Protein 2C1W (pdb70)

GO terms:
  GO:0005634 nucleus (C, IDA)
  GO:0004521 RNA endonuclease activity (F, IDA)
  GO:0030145 manganese ion binding (F, TAS)
  GO:0043144 sno(s)RNA processing (P, TAS)

Organism: Xenopus laevis (NCBI:txid8355)

Sequence (820 aa):
GQLNHHELSKLFNELWDADQNRMKSGKDYRISLQGKKAGYVSASFPLFQFVDEEKLKSRKTFATFISLLDNYEMDTGVAEVVTPEEIAENNNFLDAILETKVMKMAHDYLVRKNQAKPTRNDFKVQLYNIWFQLYSRRGSRPDSCGFEHVFVGESKRRGQEMMMGLHNWVQFYLQEKRKNIDYKGYVARQQNKKSRPDEDDQVLNLQFNWKEMVKPVGSSFIGVSPEFEFALYTIVFLASQEKMSREVVRLEEYELQIVVNRHGRYIGTAYPVLLSTNNPGQLNHHELSKLFNELWDADQNRMKKSGKDYRISLQGKAGYVPSASFPLFQFVDEEKLKSRKTFATFISLLDNYEMDTGVAEVVTPEEIAENNNFLDAILETKVMKMAHDYLVRKNQAKPTRNDFKVQLYNIWFQLYSRRAPGSRRPDSCGFEHVFVGESKRRGQEMMGLHNWVQFYLQEKRKNIDYKGYVARQNKSRPDDEDDQVLNLQFNWKEMVKPVGSSFIGVSPEFEFALYTIVFLASQEEKMSREVVRLEEYELQIVVNRHGRYIGTAYPVLLSTNNPGQLNHELSKKLFNELWDADQNRMKSGKDYRISLQGKAGYVSFPLFQFVDEEEKLKSRKTFATFISLLDDNYEMDTGVAEVVTPEEIAENNNNFLDAILETKVMKMAHDYLVRKNQAKKPTRNNDFKVQLYNIWFQLYSRRAPGSRPDSCGFEHVFVGESKKRGQQEMMGLHNWVQFYLQEKRKNIDYKGYVARQNKSRRPDEDDQVLNLQFNWKEMVKPVGSSFIGVSPEFEFALYTIVFLASQQEKMSREVVRLEEYELQIVVNNRHGRYIGTAYPVLLSTN

Nearest PDB structures (foldseek):
  2c1w-assembly1_A  TM=1.004E+00  e=1.553E-56  Xenopus laevis
  2c1w-assembly2_B  TM=9.916E-01  e=1.340E-48  Xenopus laevis
  2c1w-assembly3_C  TM=9.762E-01  e=2.209E-47  Xenopus laevis
  9ftw-assembly1_A  TM=8.341E-01  e=1.977E-20  Homo sapiens
  3hfq-assembly2_B  TM=5.460E-01  e=2.380E+00  Lactiplantibacillus plantarum

Radius of gyration: 32.97 Å; Cα contacts (8 Å, |Δi|>4): 1589; chains: 3; bounding box: 106×67×67 Å

Structure (mmCIF, N/CA/C/O backbone):
data_2C1W
#
_entry.id   2C1W
#
_cell.length_a   164.451
_cell.length_b   53.204
_cell.length_c   133.466
_cell.angle_alpha   90.00
_cell.angle_beta   121.86
_cell.angle_gamma   90.00
#
_symmetry.space_group_name_H-M   'C 1 2 1'
#
loop_
_entity.id
_entity.type
_entity.pdbx_description
1 polymer 'ENDOU PROTEIN'
2 non-polymer 'PHOSPHATE ION'
3 water water
#
loop_
_atom_site.group_PDB
_atom_site.id
_atom_site.type_symbol
_atom_site.label_atom_id
_atom_site.label_alt_id
_atom_site.label_comp_id
_atom_site.label_asym_id
_atom_site.label_entity_id
_atom_site.label_seq_id
_atom_site.pdbx_PDB_ins_code
_atom_site.Cartn_x
_atom_site.Cartn_y
_atom_site.Cartn_z
_atom_site.occupancy
_atom_site.B_iso_or_equiv
_atom_site.auth_seq_id
_atom_site.auth_comp_id
_atom_site.auth_asym_id
_atom_site.auth_atom_id
_atom_site.pdbx_PDB_model_num
ATOM 1 N N . GLY A 1 6 ? 48.165 -7.545 17.435 1.00 48.04 6 GLY A N 1
ATOM 2 C CA . GLY A 1 6 ? 49.492 -7.000 17.026 1.00 47.58 6 GLY A CA 1
ATOM 3 C C . GLY A 1 6 ? 49.616 -6.875 15.511 1.00 47.78 6 GLY A C 1
ATOM 4 O O . GLY A 1 6 ? 49.577 -5.762 14.963 1.00 46.85 6 GLY A O 1
ATOM 5 N N . GLN A 1 7 ? 49.775 -8.018 14.832 1.00 47.57 7 GLN A N 1
ATOM 6 C CA . GLN A 1 7 ? 49.983 -8.022 13.382 1.00 47.69 7 GLN A CA 1
ATOM 7 C C . GLN A 1 7 ? 48.677 -8.065 12.588 1.00 47.11 7 GLN A C 1
ATOM 8 O O . GLN A 1 7 ? 47.604 -8.380 13.127 1.00 47.01 7 GLN A O 1
ATOM 14 N N . LEU A 1 8 ? 48.789 -7.757 11.299 1.00 46.25 8 LEU A N 1
ATOM 15 C CA . LEU A 1 8 ? 47.652 -7.735 10.392 1.00 44.96 8 LEU A CA 1
ATOM 16 C C . LEU A 1 8 ? 47.000 -9.119 10.350 1.00 44.74 8 LEU A C 1
ATOM 17 O O . LEU A 1 8 ? 47.665 -10.146 10.149 1.00 44.64 8 LEU A O 1
ATOM 22 N N . ASN A 1 9 ? 45.696 -9.131 10.600 1.00 44.24 9 ASN A N 1
ATOM 23 C CA . ASN A 1 9 ? 44.920 -10.339 10.582 1.00 43.37 9 ASN A CA 1
ATOM 24 C C . ASN A 1 9 ? 44.489 -10.638 9.141 1.00 45.01 9 ASN A C 1
ATOM 25 O O . ASN A 1 9 ? 43.472 -10.145 8.652 1.00 44.33 9 ASN A O 1
ATOM 30 N N . HIS A 1 10 ? 45.391 -11.332 8.458 1.00 46.96 10 HIS A N 1
ATOM 31 C CA A HIS A 1 10 ? 45.162 -11.877 7.108 0.50 47.89 10 HIS A CA 1
ATOM 32 C CA B HIS A 1 10 ? 45.192 -12.023 7.185 0.50 47.89 10 HIS A CA 1
ATOM 33 C C . HIS A 1 10 ? 43.771 -12.431 6.799 1.00 48.17 10 HIS A C 1
ATOM 34 O O . HIS A 1 10 ? 43.100 -11.829 5.985 1.00 48.50 10 HIS A O 1
ATOM 47 N N . GLU A 1 11 ? 43.340 -13.532 7.404 1.00 48.18 11 GLU A N 1
ATOM 48 C CA . GLU A 1 11 ? 42.031 -14.112 7.103 1.00 48.25 11 GLU A CA 1
ATOM 49 C C . GLU A 1 11 ? 40.838 -13.151 7.300 1.00 47.39 11 GLU A C 1
ATOM 50 O O . GLU A 1 11 ? 39.893 -13.184 6.518 1.00 46.92 11 GLU A O 1
ATOM 56 N N . LEU A 1 12 ? 40.890 -12.293 8.319 1.00 46.46 12 LEU A N 1
ATOM 57 C CA . LEU A 1 12 ? 39.795 -11.338 8.570 1.00 45.45 12 LEU A CA 1
ATOM 58 C C . LEU A 1 12 ? 39.817 -10.063 7.679 1.00 45.22 12 LEU A C 1
ATOM 59 O O . LEU A 1 12 ? 38.758 -9.531 7.338 1.00 44.43 12 LEU A O 1
ATOM 64 N N . SER A 1 13 ? 40.995 -9.566 7.303 1.00 44.47 13 SER A N 1
ATOM 65 C CA . SER A 1 13 ? 41.036 -8.455 6.339 1.00 43.50 13 SER A CA 1
ATOM 66 C C . SER A 1 13 ? 40.484 -8.914 4.989 1.00 43.11 13 SER A C 1
ATOM 67 O O . SER A 1 13 ? 39.876 -8.130 4.256 1.00 43.54 13 SER A O 1
ATOM 70 N N . LYS A 1 14 ? 40.664 -10.203 4.713 1.00 41.63 14 LYS A N 1
ATOM 71 C CA . LYS A 1 14 ? 40.234 -10.842 3.487 1.00 40.27 14 LYS A CA 1
ATOM 72 C C . LYS A 1 14 ? 38.726 -11.097 3.499 1.00 38.75 14 LYS A C 1
ATOM 73 O O . LYS A 1 14 ? 38.021 -10.707 2.571 1.00 38.47 14 LYS A O 1
ATOM 79 N N . LEU A 1 15 ? 38.231 -11.731 4.559 1.00 36.83 15 LEU A N 1
ATOM 80 C CA . LEU A 1 15 ? 36.794 -12.017 4.697 1.00 34.05 15 LEU A CA 1
ATOM 81 C C . LEU A 1 15 ? 36.011 -10.719 4.706 1.00 34.06 15 LEU A C 1
ATOM 82 O O . LEU A 1 15 ? 34.966 -10.608 4.053 1.00 33.12 15 LEU A O 1
ATOM 87 N N . PHE A 1 16 ? 36.529 -9.735 5.429 1.00 33.09 16 PHE A N 1
ATOM 88 C CA . PHE A 1 16 ? 35.842 -8.456 5.558 1.00 33.14 16 PHE A CA 1
ATOM 89 C C . PHE A 1 16 ? 35.793 -7.698 4.238 1.00 33.64 16 PHE A C 1
ATOM 90 O O . PHE A 1 16 ? 34.719 -7.306 3.809 1.00 34.17 16 PHE A O 1
ATOM 98 N N . ASN A 1 17 ? 36.948 -7.521 3.589 1.00 34.16 17 ASN A N 1
ATOM 99 C CA . ASN A 1 17 ? 36.995 -7.033 2.199 1.00 34.16 17 ASN A CA 1
ATOM 100 C C . ASN A 1 17 ? 35.924 -7.627 1.290 1.00 33.85 17 ASN A C 1
ATOM 101 O O . ASN A 1 17 ? 35.311 -6.897 0.504 1.00 34.78 17 ASN A O 1
ATOM 106 N N . GLU A 1 18 ? 35.686 -8.935 1.399 1.00 33.18 18 GLU A N 1
ATOM 107 C CA . GLU A 1 18 ? 34.595 -9.595 0.685 1.00 32.87 18 GLU A CA 1
ATOM 108 C C . GLU A 1 18 ? 33.225 -9.073 1.122 1.00 32.89 18 GLU A C 1
ATOM 109 O O . GLU A 1 18 ? 32.358 -8.827 0.284 1.00 32.86 18 GLU A O 1
ATOM 115 N N . LEU A 1 19 ? 33.014 -8.925 2.437 1.00 32.85 19 LEU A N 1
ATOM 116 C CA . LEU A 1 19 ? 31.742 -8.420 2.954 1.00 33.93 19 LEU A CA 1
ATOM 117 C C . LEU A 1 19 ? 31.506 -6.991 2.479 1.00 36.59 19 LEU A C 1
ATOM 118 O O . LEU A 1 19 ? 30.366 -6.575 2.265 1.00 35.28 19 LEU A O 1
ATOM 123 N N . TRP A 1 20 ? 32.605 -6.247 2.363 1.00 41.77 20 TRP A N 1
ATOM 124 C CA . TRP A 1 20 ? 32.597 -4.874 1.887 1.00 47.13 20 TRP A CA 1
ATOM 125 C C . TRP A 1 20 ? 32.132 -4.880 0.445 1.00 48.82 20 TRP A C 1
ATOM 126 O O . TRP A 1 20 ? 31.232 -4.120 0.075 1.00 48.94 20 TRP A O 1
ATOM 137 N N . ASP A 1 21 ? 32.742 -5.759 -0.351 1.00 50.55 21 ASP A N 1
ATOM 138 C CA . ASP A 1 21 ? 32.376 -5.956 -1.759 1.00 51.87 21 ASP A CA 1
ATOM 139 C C . ASP A 1 21 ? 30.903 -6.397 -1.889 1.00 52.13 21 ASP A C 1
ATOM 140 O O . ASP A 1 21 ? 30.203 -5.997 -2.829 1.00 52.20 21 ASP A O 1
ATOM 145 N N . ALA A 1 22 ? 30.449 -7.199 -0.921 1.00 51.72 22 ALA A N 1
ATOM 146 C CA . ALA A 1 22 ? 29.096 -7.766 -0.899 1.00 50.97 22 ALA A CA 1
ATOM 147 C C . ALA A 1 22 ? 28.035 -6.905 -0.186 1.00 49.82 22 ALA A C 1
ATOM 148 O O . ALA A 1 22 ? 26.903 -7.353 0.008 1.00 49.90 22 ALA A O 1
ATOM 150 N N . ASP A 1 23 ? 28.388 -5.673 0.175 1.00 48.32 23 ASP A N 1
ATOM 151 C CA . ASP A 1 23 ? 27.467 -4.794 0.909 1.00 46.82 23 ASP A CA 1
ATOM 152 C C . ASP A 1 23 ? 26.403 -4.166 0.001 1.00 47.36 23 ASP A C 1
ATOM 153 O O . ASP A 1 23 ? 26.365 -2.942 -0.161 1.00 46.88 23 ASP A O 1
ATOM 158 N N . GLN A 1 24 ? 25.544 -5.018 -0.569 1.00 47.95 24 GLN A N 1
ATOM 159 C CA . GLN A 1 24 ? 24.454 -4.609 -1.472 1.00 48.80 24 GLN A CA 1
ATOM 160 C C . GLN A 1 24 ? 23.695 -3.397 -0.942 1.00 49.04 24 GLN A C 1
ATOM 161 O O . GLN A 1 24 ? 23.357 -2.499 -1.709 1.00 48.68 24 GLN A O 1
ATOM 167 N N . ASN A 1 25 ? 23.449 -3.371 0.372 1.00 49.86 25 ASN A N 1
ATOM 168 C CA . ASN A 1 25 ? 22.554 -2.371 0.985 1.00 50.40 25 ASN A CA 1
ATOM 169 C C . ASN A 1 25 ? 23.228 -1.046 1.360 1.00 51.33 25 ASN A C 1
ATOM 170 O O . ASN A 1 25 ? 22.617 -0.168 1.973 1.00 51.09 25 ASN A O 1
ATOM 175 N N . ARG A 1 26 ? 24.506 -0.945 1.007 1.00 52.55 26 ARG A N 1
ATOM 176 C CA . ARG A 1 26 ? 24.961 0.171 0.180 1.00 54.24 26 ARG A CA 1
ATOM 177 C C . ARG A 1 26 ? 25.528 1.378 0.887 1.00 53.54 26 ARG A C 1
ATOM 178 O O . ARG A 1 26 ? 26.744 1.534 0.973 1.00 54.54 26 ARG A O 1
ATOM 186 N N . MET A 1 27 ? 24.622 2.190 1.428 1.00 52.35 27 MET A N 1
ATOM 187 C CA . MET A 1 27 ? 24.467 3.615 0.977 1.00 49.69 27 MET A CA 1
ATOM 188 C C . MET A 1 27 ? 25.677 4.398 0.473 1.00 49.83 27 MET A C 1
ATOM 189 O O . MET A 1 27 ? 26.728 4.417 1.110 1.00 49.80 27 MET A O 1
ATOM 194 N N . LYS A 1 28 ? 25.482 5.074 -0.669 1.00 48.60 28 LYS A N 1
ATOM 195 C CA . LYS A 1 28 ? 26.582 5.581 -1.484 1.00 48.08 28 LYS A CA 1
ATOM 196 C C . LYS A 1 28 ? 26.743 7.097 -1.379 1.00 46.76 28 LYS A C 1
ATOM 197 O O . LYS A 1 28 ? 25.767 7.842 -1.389 1.00 46.65 28 LYS A O 1
ATOM 203 N N . SER A 1 29 ? 27.997 7.529 -1.296 1.00 45.86 29 SER A N 1
ATOM 204 C CA . SER A 1 29 ? 28.356 8.927 -1.132 1.00 45.03 29 SER A CA 1
ATOM 205 C C . SER A 1 29 ? 28.088 9.738 -2.389 1.00 44.85 29 SER A C 1
ATOM 206 O O . SER A 1 29 ? 28.758 9.606 -3.409 1.00 44.55 29 SER A O 1
ATOM 209 N N . GLY A 1 30 ? 27.078 10.579 -2.303 1.00 44.99 30 GLY A N 1
ATOM 210 C CA . GLY A 1 30 ? 26.754 11.470 -3.386 1.00 44.76 30 GLY A CA 1
ATOM 211 C C . GLY A 1 30 ? 25.260 11.451 -3.501 1.00 44.75 30 GLY A C 1
ATOM 212 O O . GLY A 1 30 ? 24.561 12.266 -2.885 1.00 44.80 30 GLY A O 1
ATOM 213 N N . LYS A 1 31 ? 24.768 10.486 -4.265 1.00 44.41 31 LYS A N 1
ATOM 214 C CA . LYS A 1 31 ? 23.350 10.376 -4.487 1.00 44.02 31 LYS A CA 1
ATOM 215 C C . LYS A 1 31 ? 22.575 10.026 -3.198 1.00 43.49 31 LYS A C 1
ATOM 216 O O . LYS A 1 31 ? 21.459 10.534 -2.988 1.00 43.55 31 LYS A O 1
ATOM 222 N N . ASP A 1 32 ? 23.169 9.201 -2.327 1.00 42.17 32 ASP A N 1
ATOM 223 C CA . ASP A 1 32 ? 22.468 8.718 -1.125 1.00 41.29 32 ASP A CA 1
ATOM 224 C C . ASP A 1 32 ? 22.690 9.481 0.153 1.00 40.38 32 ASP A C 1
ATOM 225 O O . ASP A 1 32 ? 21.820 9.488 1.009 1.00 40.28 32 ASP A O 1
ATOM 230 N N . TYR A 1 33 ? 23.865 10.078 0.291 1.00 39.79 33 TYR A N 1
ATOM 231 C CA . TYR A 1 33 ? 24.168 10.983 1.398 1.00 39.09 33 TYR A CA 1
ATOM 232 C C . TYR A 1 33 ? 25.288 11.902 0.961 1.00 38.97 33 TYR A C 1
ATOM 233 O O . TYR A 1 33 ? 26.107 11.520 0.133 1.00 39.00 33 TYR A O 1
ATOM 242 N N . ARG A 1 34 ? 25.311 13.110 1.517 1.00 39.02 34 ARG A N 1
ATOM 243 C CA . ARG A 1 34 ? 26.413 14.043 1.314 1.00 39.47 34 ARG A CA 1
ATOM 244 C C . ARG A 1 34 ? 26.904 14.517 2.684 1.00 39.17 34 ARG A C 1
ATOM 245 O O . ARG A 1 34 ? 26.113 14.962 3.513 1.00 38.59 34 ARG A O 1
ATOM 253 N N . ILE A 1 35 ? 28.206 14.407 2.927 1.00 39.39 35 ILE A N 1
ATOM 254 C CA . ILE A 1 35 ? 28.775 14.893 4.182 1.00 39.16 35 ILE A CA 1
ATOM 255 C C . ILE A 1 35 ? 29.621 16.161 3.988 1.00 39.02 35 ILE A C 1
ATOM 256 O O . ILE A 1 35 ? 30.215 16.394 2.918 1.00 39.08 35 ILE A O 1
ATOM 261 N N . SER A 1 36 ? 29.654 16.985 5.025 1.00 38.08 36 SER A N 1
ATOM 262 C CA . SER A 1 36 ? 30.377 18.225 4.974 1.00 38.12 36 SER A CA 1
ATOM 263 C C . SER A 1 36 ? 31.463 18.224 6.042 1.00 38.52 36 SER A C 1
ATOM 264 O O . SER A 1 36 ? 31.184 18.458 7.235 1.00 39.59 36 SER A O 1
ATOM 267 N N . LEU A 1 37 ? 32.698 17.944 5.610 1.00 37.49 37 LEU A N 1
ATOM 268 C CA . LEU A 1 37 ? 33.833 17.808 6.526 1.00 36.30 37 LEU A CA 1
ATOM 269 C C . LEU A 1 37 ? 34.187 19.145 7.159 1.00 34.76 37 LEU A C 1
ATOM 270 O O . LEU A 1 37 ? 34.489 19.223 8.343 1.00 34.86 37 LEU A O 1
ATOM 275 N N . GLN A 1 38 ? 34.086 20.195 6.359 1.00 33.33 38 GLN A N 1
ATOM 276 C CA . GLN A 1 38 ? 34.272 21.592 6.805 1.00 31.76 38 GLN A CA 1
ATOM 277 C C . GLN A 1 38 ? 35.689 21.866 7.295 1.00 32.71 38 GLN A C 1
ATOM 278 O O . GLN A 1 38 ? 36.368 22.694 6.723 1.00 33.57 38 GLN A O 1
ATOM 284 N N . GLY A 1 39 ? 36.137 21.187 8.342 1.00 32.75 39 GLY A N 1
ATOM 285 C CA . GLY A 1 39 ? 37.352 21.656 9.026 1.00 33.41 39 GLY A CA 1
ATOM 286 C C . GLY A 1 39 ? 37.858 20.703 10.075 1.00 33.28 39 GLY A C 1
ATOM 287 O O . GLY A 1 39 ? 37.216 19.708 10.340 1.00 33.43 39 GLY A O 1
ATOM 288 N N . LYS A 1 40 ? 39.015 21.011 10.663 1.00 33.07 40 LYS A N 1
ATOM 289 C CA A LYS A 1 40 ? 39.661 20.116 11.615 0.50 33.02 40 LYS A CA 1
ATOM 290 C CA B LYS A 1 40 ? 39.695 20.119 11.617 0.50 33.02 40 LYS A CA 1
ATOM 291 C C . LYS A 1 40 ? 39.120 20.300 13.028 1.00 33.41 40 LYS A C 1
ATOM 292 O O . LYS A 1 40 ? 38.805 21.434 13.449 1.00 32.48 40 LYS A O 1
ATOM 303 N N . ALA A 1 41 ? 39.021 19.188 13.760 1.00 34.58 41 ALA A N 1
ATOM 304 C CA . ALA A 1 41 ? 38.661 19.224 15.175 1.00 36.85 41 ALA A CA 1
ATOM 305 C C . ALA A 1 41 ? 39.873 19.682 15.997 1.00 38.88 41 ALA A C 1
ATOM 306 O O . ALA A 1 41 ? 40.915 19.037 15.992 1.00 38.24 41 ALA A O 1
ATOM 308 N N . GLY A 1 42 ? 39.731 20.817 16.673 1.00 41.52 42 GLY A N 1
ATOM 309 C CA . GLY A 1 42 ? 40.778 21.328 17.546 1.00 45.44 42 GLY A CA 1
ATOM 310 C C . GLY A 1 42 ? 41.921 22.123 16.946 1.00 48.12 42 GLY A C 1
ATOM 311 O O . GLY A 1 42 ? 41.990 23.342 17.103 1.00 48.98 42 GLY A O 1
ATOM 312 N N . TYR A 1 43 ? 42.836 21.437 16.279 1.00 50.75 43 TYR A N 1
ATOM 313 C CA . TYR A 1 43 ? 44.092 22.046 15.830 1.00 53.39 43 TYR A CA 1
ATOM 314 C C . TYR A 1 43 ? 43.959 22.984 14.615 1.00 53.80 43 TYR A C 1
ATOM 315 O O . TYR A 1 43 ? 42.954 22.977 13.905 1.00 53.35 43 TYR A O 1
ATOM 324 N N . VAL A 1 44 ? 44.993 23.789 14.405 1.00 54.57 44 VAL A N 1
ATOM 325 C CA . VAL A 1 44 ? 45.151 24.577 13.186 1.00 55.09 44 VAL A CA 1
ATOM 326 C C . VAL A 1 44 ? 46.228 23.923 12.339 1.00 54.91 44 VAL A C 1
ATOM 327 O O . VAL A 1 44 ? 47.238 23.470 12.879 1.00 54.86 44 VAL A O 1
ATOM 331 N N . SER A 1 54 ? 36.509 25.812 10.525 1.00 38.14 54 SER A N 1
ATOM 332 C CA . SER A 1 54 ? 35.769 25.544 11.764 1.00 38.22 54 SER A CA 1
ATOM 333 C C . SER A 1 54 ? 34.364 24.984 11.483 1.00 38.15 54 SER A C 1
ATOM 334 O O . SER A 1 54 ? 33.499 25.707 10.995 1.00 37.68 54 SER A O 1
ATOM 337 N N . ALA A 1 55 ? 34.134 23.701 11.779 1.00 37.01 55 ALA A N 1
ATOM 338 C CA . ALA A 1 55 ? 32.787 23.131 11.624 1.00 35.80 55 ALA A CA 1
ATOM 339 C C . ALA A 1 55 ? 31.687 23.977 12.307 1.00 35.13 55 ALA A C 1
ATOM 340 O O . ALA A 1 55 ? 31.876 24.518 13.424 1.00 34.97 55 ALA A O 1
ATOM 342 N N . SER A 1 56 ? 30.533 24.045 11.653 1.00 33.24 56 SER A N 1
ATOM 343 C CA . SER A 1 56 ? 29.391 24.834 12.111 1.00 32.14 56 SER A CA 1
ATOM 344 C C . SER A 1 56 ? 28.164 24.034 11.662 1.00 30.97 56 SER A C 1
ATOM 345 O O . SER A 1 56 ? 27.392 23.556 12.470 1.00 31.06 56 SER A O 1
ATOM 348 N N . PHE A 1 57 ? 27.959 23.876 10.385 1.00 29.97 57 PHE A N 1
ATOM 349 C CA . PHE A 1 57 ? 26.995 22.918 9.832 1.00 30.14 57 PHE A CA 1
ATOM 350 C C . PHE A 1 57 ? 27.089 21.505 10.374 1.00 30.71 57 PHE A C 1
ATOM 351 O O . PHE A 1 57 ? 28.162 21.105 10.809 1.00 30.45 57 PHE A O 1
ATOM 359 N N . PRO A 1 58 ? 25.975 20.750 10.347 1.00 31.93 58 PRO A N 1
ATOM 360 C CA . PRO A 1 58 ? 26.016 19.308 10.576 1.00 32.68 58 PRO A CA 1
ATOM 361 C C . PRO A 1 58 ? 26.925 18.606 9.590 1.00 33.88 58 PRO A C 1
ATOM 362 O O . PRO A 1 58 ? 27.094 19.058 8.426 1.00 34.13 58 PRO A O 1
ATOM 366 N N . LEU A 1 59 ? 27.500 17.503 10.059 1.00 34.04 59 LEU A N 1
ATOM 367 C CA . LEU A 1 59 ? 28.295 16.615 9.229 1.00 33.18 59 LEU A CA 1
ATOM 368 C C . LEU A 1 59 ? 27.495 16.102 8.058 1.00 33.57 59 LEU A C 1
ATOM 369 O O . LEU A 1 59 ? 28.021 16.036 6.948 1.00 33.98 59 LEU A O 1
ATOM 374 N N . PHE A 1 60 ? 2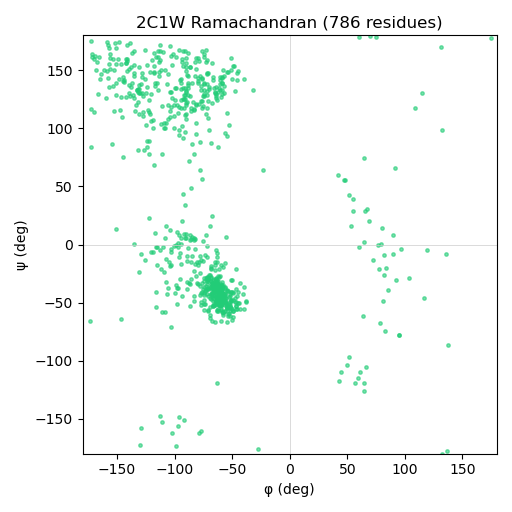6.251 15.702 8.296 1.00 34.03 60 PHE A N 1
ATOM 375 C CA . PHE A 1 60 ? 25.468 15.029 7.254 1.00 34.00 60 PHE A CA 1
ATOM 376 C C . PHE A 1 60 ? 24.600 16.049 6.547 1.00 34.64 60 PHE A C 1
ATOM 377 O O . PHE A 1 60 ? 23.501 16.340 7.007 1.00 34.77 60 PHE A O 1
ATOM 385 N N . GLN A 1 61 ? 25.097 16.582 5.432 1.00 35.70 61 GLN A N 1
ATOM 386 C CA . GLN A 1 61 ? 24.371 17.643 4.719 1.00 36.76 61 GLN A CA 1
ATOM 387 C C . GLN A 1 61 ? 23.107 17.097 4.074 1.00 37.05 61 GLN A C 1
ATOM 388 O O . GLN A 1 61 ? 22.122 17.806 3.953 1.00 36.58 61 GLN A O 1
ATOM 394 N N . PHE A 1 62 ? 23.110 15.799 3.765 1.00 38.00 62 PHE A N 1
ATOM 395 C CA . PHE A 1 62 ? 21.972 15.171 3.150 1.00 39.08 62 PHE A CA 1
ATOM 396 C C . PHE A 1 62 ? 22.054 13.680 3.391 1.00 39.95 62 PHE A C 1
ATOM 397 O O . PHE A 1 62 ? 23.152 13.122 3.514 1.00 39.77 62 PHE A O 1
ATOM 405 N N . VAL A 1 63 ? 20.887 13.049 3.472 1.00 41.23 63 VAL A N 1
ATOM 406 C CA . VAL A 1 63 ? 20.760 11.591 3.384 1.00 42.88 63 VAL A CA 1
ATOM 407 C C . VAL A 1 63 ? 19.379 11.196 2.803 1.00 43.89 63 VAL A C 1
ATOM 408 O O . VAL A 1 63 ? 18.331 11.685 3.250 1.00 44.12 63 VAL A O 1
ATOM 412 N N . ASP A 1 64 ? 19.395 10.339 1.779 1.00 44.98 64 ASP A N 1
ATOM 413 C CA . ASP A 1 64 ? 18.169 9.802 1.172 1.00 45.25 64 ASP A CA 1
ATOM 414 C C . ASP A 1 64 ? 17.271 9.136 2.224 1.00 45.53 64 ASP A C 1
ATOM 415 O O . ASP A 1 64 ? 17.407 7.947 2.537 1.00 46.02 64 ASP A O 1
ATOM 420 N N . GLU A 1 65 ? 16.341 9.923 2.746 1.00 45.45 65 GLU A N 1
ATOM 421 C CA . GLU A 1 65 ? 15.398 9.458 3.750 1.00 45.36 65 GLU A CA 1
ATOM 422 C C . GLU A 1 65 ? 14.515 8.279 3.329 1.00 45.43 65 GLU A C 1
ATOM 423 O O . GLU A 1 65 ? 14.239 7.428 4.175 1.00 45.04 65 GLU A O 1
ATOM 429 N N . GLU A 1 66 ? 14.093 8.214 2.054 1.00 44.95 66 GLU A N 1
ATOM 430 C CA . GLU A 1 66 ? 13.224 7.115 1.575 1.00 44.81 66 GLU A CA 1
ATOM 431 C C . GLU A 1 66 ? 13.916 5.751 1.585 1.00 45.09 66 GLU A C 1
ATOM 432 O O . GLU A 1 66 ? 13.302 4.749 1.928 1.00 45.12 66 GLU A O 1
ATOM 438 N N . LYS A 1 67 ? 15.183 5.726 1.178 1.00 46.24 67 LYS A N 1
ATOM 439 C CA . LYS A 1 67 ? 16.011 4.529 1.228 1.00 47.58 67 LYS A CA 1
ATOM 440 C C . LYS A 1 67 ? 16.206 4.053 2.670 1.00 49.46 67 LYS A C 1
ATOM 441 O O . LYS A 1 67 ? 16.200 2.856 2.932 1.00 48.42 67 LYS A O 1
ATOM 447 N N . LEU A 1 68 ? 16.356 5.005 3.596 1.00 52.10 68 LEU A N 1
ATOM 448 C CA . LEU A 1 68 ? 16.332 4.712 5.038 1.00 54.55 68 LEU A CA 1
ATOM 449 C C . LEU A 1 68 ? 14.941 4.292 5.469 1.00 56.58 68 LEU A C 1
ATOM 450 O O . LEU A 1 68 ? 14.778 3.336 6.242 1.00 57.22 68 LEU A O 1
ATOM 455 N N . LYS A 1 69 ? 13.952 5.025 4.950 1.00 58.64 69 LYS A N 1
ATOM 456 C CA . LYS A 1 69 ? 12.550 4.963 5.372 1.00 60.34 69 LYS A CA 1
ATOM 457 C C . LYS A 1 69 ? 11.904 3.709 4.793 1.00 60.84 69 LYS A C 1
ATOM 458 O O . LYS A 1 69 ? 10.874 3.777 4.120 1.00 61.22 69 LYS A O 1
ATOM 464 N N . SER A 1 70 ? 12.516 2.571 5.100 1.00 60.92 70 SER A N 1
ATOM 465 C CA . SER A 1 70 ? 12.180 1.264 4.553 1.00 60.61 70 SER A CA 1
ATOM 466 C C . SER A 1 70 ? 12.536 1.097 3.084 1.00 60.11 70 SER A C 1
ATOM 467 O O . SER A 1 70 ? 13.053 2.013 2.443 1.00 60.13 70 SER A O 1
ATOM 470 N N . ARG A 1 71 ? 12.248 -0.091 2.573 1.00 58.97 71 ARG A N 1
ATOM 471 C CA . ARG A 1 71 ? 12.868 -0.629 1.373 1.00 56.73 71 ARG A CA 1
ATOM 472 C C . ARG A 1 71 ? 14.180 -1.290 1.836 1.00 55.54 71 ARG A C 1
ATOM 473 O O . AR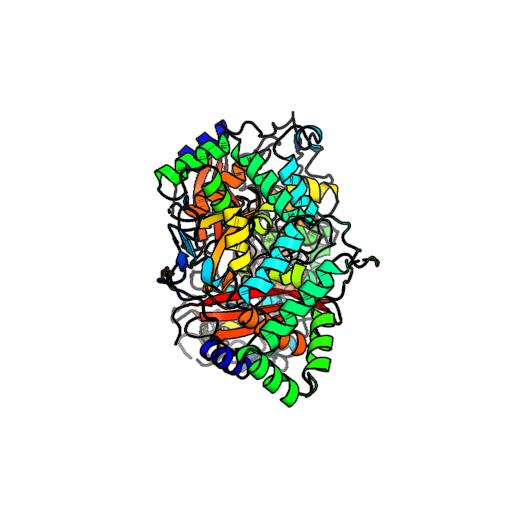G A 1 71 ? 14.521 -2.379 1.363 1.00 56.43 71 ARG A O 1
ATOM 481 N N . LYS A 1 72 ? 14.885 -0.661 2.783 1.00 52.60 72 LYS A N 1
ATOM 482 C CA . LYS A 1 72 ? 16.172 -1.167 3.273 1.00 49.00 72 LYS A CA 1
ATOM 483 C C . LYS A 1 72 ? 16.192 -1.620 4.757 1.00 48.23 72 LYS A C 1
ATOM 484 O O . LYS A 1 72 ? 15.298 -1.228 5.503 1.00 47.80 72 LYS A O 1
ATOM 490 N N . THR A 1 73 ? 17.208 -2.439 5.153 1.00 46.20 73 THR A N 1
ATOM 491 C CA . THR A 1 73 ? 17.472 -2.909 6.576 1.00 43.94 73 THR A CA 1
ATOM 492 C C . THR A 1 73 ? 17.823 -1.777 7.539 1.00 40.90 73 THR A C 1
ATOM 493 O O . THR A 1 73 ? 18.028 -2.008 8.730 1.00 41.36 73 THR A O 1
ATOM 497 N N . PHE A 1 74 ? 17.946 -0.573 7.003 1.00 37.27 74 PHE A N 1
ATOM 498 C CA . PHE A 1 74 ? 18.068 0.629 7.796 1.00 33.89 74 PHE A CA 1
ATOM 499 C C . PHE A 1 74 ? 16.804 0.941 8.539 1.00 32.23 74 PHE A C 1
ATOM 500 O O . PHE A 1 74 ? 16.856 1.501 9.648 1.00 31.83 74 PHE A O 1
ATOM 508 N N . ALA A 1 75 ? 15.672 0.584 7.936 1.00 29.37 75 ALA A N 1
ATOM 509 C CA . ALA A 1 75 ? 14.356 0.777 8.559 1.00 28.35 75 ALA A CA 1
ATOM 510 C C . ALA A 1 75 ? 14.220 0.052 9.913 1.00 27.21 75 ALA A C 1
ATOM 511 O O . ALA A 1 75 ? 13.924 0.697 10.918 1.00 26.04 75 ALA A O 1
ATOM 513 N N . THR A 1 76 ? 14.413 -1.286 9.917 1.00 25.78 76 THR A N 1
ATOM 514 C CA . THR A 1 76 ? 14.365 -2.083 11.138 1.00 25.41 76 THR A CA 1
ATOM 515 C C . THR A 1 76 ? 15.399 -1.600 12.174 1.00 25.21 76 THR A C 1
ATOM 516 O O . THR A 1 76 ? 15.119 -1.518 13.372 1.00 24.83 76 THR A O 1
ATOM 520 N N . PHE A 1 77 ? 16.589 -1.311 11.680 1.00 25.82 77 PHE A N 1
ATOM 521 C CA . PHE A 1 77 ? 17.674 -0.636 12.412 1.00 26.75 77 PHE A CA 1
ATOM 522 C C . PHE A 1 77 ? 17.237 0.677 13.053 1.00 26.55 77 PHE A C 1
ATOM 523 O O . PHE A 1 77 ? 17.448 0.870 14.243 1.00 25.17 77 PHE A O 1
ATOM 531 N N . ILE A 1 78 ? 16.614 1.565 12.282 1.00 27.89 78 ILE A N 1
ATOM 532 C CA . ILE A 1 78 ? 16.217 2.856 12.820 1.00 29.95 78 ILE A CA 1
ATOM 533 C C . ILE A 1 78 ? 15.116 2.686 13.869 1.00 30.21 78 ILE A C 1
ATOM 534 O O . ILE A 1 78 ? 15.136 3.376 14.878 1.00 31.00 78 ILE A O 1
ATOM 539 N N . SER A 1 79 ? 14.220 1.706 13.676 1.00 29.81 79 SER A N 1
ATOM 540 C CA . SER A 1 79 ? 13.160 1.395 14.656 1.00 29.50 79 SER A CA 1
ATOM 541 C C . SER A 1 79 ? 13.676 0.942 16.014 1.00 28.92 79 SER A C 1
ATOM 542 O O . SER A 1 79 ? 13.022 1.127 17.037 1.00 28.33 79 SER A O 1
ATOM 545 N N . LEU A 1 80 ? 14.823 0.288 16.007 1.00 28.22 80 LEU A N 1
ATOM 546 C CA . LEU A 1 80 ? 15.496 -0.086 17.262 1.00 28.24 80 LEU A CA 1
ATOM 547 C C . LEU A 1 80 ? 16.201 1.135 17.877 1.00 28.63 80 LEU A C 1
ATOM 548 O O . LEU A 1 80 ? 16.132 1.345 19.087 1.00 29.06 80 LEU A O 1
ATOM 553 N N . LEU A 1 81 ? 16.852 1.953 17.056 1.00 29.97 81 LEU A N 1
ATOM 554 C CA . LEU A 1 81 ? 17.474 3.181 17.578 1.00 31.17 81 LEU A CA 1
ATOM 555 C C . LEU A 1 81 ? 16.472 4.096 18.257 1.00 33.30 81 LEU A C 1
ATOM 556 O O . LEU A 1 81 ? 16.705 4.505 19.391 1.00 33.10 81 LEU A O 1
ATOM 561 N N . ASP A 1 82 ? 15.351 4.367 17.577 1.00 36.97 82 ASP A N 1
ATOM 562 C CA . ASP A 1 82 ? 14.244 5.214 18.065 1.00 40.40 82 ASP A CA 1
ATOM 563 C C . ASP A 1 82 ? 13.626 4.684 19.349 1.00 42.57 82 ASP A C 1
ATOM 564 O O . ASP A 1 82 ? 13.167 5.466 20.169 1.00 42.64 82 ASP A O 1
ATOM 569 N N . ASN A 1 83 ? 13.581 3.359 19.501 1.00 45.04 83 ASN A N 1
ATOM 570 C CA . ASN A 1 83 ? 13.002 2.739 20.680 1.00 47.42 83 ASN A CA 1
ATOM 571 C C . ASN A 1 83 ? 13.698 3.192 21.963 1.00 49.73 83 ASN A C 1
ATOM 572 O O . ASN A 1 83 ? 13.045 3.487 22.969 1.00 49.46 83 ASN A O 1
ATOM 577 N N . TYR A 1 84 ? 15.026 3.271 21.895 1.00 52.77 84 TYR A N 1
ATOM 578 C CA . TYR A 1 84 ? 15.864 3.719 23.001 1.00 55.95 84 TYR A CA 1
ATOM 579 C C . TYR A 1 84 ? 15.865 5.231 23.145 1.00 58.92 84 TYR A C 1
ATOM 580 O O . TYR A 1 84 ? 16.307 5.745 24.163 1.00 59.18 84 TYR A O 1
ATOM 589 N N . GLU A 1 85 ? 15.388 5.937 22.121 1.00 62.54 85 GLU A N 1
ATOM 590 C CA . GLU A 1 85 ? 15.155 7.369 22.222 1.00 66.21 85 GLU A CA 1
ATOM 591 C C . GLU A 1 85 ? 13.991 7.636 23.166 1.00 68.94 85 GLU A C 1
ATOM 592 O O . GLU A 1 85 ? 14.163 8.291 24.193 1.00 69.12 85 GLU A O 1
ATOM 598 N N . MET A 1 86 ? 12.814 7.117 22.817 1.00 72.07 86 MET A N 1
ATOM 599 C CA . MET A 1 86 ? 11.628 7.237 23.664 1.00 75.22 86 MET A CA 1
ATOM 600 C C . MET A 1 86 ? 11.756 6.625 25.062 1.00 77.16 86 MET A C 1
ATOM 601 O O . MET A 1 86 ? 11.698 7.378 26.075 1.00 77.53 86 MET A O 1
ATOM 606 N N . ASP A 1 87 ? 11.889 5.260 25.089 1.00 78.65 87 ASP A N 1
ATOM 607 C CA . ASP A 1 87 ? 12.454 4.520 26.251 1.00 76.14 87 ASP A CA 1
ATOM 608 C C . ASP A 1 87 ? 11.386 3.969 27.201 1.00 67.12 87 ASP A C 1
ATOM 609 O O . ASP A 1 87 ? 11.703 3.237 28.146 1.00 70.80 87 ASP A O 1
ATOM 614 N N . THR A 1 88 ? 10.119 4.287 26.900 1.00 42.00 88 THR A N 1
ATOM 615 C CA . THR A 1 88 ? 9.137 4.631 27.946 1.00 30.72 88 THR A CA 1
ATOM 616 C C . THR A 1 88 ? 9.302 3.258 28.576 1.00 36.85 88 THR A C 1
ATOM 617 O O . THR A 1 88 ? 9.240 2.223 27.877 1.00 33.91 88 THR A O 1
ATOM 621 N N . GLY A 1 89 ? 9.467 3.250 29.897 1.00 58.93 89 GLY A N 1
ATOM 622 C CA . GLY A 1 89 ? 10.290 2.096 30.528 1.00 75.01 89 GLY A CA 1
ATOM 623 C C . GLY A 1 89 ? 11.629 2.119 31.274 1.00 80.90 89 GLY A C 1
ATOM 624 O O . GLY A 1 89 ? 12.621 2.717 30.818 1.00 82.21 89 GLY A O 1
ATOM 625 N N . VAL A 1 90 ? 11.624 1.470 32.440 1.00 81.29 90 VAL A N 1
ATOM 626 C CA . VAL A 1 90 ? 12.829 0.991 33.122 1.00 80.26 90 VAL A CA 1
ATOM 627 C C . VAL A 1 90 ? 13.749 0.165 32.198 1.00 78.73 90 VAL A C 1
ATOM 628 O O . VAL A 1 90 ? 13.309 -0.339 31.158 1.00 78.67 90 VAL A O 1
ATOM 632 N N . ALA A 1 91 ? 15.021 0.036 32.583 1.00 76.62 91 ALA A N 1
ATOM 633 C CA . ALA A 1 91 ? 16.011 -0.657 31.766 1.00 74.26 91 ALA A CA 1
ATOM 634 C C . ALA A 1 91 ? 16.057 -2.181 31.896 1.00 72.42 91 ALA A C 1
ATOM 635 O O . ALA A 1 91 ? 16.543 -2.858 30.992 1.00 72.15 91 ALA A O 1
ATOM 637 N N . GLU A 1 92 ? 15.564 -2.720 33.012 1.00 69.97 92 GLU A N 1
ATOM 638 C CA . GLU A 1 92 ? 15.507 -4.186 33.200 1.00 67.35 92 GLU A CA 1
ATOM 639 C C . GLU A 1 92 ? 14.293 -4.828 32.541 1.00 65.62 92 GLU A C 1
ATOM 640 O O . GLU A 1 92 ? 14.139 -6.058 32.565 1.00 65.26 92 GLU A O 1
ATOM 646 N N . VAL A 1 93 ? 13.431 -3.997 31.966 1.00 63.15 93 VAL A N 1
ATOM 647 C CA . VAL A 1 93 ? 12.237 -4.499 31.319 1.00 60.88 93 VAL A CA 1
ATOM 648 C C . VAL A 1 93 ? 12.447 -4.653 29.814 1.00 58.42 93 VAL A C 1
ATOM 649 O O . VAL A 1 93 ? 12.754 -3.687 29.103 1.00 58.61 93 VAL A O 1
ATOM 653 N N . VAL A 1 94 ? 12.319 -5.889 29.352 1.00 55.08 94 VAL A N 1
ATOM 654 C CA . VAL A 1 94 ? 12.168 -6.172 27.931 1.00 51.69 94 VAL A CA 1
ATOM 655 C C . VAL A 1 94 ? 10.666 -6.347 27.598 1.00 48.83 94 VAL A C 1
ATOM 656 O O . VAL A 1 94 ? 10.003 -7.285 28.067 1.00 48.22 94 VAL A O 1
ATOM 660 N N . THR A 1 95 ? 10.145 -5.402 26.815 1.00 45.51 95 THR A N 1
ATOM 661 C CA . THR A 1 95 ? 8.725 -5.321 26.472 1.00 42.25 95 THR A CA 1
ATOM 662 C C . THR A 1 95 ? 8.452 -6.131 25.200 1.00 41.25 95 THR A C 1
ATOM 663 O O . THR A 1 95 ? 9.313 -6.202 24.328 1.00 39.79 95 THR A O 1
ATOM 667 N N . PRO A 1 96 ? 7.266 -6.767 25.095 1.00 41.17 96 PRO A N 1
ATOM 668 C CA . PRO A 1 96 ? 6.876 -7.441 23.847 1.00 40.96 96 PRO A CA 1
ATOM 669 C C . PRO A 1 96 ? 7.243 -6.694 22.560 1.00 40.33 96 PRO A C 1
ATOM 670 O O . PRO A 1 96 ? 7.627 -7.328 21.581 1.00 39.59 96 PRO A O 1
ATOM 674 N N . GLU A 1 97 ? 7.150 -5.364 22.593 1.00 40.33 97 GLU A N 1
ATOM 675 C CA . GLU A 1 97 ? 7.460 -4.479 21.459 1.00 40.62 97 GLU A CA 1
ATOM 676 C C . GLU A 1 97 ? 8.921 -4.493 21.028 1.00 39.35 97 GLU A C 1
ATOM 677 O O . GLU A 1 97 ? 9.235 -4.641 19.830 1.00 38.52 97 GLU A O 1
ATOM 683 N N . GLU A 1 98 ? 9.808 -4.279 22.006 1.00 38.13 98 GLU A N 1
ATOM 684 C CA . GLU A 1 98 ? 11.251 -4.316 21.780 1.00 36.91 98 GLU A CA 1
ATOM 685 C C . GLU A 1 98 ? 11.644 -5.682 21.227 1.00 35.31 98 GLU A C 1
ATOM 686 O O . GLU A 1 98 ? 12.526 -5.779 20.362 1.00 34.86 98 GLU A O 1
ATOM 692 N N . ILE A 1 99 ? 10.974 -6.728 21.709 1.00 33.37 99 ILE A N 1
ATOM 693 C CA . ILE A 1 99 ? 11.197 -8.072 21.176 1.00 32.88 99 ILE A CA 1
ATOM 694 C C . ILE A 1 99 ? 10.894 -8.207 19.674 1.00 31.92 99 ILE A C 1
ATOM 695 O O . ILE A 1 99 ? 11.729 -8.658 18.929 1.00 32.26 99 ILE A O 1
ATOM 700 N N . ALA A 1 100 ? 9.685 -7.859 19.244 1.00 32.29 100 ALA A N 1
ATOM 701 C CA . ALA A 1 100 ? 9.291 -7.990 17.837 1.00 31.28 100 ALA A CA 1
ATOM 702 C C . ALA A 1 100 ? 10.223 -7.162 16.933 1.00 31.77 100 ALA A C 1
ATOM 703 O O . ALA A 1 100 ? 10.578 -7.596 15.837 1.00 32.12 100 ALA A O 1
ATOM 705 N N . GLU A 1 101 ? 10.618 -5.975 17.400 1.00 30.48 101 GLU A N 1
ATOM 706 C CA . GLU A 1 101 ? 11.618 -5.143 16.746 1.00 30.20 101 GLU A CA 1
ATOM 707 C C . GLU A 1 101 ? 12.983 -5.815 16.626 1.00 29.18 101 GLU A C 1
ATOM 708 O O . GLU A 1 101 ? 13.600 -5.726 15.578 1.00 29.67 101 GLU A O 1
ATOM 714 N N . ASN A 1 102 ? 13.441 -6.469 17.699 1.00 27.90 102 ASN A N 1
ATOM 715 C CA . ASN A 1 102 ? 14.697 -7.246 17.695 1.00 27.64 102 ASN A CA 1
ATOM 716 C C . ASN A 1 102 ? 14.606 -8.332 16.643 1.00 27.74 102 ASN A C 1
ATOM 717 O O . ASN A 1 102 ? 15.511 -8.519 15.833 1.00 27.83 102 ASN A O 1
ATOM 722 N N . ASN A 1 103 ? 13.474 -9.024 16.672 1.00 27.65 103 ASN A N 1
ATOM 723 C CA . ASN A 1 103 ? 13.118 -10.022 15.692 1.00 27.36 103 ASN A CA 1
ATOM 724 C C . ASN A 1 103 ? 13.086 -9.583 14.235 1.00 26.97 103 ASN A C 1
ATOM 725 O O . ASN A 1 103 ? 13.674 -10.240 13.390 1.00 26.80 103 ASN A O 1
ATOM 730 N N . ASN A 1 104 ? 12.418 -8.470 13.962 1.00 28.15 104 ASN A N 1
ATOM 731 C CA . ASN A 1 104 ? 12.343 -7.847 12.626 1.00 27.41 104 ASN A CA 1
ATOM 732 C C . ASN A 1 104 ? 13.720 -7.482 12.074 1.00 27.45 104 ASN A C 1
ATOM 733 O O . ASN A 1 104 ? 14.023 -7.716 10.895 1.00 26.82 104 ASN A O 1
ATOM 738 N N . PHE A 1 105 ? 14.570 -6.899 12.923 1.00 26.82 105 PHE A N 1
ATOM 739 C CA . PHE A 1 105 ? 15.952 -6.658 12.526 1.00 25.92 105 PHE A CA 1
ATOM 740 C C . PHE A 1 105 ? 16.719 -7.926 12.173 1.00 25.39 105 PHE A C 1
ATOM 741 O O . PHE A 1 105 ? 17.388 -7.968 11.126 1.00 23.81 105 PHE A O 1
ATOM 749 N N . LEU A 1 106 ? 16.699 -8.905 13.079 1.00 23.75 106 LEU A N 1
ATOM 750 C CA . LEU A 1 106 ? 17.416 -10.142 12.795 1.00 24.43 106 LEU A CA 1
ATOM 751 C C . LEU A 1 106 ? 16.911 -10.649 11.472 1.00 24.42 106 LEU A C 1
ATOM 752 O O . LEU A 1 106 ? 17.693 -10.822 10.600 1.00 24.86 106 LEU A O 1
ATOM 757 N N . ASP A 1 107 ? 15.598 -10.820 11.336 1.00 26.06 107 ASP A N 1
ATOM 758 C CA . ASP A 1 107 ? 14.950 -11.303 10.126 1.00 27.08 107 ASP A CA 1
ATOM 759 C C . ASP A 1 107 ? 15.487 -10.667 8.860 1.00 26.75 107 ASP A C 1
ATOM 760 O O . ASP A 1 107 ? 15.844 -11.375 7.901 1.00 28.19 107 ASP A O 1
ATOM 765 N N . ALA A 1 108 ? 15.549 -9.345 8.872 1.00 25.48 108 ALA A N 1
ATOM 766 C CA . ALA A 1 108 ? 15.960 -8.556 7.736 1.00 24.51 108 ALA A CA 1
ATOM 767 C C . ALA A 1 108 ? 17.441 -8.780 7.389 1.00 24.02 108 ALA A C 1
ATOM 768 O O . ALA A 1 108 ? 17.801 -9.139 6.243 1.00 22.20 108 ALA A O 1
ATOM 770 N N . ILE A 1 109 ? 18.329 -8.624 8.379 1.00 23.19 109 ILE A N 1
ATOM 771 C CA . ILE A 1 109 ? 19.744 -8.789 8.102 1.00 22.32 109 ILE A CA 1
ATOM 772 C C . ILE A 1 109 ? 20.083 -10.234 7.643 1.00 23.88 109 ILE A C 1
ATOM 773 O O . ILE A 1 109 ? 20.930 -10.410 6.793 1.00 23.37 109 ILE A O 1
ATOM 778 N N . LEU A 1 110 ? 19.401 -11.240 8.185 1.00 25.78 110 LEU A N 1
ATOM 779 C CA . LEU A 1 110 ? 19.642 -12.653 7.863 1.00 28.42 110 LEU A CA 1
ATOM 780 C C . LEU A 1 110 ? 19.339 -13.054 6.397 1.00 30.80 110 LEU A C 1
ATOM 781 O O . LEU A 1 110 ? 19.692 -14.138 5.977 1.00 31.56 110 LEU A O 1
ATOM 786 N N . GLU A 1 111 ? 18.629 -12.232 5.632 1.00 32.80 111 GLU A N 1
ATOM 787 C CA . GLU A 1 111 ? 18.313 -12.638 4.237 1.00 35.58 111 GLU A CA 1
ATOM 788 C C . GLU A 1 111 ? 19.325 -12.000 3.261 1.00 35.46 111 GLU A C 1
ATOM 789 O O . GLU A 1 111 ? 19.301 -12.210 2.040 1.00 35.09 111 GLU A O 1
ATOM 795 N N . THR A 1 112 ? 20.244 -11.266 3.879 1.00 35.11 112 THR A N 1
ATOM 796 C CA . THR A 1 112 ? 21.226 -10.415 3.274 1.00 35.61 112 THR A CA 1
ATOM 797 C C . THR A 1 112 ? 22.375 -11.327 2.825 1.00 35.18 112 THR A C 1
ATOM 798 O O . THR A 1 112 ? 22.551 -12.408 3.397 1.00 35.33 112 THR A O 1
ATOM 802 N N . LYS A 1 113 ? 23.108 -10.968 1.764 1.00 34.70 113 LYS A N 1
ATOM 803 C CA . LYS A 1 113 ? 24.263 -11.811 1.381 1.00 33.79 113 LYS A CA 1
ATOM 804 C C . LYS A 1 113 ? 25.475 -11.605 2.301 1.00 32.31 113 LYS A C 1
ATOM 805 O O . LYS A 1 113 ? 26.237 -12.558 2.523 1.00 31.54 113 LYS A O 1
ATOM 811 N N . VAL A 1 114 ? 25.653 -10.377 2.801 1.00 30.81 114 VAL A N 1
ATOM 812 C CA . VAL A 1 114 ? 26.660 -10.082 3.827 1.00 30.21 114 VAL A CA 1
ATOM 813 C C . VAL A 1 114 ? 26.455 -11.040 4.991 1.00 28.87 114 VAL A C 1
ATOM 814 O O . VAL A 1 114 ? 27.401 -11.726 5.392 1.00 28.88 114 VAL A O 1
ATOM 818 N N . MET A 1 115 ? 25.238 -11.087 5.542 1.00 27.88 115 MET A N 1
ATOM 819 C CA . MET A 1 115 ? 24.967 -11.977 6.682 1.00 27.61 115 MET A CA 1
ATOM 820 C C . MET A 1 115 ? 25.027 -13.475 6.359 1.00 28.05 115 MET A C 1
ATOM 821 O O . MET A 1 115 ? 25.404 -14.266 7.212 1.00 26.09 115 MET A O 1
ATOM 826 N N . LYS A 1 116 ? 24.638 -13.857 5.143 1.00 29.01 116 LYS A N 1
ATOM 827 C CA . LYS A 1 116 ? 24.779 -15.244 4.689 1.00 30.00 116 LYS A CA 1
ATOM 828 C C . LYS A 1 116 ? 26.253 -15.594 4.528 1.00 30.57 116 LYS A C 1
ATOM 829 O O . LYS A 1 116 ? 26.663 -16.718 4.806 1.00 31.80 116 LYS A O 1
ATOM 835 N N . MET A 1 117 ? 27.031 -14.626 4.046 1.00 31.61 117 MET A N 1
ATOM 836 C CA . MET A 1 117 ? 28.495 -14.714 3.940 1.00 32.10 117 MET A CA 1
ATOM 837 C C . MET A 1 117 ? 29.135 -14.859 5.321 1.00 31.62 117 MET A C 1
ATOM 838 O O . MET A 1 117 ? 29.866 -15.830 5.565 1.00 31.21 117 MET A O 1
ATOM 843 N N . ALA A 1 118 ? 28.852 -13.905 6.203 1.00 31.17 118 ALA A N 1
ATOM 844 C CA . ALA A 1 118 ? 29.279 -13.963 7.626 1.00 30.95 118 ALA A CA 1
ATOM 845 C C . ALA A 1 118 ? 28.949 -15.326 8.214 1.00 30.65 118 ALA A C 1
ATOM 846 O O . ALA A 1 118 ? 29.815 -15.966 8.797 1.00 30.36 118 ALA A O 1
ATOM 848 N N . HIS A 1 119 ? 27.701 -15.754 8.013 1.00 30.97 119 HIS A N 1
ATOM 849 C CA . HIS A 1 119 ? 27.199 -17.040 8.467 1.00 31.23 119 HIS A CA 1
ATOM 850 C C . HIS A 1 119 ? 28.138 -18.091 7.987 1.00 31.30 119 HIS A C 1
ATOM 851 O O . HIS A 1 119 ? 28.744 -18.719 8.809 1.00 31.24 119 HIS A O 1
ATOM 858 N N . ASP A 1 120 ? 28.297 -18.233 6.659 1.00 32.74 120 ASP A N 1
ATOM 859 C CA . ASP A 1 120 ? 29.156 -19.271 6.026 1.00 32.94 120 ASP A CA 1
ATOM 860 C C . ASP A 1 120 ? 30.541 -19.336 6.679 1.00 32.51 120 ASP A C 1
ATOM 861 O O . ASP A 1 120 ? 31.056 -20.423 6.954 1.00 32.90 120 ASP A O 1
ATOM 866 N N . TYR A 1 121 ? 31.166 -18.177 6.896 1.00 31.96 121 TYR A N 1
ATOM 867 C CA . TYR A 1 121 ? 32.464 -18.180 7.569 1.00 31.15 121 TYR A CA 1
ATOM 868 C C . TYR A 1 121 ? 32.408 -18.952 8.915 1.00 31.06 121 TYR A C 1
ATOM 869 O O . TYR A 1 121 ? 33.176 -19.859 9.151 1.00 31.31 121 TYR A O 1
ATOM 878 N N . LEU A 1 122 ? 31.458 -18.592 9.770 1.00 31.27 122 LEU A N 1
ATOM 879 C CA . LEU A 1 122 ? 31.452 -19.048 11.148 1.00 29.57 122 LEU A CA 1
ATOM 880 C C . LEU A 1 122 ? 31.033 -20.514 11.226 1.00 30.27 122 LEU A C 1
ATOM 881 O O . LEU A 1 122 ? 31.503 -21.224 12.086 1.00 29.78 122 LEU A O 1
ATOM 886 N N . VAL A 1 123 ? 30.179 -20.954 10.305 1.00 30.49 123 VAL A N 1
ATOM 887 C CA . VAL A 1 123 ? 29.876 -22.383 10.120 1.00 30.84 123 VAL A CA 1
ATOM 888 C C . VAL A 1 123 ? 31.123 -23.257 9.879 1.00 31.46 123 VAL A C 1
ATOM 889 O O . VAL A 1 123 ? 31.309 -24.275 10.532 1.00 32.51 123 VAL A O 1
ATOM 893 N N . ARG A 1 124 ? 31.960 -22.833 8.929 1.00 32.17 124 ARG A N 1
ATOM 894 C CA . ARG A 1 124 ? 33.240 -23.412 8.606 1.00 32.84 124 ARG A CA 1
ATOM 895 C C . ARG A 1 124 ? 34.173 -23.608 9.803 1.00 33.86 124 ARG A C 1
ATOM 896 O O . ARG A 1 124 ? 35.011 -24.522 9.801 1.00 33.59 124 ARG A O 1
ATOM 904 N N . LYS A 1 125 ? 34.031 -22.729 10.793 1.00 34.56 125 LYS A N 1
ATOM 905 C CA . LYS A 1 125 ? 34.807 -22.774 12.024 1.00 35.15 125 LYS A CA 1
ATOM 906 C C . LYS A 1 125 ? 34.025 -23.438 13.150 1.00 34.66 125 LYS A C 1
ATOM 907 O O . LYS A 1 125 ? 34.536 -23.592 14.256 1.00 35.10 125 LYS A O 1
ATOM 913 N N . ASN A 1 126 ? 32.792 -23.854 12.854 1.00 33.37 126 ASN A N 1
ATOM 914 C CA . ASN A 1 126 ? 31.885 -24.385 13.866 1.00 31.17 126 ASN A CA 1
ATOM 915 C C . ASN A 1 126 ? 31.662 -23.441 15.054 1.00 30.53 126 ASN A C 1
ATOM 916 O O . ASN A 1 126 ? 31.375 -23.876 16.181 1.00 29.26 126 ASN A O 1
ATOM 921 N N . GLN A 1 127 ? 31.784 -22.151 14.751 1.00 28.91 127 GLN A N 1
ATOM 922 C CA . GLN A 1 127 ? 31.459 -21.035 15.645 1.00 29.08 127 GLN A CA 1
ATOM 923 C C . GLN A 1 127 ? 29.973 -20.611 15.522 1.00 29.59 127 GLN A C 1
ATOM 924 O O . GLN A 1 127 ? 29.507 -19.693 16.199 1.00 29.60 127 GLN A O 1
ATOM 930 N N . ALA A 1 128 ? 29.258 -21.267 14.613 1.00 28.98 128 ALA A N 1
ATOM 931 C CA . ALA A 1 128 ? 27.833 -21.057 14.416 1.00 28.93 128 ALA A CA 1
ATOM 932 C C . ALA A 1 128 ? 27.332 -22.327 13.774 1.00 29.02 128 ALA A C 1
ATOM 933 O O . ALA A 1 128 ? 28.115 -23.046 13.137 1.00 29.00 128 ALA A O 1
ATOM 935 N N . LYS A 1 129 ? 26.046 -22.593 13.956 1.00 29.39 129 LYS A N 1
ATOM 936 C CA . LYS A 1 129 ? 25.417 -23.802 13.438 1.00 30.58 129 LYS A CA 1
ATOM 937 C C . LYS A 1 129 ? 24.776 -23.555 12.053 1.00 31.37 129 LYS A C 1
ATOM 938 O O . LYS A 1 129 ? 24.513 -22.382 11.682 1.00 30.61 129 LYS A O 1
ATOM 944 N N . PRO A 1 130 ? 24.595 -24.639 11.256 1.00 32.39 130 PRO A N 1
ATOM 945 C CA . PRO A 1 130 ? 24.136 -24.468 9.871 1.00 33.66 130 PRO A CA 1
ATOM 946 C C . PRO A 1 130 ? 22.759 -23.801 9.728 1.00 34.90 130 PRO A C 1
ATOM 947 O O . PRO A 1 130 ? 22.539 -23.021 8.798 1.00 35.30 130 PRO A O 1
ATOM 951 N N . THR A 1 131 ? 21.844 -24.087 10.643 1.00 36.29 131 THR A N 1
ATOM 952 C CA . THR A 1 131 ? 20.462 -23.646 10.485 1.00 37.75 131 THR A CA 1
ATOM 953 C C . THR A 1 131 ? 20.291 -22.111 10.680 1.00 37.64 131 THR A C 1
ATOM 954 O O . THR A 1 131 ? 20.997 -21.490 11.463 1.00 37.18 131 THR A O 1
ATOM 958 N N . ARG A 1 132 ? 19.340 -21.538 9.962 1.00 38.40 132 ARG A N 1
ATOM 959 C CA . ARG A 1 132 ? 19.026 -20.108 10.040 1.00 38.94 132 ARG A CA 1
ATOM 960 C C . ARG A 1 132 ? 18.460 -19.736 11.429 1.00 38.91 132 ARG A C 1
ATOM 961 O O . ARG A 1 132 ? 18.813 -18.687 11.986 1.00 38.50 132 ARG A O 1
ATOM 969 N N . ASN A 1 133 ? 17.608 -20.588 11.999 1.00 38.17 133 ASN A N 1
ATOM 970 C CA . ASN A 1 133 ? 16.968 -20.210 13.257 1.00 38.27 133 ASN A CA 1
ATOM 971 C C . ASN A 1 133 ? 17.857 -20.265 14.490 1.00 37.35 133 ASN A C 1
ATOM 972 O O . ASN A 1 133 ? 17.804 -19.365 15.320 1.00 38.14 133 ASN A O 1
ATOM 977 N N . ASP A 1 134 ? 18.675 -21.308 14.598 1.00 36.03 134 ASP A N 1
ATOM 978 C CA . ASP A 1 134 ? 19.667 -21.393 15.675 1.00 34.75 134 ASP A CA 1
ATOM 979 C C . ASP A 1 134 ? 20.637 -20.217 15.651 1.00 33.98 134 ASP A C 1
ATOM 980 O O . ASP A 1 134 ? 20.874 -19.595 16.682 1.00 33.08 134 ASP A O 1
ATOM 985 N N . PHE A 1 135 ? 21.205 -19.948 14.473 1.00 32.68 135 PHE A N 1
ATOM 986 C CA . PHE A 1 135 ? 21.969 -18.730 14.211 1.00 31.14 135 PHE A CA 1
ATOM 987 C C . PHE A 1 135 ? 21.243 -17.474 14.638 1.00 30.26 135 PHE A C 1
ATOM 988 O O . PHE A 1 135 ? 21.862 -16.571 15.194 1.00 31.13 135 PHE A O 1
ATOM 996 N N . LYS A 1 136 ? 19.940 -17.403 14.373 1.00 28.02 136 LYS A N 1
ATOM 997 C CA . LYS A 1 136 ? 19.149 -16.261 14.796 1.00 25.80 136 LYS A CA 1
ATOM 998 C C . LYS A 1 136 ? 19.052 -16.188 16.334 1.00 25.27 136 LYS A C 1
ATOM 999 O O . LYS A 1 136 ? 19.066 -15.089 16.923 1.00 24.29 136 LYS A O 1
ATOM 1005 N N . VAL A 1 137 ? 18.957 -17.349 16.981 1.00 23.87 137 VAL A N 1
ATOM 1006 C CA . VAL A 1 137 ? 18.881 -17.381 18.419 1.00 25.51 137 VAL A CA 1
ATOM 1007 C C . VAL A 1 137 ? 20.265 -16.993 18.939 1.00 25.43 137 VAL A C 1
ATOM 1008 O O . VAL A 1 137 ? 20.391 -16.037 19.690 1.00 26.43 137 VAL A O 1
ATOM 1012 N N . GLN A 1 138 ? 21.297 -17.735 18.522 1.00 25.11 138 GLN A N 1
ATOM 1013 C CA . GLN A 1 138 ? 22.664 -17.398 18.899 1.00 25.58 138 GLN A CA 1
ATOM 1014 C C . GLN A 1 138 ? 22.850 -15.863 18.895 1.00 25.74 138 GLN A C 1
ATOM 1015 O O . GLN A 1 138 ? 23.339 -15.273 19.867 1.00 25.93 138 GLN A O 1
ATOM 1021 N N . LEU A 1 139 ? 22.405 -15.225 17.818 1.00 25.33 139 LEU A N 1
ATOM 1022 C CA . LEU A 1 139 ? 22.626 -13.783 17.575 1.00 24.40 139 LEU A CA 1
ATOM 1023 C C . LEU A 1 139 ? 21.829 -12.902 18.551 1.00 23.31 139 LEU A C 1
ATOM 1024 O O . LEU A 1 139 ? 22.340 -11.945 19.117 1.00 23.92 139 LEU A O 1
ATOM 1029 N N . TYR A 1 140 ? 20.563 -13.254 18.731 1.00 21.90 140 TYR A N 1
ATOM 1030 C CA . TYR A 1 140 ? 19.731 -12.716 19.758 1.00 22.11 140 TYR A CA 1
ATOM 1031 C C . TYR A 1 140 ? 20.428 -12.704 21.112 1.00 21.64 140 TYR A C 1
ATOM 1032 O O . TYR A 1 140 ? 20.474 -11.664 21.766 1.00 21.34 140 TYR A O 1
ATOM 1041 N N . ASN A 1 141 ? 20.956 -13.831 21.559 1.00 21.41 141 ASN A N 1
ATOM 1042 C CA . ASN A 1 141 ? 21.549 -13.829 22.902 1.00 22.41 141 ASN A CA 1
ATOM 1043 C C . ASN A 1 141 ? 22.821 -12.968 22.997 1.00 23.38 141 ASN A C 1
ATOM 1044 O O . ASN A 1 141 ? 23.025 -12.248 24.007 1.00 23.03 141 ASN A O 1
ATOM 1049 N N . ILE A 1 142 ? 23.696 -13.069 21.993 1.00 21.26 142 ILE A N 1
ATOM 1050 C CA . ILE A 1 142 ? 24.935 -12.314 21.999 1.00 21.36 142 ILE A CA 1
ATOM 1051 C C . ILE A 1 142 ? 24.578 -10.786 22.088 1.00 19.88 142 ILE A C 1
ATOM 1052 O O . ILE A 1 142 ? 25.190 -10.057 22.819 1.00 19.25 142 ILE A O 1
ATOM 1057 N N . TRP A 1 143 ? 23.533 -10.382 21.362 1.00 19.53 143 TRP A N 1
ATOM 1058 C CA . TRP A 1 143 ? 23.224 -8.992 20.991 1.00 18.72 143 TRP A CA 1
ATOM 1059 C C . TRP A 1 143 ? 22.046 -8.392 21.743 1.00 18.41 143 TRP A C 1
ATOM 1060 O O . TRP A 1 143 ? 22.086 -7.231 22.134 1.00 19.44 143 TRP A O 1
ATOM 1071 N N . PHE A 1 144 ? 20.984 -9.152 21.916 1.00 17.51 144 PHE A N 1
ATOM 1072 C CA . PHE A 1 144 ? 19.814 -8.620 22.574 1.00 19.12 144 PHE A CA 1
ATOM 1073 C C . PHE A 1 144 ? 19.488 -9.158 23.963 1.00 18.99 144 PHE A C 1
ATOM 1074 O O . PHE A 1 144 ? 18.538 -8.717 24.545 1.00 19.52 144 PHE A O 1
ATOM 1082 N N . GLN A 1 145 ? 20.248 -10.107 24.490 1.00 20.92 145 GLN A N 1
ATOM 1083 C CA . GLN A 1 145 ? 19.975 -10.623 25.851 1.00 22.09 145 GLN A CA 1
ATOM 1084 C C . GLN A 1 145 ? 20.494 -9.578 26.811 1.00 22.71 145 GLN A C 1
ATOM 1085 O O . GLN A 1 145 ? 21.595 -9.072 26.608 1.00 23.87 145 GLN A O 1
ATOM 1091 N N . LEU A 1 146 ? 19.690 -9.210 27.818 1.00 24.89 146 LEU A N 1
ATOM 1092 C CA . LEU A 1 146 ? 20.115 -8.238 28.844 1.00 25.81 146 LEU A CA 1
ATOM 1093 C C . LEU A 1 146 ? 21.170 -8.802 29.764 1.00 27.90 146 LEU A C 1
ATOM 1094 O O . LEU A 1 146 ? 21.067 -9.961 30.193 1.00 26.86 146 LEU A O 1
ATOM 1099 N N . TYR A 1 147 ? 22.203 -7.992 30.039 1.00 29.52 147 TYR A N 1
ATOM 1100 C CA . TYR A 1 147 ? 23.262 -8.378 30.985 1.00 31.57 147 TYR A CA 1
ATOM 1101 C C . TYR A 1 147 ? 23.661 -7.233 31.920 1.00 33.71 147 TYR A C 1
ATOM 1102 O O . TYR A 1 147 ? 23.391 -6.070 31.626 1.00 33.37 147 TYR A O 1
ATOM 1111 N N . SER A 1 148 ? 24.370 -7.517 33.019 1.00 37.06 148 SER A N 1
ATOM 1112 C CA . SER A 1 148 ? 24.697 -6.465 34.014 1.00 40.74 148 SER A CA 1
ATOM 1113 C C . SER A 1 148 ? 26.148 -6.410 34.556 1.00 42.33 148 SER A C 1
ATOM 1114 O O . SER A 1 148 ? 26.916 -7.353 34.364 1.00 41.91 148 SER A O 1
ATOM 1117 N N . ARG A 1 149 ? 26.517 -5.308 35.229 1.00 44.28 149 ARG A N 1
ATOM 1118 C CA A ARG A 1 149 ? 27.964 -5.102 35.445 0.50 45.21 149 ARG A CA 1
ATOM 1119 C CA B ARG A 1 149 ? 27.914 -4.969 35.705 0.50 44.66 149 ARG A CA 1
ATOM 1120 C C . ARG A 1 149 ? 28.064 -5.397 37.159 1.00 45.12 149 ARG A C 1
ATOM 1121 O O . ARG A 1 149 ? 27.043 -5.470 37.880 1.00 46.01 149 ARG A O 1
ATOM 1136 N N . GLY A 1 152 ? 27.939 -6.634 40.413 1.00 24.37 152 GLY A N 1
ATOM 1137 C CA . GLY A 1 152 ? 26.550 -6.865 40.757 1.00 21.85 152 GLY A CA 1
ATOM 1138 C C . GLY A 1 152 ? 25.879 -7.865 39.834 1.00 22.48 152 GLY A C 1
ATOM 1139 O O . GLY A 1 152 ? 26.504 -8.364 38.897 1.00 25.00 152 GLY A O 1
ATOM 1140 N N . SER A 1 153 ? 24.610 -8.156 40.106 1.00 22.10 153 SER A N 1
ATOM 1141 C CA . SER A 1 153 ? 23.650 -8.458 39.055 1.00 21.93 153 SER A CA 1
ATOM 1142 C C . SER A 1 153 ? 22.801 -7.246 38.664 1.00 21.73 153 SER A C 1
ATOM 1143 O O . SER A 1 153 ? 23.214 -6.105 38.839 1.00 25.23 153 SER A O 1
ATOM 1146 N N . ARG A 1 154 ? 21.624 -7.516 38.107 1.00 22.37 154 ARG A N 1
ATOM 1147 C CA . ARG A 1 154 ? 20.734 -6.487 37.610 1.00 22.32 154 ARG A CA 1
ATOM 1148 C C . ARG A 1 154 ? 20.961 -6.174 36.124 1.00 24.66 154 ARG A C 1
ATOM 1149 O O . ARG A 1 154 ? 21.375 -5.093 35.774 1.00 25.52 154 ARG A O 1
ATOM 1157 N N . PRO A 1 155 ? 20.686 -7.138 35.256 1.00 29.85 155 PRO A N 1
ATOM 1158 C CA . PRO A 1 155 ? 20.754 -6.912 33.802 1.00 30.76 155 PRO A CA 1
ATOM 1159 C C . PRO A 1 155 ? 19.934 -5.703 33.339 1.00 31.54 155 PRO A C 1
ATOM 1160 O O . PRO A 1 155 ? 18.709 -5.789 33.248 1.00 30.96 155 PRO A O 1
ATOM 1164 N N . ASP A 1 156 ? 20.612 -4.594 33.055 1.00 31.02 156 ASP A N 1
ATOM 1165 C CA . ASP A 1 156 ? 19.936 -3.370 32.565 1.00 31.98 156 ASP A CA 1
ATOM 1166 C C . ASP A 1 156 ? 20.334 -2.926 31.152 1.00 30.48 156 ASP A C 1
ATOM 1167 O O . ASP A 1 156 ? 19.976 -1.831 30.723 1.00 31.04 156 ASP A O 1
ATOM 1172 N N . SER A 1 157 ? 21.069 -3.761 30.430 1.00 28.60 157 SER A N 1
ATOM 1173 C CA . SER A 1 157 ? 21.646 -3.356 29.135 1.00 27.76 157 SER A CA 1
ATOM 1174 C C . SER A 1 157 ? 21.925 -4.560 28.263 1.00 26.17 157 SER A C 1
ATOM 1175 O O . SER A 1 157 ? 22.001 -5.647 28.774 1.00 25.50 157 SER A O 1
ATOM 1178 N N . CYS A 1 158 ? 22.133 -4.322 26.959 1.00 24.63 158 CYS A N 1
ATOM 1179 C CA . CYS A 1 158 ? 22.403 -5.381 25.983 1.00 23.14 158 CYS A CA 1
ATOM 1180 C C . CYS A 1 158 ? 23.505 -4.985 24.975 1.00 21.01 158 CYS A C 1
ATOM 1181 O O . CYS A 1 158 ? 24.007 -3.854 24.963 1.00 21.48 158 CYS A O 1
ATOM 1184 N N . GLY A 1 159 ? 23.915 -5.907 24.140 1.00 20.09 159 GLY A N 1
ATOM 1185 C CA . GLY A 1 159 ? 24.944 -5.609 23.132 1.00 19.60 159 GLY A CA 1
ATOM 1186 C C . GLY A 1 159 ? 24.581 -4.562 22.095 1.00 19.60 159 GLY A C 1
ATOM 1187 O O . GLY A 1 159 ? 25.447 -3.838 21.655 1.00 20.14 159 GLY A O 1
ATOM 1188 N N . PHE A 1 160 ? 23.318 -4.478 21.678 1.00 19.35 160 PHE A N 1
ATOM 1189 C CA . PHE A 1 160 ? 22.965 -3.562 20.604 1.00 19.89 160 PHE A CA 1
ATOM 1190 C C . PHE A 1 160 ? 23.038 -2.087 21.106 1.00 20.26 160 PHE A C 1
ATOM 1191 O O . PHE A 1 160 ? 23.298 -1.141 20.366 1.00 18.91 160 PHE A O 1
ATOM 1199 N N . GLU A 1 161 ? 22.784 -1.933 22.403 1.00 21.17 161 GLU A N 1
ATOM 1200 C CA . GLU A 1 161 ? 22.804 -0.662 23.058 1.00 21.54 161 GLU A CA 1
ATOM 1201 C C . GLU A 1 161 ? 24.238 -0.177 23.249 1.00 21.65 161 GLU A C 1
ATOM 1202 O O . GLU A 1 161 ? 24.559 0.934 22.871 1.00 23.17 161 GLU A O 1
ATOM 1208 N N . HIS A 1 162 ? 25.112 -1.003 23.822 1.00 20.06 162 HIS A N 1
ATOM 1209 C CA . HIS A 1 162 ? 26.529 -0.717 23.868 1.00 18.95 162 HIS A CA 1
ATOM 1210 C C . HIS A 1 162 ? 27.047 -0.312 22.460 1.00 19.77 162 HIS A C 1
ATOM 1211 O O . HIS A 1 162 ? 27.621 0.756 22.298 1.00 19.90 162 HIS A O 1
ATOM 1218 N N . VAL A 1 163 ? 26.852 -1.186 21.449 1.00 19.43 163 VAL A N 1
ATOM 1219 C CA . VAL A 1 163 ? 27.452 -0.989 20.081 1.00 17.52 163 VAL A CA 1
ATOM 1220 C C . VAL A 1 163 ? 26.799 0.103 19.208 1.00 19.09 163 VAL A C 1
ATOM 1221 O O . VAL A 1 163 ? 27.478 0.989 18.640 1.00 18.85 163 VAL A O 1
ATOM 1225 N N . PHE A 1 164 ? 25.474 0.036 19.083 1.00 19.65 164 PHE A N 1
ATOM 1226 C CA . PHE A 1 164 ? 24.782 0.883 18.113 1.00 20.55 164 PHE A CA 1
ATOM 1227 C C . PHE A 1 164 ? 24.037 2.029 18.700 1.00 21.29 164 PHE A C 1
ATOM 1228 O O . PHE A 1 164 ? 24.011 3.120 18.087 1.00 24.38 164 PHE A O 1
ATOM 1236 N N . VAL A 1 165 ? 23.426 1.811 19.870 1.00 21.65 165 VAL A N 1
ATOM 1237 C CA . VAL A 1 165 ? 22.758 2.896 20.505 1.00 21.71 165 VAL A CA 1
ATOM 1238 C C . VAL A 1 165 ? 23.825 3.898 20.938 1.00 22.72 165 VAL A C 1
ATOM 1239 O O . VAL A 1 165 ? 23.687 5.085 20.722 1.00 22.54 165 VAL A O 1
ATOM 1243 N N . GLY A 1 166 ? 24.909 3.402 21.525 1.00 24.66 166 GLY A N 1
ATOM 1244 C CA . GLY A 1 166 ? 26.066 4.251 21.762 1.00 26.98 166 GLY A CA 1
ATOM 1245 C C . GLY A 1 166 ? 26.410 4.385 23.230 1.00 29.64 166 GLY A C 1
ATOM 1246 O O . GLY A 1 166 ? 27.413 4.977 23.562 1.00 28.76 166 GLY A O 1
ATOM 1247 N N . GLU A 1 167 ? 25.579 3.819 24.098 1.00 31.85 167 GLU A N 1
ATOM 1248 C CA . GLU A 1 167 ? 25.846 3.823 25.538 1.00 35.26 167 GLU A CA 1
ATOM 1249 C C . GLU A 1 167 ? 24.978 2.810 26.251 1.00 39.33 167 GLU A C 1
ATOM 1250 O O . GLU A 1 167 ? 23.830 2.561 25.856 1.00 38.97 167 GLU A O 1
ATOM 1256 N N . SER A 1 168 ? 25.522 2.218 27.309 1.00 44.47 168 SER A N 1
ATOM 1257 C CA . SER A 1 168 ? 24.885 1.081 27.962 1.00 49.33 168 SER A CA 1
ATOM 1258 C C . SER A 1 168 ? 23.681 1.521 28.789 1.00 52.01 168 SER A C 1
ATOM 1259 O O . SER A 1 168 ? 22.626 0.889 28.752 1.00 52.89 168 SER A O 1
ATOM 1262 N N . LYS A 1 169 ? 23.847 2.610 29.532 1.00 54.33 169 LYS A N 1
ATOM 1263 C CA . LYS A 1 169 ? 23.231 2.741 30.847 1.00 54.24 169 LYS A CA 1
ATOM 1264 C C . LYS A 1 169 ? 21.803 3.049 31.288 1.00 49.37 169 LYS A C 1
ATOM 1265 O O . LYS A 1 169 ? 21.263 2.388 32.174 1.00 52.31 169 LYS A O 1
ATOM 1271 N N . ARG A 1 170 ? 21.165 4.056 30.782 0.50 33.83 170 ARG A N 1
ATOM 1272 C CA A ARG A 1 170 ? 19.987 3.854 29.880 0.50 24.49 170 ARG A CA 1
ATOM 1273 C CA B ARG A 1 170 ? 20.244 3.939 29.613 0.50 24.49 170 ARG A CA 1
ATOM 1274 C C . ARG A 1 170 ? 20.648 5.297 28.986 0.50 23.16 170 ARG A C 1
ATOM 1275 O O . ARG A 1 170 ? 20.422 5.863 27.914 0.50 26.39 170 ARG A O 1
ATOM 1290 N N . GLY A 1 171 ? 21.404 5.820 29.948 1.00 23.18 171 GLY A N 1
ATOM 1291 C CA . GLY A 1 171 ? 20.858 6.851 30.811 1.00 22.57 171 GLY A CA 1
ATOM 1292 C C . GLY A 1 171 ? 21.987 7.707 31.352 1.00 22.09 171 GLY A C 1
ATOM 1293 O O . GLY A 1 171 ? 22.507 7.452 32.438 1.00 23.51 171 GLY A O 1
ATOM 1294 N N . GLN A 1 172 ? 22.368 8.726 30.588 1.00 23.01 172 GLN A N 1
ATOM 1295 C CA . GLN A 1 172 ? 23.525 8.632 29.707 1.00 24.22 172 GLN A CA 1
ATOM 1296 C C . GLN A 1 172 ? 24.854 9.267 30.104 1.00 28.36 172 GLN A C 1
ATOM 1297 O O . GLN A 1 172 ? 24.916 10.454 30.423 1.00 29.52 172 GLN A O 1
ATOM 1303 N N . GLU A 1 173 ? 25.917 8.468 30.082 1.00 41.32 173 GLU A N 1
ATOM 1304 C CA . GLU A 1 173 ? 27.219 8.950 30.369 1.00 48.72 173 GLU A CA 1
ATOM 1305 C C . GLU A 1 173 ? 27.981 7.934 29.550 1.00 48.66 173 GLU A C 1
ATOM 1306 O O . GLU A 1 173 ? 27.876 6.741 29.801 1.00 50.07 173 GLU A O 1
ATOM 1312 N N . MET A 1 174 ? 28.655 8.401 28.505 1.00 46.13 174 MET A N 1
ATOM 1313 C CA A MET A 1 174 ? 27.978 9.121 27.427 0.50 42.37 174 MET A CA 1
ATOM 1314 C CA B MET A 1 174 ? 28.078 9.121 27.427 0.50 42.37 174 MET A CA 1
ATOM 1315 C C . MET A 1 174 ? 28.692 8.943 26.081 1.00 40.00 174 MET A C 1
ATOM 1316 O O . MET A 1 174 ? 28.975 9.915 25.382 1.00 40.38 174 MET A O 1
ATOM 1325 N N . MET A 1 175 ? 29.019 7.686 25.762 1.00 30.50 175 MET A N 1
ATOM 1326 C CA . MET A 1 175 ? 29.203 7.214 24.396 1.00 24.18 175 MET A CA 1
ATOM 1327 C C . MET A 1 175 ? 30.643 6.910 23.989 1.00 24.63 175 MET A C 1
ATOM 1328 O O . MET A 1 175 ? 31.491 7.786 23.997 1.00 26.46 175 MET A O 1
ATOM 1333 N N . GLY A 1 176 ? 30.916 5.654 23.664 1.00 27.93 176 GLY A N 1
ATOM 1334 C CA . GLY A 1 176 ? 29.948 4.844 22.858 1.00 27.60 176 GLY A CA 1
ATOM 1335 C C . GLY A 1 176 ? 29.664 4.778 21.372 1.00 26.62 176 GLY A C 1
ATOM 1336 O O . GLY A 1 176 ? 29.569 3.680 20.786 1.00 24.90 176 GLY A O 1
ATOM 1337 N N . LEU A 1 177 ? 29.506 5.952 20.784 1.00 23.64 177 LEU A N 1
ATOM 1338 C CA . LEU A 1 177 ? 28.632 6.125 19.665 1.00 22.42 177 LEU A CA 1
ATOM 1339 C C . LEU A 1 177 ? 29.429 6.357 18.407 1.00 21.64 177 LEU A C 1
ATOM 1340 O O . LEU A 1 177 ? 29.866 7.479 18.146 1.00 22.51 177 LEU A O 1
ATOM 1345 N N . HIS A 1 178 ? 29.575 5.294 17.608 1.00 20.85 178 HIS A N 1
ATOM 1346 C CA . HIS A 1 178 ? 30.345 5.342 16.354 1.00 20.27 178 HIS A CA 1
ATOM 1347 C C . HIS A 1 178 ? 29.513 5.022 15.095 1.00 20.93 178 HIS A C 1
ATOM 1348 O O . HIS A 1 178 ? 30.033 5.161 13.983 1.00 22.49 178 HIS A O 1
ATOM 1355 N N . ASN A 1 179 ? 28.255 4.606 15.241 1.00 22.42 179 ASN A N 1
ATOM 1356 C CA . ASN A 1 179 ? 27.412 4.266 14.032 1.00 22.82 179 ASN A CA 1
ATOM 1357 C C . ASN A 1 179 ? 26.981 5.556 13.322 1.00 23.41 179 ASN A C 1
ATOM 1358 O O . ASN A 1 179 ? 26.653 6.557 13.986 1.00 22.14 179 ASN A O 1
ATOM 1363 N N . TRP A 1 180 ? 27.040 5.544 11.987 1.00 23.06 180 TRP A N 1
ATOM 1364 C CA . TRP A 1 180 ? 26.803 6.754 11.226 1.00 23.35 180 TRP A CA 1
ATOM 1365 C C . TRP A 1 180 ? 25.324 7.084 11.213 1.00 22.64 180 TRP A C 1
ATOM 1366 O O . TRP A 1 180 ? 24.928 8.257 11.090 1.00 22.24 180 TRP A O 1
ATOM 1377 N N . VAL A 1 181 ? 24.502 6.049 11.321 1.00 22.53 181 VAL A N 1
ATOM 1378 C CA . VAL A 1 181 ? 23.045 6.195 11.260 1.00 23.57 181 VAL A CA 1
ATOM 1379 C C . VAL A 1 181 ? 22.552 6.771 12.591 1.00 23.92 181 VAL A C 1
ATOM 1380 O O . VAL A 1 181 ? 21.667 7.642 12.624 1.00 24.30 181 VAL A O 1
ATOM 1384 N N . GLN A 1 182 ? 23.120 6.291 13.685 1.00 23.91 182 GLN A N 1
ATOM 1385 C CA . GLN A 1 182 ? 22.823 6.907 14.974 1.00 24.36 182 GLN A CA 1
ATOM 1386 C C . GLN A 1 182 ? 23.365 8.357 15.073 1.00 24.06 182 GLN A C 1
ATOM 1387 O O . GLN A 1 182 ? 22.715 9.203 15.667 1.00 25.73 182 GLN A O 1
ATOM 1393 N N . PHE A 1 183 ? 24.559 8.623 14.525 1.00 24.17 183 PHE A N 1
ATOM 1394 C CA . PHE A 1 183 ? 25.160 9.985 14.481 1.00 23.08 183 PHE A CA 1
ATOM 1395 C C . PHE A 1 183 ? 24.192 10.890 13.754 1.00 24.08 183 PHE A C 1
ATOM 1396 O O . PHE A 1 183 ? 23.770 11.898 14.274 1.00 24.57 183 PHE A O 1
ATOM 1404 N N . TYR A 1 184 ? 23.862 10.534 12.519 1.00 25.78 184 TYR A N 1
ATOM 1405 C CA . TYR A 1 184 ? 22.835 11.240 11.756 1.00 26.91 184 TYR A CA 1
ATOM 1406 C C . TYR A 1 184 ? 21.531 11.504 12.557 1.00 27.05 184 TYR A C 1
ATOM 1407 O O . TYR A 1 184 ? 21.106 12.662 12.702 1.00 27.94 184 TYR A O 1
ATOM 1416 N N . LEU A 1 185 ? 20.912 10.458 13.108 1.00 27.25 185 LEU A N 1
ATOM 1417 C CA . LEU A 1 185 ? 19.690 10.631 13.939 1.00 28.00 185 LEU A CA 1
ATOM 1418 C C . LEU A 1 185 ? 19.858 11.604 15.106 1.00 28.52 185 LEU A C 1
ATOM 1419 O O . LEU A 1 185 ? 19.077 12.566 15.259 1.00 27.69 185 LEU A O 1
ATOM 1424 N N . GLN A 1 186 ? 20.878 11.351 15.934 1.00 28.26 186 GLN A N 1
ATOM 1425 C CA . GLN A 1 186 ? 21.147 12.198 17.110 1.00 27.44 186 GLN A CA 1
ATOM 1426 C C . GLN A 1 186 ? 21.626 13.606 16.753 1.00 27.81 186 GLN A C 1
ATOM 1427 O O . GLN A 1 186 ? 21.410 14.555 17.511 1.00 27.55 186 GLN A O 1
ATOM 1433 N N . GLU A 1 187 ? 22.275 13.729 15.598 1.00 26.88 187 GLU A N 1
ATOM 1434 C CA . GLU A 1 187 ? 22.644 15.027 15.072 1.00 28.23 187 GLU A CA 1
ATOM 1435 C C . GLU A 1 187 ? 21.426 15.896 14.641 1.00 30.02 187 GLU A C 1
ATOM 1436 O O . GLU A 1 187 ? 21.397 17.124 14.888 1.00 29.86 187 GLU A O 1
ATOM 1442 N N . LYS A 1 188 ? 20.449 15.254 13.989 1.00 31.54 188 LYS A N 1
ATOM 1443 C CA . LYS A 1 188 ? 19.178 15.876 13.603 1.00 32.61 188 LYS A CA 1
ATOM 1444 C C . LYS A 1 188 ? 18.420 16.392 14.833 1.00 32.24 188 LYS A C 1
ATOM 1445 O O . LYS A 1 188 ? 17.873 17.522 14.809 1.00 32.53 188 LYS A O 1
ATOM 1451 N N . ARG A 1 189 ? 18.404 15.561 15.883 1.00 30.57 189 ARG A N 1
ATOM 1452 C CA . ARG A 1 189 ? 17.776 15.846 17.170 1.00 30.03 189 ARG A CA 1
ATOM 1453 C C . ARG A 1 189 ? 18.537 16.886 17.987 1.00 29.37 189 ARG A C 1
ATOM 1454 O O . ARG A 1 189 ? 18.104 17.234 19.084 1.00 29.21 189 ARG A O 1
ATOM 1462 N N . LYS A 1 190 ? 19.659 17.362 17.434 1.00 28.48 190 LYS A N 1
ATOM 1463 C CA . LYS A 1 190 ? 20.534 18.395 18.008 1.00 27.73 190 LYS A CA 1
ATOM 1464 C C . LYS A 1 190 ? 21.312 17.986 19.259 1.00 27.78 190 LYS A C 1
ATOM 1465 O O . LYS A 1 190 ? 21.718 18.867 20.012 1.00 27.03 190 LYS A O 1
ATOM 1471 N N . ASN A 1 191 ? 21.487 16.667 19.500 1.00 26.33 191 ASN A N 1
ATOM 1472 C CA . ASN A 1 191 ? 22.314 16.182 20.608 1.00 25.73 191 ASN A CA 1
ATOM 1473 C C . ASN A 1 191 ? 23.811 15.978 20.292 1.00 24.08 191 ASN A C 1
ATOM 1474 O O . ASN A 1 191 ? 24.653 15.859 21.194 1.00 22.40 191 ASN A O 1
ATOM 1479 N N . ILE A 1 192 ? 24.124 15.971 19.002 1.00 23.21 192 ILE A N 1
ATOM 1480 C CA . ILE A 1 192 ? 25.482 15.814 18.494 1.00 23.01 192 ILE A CA 1
ATOM 1481 C C . ILE A 1 192 ? 25.940 17.162 17.868 1.00 23.19 192 ILE A C 1
ATOM 1482 O O . ILE A 1 192 ? 25.282 17.675 16.974 1.00 22.91 192 ILE A O 1
ATOM 1487 N N . ASP A 1 193 ? 27.009 17.764 18.396 1.00 23.60 193 ASP A N 1
ATOM 1488 C CA . ASP A 1 193 ? 27.640 18.968 17.775 1.00 24.61 193 ASP A CA 1
ATOM 1489 C C . ASP A 1 193 ? 28.934 18.556 17.120 1.00 24.20 193 ASP A C 1
ATOM 1490 O O . ASP A 1 193 ? 29.894 18.237 17.806 1.00 24.69 193 ASP A O 1
ATOM 1495 N N . TYR A 1 194 ? 28.951 18.527 15.790 1.00 23.94 194 TYR A N 1
ATOM 1496 C CA . TYR A 1 194 ? 30.117 18.070 15.045 1.00 24.07 194 TYR A CA 1
ATOM 1497 C C . TYR A 1 194 ? 31.208 19.128 15.076 1.00 23.84 194 TYR A C 1
ATOM 1498 O O . TYR A 1 194 ? 30.964 20.277 14.733 1.00 25.18 194 TYR A O 1
ATOM 1507 N N . LYS A 1 195 ? 32.419 18.730 15.473 1.00 24.00 195 LYS A N 1
ATOM 1508 C CA . LYS A 1 195 ? 33.489 19.669 15.763 1.00 23.28 195 LYS A CA 1
ATOM 1509 C C . LYS A 1 195 ? 34.580 19.689 14.706 1.00 24.35 195 LYS A C 1
ATOM 1510 O O . LYS A 1 195 ? 35.407 20.599 14.688 1.00 24.61 195 LYS A O 1
ATOM 1516 N N . GLY A 1 196 ? 34.569 18.709 13.805 1.00 25.37 196 GLY A N 1
ATOM 1517 C CA . GLY A 1 196 ? 35.589 18.602 12.782 1.00 26.50 196 GLY A CA 1
ATOM 1518 C C . GLY A 1 196 ? 36.187 17.213 12.623 1.00 29.18 196 GLY A C 1
ATOM 1519 O O . GLY A 1 196 ? 35.810 16.273 13.335 1.00 28.63 196 GLY A O 1
ATOM 1520 N N . TYR A 1 197 ? 37.129 17.079 11.694 1.00 31.63 197 TYR A N 1
ATOM 1521 C CA . TYR A 1 197 ? 37.766 15.791 11.461 1.00 35.64 197 TYR A CA 1
ATOM 1522 C C . TYR A 1 197 ? 39.164 15.770 12.082 1.00 38.52 197 TYR A C 1
ATOM 1523 O O . TYR A 1 197 ? 39.747 16.819 12.379 1.00 38.16 197 TYR A O 1
ATOM 1532 N N . VAL A 1 198 ? 39.690 14.565 12.262 1.00 42.57 198 VAL A N 1
ATOM 1533 C CA . VAL A 1 198 ? 40.993 14.367 12.855 1.00 47.30 198 VAL A CA 1
ATOM 1534 C C . VAL A 1 198 ? 41.917 13.616 11.887 1.00 51.12 198 VAL A C 1
ATOM 1535 O O . VAL A 1 198 ? 41.696 12.440 11.585 1.00 51.07 198 VAL A O 1
ATOM 1539 N N . ALA A 1 199 ? 42.940 14.316 11.396 1.00 56.23 199 ALA A N 1
ATOM 1540 C CA . ALA A 1 199 ? 43.973 13.705 10.564 1.00 61.15 199 ALA A CA 1
ATOM 1541 C C . ALA A 1 199 ? 45.251 13.463 11.378 1.00 64.73 199 ALA A C 1
ATOM 1542 O O . ALA A 1 199 ? 45.186 13.339 12.601 1.00 65.30 199 ALA A O 1
ATOM 1544 N N . ARG A 1 200 ? 46.357 13.272 10.678 1.00 69.23 200 ARG A N 1
ATOM 1545 C CA . ARG A 1 200 ? 47.667 13.207 11.301 1.00 73.29 200 ARG A CA 1
ATOM 1546 C C . ARG A 1 200 ? 48.563 14.232 10.669 1.00 75.96 200 ARG A C 1
ATOM 1547 O O . ARG A 1 200 ? 48.355 14.620 9.524 1.00 76.22 200 ARG A O 1
ATOM 1555 N N . GLN A 1 201 ? 49.567 14.672 11.418 1.00 20.00 201 GLN A N 1
ATOM 1556 C CA A GLN A 1 201 ? 50.528 15.610 10.854 0.50 20.00 201 GLN A CA 1
ATOM 1557 C CA B GLN A 1 201 ? 50.553 15.606 10.899 0.50 20.00 201 GLN A CA 1
ATOM 1558 C C . GLN A 1 201 ? 51.628 14.937 10.032 1.00 20.00 201 GLN A C 1
ATOM 1559 O O . GLN A 1 201 ? 52.311 14.032 10.500 1.00 20.00 201 GLN A O 1
ATOM 1570 N N . ASN A 1 202 ? 51.752 15.350 8.773 1.00 82.17 202 ASN A N 1
ATOM 1571 C CA . ASN A 1 202 ? 52.103 14.426 7.700 1.00 83.20 202 ASN A CA 1
ATOM 1572 C C . ASN A 1 202 ? 50.881 13.578 7.380 1.00 83.54 202 ASN A C 1
ATOM 1573 O O . ASN A 1 202 ? 49.840 13.746 8.000 1.00 83.60 202 ASN A O 1
ATOM 1578 N N . LYS A 1 203 ? 50.971 12.682 6.405 0.50 83.79 203 LYS A N 1
ATOM 1579 C CA A LYS A 1 203 ? 49.770 11.925 5.997 0.50 83.73 203 LYS A CA 1
ATOM 1580 C CA B LYS A 1 203 ? 49.779 11.936 5.989 0.50 83.87 203 LYS A CA 1
ATOM 1581 C C . LYS A 1 203 ? 48.572 12.862 5.796 0.50 83.74 203 LYS A C 1
ATOM 1582 O O . LYS A 1 203 ? 47.977 13.342 6.765 0.50 83.69 203 LYS A O 1
ATOM 1593 N N . SER A 1 204 ? 48.208 13.097 4.538 1.00 83.41 204 SER A N 1
ATOM 1594 C CA . SER A 1 204 ? 47.251 14.164 4.185 1.00 82.77 204 SER A CA 1
ATOM 1595 C C . SER A 1 204 ? 45.732 13.956 4.426 1.00 81.89 204 SER A C 1
ATOM 1596 O O . SER A 1 204 ? 45.315 13.103 5.213 1.00 81.86 204 SER A O 1
ATOM 1599 N N . ARG A 1 205 ? 44.937 14.758 3.718 1.00 80.60 205 ARG A N 1
ATOM 1600 C CA . ARG A 1 205 ? 43.525 15.025 4.031 1.00 79.31 205 ARG A CA 1
ATOM 1601 C C . ARG A 1 205 ? 42.502 13.900 3.801 1.00 77.13 205 ARG A C 1
ATOM 1602 O O . ARG A 1 205 ? 42.648 13.089 2.877 1.00 77.05 205 ARG A O 1
ATOM 1610 N N . PRO A 1 206 ? 41.446 13.862 4.646 1.00 74.76 206 PRO A N 1
ATOM 1611 C CA . PRO A 1 206 ? 40.303 13.003 4.362 1.00 72.43 206 PRO A CA 1
ATOM 1612 C C . PRO A 1 206 ? 39.433 13.606 3.262 1.00 69.74 206 PRO A C 1
ATOM 1613 O O . PRO A 1 206 ? 39.575 14.789 2.917 1.00 69.25 206 PRO A O 1
ATOM 1617 N N . ASP A 1 207 ? 38.531 12.795 2.728 1.00 66.51 207 ASP A N 1
ATOM 1618 C CA . ASP A 1 207 ? 37.691 13.219 1.625 1.00 63.61 207 ASP A CA 1
ATOM 1619 C C . ASP A 1 207 ? 36.219 12.952 1.936 1.00 61.41 207 ASP A C 1
ATOM 1620 O O . ASP A 1 207 ? 35.898 11.948 2.570 1.00 60.84 207 ASP A O 1
ATOM 1625 N N . GLU A 1 208 ? 35.342 13.855 1.480 1.00 58.70 208 GLU A N 1
ATOM 1626 C CA . GLU A 1 208 ? 33.881 13.723 1.629 1.00 55.97 208 GLU A CA 1
ATOM 1627 C C . GLU A 1 208 ? 33.368 12.326 1.259 1.00 53.52 208 GLU A C 1
ATOM 1628 O O . GLU A 1 208 ? 32.286 11.898 1.676 1.00 53.10 208 GLU A O 1
ATOM 1634 N N . ASP A 1 209 ? 34.163 11.614 0.477 1.00 50.52 209 ASP A N 1
ATOM 1635 C CA . ASP A 1 209 ? 33.737 10.343 -0.053 1.00 48.21 209 ASP A CA 1
ATOM 1636 C C . ASP A 1 209 ? 34.341 9.118 0.650 1.00 45.97 209 ASP A C 1
ATOM 1637 O O . ASP A 1 209 ? 33.939 7.996 0.367 1.00 45.32 209 ASP A O 1
ATOM 1642 N N . ASP A 1 210 ? 35.285 9.343 1.564 1.00 43.95 210 ASP A N 1
ATOM 1643 C CA . ASP A 1 210 ? 35.836 8.265 2.412 1.00 42.40 210 ASP A CA 1
ATOM 1644 C C . ASP A 1 210 ? 34.768 7.527 3.224 1.00 40.75 210 ASP A C 1
ATOM 1645 O O . ASP A 1 210 ? 33.788 8.133 3.664 1.00 39.58 210 ASP A O 1
ATOM 1650 N N . GLN A 1 211 ? 34.979 6.214 3.411 1.00 39.13 211 GLN A N 1
ATOM 1651 C CA . GLN A 1 211 ? 33.969 5.343 3.995 1.00 37.37 211 GLN A CA 1
ATOM 1652 C C . GLN A 1 211 ? 34.373 4.954 5.413 1.00 36.09 211 GLN A C 1
ATOM 1653 O O . GLN A 1 211 ? 33.838 4.005 5.992 1.00 33.94 211 GLN A O 1
ATOM 1659 N N . VAL A 1 212 ? 35.329 5.710 5.952 1.00 34.20 212 VAL A N 1
ATOM 1660 C CA . VAL A 1 212 ? 35.781 5.574 7.326 1.00 33.19 212 VAL A CA 1
ATOM 1661 C C . VAL A 1 212 ? 36.432 6.913 7.563 1.00 31.84 212 VAL A C 1
ATOM 1662 O O . VAL A 1 212 ? 37.284 7.344 6.771 1.00 31.33 212 VAL A O 1
ATOM 1666 N N . LEU A 1 213 ? 35.993 7.583 8.618 1.00 30.30 213 LEU A N 1
ATOM 1667 C CA . LEU A 1 213 ? 36.621 8.830 9.040 1.00 29.07 213 LEU A CA 1
ATOM 1668 C C . LEU A 1 213 ? 36.909 8.815 10.512 1.00 28.54 213 LEU A C 1
ATOM 1669 O O . LEU A 1 213 ? 36.235 8.125 11.245 1.00 28.07 213 LEU A O 1
ATOM 1674 N N . ASN A 1 214 ? 37.925 9.579 10.928 1.00 28.87 214 ASN A N 1
ATOM 1675 C CA . ASN A 1 214 ? 38.059 10.024 12.316 1.00 28.33 214 ASN A CA 1
ATOM 1676 C C . ASN A 1 214 ? 37.410 11.351 12.534 1.00 27.79 214 ASN A C 1
ATOM 1677 O O . ASN A 1 214 ? 37.803 12.367 11.922 1.00 28.12 214 ASN A O 1
ATOM 1682 N N . LEU A 1 215 ? 36.405 11.313 13.408 1.00 27.08 215 LEU A N 1
ATOM 1683 C CA . LEU A 1 215 ? 35.459 12.394 13.618 1.00 26.57 215 LEU A CA 1
ATOM 1684 C C . LEU A 1 215 ? 35.415 12.689 15.109 1.00 26.47 215 LEU A C 1
ATOM 1685 O O . LEU A 1 215 ? 35.600 11.776 15.929 1.00 24.45 215 LEU A O 1
ATOM 1690 N N . GLN A 1 216 ? 35.189 13.965 15.430 1.00 25.45 216 GLN A N 1
ATOM 1691 C CA . GLN A 1 216 ? 34.996 14.379 16.807 1.00 25.94 216 GLN A CA 1
ATOM 1692 C C . GLN A 1 216 ? 33.660 15.093 16.893 1.00 25.50 216 GLN A C 1
ATOM 1693 O O . GLN A 1 216 ? 33.344 15.956 16.044 1.00 26.25 216 GLN A O 1
ATOM 1699 N N . PHE A 1 217 ? 32.886 14.756 17.927 1.00 23.96 217 PHE A N 1
ATOM 1700 C CA . PHE A 1 217 ? 31.623 15.446 18.212 1.00 22.25 217 PHE A CA 1
ATOM 1701 C C . PHE A 1 217 ? 31.371 15.590 19.709 1.00 21.64 217 PHE A C 1
ATOM 1702 O O . PHE A 1 217 ? 31.760 14.701 20.469 1.00 21.88 217 PHE A O 1
ATOM 1710 N N . ASN A 1 218 ? 30.815 16.734 20.137 1.00 21.53 218 ASN A N 1
ATOM 1711 C CA . ASN A 1 218 ? 30.309 16.900 21.542 1.00 20.14 218 ASN A CA 1
ATOM 1712 C C . ASN A 1 218 ? 28.983 16.175 21.685 1.00 19.99 218 ASN A C 1
ATOM 1713 O O . ASN A 1 218 ? 28.129 16.234 20.784 1.00 18.44 218 ASN A O 1
ATOM 1718 N N . TRP A 1 219 ? 28.768 15.570 22.845 1.00 21.13 219 TRP A N 1
ATOM 1719 C CA . TRP A 1 219 ? 27.475 14.996 23.205 1.00 21.98 219 TRP A CA 1
ATOM 1720 C C . TRP A 1 219 ? 26.757 15.887 24.198 1.00 22.69 219 TRP A C 1
ATOM 1721 O O . TRP A 1 219 ? 27.127 15.888 25.363 1.00 24.09 219 TRP A O 1
ATOM 1732 N N . LYS A 1 220 ? 25.673 16.541 23.765 1.00 22.32 220 LYS A N 1
ATOM 1733 C CA . LYS A 1 220 ? 24.944 17.520 24.595 1.00 21.99 220 LYS A CA 1
ATOM 1734 C C . LYS A 1 220 ? 25.958 18.440 25.202 1.00 23.09 220 LYS A C 1
ATOM 1735 O O . LYS A 1 220 ? 26.003 18.582 26.436 1.00 24.24 220 LYS A O 1
ATOM 1741 N N . GLU A 1 221 ? 26.766 19.053 24.334 1.00 23.30 221 GLU A N 1
ATOM 1742 C CA . GLU A 1 221 ? 27.793 20.057 24.680 1.00 23.91 221 GLU A CA 1
ATOM 1743 C C . GLU A 1 221 ? 28.936 19.490 25.555 1.00 23.63 221 GLU A C 1
ATOM 1744 O O . GLU A 1 221 ? 29.839 20.225 25.962 1.00 24.23 221 GLU A O 1
ATOM 1750 N N . MET A 1 222 ? 28.900 18.196 25.853 1.00 21.22 222 MET A N 1
ATOM 1751 C CA . MET A 1 222 ? 30.079 17.544 26.473 1.00 21.37 222 MET A CA 1
ATOM 1752 C C . MET A 1 222 ? 31.128 17.187 25.417 1.00 21.60 222 MET A C 1
ATOM 1753 O O . MET A 1 222 ? 30.839 16.442 24.473 1.00 21.79 222 MET A O 1
ATOM 1758 N N . VAL A 1 223 ? 32.323 17.749 25.582 1.00 20.46 223 VAL A N 1
ATOM 1759 C CA . VAL A 1 223 ? 33.513 17.503 24.765 1.00 21.37 223 VAL A CA 1
ATOM 1760 C C . VAL A 1 223 ? 34.041 16.135 25.168 1.00 21.63 223 VAL A C 1
ATOM 1761 O O . VAL A 1 223 ? 33.975 15.786 26.355 1.00 22.54 223 VAL A O 1
ATOM 1765 N N . LYS A 1 224 ? 34.484 15.337 24.196 1.00 23.22 224 LYS A N 1
ATOM 1766 C CA . LYS A 1 224 ? 34.804 13.893 24.455 1.00 23.65 224 LYS A CA 1
ATOM 1767 C C . LYS A 1 224 ? 35.791 13.326 23.429 1.00 25.66 224 LYS A C 1
ATOM 1768 O O . LYS A 1 224 ? 36.043 13.957 22.399 1.00 26.94 224 LYS A O 1
ATOM 1774 N N . PRO A 1 225 ? 36.341 12.114 23.667 1.00 27.51 225 PRO A N 1
ATOM 1775 C CA . PRO A 1 225 ? 37.368 11.655 22.721 1.00 27.81 225 PRO A CA 1
ATOM 1776 C C . PRO A 1 225 ? 36.935 11.487 21.237 1.00 29.21 225 PRO A C 1
ATOM 1777 O O . PRO A 1 225 ? 35.817 11.015 20.936 1.00 30.04 225 PRO A O 1
ATOM 1781 N N . VAL A 1 226 ? 37.821 11.858 20.314 1.00 28.97 226 VAL A N 1
ATOM 1782 C CA . VAL A 1 226 ? 37.646 11.514 18.910 1.00 28.66 226 VAL A CA 1
ATOM 1783 C C . VAL A 1 226 ? 37.373 9.983 18.796 1.00 28.15 226 VAL A C 1
ATOM 1784 O O . VAL A 1 226 ? 37.834 9.201 19.623 1.00 28.04 226 VAL A O 1
ATOM 1788 N N . GLY A 1 227 ? 36.621 9.553 17.788 1.00 27.00 227 GLY A N 1
ATOM 1789 C CA . GLY A 1 227 ? 36.472 8.095 17.517 1.00 26.04 227 GLY A CA 1
ATOM 1790 C C . GLY A 1 227 ? 36.281 7.931 16.033 1.00 24.85 227 GLY A C 1
ATOM 1791 O O . GLY A 1 227 ? 35.946 8.911 15.380 1.00 25.80 227 GLY A O 1
ATOM 1792 N N . SER A 1 228 ? 36.527 6.729 15.489 1.00 23.53 228 SER A N 1
ATOM 1793 C CA . SER A 1 228 ? 36.316 6.444 14.045 1.00 23.16 228 SER A CA 1
ATOM 1794 C C . SER A 1 228 ? 34.912 5.941 13.766 1.00 23.14 228 SER A C 1
ATOM 1795 O O . SER A 1 228 ? 34.221 5.449 14.651 1.00 23.26 228 SER A O 1
ATOM 1798 N N . SER A 1 229 ? 34.469 6.113 12.539 1.00 23.77 229 SER A N 1
ATOM 1799 C CA . SER A 1 229 ? 33.131 5.731 12.162 1.00 25.25 229 SER A CA 1
ATOM 1800 C C . SER A 1 229 ? 33.181 5.256 10.716 1.00 25.71 229 SER A C 1
ATOM 1801 O O . SER A 1 229 ? 33.711 5.980 9.875 1.00 26.65 229 SER A O 1
ATOM 1804 N N . PHE A 1 230 ? 32.663 4.043 10.446 1.00 26.27 230 PHE A N 1
ATOM 1805 C CA . PHE A 1 230 ? 32.244 3.631 9.094 1.00 26.02 230 PHE A CA 1
ATOM 1806 C C . PHE A 1 230 ? 31.135 4.568 8.621 1.00 26.23 230 PHE A C 1
ATOM 1807 O O . PHE A 1 230 ? 30.301 5.002 9.430 1.00 26.85 230 PHE A O 1
ATOM 1815 N N . ILE A 1 231 ? 31.121 4.884 7.334 1.00 25.72 231 ILE A N 1
ATOM 1816 C CA . ILE A 1 231 ? 30.188 5.893 6.777 1.00 26.79 231 ILE A CA 1
ATOM 1817 C C . ILE A 1 231 ? 29.520 5.386 5.507 1.00 26.25 231 ILE A C 1
ATOM 1818 O O . ILE A 1 231 ? 30.205 5.005 4.585 1.00 26.30 231 ILE A O 1
ATOM 1823 N N . GLY A 1 232 ? 28.197 5.302 5.512 1.00 26.67 232 GLY A N 1
ATOM 1824 C CA . GLY A 1 232 ? 27.398 4.798 4.367 1.00 27.56 232 GLY A CA 1
ATOM 1825 C C . GLY A 1 232 ? 27.118 3.299 4.445 1.00 27.36 232 GLY A C 1
ATOM 1826 O O . GLY A 1 232 ? 26.054 2.808 3.998 1.00 28.25 232 GLY A O 1
ATOM 1827 N N . VAL A 1 233 ? 28.055 2.572 5.052 1.00 27.28 233 VAL A N 1
ATOM 1828 C CA . VAL A 1 233 ? 27.965 1.136 5.240 1.00 26.25 233 VAL A CA 1
ATOM 1829 C C . VAL A 1 233 ? 26.608 0.754 5.799 1.00 26.87 233 VAL A C 1
ATOM 1830 O O . VAL A 1 233 ? 25.964 1.558 6.486 1.00 26.03 233 VAL A O 1
ATOM 1834 N N . SER A 1 234 ? 26.162 -0.486 5.519 1.00 27.70 234 SER A N 1
ATOM 1835 C CA . SER A 1 234 ? 24.861 -0.930 5.984 1.00 27.62 234 SER A CA 1
ATOM 1836 C C . SER A 1 234 ? 25.064 -1.349 7.406 1.00 28.44 234 SER A C 1
ATOM 1837 O O . SER A 1 234 ? 26.203 -1.565 7.804 1.00 27.62 234 SER A O 1
ATOM 1840 N N . PRO A 1 235 ? 23.971 -1.420 8.187 1.00 29.00 235 PRO A N 1
ATOM 1841 C CA . PRO A 1 235 ? 24.117 -1.941 9.538 1.00 29.17 235 PRO A CA 1
ATOM 1842 C C . PRO A 1 235 ? 24.373 -3.460 9.572 1.00 28.76 235 PRO A C 1
ATOM 1843 O O . PRO A 1 235 ? 25.066 -3.936 10.472 1.00 27.53 235 PRO A O 1
ATOM 1847 N N . GLU A 1 236 ? 23.879 -4.217 8.585 1.00 28.59 236 GLU A N 1
ATOM 1848 C CA . GLU A 1 236 ? 24.277 -5.639 8.522 1.00 28.43 236 GLU A CA 1
ATOM 1849 C C . GLU A 1 236 ? 25.769 -5.767 8.248 1.00 27.54 236 GLU A C 1
ATOM 1850 O O . GLU A 1 236 ? 26.348 -6.799 8.511 1.00 27.38 236 GLU A O 1
ATOM 1856 N N . PHE A 1 237 ? 26.420 -4.701 7.765 1.00 27.62 237 PHE A N 1
ATOM 1857 C CA . PHE A 1 237 ? 27.865 -4.820 7.551 1.00 26.88 237 PHE A CA 1
ATOM 1858 C C . PHE A 1 237 ? 28.613 -4.862 8.907 1.00 26.47 237 PHE A C 1
ATOM 1859 O O . PHE A 1 237 ? 29.366 -5.807 9.186 1.00 25.45 237 PHE A O 1
ATOM 1867 N N . GLU A 1 238 ? 28.409 -3.825 9.719 1.00 25.45 238 GLU A N 1
ATOM 1868 C CA . GLU A 1 238 ? 29.078 -3.699 11.011 1.00 25.20 238 GLU A CA 1
ATOM 1869 C C . GLU A 1 238 ? 28.720 -4.812 11.956 1.00 25.22 238 GLU A C 1
ATOM 1870 O O . GLU A 1 238 ? 29.583 -5.417 12.576 1.00 26.32 238 GLU A O 1
ATOM 1876 N N . PHE A 1 239 ? 27.431 -5.037 12.086 1.00 25.33 239 PHE A N 1
ATOM 1877 C CA . PHE A 1 239 ? 26.906 -6.167 12.784 1.00 25.55 239 PHE A CA 1
ATOM 1878 C C . PHE A 1 239 ? 27.686 -7.469 12.540 1.00 25.43 239 PHE A C 1
ATOM 1879 O O . PHE A 1 239 ? 28.133 -8.085 13.499 1.00 25.27 239 PHE A O 1
ATOM 1887 N N . ALA A 1 240 ? 27.839 -7.851 11.265 1.00 24.73 240 ALA A N 1
ATOM 1888 C CA . ALA A 1 240 ? 28.658 -8.971 10.796 1.00 24.59 240 ALA A CA 1
ATOM 1889 C C . ALA A 1 240 ? 30.097 -8.932 11.315 1.00 24.16 240 ALA A C 1
ATOM 1890 O O . ALA A 1 240 ? 30.596 -9.897 11.842 1.00 23.97 240 ALA A O 1
ATOM 1892 N N . LEU A 1 241 ? 30.761 -7.799 11.125 1.00 23.80 241 LEU A N 1
ATOM 1893 C CA . LEU A 1 241 ? 32.169 -7.645 11.464 1.00 23.28 241 LEU A CA 1
ATOM 1894 C C . LEU A 1 241 ? 32.295 -7.833 12.958 1.00 22.92 241 LEU A C 1
ATOM 1895 O O . LEU A 1 241 ? 33.106 -8.636 13.434 1.00 22.63 241 LEU A O 1
ATOM 1900 N N . TYR A 1 242 ? 31.449 -7.112 13.699 1.00 21.86 242 TYR A N 1
ATOM 1901 C CA . TYR A 1 242 ? 31.475 -7.193 15.156 1.00 21.47 242 TYR A CA 1
ATOM 1902 C C . TYR A 1 242 ? 31.167 -8.587 15.677 1.00 20.82 242 TYR A C 1
ATOM 1903 O O . TYR A 1 242 ? 31.799 -9.041 16.597 1.00 21.28 242 TYR A O 1
ATOM 1912 N N . THR A 1 243 ? 30.177 -9.249 15.113 1.00 22.27 243 THR A N 1
ATOM 1913 C CA . THR A 1 243 ? 29.845 -10.648 15.510 1.00 21.61 243 THR A CA 1
ATOM 1914 C C . THR A 1 243 ? 31.037 -11.576 15.304 1.00 21.52 243 THR A C 1
ATOM 1915 O O . THR A 1 243 ? 31.422 -12.316 16.204 1.00 20.84 243 THR A O 1
ATOM 1919 N N . ILE A 1 244 ? 31.641 -11.524 14.119 1.00 22.16 244 ILE A N 1
ATOM 1920 C CA . ILE A 1 244 ? 32.752 -12.404 13.796 1.00 23.18 244 ILE A CA 1
ATOM 1921 C C . ILE A 1 244 ? 33.960 -12.172 14.703 1.00 23.32 244 ILE A C 1
ATOM 1922 O O . ILE A 1 244 ? 34.610 -13.128 15.125 1.00 23.33 244 ILE A O 1
ATOM 1927 N N . VAL A 1 245 ? 34.298 -10.914 14.939 1.00 23.51 245 VAL A N 1
ATOM 1928 C CA . VAL A 1 245 ? 35.382 -10.608 15.838 1.00 24.17 245 VAL A CA 1
ATOM 1929 C C . VAL A 1 245 ? 35.024 -11.094 17.249 1.00 24.18 245 VAL A C 1
ATOM 1930 O O . VAL A 1 245 ? 35.880 -11.655 17.937 1.00 25.21 245 VAL A O 1
ATOM 1934 N N . PHE A 1 246 ? 33.770 -10.898 17.668 1.00 23.52 246 PHE A N 1
ATOM 1935 C CA . PHE A 1 246 ? 33.323 -11.402 18.979 1.00 23.75 246 PHE A CA 1
ATOM 1936 C C . PHE A 1 246 ? 33.471 -12.905 19.200 1.00 24.73 246 PHE A C 1
ATOM 1937 O O . PHE A 1 246 ? 33.746 -13.391 20.343 1.00 23.41 246 PHE A O 1
ATOM 1945 N N . LEU A 1 247 ? 33.266 -13.653 18.126 1.00 25.51 247 LEU A N 1
ATOM 1946 C CA . LEU A 1 247 ? 33.406 -15.097 18.215 1.00 26.44 247 LEU A CA 1
ATOM 1947 C C . LEU A 1 247 ? 34.846 -15.595 18.028 1.00 27.82 247 LEU A C 1
ATOM 1948 O O . LEU A 1 247 ? 35.077 -16.749 18.253 1.00 27.66 247 LEU A O 1
ATOM 1953 N N . ALA A 1 248 ? 35.774 -14.729 17.616 1.00 29.26 248 ALA A N 1
ATOM 1954 C CA . ALA A 1 248 ? 37.144 -15.104 17.274 1.00 32.05 248 ALA A CA 1
ATOM 1955 C C . ALA A 1 248 ? 38.114 -15.158 18.467 1.00 33.75 248 ALA A C 1
ATOM 1956 O O . ALA A 1 248 ? 39.321 -15.381 18.288 1.00 34.26 248 ALA A O 1
ATOM 1958 N N . SER A 1 249 ? 37.594 -14.967 19.679 1.00 35.99 249 SER A N 1
ATOM 1959 C CA . SER A 1 249 ? 38.451 -14.913 20.867 1.00 37.28 249 SER A CA 1
ATOM 1960 C C . SER A 1 249 ? 37.703 -14.974 22.176 1.00 38.13 249 SER A C 1
ATOM 1961 O O . SER A 1 249 ? 36.584 -14.481 22.308 1.00 37.04 249 SER A O 1
ATOM 1964 N N . GLN A 1 250 ? 38.408 -15.543 23.146 1.00 39.85 250 GLN A N 1
ATOM 1965 C CA . GLN A 1 250 ? 37.890 -15.906 24.435 1.00 41.77 250 GLN A CA 1
ATOM 1966 C C . GLN A 1 250 ? 38.324 -14.933 25.504 1.00 42.66 250 GLN A C 1
ATOM 1967 O O . GLN A 1 250 ? 38.179 -15.230 26.690 1.00 42.98 250 GLN A O 1
ATOM 1973 N N . GLU A 1 251 ? 38.866 -13.791 25.096 1.00 43.35 251 GLU A N 1
ATOM 1974 C CA . GLU A 1 251 ? 39.318 -12.781 26.058 1.00 43.90 251 GLU A CA 1
ATOM 1975 C C . GLU A 1 251 ? 38.525 -11.496 26.064 1.00 43.23 251 GLU A C 1
ATOM 1976 O O . GLU A 1 251 ? 37.702 -11.280 25.196 1.00 41.94 251 GLU A O 1
ATOM 1982 N N . LYS A 1 252 ? 38.816 -10.642 27.051 1.00 42.64 252 LYS A N 1
ATOM 1983 C CA . LYS A 1 252 ? 38.018 -9.448 27.348 1.00 42.82 252 LYS A CA 1
ATOM 1984 C C . LYS A 1 252 ? 37.922 -8.416 26.233 1.00 42.09 252 LYS A C 1
ATOM 1985 O O . LYS A 1 252 ? 36.964 -7.641 26.165 1.00 42.20 252 LYS A O 1
ATOM 1991 N N . MET A 1 253 ? 38.937 -8.371 25.399 1.00 40.59 253 MET A N 1
ATOM 1992 C CA . MET A 1 253 ? 38.975 -7.412 24.338 1.00 40.60 253 MET A CA 1
ATOM 1993 C C . MET A 1 253 ? 39.826 -7.982 23.239 1.00 39.10 253 MET A C 1
ATOM 1994 O O . MET A 1 253 ? 40.890 -8.584 23.501 1.00 38.72 253 MET A O 1
ATOM 1999 N N . SER A 1 254 ? 39.335 -7.825 22.015 1.00 37.58 254 SER A N 1
ATOM 2000 C CA . SER A 1 254 ? 40.156 -7.990 20.836 1.00 36.37 254 SER A CA 1
ATOM 2001 C C . SER A 1 254 ? 40.294 -6.681 20.076 1.00 36.26 254 SER A C 1
ATOM 2002 O O . SER A 1 254 ? 39.349 -5.916 19.955 1.00 34.62 254 SER A O 1
ATOM 2005 N N . ARG A 1 255 ? 41.503 -6.419 19.592 1.00 36.84 255 ARG A N 1
ATOM 2006 C CA . ARG A 1 255 ? 41.744 -5.320 18.673 1.00 37.54 255 ARG A CA 1
ATOM 2007 C C . ARG A 1 255 ? 42.358 -5.917 17.395 1.00 37.47 255 ARG A C 1
ATOM 2008 O O . ARG A 1 255 ? 43.580 -6.065 17.273 1.00 37.48 255 ARG A O 1
ATOM 2016 N N . GLU A 1 256 ? 41.490 -6.299 16.461 1.00 36.86 256 GLU A N 1
ATOM 2017 C CA . GLU A 1 256 ? 41.895 -7.067 15.288 1.00 36.22 256 GLU A CA 1
ATOM 2018 C C . GLU A 1 256 ? 42.368 -6.165 14.185 1.00 35.65 256 GLU A C 1
ATOM 2019 O O . GLU A 1 256 ? 41.583 -5.403 13.663 1.00 35.39 256 GLU A O 1
ATOM 2025 N N . VAL A 1 257 ? 43.646 -6.240 13.823 1.00 35.89 257 VAL A N 1
ATOM 2026 C CA . VAL A 1 257 ? 44.204 -5.352 12.791 1.00 37.08 257 VAL A CA 1
ATOM 2027 C C . VAL A 1 257 ? 43.726 -5.723 11.372 1.00 38.70 257 VAL A C 1
ATOM 2028 O O . VAL A 1 257 ? 44.100 -6.742 10.841 1.00 39.03 257 VAL A O 1
ATOM 2032 N N . VAL A 1 258 ? 42.932 -4.861 10.754 1.00 41.94 258 VAL A N 1
ATOM 2033 C CA . VAL A 1 258 ? 42.362 -5.122 9.429 1.00 44.58 258 VAL A CA 1
ATOM 2034 C C . VAL A 1 258 ? 42.859 -4.117 8.376 1.00 46.48 258 VAL A C 1
ATOM 2035 O O . VAL A 1 258 ? 43.392 -3.062 8.713 1.00 46.32 258 VAL A O 1
ATOM 2039 N N . ARG A 1 259 ? 42.723 -4.473 7.099 1.00 48.70 259 ARG A N 1
ATOM 2040 C CA . ARG A 1 259 ? 42.970 -3.531 6.009 1.00 50.41 259 ARG A CA 1
ATOM 2041 C C . ARG A 1 259 ? 41.827 -3.564 4.998 1.00 51.02 259 ARG A C 1
ATOM 2042 O O . ARG A 1 259 ? 41.926 -4.229 3.970 1.00 52.00 259 ARG A O 1
ATOM 2050 N N . LEU A 1 260 ? 40.745 -2.858 5.304 1.00 51.54 260 LEU A N 1
ATOM 2051 C CA . LEU A 1 260 ? 39.594 -2.717 4.399 1.00 51.67 260 LEU A CA 1
ATOM 2052 C C . LEU A 1 260 ? 39.849 -1.646 3.348 1.00 51.44 260 LEU A C 1
ATOM 2053 O O . LEU A 1 260 ? 40.090 -0.477 3.683 1.00 50.83 260 LEU A O 1
ATOM 2058 N N . GLU A 1 261 ? 39.791 -2.046 2.081 1.00 51.25 261 GLU A N 1
ATOM 2059 C CA . GLU A 1 261 ? 39.997 -1.126 0.971 1.00 50.95 261 GLU A CA 1
ATOM 2060 C C . GLU A 1 261 ? 41.354 -0.421 1.075 1.00 50.10 261 GLU A C 1
ATOM 2061 O O . GLU A 1 261 ? 42.392 -1.072 1.068 1.00 49.65 261 GLU A O 1
ATOM 2067 N N . GLU A 1 262 ? 41.335 0.906 1.186 1.00 48.49 262 GLU A N 1
ATOM 2068 C CA . GLU A 1 262 ? 42.545 1.690 1.395 1.00 47.56 262 GLU A CA 1
ATOM 2069 C C . GLU A 1 262 ? 42.905 1.838 2.882 1.00 45.84 262 GLU A C 1
ATOM 2070 O O . GLU A 1 262 ? 44.070 1.899 3.240 1.00 45.65 262 GLU A O 1
ATOM 2076 N N . TYR A 1 263 ? 41.882 1.892 3.726 1.00 43.88 263 TYR A N 1
ATOM 2077 C CA . TYR A 1 263 ? 41.992 2.011 5.188 1.00 41.85 263 TYR A CA 1
ATOM 2078 C C . TYR A 1 263 ? 42.638 0.808 5.874 1.00 40.55 263 TYR A C 1
ATOM 2079 O O . TYR A 1 263 ? 42.231 -0.327 5.635 1.00 41.00 263 TYR A O 1
ATOM 2088 N N . GLU A 1 264 ? 43.618 1.071 6.739 1.00 38.97 264 GLU A N 1
ATOM 2089 C CA . GLU A 1 264 ? 44.129 0.102 7.713 1.00 37.42 264 GLU A CA 1
ATOM 2090 C C . GLU A 1 264 ? 43.364 0.289 9.057 1.00 36.25 264 GLU A C 1
ATOM 2091 O O . GLU A 1 264 ? 43.315 1.402 9.605 1.00 34.69 264 GLU A O 1
ATOM 2097 N N . LEU A 1 265 ? 42.768 -0.786 9.584 1.00 34.90 265 LEU A N 1
ATOM 2098 C CA . LEU A 1 265 ? 41.836 -0.634 10.716 1.00 34.19 265 LEU A CA 1
ATOM 2099 C C . LEU A 1 265 ? 42.188 -1.478 11.891 1.00 33.28 265 LEU A C 1
ATOM 2100 O O . LEU A 1 265 ? 43.051 -2.338 11.789 1.00 33.96 265 LEU A O 1
ATOM 2105 N N . GLN A 1 266 ? 41.539 -1.177 13.017 1.00 32.41 266 GLN A N 1
ATOM 2106 C CA . GLN A 1 266 ? 41.463 -2.058 14.156 1.00 32.21 266 GLN A CA 1
ATOM 2107 C C . GLN A 1 266 ? 39.986 -2.291 14.409 1.00 31.00 266 GLN A C 1
ATOM 2108 O O . GLN A 1 266 ? 39.221 -1.334 14.563 1.00 30.10 266 GLN A O 1
ATOM 2114 N N . ILE A 1 267 ? 39.587 -3.560 14.433 1.00 29.74 267 ILE A N 1
ATOM 2115 C CA . ILE A 1 267 ? 38.219 -3.930 14.792 1.00 28.75 267 ILE A CA 1
ATOM 2116 C C . ILE A 1 267 ? 38.225 -4.296 16.274 1.00 28.89 267 ILE A C 1
ATOM 2117 O O . ILE A 1 267 ? 38.637 -5.397 16.663 1.00 29.27 267 ILE A O 1
ATOM 2122 N N . VAL A 1 268 ? 37.817 -3.339 17.101 1.00 28.32 268 VAL A N 1
ATOM 2123 C CA . VAL A 1 268 ? 37.716 -3.603 18.541 1.00 28.49 268 VAL A CA 1
ATOM 2124 C C . VAL A 1 268 ? 36.331 -4.032 19.050 1.00 28.16 268 VAL A C 1
ATOM 2125 O O . VAL A 1 268 ? 35.272 -3.468 18.698 1.00 27.06 268 VAL A O 1
ATOM 2129 N N . VAL A 1 269 ? 36.348 -5.076 19.868 1.00 27.62 269 VAL A N 1
ATOM 2130 C CA . VAL A 1 269 ? 35.161 -5.393 20.625 1.00 26.95 269 VAL A CA 1
ATOM 2131 C C . VAL A 1 269 ? 35.524 -5.748 22.050 1.00 28.43 269 VAL A C 1
ATOM 2132 O O . VAL A 1 269 ? 36.545 -6.433 22.295 1.00 30.09 269 VAL A O 1
ATOM 2136 N N . ASN A 1 270 ? 34.711 -5.257 22.978 1.00 28.53 270 ASN A N 1
ATOM 2137 C CA . ASN A 1 270 ? 34.795 -5.655 24.394 1.00 28.47 270 ASN A CA 1
ATOM 2138 C C . ASN A 1 270 ? 33.806 -6.780 24.646 1.00 27.58 270 ASN A C 1
ATOM 2139 O O . ASN A 1 270 ? 32.697 -6.758 24.111 1.00 26.92 270 ASN A O 1
ATOM 2144 N N . ARG A 1 271 ? 34.207 -7.782 25.417 1.00 26.57 271 ARG A N 1
ATOM 2145 C CA . ARG A 1 271 ? 33.322 -8.915 25.680 1.00 25.92 271 ARG A CA 1
ATOM 2146 C C . ARG A 1 271 ? 32.956 -8.935 27.126 1.00 25.81 271 ARG A C 1
ATOM 2147 O O . ARG A 1 271 ? 33.754 -8.557 27.970 1.00 25.67 271 ARG A O 1
ATOM 2155 N N . HIS A 1 272 ? 31.729 -9.347 27.403 1.00 26.47 272 HIS A N 1
ATOM 2156 C CA . HIS A 1 272 ? 31.266 -9.567 28.751 1.00 26.99 272 HIS A CA 1
ATOM 2157 C C . HIS A 1 272 ? 30.708 -11.002 28.776 1.00 26.87 272 HIS A C 1
ATOM 2158 O O . HIS A 1 272 ? 29.495 -11.217 28.655 1.00 26.44 272 HIS A O 1
ATOM 2165 N N . GLY A 1 273 ? 31.598 -11.983 28.904 1.00 27.57 273 GLY A N 1
ATOM 2166 C CA . GLY A 1 273 ? 31.192 -13.395 28.888 1.00 27.56 273 GLY A CA 1
ATOM 2167 C C . GLY A 1 273 ? 30.619 -13.750 27.529 1.00 27.62 273 GLY A C 1
ATOM 2168 O O . GLY A 1 273 ? 31.268 -13.516 26.512 1.00 26.34 273 GLY A O 1
ATOM 2169 N N . ARG A 1 274 ? 29.396 -14.296 27.525 1.00 28.17 274 ARG A N 1
ATOM 2170 C CA . ARG A 1 274 ? 28.726 -14.743 26.288 1.00 28.67 274 ARG A CA 1
ATOM 2171 C C . ARG A 1 274 ? 28.028 -13.598 25.558 1.00 27.65 274 ARG A C 1
ATOM 2172 O O . ARG A 1 274 ? 27.405 -13.798 24.515 1.00 27.18 274 ARG A O 1
ATOM 2180 N N . TYR A 1 275 ? 28.214 -12.385 26.064 1.00 26.37 275 TYR A N 1
ATOM 2181 C CA . TYR A 1 275 ? 27.574 -11.207 25.479 1.00 25.32 275 TYR A CA 1
ATOM 2182 C C . TYR A 1 275 ? 28.592 -10.193 25.039 1.00 23.68 275 TYR A C 1
ATOM 2183 O O . TYR A 1 275 ? 29.654 -10.012 25.670 1.00 24.69 275 TYR A O 1
ATOM 2192 N N . ILE A 1 276 ? 28.243 -9.474 23.990 1.00 20.74 276 ILE A N 1
ATOM 2193 C CA . ILE A 1 276 ? 29.143 -8.489 23.418 1.00 19.47 276 ILE A CA 1
ATOM 2194 C C . ILE A 1 276 ? 28.949 -7.083 24.076 1.00 18.71 276 ILE A C 1
ATOM 2195 O O . ILE A 1 276 ? 27.845 -6.751 24.462 1.00 16.54 276 ILE A O 1
ATOM 2200 N N . GLY A 1 277 ? 30.031 -6.293 24.138 1.00 20.09 277 GLY A N 1
ATOM 2201 C CA . GLY A 1 277 ? 30.044 -4.955 24.745 1.00 21.43 277 GLY A CA 1
ATOM 2202 C C . GLY A 1 277 ? 30.255 -3.917 23.682 1.00 23.91 277 GLY A C 1
ATOM 2203 O O . GLY A 1 277 ? 29.858 -4.110 22.517 1.00 24.28 277 GLY A O 1
ATOM 2204 N N . THR A 1 278 ? 30.919 -2.836 24.054 1.00 24.67 278 THR A N 1
ATOM 2205 C CA . THR A 1 278 ? 31.235 -1.802 23.116 1.00 26.86 278 THR A CA 1
ATOM 2206 C C . THR A 1 278 ? 32.120 -2.348 21.987 1.00 26.86 278 THR A C 1
ATOM 2207 O O . THR A 1 278 ? 33.032 -3.155 22.221 1.00 27.67 278 THR A O 1
ATOM 2211 N N . ALA A 1 279 ? 31.812 -1.916 20.766 1.00 25.53 279 ALA A N 1
ATOM 2212 C CA . ALA A 1 279 ? 32.490 -2.354 19.566 1.00 24.10 279 ALA A CA 1
ATOM 2213 C C . ALA A 1 279 ? 32.554 -1.184 18.639 1.00 23.73 279 ALA A C 1
ATOM 2214 O O . ALA A 1 279 ? 31.570 -0.473 18.508 1.00 22.02 279 ALA A O 1
ATOM 2216 N N . TYR A 1 280 ? 33.686 -1.040 17.951 1.00 24.85 280 TYR A N 1
ATOM 2217 C CA . TYR A 1 280 ? 33.967 0.072 17.046 1.00 25.94 280 TYR A CA 1
ATOM 2218 C C . TYR A 1 280 ? 35.177 -0.188 16.124 1.00 26.84 280 TYR A C 1
ATOM 2219 O O . TYR A 1 280 ? 35.986 -1.072 16.397 1.00 26.60 280 TYR A O 1
ATOM 2228 N N . PRO A 1 281 ? 35.284 0.575 15.011 1.00 27.70 281 PRO A N 1
ATOM 2229 C CA . PRO A 1 281 ? 36.567 0.594 14.290 1.00 28.54 281 PRO A CA 1
ATOM 2230 C C . PRO A 1 281 ? 37.561 1.636 14.844 1.00 29.49 281 PRO A C 1
ATOM 2231 O O . PRO A 1 281 ? 37.149 2.661 15.417 1.00 30.29 281 PRO A O 1
ATOM 2235 N N . VAL A 1 282 ? 38.851 1.364 14.663 1.00 29.25 282 VAL A N 1
ATOM 2236 C CA . VAL A 1 282 ? 39.886 2.348 14.900 1.00 29.99 282 VAL A CA 1
ATOM 2237 C C . VAL A 1 282 ? 40.712 2.543 13.635 1.00 30.72 282 VAL A C 1
ATOM 2238 O O . VAL A 1 282 ? 41.394 1.629 13.192 1.00 28.88 282 VAL A O 1
ATOM 2242 N N . LEU A 1 283 ? 40.655 3.761 13.082 1.00 33.56 283 LEU A N 1
ATOM 2243 C CA . LEU A 1 283 ? 41.399 4.107 11.870 1.00 36.26 283 LEU A CA 1
ATOM 2244 C C . LEU A 1 283 ? 42.911 4.327 12.096 1.00 39.39 283 LEU A C 1
ATOM 2245 O O . LEU A 1 283 ? 43.329 5.232 12.830 1.00 39.39 283 LEU A O 1
ATOM 2250 N N . LEU A 1 284 ? 43.721 3.507 11.426 1.00 43.03 284 LEU A N 1
ATOM 2251 C CA . LEU A 1 284 ? 45.184 3.611 11.522 1.00 46.45 284 LEU A CA 1
ATOM 2252 C C . LEU A 1 284 ? 45.859 4.361 10.362 1.00 49.30 284 LEU A C 1
ATOM 2253 O O . LEU A 1 284 ? 46.854 5.038 10.577 1.00 49.59 284 LEU A O 1
ATOM 2258 N N . SER A 1 285 ? 45.324 4.220 9.148 1.00 53.06 285 SER A N 1
ATOM 2259 C CA . SER A 1 285 ? 45.842 4.899 7.944 1.00 56.90 285 SER A CA 1
ATOM 2260 C C . SER A 1 285 ? 44.851 4.804 6.780 1.00 59.75 285 SER A C 1
ATOM 2261 O O . SER A 1 285 ? 44.016 3.894 6.750 1.00 60.01 285 SER A O 1
ATOM 2264 N N . THR A 1 286 ? 44.949 5.724 5.820 1.00 63.28 286 THR A N 1
ATOM 2265 C CA . THR A 1 286 ? 43.939 5.820 4.757 1.00 66.73 286 THR A CA 1
ATOM 2266 C C . THR A 1 286 ? 44.387 5.429 3.353 1.00 68.92 286 THR A C 1
ATOM 2267 O O . THR A 1 286 ? 43.779 4.557 2.754 1.00 69.40 286 THR A O 1
ATOM 2271 N N . ASN A 1 287 ? 45.410 6.085 2.810 1.00 71.33 287 ASN A N 1
ATOM 2272 C CA . ASN A 1 287 ? 45.862 5.776 1.449 1.00 73.50 287 ASN A CA 1
ATOM 2273 C C . ASN A 1 287 ? 46.976 4.741 1.480 1.00 74.88 287 ASN A C 1
ATOM 2274 O O . ASN A 1 287 ? 48.155 5.097 1.586 1.00 75.30 287 ASN A O 1
ATOM 2279 N N . ASN A 1 288 ? 46.597 3.464 1.385 1.00 76.12 288 ASN A N 1
ATOM 2280 C CA . ASN A 1 288 ? 47.522 2.344 1.622 1.00 77.16 288 ASN A CA 1
ATOM 2281 C C . ASN A 1 288 ? 47.845 1.392 0.460 1.00 78.23 288 ASN A C 1
ATOM 2282 O O . ASN A 1 288 ? 49.007 1.007 0.308 1.00 78.30 288 ASN A O 1
ATOM 2287 N N . PRO A 1 289 ? 46.834 1.015 -0.357 1.00 79.05 289 PRO A N 1
ATOM 2288 C CA . PRO A 1 289 ? 46.937 -0.145 -1.265 1.00 79.46 289 PRO A CA 1
ATOM 2289 C C . PRO A 1 289 ? 48.183 -0.183 -2.150 1.00 79.43 289 PRO A C 1
ATOM 2290 O O . PRO A 1 289 ? 49.165 -0.832 -1.799 1.00 79.31 289 PRO A O 1
ATOM 2294 N N . GLY B 1 6 ? 70.754 29.545 21.358 1.00 61.00 6 GLY B N 1
ATOM 2295 C CA . GLY B 1 6 ? 69.399 29.289 21.937 1.00 60.63 6 GLY B CA 1
ATOM 2296 C C . GLY B 1 6 ? 69.205 30.107 23.195 1.00 60.26 6 GLY B C 1
ATOM 2297 O O . GLY B 1 6 ? 69.513 29.647 24.300 1.00 60.27 6 GLY B O 1
ATOM 2298 N N . GLN B 1 7 ? 68.689 31.321 23.024 1.00 59.48 7 GLN B N 1
ATOM 2299 C CA . GLN B 1 7 ? 68.595 32.282 24.122 1.00 58.46 7 GLN B CA 1
ATOM 2300 C C . GLN B 1 7 ? 67.206 32.907 24.314 1.00 57.11 7 GLN B C 1
ATOM 2301 O O . GLN B 1 7 ? 66.187 32.334 23.895 1.00 56.95 7 GLN B O 1
ATOM 2307 N N . LEU B 1 8 ? 67.186 34.075 24.957 1.00 55.05 8 LEU B N 1
ATOM 2308 C CA . LEU B 1 8 ? 65.966 34.708 25.467 1.00 52.87 8 LEU B CA 1
ATOM 2309 C C . LEU B 1 8 ? 64.841 34.933 24.450 1.00 50.60 8 LEU B C 1
ATOM 2310 O O . LEU B 1 8 ? 64.955 35.737 23.521 1.00 50.02 8 LEU B O 1
ATOM 2315 N N . ASN B 1 9 ? 63.745 34.213 24.656 1.00 47.40 9 ASN B N 1
ATOM 2316 C CA . ASN B 1 9 ? 62.553 34.387 23.872 1.00 44.46 9 ASN B CA 1
ATOM 2317 C C . ASN B 1 9 ? 61.789 35.591 24.437 1.00 43.57 9 ASN B C 1
ATOM 2318 O O . ASN B 1 9 ? 61.045 35.473 25.405 1.00 43.46 9 ASN B O 1
ATOM 2323 N N . HIS B 1 10 ? 62.030 36.751 23.827 1.00 42.69 10 HIS B N 1
ATOM 2324 C CA A HIS B 1 10 ? 61.414 38.016 24.240 0.50 41.99 10 HIS B CA 1
ATOM 2325 C CA B HIS B 1 10 ? 61.420 38.030 24.188 0.50 42.69 10 HIS B CA 1
ATOM 2326 C C . HIS B 1 10 ? 59.891 37.992 24.127 1.00 41.57 10 HIS B C 1
ATOM 2327 O O . HIS B 1 10 ? 59.200 38.536 24.990 1.00 41.62 10 HIS B O 1
ATOM 2340 N N . GLU B 1 11 ? 59.387 37.355 23.073 1.00 40.30 11 GLU B N 1
ATOM 2341 C CA . GLU B 1 11 ? 57.961 37.182 22.795 1.00 38.68 11 GLU B CA 1
ATOM 2342 C C . GLU B 1 11 ? 57.240 36.540 23.981 1.00 36.83 11 GLU B C 1
ATOM 2343 O O . GLU B 1 11 ? 56.416 37.180 24.647 1.00 37.01 11 GLU B O 1
ATOM 2349 N N . LEU B 1 12 ? 57.567 35.286 24.262 1.00 34.03 12 LEU B N 1
ATOM 2350 C CA . LEU B 1 12 ? 56.961 34.601 25.384 1.00 31.68 12 LEU B CA 1
ATOM 2351 C C . LEU B 1 12 ? 57.260 35.361 26.711 1.00 29.60 12 LEU B C 1
ATOM 2352 O O . LEU B 1 12 ? 56.430 35.450 27.564 1.00 27.44 12 LEU B O 1
ATOM 2357 N N . SER B 1 13 ? 58.454 35.909 26.860 1.00 29.53 13 SER B N 1
ATOM 2358 C CA . SER B 1 13 ? 58.828 36.639 28.094 1.00 29.14 13 SER B CA 1
ATOM 2359 C C . SER B 1 13 ? 57.815 37.718 28.478 1.00 28.77 13 SER B C 1
ATOM 2360 O O . SER B 1 13 ? 57.268 37.684 29.580 1.00 28.01 13 SER B O 1
ATOM 2363 N N . LYS B 1 14 ? 57.558 38.655 27.560 1.00 28.94 14 LYS B N 1
ATOM 2364 C CA . LYS B 1 14 ? 56.583 39.721 27.780 1.00 29.69 14 LYS B CA 1
ATOM 2365 C C . LYS B 1 14 ? 55.208 39.151 28.111 1.00 28.81 14 LYS B C 1
ATOM 2366 O O . LYS B 1 14 ? 54.543 39.594 29.057 1.00 28.28 14 LYS B O 1
ATOM 2372 N N . LEU B 1 15 ? 54.800 38.172 27.316 1.00 27.17 15 LEU B N 1
ATOM 2373 C CA . LEU B 1 15 ? 53.491 37.578 27.451 1.00 26.25 15 LEU B CA 1
ATOM 2374 C C . LEU B 1 15 ? 53.307 36.756 28.714 1.00 25.64 15 LEU B C 1
ATOM 2375 O O . LEU B 1 15 ? 52.239 36.739 29.255 1.00 25.64 15 LEU B O 1
ATOM 2380 N N . PHE B 1 16 ? 54.332 36.038 29.167 1.00 25.60 16 PHE B N 1
ATOM 2381 C CA . PHE B 1 16 ? 54.200 35.221 30.368 1.00 25.20 16 PHE B CA 1
ATOM 2382 C C . PHE B 1 16 ? 54.123 36.091 31.619 1.00 25.06 16 PHE B C 1
ATOM 2383 O O . PHE B 1 16 ? 53.397 35.803 32.557 1.00 24.89 16 PHE B O 1
ATOM 2391 N N . ASN B 1 17 ? 54.899 37.171 31.629 1.00 25.56 17 ASN B N 1
ATOM 2392 C CA . ASN B 1 17 ? 54.746 38.227 32.640 1.00 25.48 17 ASN B CA 1
ATOM 2393 C C . ASN B 1 17 ? 53.383 38.929 32.671 1.00 25.09 17 ASN B C 1
ATOM 2394 O O . ASN B 1 17 ? 52.883 39.300 33.740 1.00 25.63 17 ASN B O 1
ATOM 2399 N N . GLU B 1 18 ? 52.774 39.111 31.517 1.00 25.46 18 GLU B N 1
ATOM 2400 C CA . GLU B 1 18 ? 51.414 39.647 31.454 1.00 25.60 18 GLU B CA 1
ATOM 2401 C C . GLU B 1 18 ? 50.415 38.638 32.028 1.00 24.63 18 GLU B C 1
ATOM 2402 O O . GLU B 1 18 ? 49.470 38.991 32.715 1.00 23.93 18 GLU B O 1
ATOM 2408 N N . LEU B 1 19 ? 50.596 37.367 31.688 1.00 24.24 19 LEU B N 1
ATOM 2409 C CA . LEU B 1 19 ? 49.827 36.280 32.319 1.00 23.23 19 LEU B CA 1
ATOM 2410 C C . LEU B 1 19 ? 50.051 36.243 33.817 1.00 23.89 19 LEU B C 1
ATOM 2411 O O . LEU B 1 19 ? 49.101 36.039 34.575 1.00 23.00 19 LEU B O 1
ATOM 2416 N N . TRP B 1 20 ? 51.296 36.479 34.250 1.00 25.79 20 TRP B N 1
ATOM 2417 C CA . TRP B 1 20 ? 51.631 36.409 35.674 1.00 27.90 20 TRP B CA 1
ATOM 2418 C C . TRP B 1 20 ? 50.789 37.413 36.464 1.00 28.03 20 TRP B C 1
ATOM 2419 O O . TRP B 1 20 ? 50.115 37.042 37.453 1.00 27.94 20 TRP B O 1
ATOM 2430 N N . ASP B 1 21 ? 50.821 38.672 36.011 1.00 28.38 21 ASP B N 1
ATOM 2431 C CA . ASP B 1 21 ? 50.028 39.782 36.564 1.00 28.54 21 ASP B CA 1
ATOM 2432 C C . ASP B 1 21 ? 48.518 39.612 36.392 1.00 28.30 21 ASP B C 1
ATOM 2433 O O . ASP B 1 21 ? 47.727 40.194 37.135 1.00 27.01 21 ASP B O 1
ATOM 2438 N N . ALA B 1 22 ? 48.087 38.795 35.425 1.00 27.46 22 ALA B N 1
ATOM 2439 C CA . ALA B 1 22 ? 46.667 38.524 35.359 1.00 26.99 22 ALA B CA 1
ATOM 2440 C C . ALA B 1 22 ? 46.242 37.300 36.197 1.00 26.35 22 ALA B C 1
ATOM 2441 O O . ALA B 1 22 ? 45.083 36.925 36.161 1.00 26.27 22 ALA B O 1
ATOM 2443 N N . ASP B 1 23 ? 47.158 36.705 36.974 1.00 25.52 23 ASP B N 1
ATOM 2444 C CA . ASP B 1 23 ? 46.825 35.424 37.642 1.00 24.57 23 ASP B CA 1
ATOM 2445 C C . ASP B 1 23 ? 46.065 35.640 38.943 1.00 24.16 23 ASP B C 1
ATOM 2446 O O . ASP B 1 23 ? 46.607 35.507 40.048 1.00 23.64 23 ASP B O 1
ATOM 2451 N N . GLN B 1 24 ? 44.778 35.930 38.782 1.00 23.54 24 GLN B N 1
ATOM 2452 C CA . GLN B 1 24 ? 43.919 36.299 39.893 1.00 23.16 24 GLN B CA 1
ATOM 2453 C C . GLN B 1 24 ? 43.820 35.208 40.955 1.00 22.42 24 GLN B C 1
ATOM 2454 O O . GLN B 1 24 ? 43.813 35.513 42.134 1.00 20.39 24 GLN B O 1
ATOM 2460 N N . ASN B 1 25 ? 43.767 33.951 40.515 1.00 22.44 25 ASN B N 1
ATOM 2461 C CA . ASN B 1 25 ? 43.656 32.802 41.419 1.00 23.14 25 ASN B CA 1
ATOM 2462 C C . ASN B 1 25 ? 44.945 32.264 42.083 1.00 23.45 25 ASN B C 1
ATOM 2463 O O . ASN B 1 25 ? 44.894 31.227 42.790 1.00 22.94 25 ASN B O 1
ATOM 2468 N N . ARG B 1 26 ? 46.077 32.937 41.862 1.00 24.74 26 ARG B N 1
ATOM 2469 C CA . ARG B 1 26 ? 47.340 32.641 42.538 1.00 26.50 26 ARG B CA 1
ATOM 2470 C C . ARG B 1 26 ? 47.218 32.760 44.049 1.00 26.54 26 ARG B C 1
ATOM 2471 O O . ARG B 1 26 ? 46.733 33.762 44.566 1.00 25.28 26 ARG B O 1
ATOM 2479 N N . MET B 1 27 ? 47.676 31.721 44.747 1.00 26.90 27 MET B N 1
ATOM 2480 C CA . MET B 1 27 ? 47.746 31.750 46.220 1.00 26.87 27 MET B CA 1
ATOM 2481 C C . MET B 1 27 ? 48.898 32.664 46.651 1.00 27.32 27 MET B C 1
ATOM 2482 O O . MET B 1 27 ? 49.964 32.664 46.042 1.00 26.60 27 MET B O 1
ATOM 2487 N N A LYS B 1 28 ? 48.665 33.442 47.702 0.50 27.86 28 LYS B N 1
ATOM 2488 N N B LYS B 1 28 ? 48.682 33.430 47.711 0.50 27.87 28 LYS B N 1
ATOM 2489 C CA A LYS B 1 28 ? 49.644 34.398 48.186 0.50 28.55 28 LYS B CA 1
ATOM 2490 C CA B LYS B 1 28 ? 49.663 34.405 48.152 0.50 28.57 28 LYS B CA 1
ATOM 2491 C C A LYS B 1 28 ? 50.439 33.830 49.342 0.50 28.78 28 LYS B C 1
ATOM 2492 C C B LYS B 1 28 ? 50.442 33.886 49.348 0.50 28.79 28 LYS B C 1
ATOM 2493 O O A LYS B 1 28 ? 49.861 33.475 50.350 0.50 28.87 28 LYS B O 1
ATOM 2494 O O B LYS B 1 28 ? 49.856 33.598 50.371 0.50 28.80 28 LYS B O 1
ATOM 2505 N N . SER B 1 29 ? 51.762 33.782 49.209 1.00 29.57 29 SER B N 1
ATOM 2506 C CA . SER B 1 29 ? 52.623 33.208 50.249 1.00 31.17 29 SER B CA 1
ATOM 2507 C C . SER B 1 29 ? 52.465 33.874 51.593 1.00 32.30 29 SER B C 1
ATOM 2508 O O . SER B 1 29 ? 52.413 35.122 51.694 1.00 32.41 29 SER B O 1
ATOM 2511 N N . GLY B 1 30 ? 52.357 33.042 52.628 1.00 32.94 30 GLY B N 1
ATOM 2512 C CA . GLY B 1 30 ? 52.194 33.535 53.991 1.00 33.23 30 GLY B CA 1
ATOM 2513 C C . GLY B 1 30 ? 50.794 34.027 54.311 1.00 33.88 30 GLY B C 1
ATOM 2514 O O . GLY B 1 30 ? 50.541 34.477 55.420 1.00 34.43 30 GLY B O 1
ATOM 2515 N N . LYS B 1 31 ? 49.892 33.960 53.338 1.00 33.74 31 LYS B N 1
ATOM 2516 C CA . LYS B 1 31 ? 48.474 34.250 53.538 1.00 33.92 31 LYS B CA 1
ATOM 2517 C C . LYS B 1 31 ? 47.667 32.965 53.261 1.00 32.73 31 LYS B C 1
ATOM 2518 O O . LYS B 1 31 ? 46.909 32.501 54.123 1.00 32.65 31 LYS B O 1
ATOM 2524 N N . ASP B 1 32 ? 47.884 32.373 52.077 1.00 30.48 32 ASP B N 1
ATOM 2525 C CA . ASP B 1 32 ? 47.121 31.232 51.579 1.00 27.83 32 ASP B CA 1
ATOM 2526 C C . ASP B 1 32 ? 47.859 29.906 51.678 1.00 26.83 32 ASP B C 1
ATOM 2527 O O . ASP B 1 32 ? 47.267 28.851 51.607 1.00 24.39 32 ASP B O 1
ATOM 2532 N N . TYR B 1 33 ? 49.173 29.981 51.821 1.00 26.91 33 TYR B N 1
ATOM 2533 C CA . TYR B 1 33 ? 49.978 28.822 52.087 1.00 26.46 33 TYR B CA 1
ATOM 2534 C C . TYR B 1 33 ? 51.251 29.259 52.820 1.00 27.48 33 TYR B C 1
ATOM 2535 O O . TYR B 1 33 ? 51.620 30.442 52.805 1.00 25.97 33 TYR B O 1
ATOM 2544 N N . ARG B 1 34 ? 51.894 28.312 53.511 1.00 28.24 34 ARG B N 1
ATOM 2545 C CA . ARG B 1 34 ? 53.231 28.573 54.056 1.00 28.04 34 ARG B CA 1
ATOM 2546 C C . ARG B 1 34 ? 54.134 27.414 53.706 1.00 27.03 34 ARG B C 1
ATOM 2547 O O . ARG B 1 34 ? 53.732 26.232 53.818 1.00 26.17 34 ARG B O 1
ATOM 2555 N N . ILE B 1 35 ? 55.337 27.764 53.234 1.00 25.93 35 ILE B N 1
ATOM 2556 C CA . ILE B 1 35 ? 56.409 26.778 53.093 1.00 25.00 35 ILE B CA 1
ATOM 2557 C C . ILE B 1 35 ? 57.581 27.046 54.040 1.00 25.48 35 ILE B C 1
ATOM 2558 O O . ILE B 1 35 ? 57.906 28.210 54.362 1.00 25.22 35 ILE B O 1
ATOM 2563 N N . SER B 1 36 ? 58.213 25.957 54.455 1.00 25.02 36 SER B N 1
ATOM 2564 C CA . SER B 1 36 ? 59.464 26.039 55.206 1.00 26.45 36 SER B CA 1
ATOM 2565 C C . SER B 1 36 ? 60.580 25.303 54.462 1.00 27.00 36 SER B C 1
ATOM 2566 O O . SER B 1 36 ? 60.636 24.058 54.439 1.00 25.15 36 SER B O 1
ATOM 2569 N N . LEU B 1 37 ? 61.472 26.113 53.889 1.00 27.48 37 LEU B N 1
ATOM 2570 C CA . LEU B 1 37 ? 62.593 25.646 53.086 1.00 28.93 37 LEU B CA 1
ATOM 2571 C C . LEU B 1 37 ? 63.565 24.753 53.839 1.00 29.42 37 LEU B C 1
ATOM 2572 O O . LEU B 1 37 ? 64.075 23.778 53.267 1.00 28.36 37 LEU B O 1
ATOM 2577 N N . GLN B 1 38 ? 63.800 25.108 55.106 1.00 30.68 38 GLN B N 1
ATOM 2578 C CA . GLN B 1 38 ? 64.687 24.364 55.984 1.00 31.68 38 GLN B CA 1
ATOM 2579 C C . GLN B 1 38 ? 66.099 24.339 55.365 1.00 33.31 38 GLN B C 1
ATOM 2580 O O . GLN B 1 38 ? 66.702 25.415 55.182 1.00 34.75 38 GLN B O 1
ATOM 2586 N N . GLY B 1 39 ? 66.599 23.162 54.985 1.00 33.71 39 GLY B N 1
ATOM 2587 C CA . GLY B 1 39 ? 67.987 23.020 54.573 1.00 34.63 39 GLY B CA 1
ATOM 2588 C C . GLY B 1 39 ? 68.257 22.570 53.152 1.00 35.84 39 GLY B C 1
ATOM 2589 O O . GLY B 1 39 ? 67.368 22.086 52.443 1.00 34.61 39 GLY B O 1
ATOM 2590 N N . LYS B 1 40 ? 69.503 22.765 52.730 1.00 36.72 40 LYS B N 1
ATOM 2591 C CA . LYS B 1 40 ? 69.982 22.251 51.463 1.00 38.00 40 LYS B CA 1
ATOM 2592 C C . LYS B 1 40 ? 69.787 20.750 51.421 1.00 38.97 40 LYS B C 1
ATOM 2593 O O . LYS B 1 40 ? 70.067 20.060 52.395 1.00 38.21 40 LYS B O 1
ATOM 2599 N N . ALA B 1 41 ? 69.315 20.260 50.284 1.00 40.60 41 ALA B N 1
ATOM 2600 C CA . ALA B 1 41 ? 69.124 18.840 50.068 1.00 43.11 41 ALA B CA 1
ATOM 2601 C C . ALA B 1 41 ? 70.464 18.101 50.009 1.00 45.20 41 ALA B C 1
ATOM 2602 O O . ALA B 1 41 ? 71.311 18.411 49.179 1.00 44.44 41 ALA B O 1
ATOM 2604 N N . GLY B 1 42 ? 70.638 17.132 50.901 1.00 48.52 42 GLY B N 1
ATOM 2605 C CA . GLY B 1 42 ? 71.777 16.221 50.847 1.00 53.14 42 GLY B CA 1
ATOM 2606 C C . GLY B 1 42 ? 73.084 16.771 51.386 1.00 56.47 42 GLY B C 1
ATOM 2607 O O . GLY B 1 42 ? 74.086 16.064 51.390 1.00 56.65 42 GLY B O 1
ATOM 2608 N N . TYR B 1 43 ? 73.064 18.017 51.862 1.00 59.82 43 TYR B N 1
ATOM 2609 C CA . TYR B 1 43 ? 74.267 18.727 52.298 1.00 63.37 43 TYR B CA 1
ATOM 2610 C C . TYR B 1 43 ? 74.428 18.808 53.833 1.00 64.93 43 TYR B C 1
ATOM 2611 O O . TYR B 1 43 ? 73.589 19.411 54.510 1.00 65.06 43 TYR B O 1
ATOM 2620 N N . VAL B 1 44 ? 75.511 18.226 54.367 1.00 66.61 44 VAL B N 1
ATOM 2621 C CA . VAL B 1 44 ? 75.802 18.265 55.819 1.00 68.23 44 VAL B CA 1
ATOM 2622 C C . VAL B 1 44 ? 76.308 19.638 56.328 1.00 69.44 44 VAL B C 1
ATOM 2623 O O . VAL B 1 44 ? 77.265 20.186 55.772 1.00 69.29 44 VAL B O 1
ATOM 2627 N N . PRO B 1 45 ? 75.688 20.167 57.413 1.00 70.56 45 PRO B N 1
ATOM 2628 C CA . PRO B 1 45 ? 75.845 21.525 57.933 1.00 71.26 45 PRO B CA 1
ATOM 2629 C C . PRO B 1 45 ? 77.150 22.233 57.554 1.00 71.55 45 PRO B C 1
ATOM 2630 O O . PRO B 1 45 ? 77.107 23.263 56.868 1.00 71.56 45 PRO B O 1
ATOM 2634 N N . SER B 1 54 ? 69.161 18.389 55.775 1.00 68.14 54 SER B N 1
ATOM 2635 C CA . SER B 1 54 ? 68.292 18.657 56.918 1.00 67.90 54 SER B CA 1
ATOM 2636 C C . SER B 1 54 ? 66.899 19.171 56.500 1.00 67.06 54 SER B C 1
ATOM 2637 O O . SER B 1 54 ? 66.710 20.361 56.204 1.00 67.28 54 SER B O 1
ATOM 2640 N N . ALA B 1 55 ? 65.936 18.249 56.468 1.00 65.15 55 ALA B N 1
ATOM 2641 C CA . ALA B 1 55 ? 64.517 18.576 56.284 1.00 62.57 55 ALA B CA 1
ATOM 2642 C C . ALA B 1 55 ? 63.624 17.627 57.103 1.00 60.02 55 ALA B C 1
ATOM 2643 O O . ALA B 1 55 ? 62.986 16.723 56.550 1.00 60.10 55 ALA B O 1
ATOM 2645 N N . SER B 1 56 ? 63.594 17.858 58.422 1.00 56.10 56 SER B N 1
ATOM 2646 C CA . SER B 1 56 ? 62.857 17.034 59.394 1.00 51.96 56 SER B CA 1
ATOM 2647 C C . SER B 1 56 ? 61.338 17.056 59.202 1.00 48.53 56 SER B C 1
ATOM 2648 O O . SER B 1 56 ? 60.659 16.058 59.485 1.00 48.80 56 SER B O 1
ATOM 2651 N N . PHE B 1 57 ? 60.827 18.199 58.745 1.00 43.13 57 PHE B N 1
ATOM 2652 C CA . PHE B 1 57 ? 59.404 18.467 58.643 1.00 38.44 57 PHE B CA 1
ATOM 2653 C C . PHE B 1 57 ? 58.966 18.513 57.175 1.00 34.45 57 PHE B C 1
ATOM 2654 O O . PHE B 1 57 ? 59.794 18.652 56.276 1.00 33.25 57 PHE B O 1
ATOM 2662 N N . PRO B 1 58 ? 57.641 18.454 56.928 1.00 31.43 58 PRO B N 1
ATOM 2663 C CA . PRO B 1 58 ? 57.202 18.583 55.555 1.00 28.25 58 PRO B CA 1
ATOM 2664 C C . PRO B 1 58 ? 57.478 19.993 55.032 1.00 26.58 58 PRO B C 1
ATOM 2665 O O . PRO B 1 58 ? 57.601 20.969 55.834 1.00 26.16 58 PRO B O 1
ATOM 2669 N N . LEU B 1 59 ? 57.592 20.096 53.715 1.00 23.07 59 LEU B N 1
ATOM 2670 C CA . LEU B 1 59 ? 57.761 21.384 53.070 1.00 21.54 59 LEU B CA 1
ATOM 2671 C C . LEU B 1 59 ? 56.604 22.335 53.352 1.00 21.53 59 LEU B C 1
ATOM 2672 O O . LEU B 1 59 ? 56.830 23.439 53.827 1.00 22.73 59 LEU B O 1
ATOM 2677 N N . PHE B 1 60 ? 55.380 21.922 53.032 1.00 21.28 60 PHE B N 1
ATOM 2678 C CA . PHE B 1 60 ? 54.178 22.702 53.380 1.00 20.43 60 PHE B CA 1
ATOM 2679 C C . PHE B 1 60 ? 53.805 22.731 54.862 1.00 20.68 60 PHE B C 1
ATOM 2680 O O . PHE B 1 60 ? 53.678 21.656 55.523 1.00 19.61 60 PHE B O 1
ATOM 2688 N N . GLN B 1 61 ? 53.712 23.970 55.380 1.00 21.00 61 GLN B N 1
ATOM 2689 C CA . GLN B 1 61 ? 53.296 24.262 56.776 1.00 20.73 61 GLN B CA 1
ATOM 2690 C C . GLN B 1 61 ? 51.788 24.415 56.843 1.00 19.43 61 GLN B C 1
ATOM 2691 O O . GLN B 1 61 ? 51.161 24.082 57.833 1.00 19.22 61 GLN B O 1
ATOM 2697 N N . PHE B 1 62 ? 51.222 24.924 55.763 1.00 19.33 62 PHE B N 1
ATOM 2698 C CA . PHE B 1 62 ? 49.784 24.876 55.522 1.00 19.02 62 PHE B CA 1
ATOM 2699 C C . PHE B 1 62 ? 49.469 25.308 54.110 1.00 19.23 62 PHE B C 1
ATOM 2700 O O . PHE B 1 62 ? 50.273 25.961 53.435 1.00 19.76 62 PHE B O 1
ATOM 2708 N N . VAL B 1 63 ? 48.292 24.898 53.675 1.00 18.67 63 VAL B N 1
ATOM 2709 C CA . VAL B 1 63 ? 47.644 25.465 52.482 1.00 19.85 63 VAL B CA 1
ATOM 2710 C C . VAL B 1 63 ? 46.187 25.607 52.868 1.00 21.24 63 VAL B C 1
ATOM 2711 O O . VAL B 1 63 ? 45.632 24.700 53.484 1.00 21.39 63 VAL B O 1
ATOM 2715 N N . ASP B 1 64 ? 45.592 26.745 52.547 1.00 23.04 64 ASP B N 1
ATOM 2716 C CA . ASP B 1 64 ? 44.182 26.959 52.826 1.00 25.81 64 ASP B CA 1
ATOM 2717 C C . ASP B 1 64 ? 43.291 26.100 51.945 1.00 27.69 64 ASP B C 1
ATOM 2718 O O . ASP B 1 64 ? 42.995 26.443 50.801 1.00 27.49 64 ASP B O 1
ATOM 2723 N N . GLU B 1 65 ? 42.839 24.986 52.501 1.00 29.74 65 GLU B N 1
ATOM 2724 C CA . GLU B 1 65 ? 42.071 24.018 51.737 1.00 31.29 65 GLU B CA 1
ATOM 2725 C C . GLU B 1 65 ? 40.655 24.507 51.456 1.00 31.53 65 GLU B C 1
ATOM 2726 O O . GLU B 1 65 ? 39.895 23.926 50.662 1.00 31.69 65 GLU B O 1
ATOM 2732 N N . GLU B 1 66 ? 40.302 25.607 52.080 1.00 31.38 66 GLU B N 1
ATOM 2733 C CA . GLU B 1 66 ? 39.038 26.204 51.755 1.00 31.65 66 GLU B CA 1
ATOM 2734 C C . GLU B 1 66 ? 39.069 26.873 50.393 1.00 30.03 66 GLU B C 1
ATOM 2735 O O . GLU B 1 66 ? 38.067 26.886 49.692 1.00 29.33 66 GLU B O 1
ATOM 2741 N N . LYS B 1 67 ? 40.208 27.465 50.045 1.00 29.47 67 LYS B N 1
ATOM 2742 C CA . LYS B 1 67 ? 40.344 28.260 48.832 1.00 27.92 67 LYS B CA 1
ATOM 2743 C C . LYS B 1 67 ? 40.683 27.331 47.674 1.00 26.85 67 LYS B C 1
ATOM 2744 O O . LYS B 1 67 ? 40.322 27.575 46.527 1.00 24.59 67 LYS B O 1
ATOM 2750 N N . LEU B 1 68 ? 41.371 26.247 48.013 1.00 25.45 68 LEU B N 1
ATOM 2751 C CA . LEU B 1 68 ? 41.463 25.097 47.135 1.00 25.75 68 LEU B CA 1
ATOM 2752 C C . LEU B 1 68 ? 40.093 24.568 46.756 1.00 27.76 68 LEU B C 1
ATOM 2753 O O . LEU B 1 68 ? 39.773 24.455 45.580 1.00 28.00 68 LEU B O 1
ATOM 2758 N N . LYS B 1 69 ? 39.294 24.221 47.761 1.00 31.76 69 LYS B N 1
ATOM 2759 C CA . LYS B 1 69 ? 37.966 23.641 47.522 1.00 34.04 69 LYS B CA 1
ATOM 2760 C C . LYS B 1 69 ? 36.925 24.709 47.422 1.00 33.40 69 LYS B C 1
ATOM 2761 O O . LYS B 1 69 ? 36.758 25.502 48.341 1.00 36.34 69 LYS B O 1
ATOM 2767 N N . SER B 1 70 ? 36.219 24.750 46.303 1.00 27.03 70 SER B N 1
ATOM 2768 C CA . SER B 1 70 ? 34.881 25.272 46.303 1.00 24.79 70 SER B CA 1
ATOM 2769 C C . SER B 1 70 ? 35.002 26.794 46.235 1.00 26.86 70 SER B C 1
ATOM 2770 O O . SER B 1 70 ? 34.000 27.487 45.958 1.00 27.25 70 SER B O 1
ATOM 2773 N N . ARG B 1 71 ? 36.213 27.305 46.379 1.00 34.94 71 ARG B N 1
ATOM 2774 C CA . ARG B 1 71 ? 36.356 28.728 46.532 1.00 38.55 71 ARG B CA 1
ATOM 2775 C C . ARG B 1 71 ? 36.804 28.810 45.074 1.00 37.87 71 ARG B C 1
ATOM 2776 O O . ARG B 1 71 ? 36.058 29.285 44.237 1.00 37.52 71 ARG B O 1
ATOM 2784 N N . LYS B 1 72 ? 38.006 28.327 44.785 1.00 35.18 72 LYS B N 1
ATOM 2785 C CA . LYS B 1 72 ? 38.748 28.672 43.556 1.00 31.87 72 LYS B CA 1
ATOM 2786 C C . LYS B 1 72 ? 38.953 27.523 42.545 1.00 30.28 72 LYS B C 1
ATOM 2787 O O . LYS B 1 72 ? 38.831 26.376 42.913 1.00 30.21 72 LYS B O 1
ATOM 2793 N N . THR B 1 73 ? 39.378 27.868 41.302 1.00 26.66 73 THR B N 1
ATOM 2794 C CA . THR B 1 73 ? 39.667 26.920 40.151 1.00 23.39 73 THR B CA 1
ATOM 2795 C C . THR B 1 73 ? 40.683 25.768 40.370 1.00 23.14 73 THR B C 1
ATOM 2796 O O . THR B 1 73 ? 41.105 25.059 39.420 1.00 23.50 73 THR B O 1
ATOM 2800 N N . PHE B 1 74 ? 41.116 25.642 41.604 1.00 24.72 74 PHE B N 1
ATOM 2801 C CA . PHE B 1 74 ? 41.900 24.525 42.040 1.00 23.03 74 PHE B CA 1
ATOM 2802 C C . PHE B 1 74 ? 41.005 23.315 42.265 1.00 22.54 74 PHE B C 1
ATOM 2803 O O . PHE B 1 74 ? 41.495 22.221 42.202 1.00 22.91 74 PHE B O 1
ATOM 2811 N N . ALA B 1 75 ? 39.702 23.510 42.528 1.00 21.74 75 ALA B N 1
ATOM 2812 C CA . ALA B 1 75 ? 38.819 22.409 42.895 1.00 21.79 75 ALA B CA 1
ATOM 2813 C C . ALA B 1 75 ? 38.736 21.328 41.789 1.00 21.68 75 ALA B C 1
ATOM 2814 O O . ALA B 1 75 ? 38.924 20.135 42.042 1.00 22.42 75 ALA B O 1
ATOM 2816 N N . THR B 1 76 ? 38.528 21.770 40.555 1.00 20.53 76 THR B N 1
ATOM 2817 C CA . THR B 1 76 ? 38.413 20.864 39.417 1.00 20.78 76 THR B CA 1
ATOM 2818 C C . THR B 1 76 ? 39.770 20.263 39.107 1.00 20.12 76 THR B C 1
ATOM 2819 O O . THR B 1 76 ? 39.873 19.094 38.782 1.00 21.26 76 THR B O 1
ATOM 2823 N N . PHE B 1 77 ? 40.803 21.086 39.241 1.00 19.97 77 PHE B N 1
ATOM 2824 C CA . PHE B 1 77 ? 42.162 20.648 39.150 1.00 19.35 77 PHE B CA 1
ATOM 2825 C C . PHE B 1 77 ? 42.436 19.514 40.147 1.00 19.27 77 PHE B C 1
ATOM 2826 O O . PHE B 1 77 ? 42.967 18.535 39.723 1.00 18.12 77 PHE B O 1
ATOM 2834 N N . ILE B 1 78 ? 42.119 19.697 41.448 1.00 21.17 78 ILE B N 1
ATOM 2835 C CA . ILE B 1 78 ? 42.346 18.621 42.452 1.00 22.07 78 ILE B CA 1
ATOM 2836 C C . ILE B 1 78 ? 41.531 17.367 42.172 1.00 23.24 78 ILE B C 1
ATOM 2837 O O . ILE B 1 78 ? 42.034 16.262 42.351 1.00 22.36 78 ILE B O 1
ATOM 2842 N N . SER B 1 79 ? 40.271 17.536 41.739 1.00 25.06 79 SER B N 1
ATOM 2843 C CA . SER B 1 79 ? 39.398 16.411 41.472 1.00 25.59 79 SER B CA 1
ATOM 2844 C C . SER B 1 79 ? 40.070 15.472 40.485 1.00 26.61 79 SER B C 1
ATOM 2845 O O . SER B 1 79 ? 40.191 14.281 40.764 1.00 27.43 79 SER B O 1
ATOM 2848 N N . LEU B 1 80 ? 40.521 16.014 39.354 1.00 26.16 80 LEU B N 1
ATOM 2849 C CA . LEU B 1 80 ? 41.369 15.299 38.410 1.00 25.23 80 LEU B CA 1
ATOM 2850 C C . LEU B 1 80 ? 42.605 14.639 39.028 1.00 25.60 80 LEU B C 1
ATOM 2851 O O . LEU B 1 80 ? 42.898 13.498 38.713 1.00 25.51 80 LEU B O 1
ATOM 2856 N N . LEU B 1 81 ? 43.363 15.349 39.859 1.00 25.45 81 LEU B N 1
ATOM 2857 C CA . LEU B 1 81 ? 44.548 14.702 40.462 1.00 26.35 81 LEU B CA 1
ATOM 2858 C C . LEU B 1 81 ? 44.160 13.486 41.312 1.00 28.20 81 LEU B C 1
ATOM 2859 O O . LEU B 1 81 ? 44.814 12.443 41.217 1.00 27.55 81 LEU B O 1
ATOM 2864 N N . ASP B 1 82 ? 43.062 13.618 42.074 1.00 30.05 82 ASP B N 1
ATOM 2865 C CA . ASP B 1 82 ? 42.592 12.585 42.992 1.00 32.59 82 ASP B CA 1
ATOM 2866 C C . ASP B 1 82 ? 42.202 11.317 42.246 1.00 35.00 82 ASP B C 1
ATOM 2867 O O . ASP B 1 82 ? 42.336 10.210 42.780 1.00 35.31 82 ASP B O 1
ATOM 2872 N N . ASN B 1 83 ? 41.698 11.494 41.019 1.00 37.43 83 ASN B N 1
ATOM 2873 C CA . ASN B 1 83 ? 41.329 10.399 40.136 1.00 40.05 83 ASN B CA 1
ATOM 2874 C C . ASN B 1 83 ? 42.413 9.359 40.108 1.00 42.03 83 ASN B C 1
ATOM 2875 O O . ASN B 1 83 ? 42.147 8.185 40.348 1.00 41.29 83 ASN B O 1
ATOM 2880 N N . TYR B 1 84 ? 43.631 9.826 39.828 1.00 44.97 84 TYR B N 1
ATOM 2881 C CA . TYR B 1 84 ? 44.839 9.013 39.784 1.00 48.56 84 TYR B CA 1
ATOM 2882 C C . TYR B 1 84 ? 45.364 8.541 41.139 1.00 52.06 84 TYR B C 1
ATOM 2883 O O . TYR B 1 84 ? 46.457 7.987 41.203 1.00 52.61 84 TYR B O 1
ATOM 2892 N N . GLU B 1 85 ? 44.611 8.761 42.211 1.00 56.61 85 GLU B N 1
ATOM 2893 C CA . GLU B 1 85 ? 45.003 8.272 43.534 1.00 61.33 85 GLU B CA 1
ATOM 2894 C C . GLU B 1 85 ? 44.057 7.185 44.030 1.00 64.64 85 GLU B C 1
ATOM 2895 O O . GLU B 1 85 ? 44.282 6.590 45.094 1.00 64.77 85 GLU B O 1
ATOM 2901 N N . MET B 1 86 ? 43.000 6.944 43.250 1.00 68.70 86 MET B N 1
ATOM 2902 C CA . MET B 1 86 ? 42.057 5.853 43.489 1.00 72.70 86 MET B CA 1
ATOM 2903 C C . MET B 1 86 ? 42.200 4.815 42.389 1.00 74.68 86 MET B C 1
ATOM 2904 O O . MET B 1 86 ? 41.729 5.037 41.269 1.00 75.11 86 MET B O 1
ATOM 2909 N N . ASP B 1 87 ? 42.848 3.693 42.688 1.00 76.99 87 ASP B N 1
ATOM 2910 C CA . ASP B 1 87 ? 42.898 2.594 41.727 1.00 79.14 87 ASP B CA 1
ATOM 2911 C C . ASP B 1 87 ? 41.576 1.803 41.714 1.00 80.21 87 ASP B C 1
ATOM 2912 O O . ASP B 1 87 ? 41.397 0.835 42.458 1.00 80.56 87 ASP B O 1
ATOM 2917 N N . THR B 1 88 ? 40.641 2.261 40.884 1.00 81.27 88 THR B N 1
ATOM 2918 C CA . THR B 1 88 ? 39.431 1.502 40.550 1.00 81.94 88 THR B CA 1
ATOM 2919 C C . THR B 1 88 ? 39.547 1.004 39.101 1.00 81.69 88 THR B C 1
ATOM 2920 O O . THR B 1 88 ? 39.514 -0.210 38.847 1.00 81.78 88 THR B O 1
ATOM 2924 N N . GLY B 1 89 ? 39.721 1.946 38.168 1.00 80.89 89 GLY B N 1
ATOM 2925 C CA . GLY B 1 89 ? 39.805 1.636 36.740 1.00 79.64 89 GLY B CA 1
ATOM 2926 C C . GLY B 1 89 ? 41.211 1.637 36.156 1.00 78.34 89 GLY B C 1
ATOM 2927 O O . GLY B 1 89 ? 42.117 2.317 36.673 1.00 78.25 89 GLY B O 1
ATOM 2928 N N . VAL B 1 90 ? 41.380 0.875 35.069 1.00 76.44 90 VAL B N 1
ATOM 2929 C CA . VAL B 1 90 ? 42.662 0.776 34.363 1.00 74.31 90 VAL B CA 1
ATOM 2930 C C . VAL B 1 90 ? 42.970 2.062 33.569 1.00 72.29 90 VAL B C 1
ATOM 2931 O O . VAL B 1 90 ? 42.100 2.918 33.392 1.00 71.95 90 VAL B O 1
ATOM 2935 N N . ALA B 1 91 ? 44.212 2.187 33.109 1.00 69.74 91 ALA B N 1
ATOM 2936 C CA . ALA B 1 91 ? 44.710 3.409 32.491 1.00 67.14 91 ALA B CA 1
ATOM 2937 C C . ALA B 1 91 ? 44.256 3.619 31.045 1.00 65.26 91 ALA B C 1
ATOM 2938 O O . ALA B 1 91 ? 44.467 4.697 30.494 1.00 64.78 91 ALA B O 1
ATOM 2940 N N . GLU B 1 92 ? 43.641 2.604 30.431 1.00 62.86 92 GLU B N 1
ATOM 2941 C CA . GLU B 1 92 ? 43.183 2.729 29.036 1.00 60.46 92 GLU B CA 1
ATOM 2942 C C . GLU B 1 92 ? 41.711 3.117 28.914 1.00 58.41 92 GLU B C 1
ATOM 2943 O O . GLU B 1 92 ? 41.246 3.445 27.822 1.00 58.38 92 GLU B O 1
ATOM 2949 N N . VAL B 1 93 ? 40.975 3.081 30.018 1.00 55.79 93 VAL B N 1
ATOM 2950 C CA . VAL B 1 93 ? 39.584 3.513 29.978 1.00 53.39 93 VAL B CA 1
ATOM 2951 C C . VAL B 1 93 ? 39.416 4.982 30.387 1.00 51.77 93 VAL B C 1
ATOM 2952 O O . VAL B 1 93 ? 39.862 5.416 31.453 1.00 51.59 93 VAL B O 1
ATOM 2956 N N . VAL B 1 94 ? 38.802 5.745 29.492 1.00 49.61 94 VAL B N 1
ATOM 2957 C CA . VAL B 1 94 ? 38.265 7.025 29.864 1.00 47.28 94 VAL B CA 1
ATOM 2958 C C . VAL B 1 94 ? 36.810 6.792 30.258 1.00 45.04 94 VAL B C 1
ATOM 2959 O O . VAL B 1 94 ? 36.026 6.168 29.548 1.00 44.48 94 VAL B O 1
ATOM 2963 N N . THR B 1 95 ? 36.489 7.299 31.428 1.00 42.38 95 THR B N 1
ATOM 2964 C CA . THR B 1 95 ? 35.312 6.926 32.157 1.00 40.51 95 THR B CA 1
ATOM 2965 C C . THR B 1 95 ? 34.355 8.113 31.994 1.00 39.40 95 THR B C 1
ATOM 2966 O O . THR B 1 95 ? 34.824 9.269 31.919 1.00 38.90 95 THR B O 1
ATOM 2970 N N . PRO B 1 96 ? 33.027 7.858 31.936 1.00 37.93 96 PRO B N 1
ATOM 2971 C CA . PRO B 1 96 ? 32.122 8.991 31.748 1.00 37.17 96 PRO B CA 1
ATOM 2972 C C . PRO B 1 96 ? 32.371 10.082 32.793 1.00 35.92 96 PRO B C 1
ATOM 2973 O O . PRO B 1 96 ? 32.354 11.258 32.468 1.00 34.98 96 PRO B O 1
ATOM 2977 N N . GLU B 1 97 ? 32.619 9.665 34.032 1.00 35.20 97 GLU B N 1
ATOM 2978 C CA . GLU B 1 97 ? 33.012 10.549 35.125 1.00 34.44 97 GLU B CA 1
ATOM 2979 C C . GLU B 1 97 ? 34.340 11.276 34.862 1.00 31.60 97 GLU B C 1
ATOM 2980 O O . GLU B 1 97 ? 34.418 12.441 35.101 1.00 31.91 97 GLU B O 1
ATOM 2986 N N . GLU B 1 98 ? 35.352 10.607 34.317 1.00 29.88 98 GLU B N 1
ATOM 2987 C CA . GLU B 1 98 ? 36.585 11.262 33.874 1.00 28.06 98 GLU B CA 1
ATOM 2988 C C . GLU B 1 98 ? 36.326 12.359 32.844 1.00 26.85 98 GLU B C 1
ATOM 2989 O O . GLU B 1 98 ? 36.810 13.475 33.035 1.00 25.17 98 GLU B O 1
ATOM 2995 N N . ILE B 1 99 ? 35.528 12.039 31.808 1.00 25.14 99 ILE B N 1
ATOM 2996 C CA . ILE B 1 99 ? 35.074 13.023 30.815 1.00 24.24 99 ILE B CA 1
ATOM 2997 C C . ILE B 1 99 ? 34.451 14.246 31.490 1.00 22.87 99 ILE B C 1
ATOM 2998 O O . ILE B 1 99 ? 34.893 15.341 31.229 1.00 21.27 99 ILE B O 1
ATOM 3003 N N . ALA B 1 100 ? 33.466 14.028 32.372 1.00 22.88 100 ALA B N 1
ATOM 3004 C CA . ALA B 1 100 ? 32.811 15.118 33.095 1.00 22.93 100 ALA B CA 1
ATOM 3005 C C . ALA B 1 100 ? 33.856 16.014 33.747 1.00 23.27 100 ALA B C 1
ATOM 3006 O O . ALA B 1 100 ? 33.844 17.248 33.551 1.00 24.75 100 ALA B O 1
ATOM 3008 N N . GLU B 1 101 ? 34.727 15.391 34.538 1.00 23.27 101 GLU B N 1
ATOM 3009 C CA . GLU B 1 101 ? 35.842 16.066 35.218 1.00 23.97 101 GLU B CA 1
ATOM 3010 C C . GLU B 1 101 ? 36.796 16.838 34.282 1.00 23.39 101 GLU B C 1
ATOM 3011 O O . GLU B 1 101 ? 37.243 17.925 34.622 1.00 23.88 101 GLU B O 1
ATOM 3017 N N . ASN B 1 102 ? 37.055 16.297 33.098 1.00 22.11 102 ASN B N 1
ATOM 3018 C CA . ASN B 1 102 ? 37.918 16.930 32.133 1.00 22.34 102 ASN B CA 1
ATOM 3019 C C . ASN B 1 102 ? 37.207 18.171 31.696 1.00 22.59 102 ASN B C 1
ATOM 3020 O O . ASN B 1 102 ? 37.820 19.221 31.656 1.00 23.69 102 ASN B O 1
ATOM 3025 N N . ASN B 1 103 ? 35.886 18.061 31.440 1.00 21.54 103 ASN B N 1
ATOM 3026 C CA . ASN B 1 103 ? 35.089 19.207 31.026 1.00 20.50 103 ASN B CA 1
ATOM 3027 C C . ASN B 1 103 ? 35.008 20.318 32.046 1.00 20.36 103 ASN B C 1
ATOM 3028 O O . ASN B 1 103 ? 35.163 21.476 31.680 1.00 19.55 103 ASN B O 1
ATOM 3033 N N . ASN B 1 104 ? 34.734 19.941 33.300 1.00 20.51 104 ASN B N 1
ATOM 3034 C CA . ASN B 1 104 ? 34.649 20.861 34.407 1.00 19.96 104 ASN B CA 1
ATOM 3035 C C . ASN B 1 104 ? 35.901 21.655 34.508 1.00 19.67 104 ASN B C 1
ATOM 3036 O O . ASN B 1 104 ? 35.857 22.892 34.674 1.00 19.34 104 ASN B O 1
ATOM 3041 N N . PHE B 1 105 ? 37.029 20.963 34.466 1.00 19.61 105 PHE B N 1
ATOM 3042 C CA . PHE B 1 105 ? 38.306 21.664 34.554 1.00 19.60 105 PHE B CA 1
ATOM 3043 C C . PHE B 1 105 ? 38.530 22.618 33.389 1.00 20.12 105 PHE B C 1
ATOM 3044 O O . PHE B 1 105 ? 38.820 23.820 33.621 1.00 19.47 105 PHE B O 1
ATOM 3052 N N . LEU B 1 106 ? 38.321 22.147 32.159 1.00 19.62 106 LEU B N 1
ATOM 3053 C CA . LEU B 1 106 ? 38.487 23.043 31.021 1.00 19.34 106 LEU B CA 1
ATOM 3054 C C . LEU B 1 106 ? 37.518 24.205 31.132 1.00 20.61 106 LEU B C 1
ATOM 3055 O O . LEU B 1 106 ? 37.890 25.390 30.890 1.00 20.88 106 LEU B O 1
ATOM 3060 N N . ASP B 1 107 ? 36.285 23.861 31.500 1.00 19.34 107 ASP B N 1
ATOM 3061 C CA . ASP B 1 107 ? 35.268 24.820 31.720 1.00 20.39 107 ASP B CA 1
ATOM 3062 C C . ASP B 1 107 ? 35.718 25.877 32.718 1.00 20.76 107 ASP B C 1
ATOM 3063 O O . ASP B 1 107 ? 35.862 27.009 32.348 1.00 21.15 107 ASP B O 1
ATOM 3068 N N . ALA B 1 108 ? 36.024 25.481 33.955 1.00 20.68 108 ALA B N 1
ATOM 3069 C CA . ALA B 1 108 ? 36.583 26.418 34.920 1.00 21.80 108 ALA B CA 1
ATOM 3070 C C . ALA B 1 108 ? 37.739 27.311 34.429 1.00 22.31 108 ALA B C 1
ATOM 3071 O O . ALA B 1 108 ? 37.702 28.550 34.638 1.00 23.21 108 ALA B O 1
ATOM 3073 N N . ILE B 1 109 ? 38.764 26.720 33.798 1.00 22.01 109 ILE B N 1
ATOM 3074 C CA . ILE B 1 109 ? 39.939 27.500 33.424 1.00 22.40 109 ILE B CA 1
ATOM 3075 C C . ILE B 1 109 ? 39.669 28.451 32.275 1.00 23.63 109 ILE B C 1
ATOM 3076 O O . ILE B 1 109 ? 40.203 29.587 32.222 1.00 24.42 109 ILE B O 1
ATOM 3081 N N . LEU B 1 110 ? 38.795 28.010 31.367 1.00 24.04 110 LEU B N 1
ATOM 3082 C CA . LEU B 1 110 ? 38.442 28.849 30.241 1.00 24.69 110 LEU B CA 1
ATOM 3083 C C . LEU B 1 110 ? 37.743 30.167 30.650 1.00 25.33 110 LEU B C 1
ATOM 3084 O O . LEU B 1 110 ? 37.549 31.029 29.812 1.00 25.05 110 LEU B O 1
ATOM 3089 N N . GLU B 1 111 ? 37.355 30.286 31.926 1.00 26.36 111 GLU B N 1
ATOM 3090 C CA . GLU B 1 111 ? 36.649 31.440 32.440 1.00 28.40 111 GLU B CA 1
ATOM 3091 C C . GLU B 1 111 ? 37.628 32.527 32.955 1.00 27.93 111 GLU B C 1
ATOM 3092 O O . GLU B 1 111 ? 37.238 33.643 33.248 1.00 27.04 111 GLU B O 1
ATOM 3098 N N . THR B 1 112 ? 38.913 32.192 33.043 1.00 28.33 112 THR B N 1
ATOM 3099 C CA . THR B 1 112 ? 39.844 33.050 33.738 1.00 27.82 112 THR B CA 1
ATOM 3100 C C . THR B 1 112 ? 40.486 34.006 32.796 1.00 27.53 112 THR B C 1
ATOM 3101 O O . THR B 1 112 ? 40.577 33.743 31.588 1.00 25.13 112 THR B O 1
ATOM 3105 N N . LYS B 1 113 ? 40.909 35.149 33.344 1.00 26.92 113 LYS B N 1
ATOM 3106 C CA . LYS B 1 113 ? 41.611 36.124 32.537 1.00 27.13 113 LYS B CA 1
ATOM 3107 C C . LYS B 1 113 ? 42.881 35.509 31.958 1.00 25.28 113 LYS B C 1
ATOM 3108 O O . LYS B 1 113 ? 43.240 35.754 30.788 1.00 24.44 113 LYS B O 1
ATOM 3114 N N . VAL B 1 114 ? 43.520 34.634 32.729 1.00 23.61 114 VAL B N 1
ATOM 3115 C CA . VAL B 1 114 ? 44.717 33.983 32.214 1.00 21.78 114 VAL B CA 1
ATOM 3116 C C . VAL B 1 114 ? 44.433 33.279 30.895 1.00 20.61 114 VAL B C 1
ATOM 3117 O O . VAL B 1 114 ? 45.174 33.464 29.924 1.00 21.03 114 VAL B O 1
ATOM 3121 N N . MET B 1 115 ? 43.325 32.541 30.838 1.00 20.17 115 MET B N 1
ATOM 3122 C CA . MET B 1 115 ? 43.081 31.723 29.665 1.00 21.16 115 MET B CA 1
ATOM 3123 C C . MET B 1 115 ? 42.541 32.516 28.499 1.00 20.81 115 MET B C 1
ATOM 3124 O O . MET B 1 115 ? 42.806 32.179 27.369 1.00 20.17 115 MET B O 1
ATOM 3129 N N . LYS B 1 116 ? 41.735 33.534 28.781 1.00 22.26 116 LYS B N 1
ATOM 3130 C CA . LYS B 1 116 ? 41.272 34.433 27.727 1.00 23.27 116 LYS B CA 1
ATOM 3131 C C . LYS B 1 116 ? 42.440 35.127 27.049 1.00 22.24 116 LYS B C 1
ATOM 3132 O O . LYS B 1 116 ? 42.361 35.496 25.908 1.00 23.56 116 LYS B O 1
ATOM 3138 N N . MET B 1 117 ? 43.535 35.306 27.757 1.00 22.58 117 MET B N 1
ATOM 3139 C CA . MET B 1 117 ? 44.716 35.969 27.198 1.00 23.22 117 MET B CA 1
ATOM 3140 C C . MET B 1 117 ? 45.588 35.017 26.394 1.00 21.58 117 MET B C 1
ATOM 3141 O O . MET B 1 117 ? 46.042 35.338 25.294 1.00 20.27 117 MET B O 1
ATOM 3146 N N . ALA B 1 118 ? 45.807 33.827 26.934 1.00 21.97 118 ALA B N 1
ATOM 3147 C CA . ALA B 1 118 ? 46.503 32.790 26.206 1.00 21.62 118 ALA B CA 1
ATOM 3148 C C . ALA B 1 118 ? 45.874 32.581 24.832 1.00 21.14 118 ALA B C 1
ATOM 3149 O O . ALA B 1 118 ? 46.562 32.537 23.824 1.00 20.46 118 ALA B O 1
ATOM 3151 N 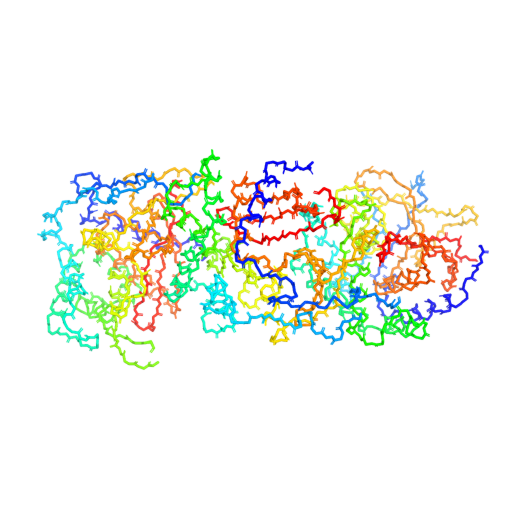N . HIS B 1 119 ? 44.553 32.431 24.836 1.00 22.44 119 HIS B N 1
ATOM 3152 C CA . HIS B 1 119 ? 43.746 32.083 23.666 1.00 22.58 119 HIS B CA 1
ATOM 3153 C C . HIS B 1 119 ? 43.852 33.222 22.650 1.00 24.23 119 HIS B C 1
ATOM 3154 O O . HIS B 1 119 ? 44.090 32.966 21.472 1.00 25.47 119 HIS B O 1
ATOM 3161 N N . ASP B 1 120 ? 43.723 34.465 23.117 1.00 25.16 120 ASP B N 1
ATOM 3162 C CA . ASP B 1 120 ? 43.861 35.606 22.227 1.00 26.52 120 ASP B CA 1
ATOM 3163 C C . ASP B 1 120 ? 45.265 35.607 21.575 1.00 26.51 120 ASP B C 1
ATOM 3164 O O . ASP B 1 120 ? 45.373 35.870 20.380 1.00 26.00 120 ASP B O 1
ATOM 3169 N N . TYR B 1 121 ? 46.314 35.245 22.340 1.00 26.45 121 TYR B N 1
ATOM 3170 C CA . TYR B 1 121 ? 47.685 35.124 21.801 1.00 25.46 121 TYR B CA 1
ATOM 3171 C C . TYR B 1 121 ? 47.771 34.061 20.728 1.00 26.63 121 TYR B C 1
ATOM 3172 O O . TYR B 1 121 ? 48.246 34.339 19.627 1.00 26.59 121 TYR B O 1
ATOM 3181 N N . LEU B 1 122 ? 47.392 32.823 21.067 1.00 27.50 122 LEU B N 1
ATOM 3182 C CA . LEU B 1 122 ? 47.371 31.710 20.085 1.00 28.77 122 LEU B CA 1
ATOM 3183 C C . LEU B 1 122 ? 46.621 32.017 18.768 1.00 30.29 122 LEU B C 1
ATOM 3184 O O . LEU B 1 122 ? 47.080 31.664 17.680 1.00 30.05 122 LEU B O 1
ATOM 3189 N N . VAL B 1 123 ? 45.480 32.692 18.875 1.00 33.09 123 VAL B N 1
ATOM 3190 C CA . VAL B 1 123 ? 44.717 33.163 17.706 1.00 35.00 123 VAL B CA 1
ATOM 3191 C C . VAL B 1 123 ? 45.506 34.205 16.876 1.00 35.78 123 VAL B C 1
ATOM 3192 O O . VAL B 1 123 ? 45.623 34.065 15.657 1.00 35.34 123 VAL B O 1
ATOM 3196 N N . ARG B 1 124 ? 46.026 35.247 17.527 1.00 36.60 124 ARG B N 1
ATOM 3197 C CA . ARG B 1 124 ? 46.893 36.238 16.846 1.00 37.88 124 ARG B CA 1
ATOM 3198 C C . ARG B 1 124 ? 47.999 35.556 16.034 1.00 37.18 124 ARG B C 1
ATOM 3199 O O . ARG B 1 124 ? 48.276 35.927 14.896 1.00 36.77 124 ARG B O 1
ATOM 3207 N N . LYS B 1 125 ? 48.566 34.506 16.618 1.00 36.27 125 LYS B N 1
ATOM 3208 C CA . LYS B 1 125 ? 49.609 33.695 16.010 1.00 35.20 125 LYS B CA 1
ATOM 3209 C C . LYS B 1 125 ? 49.072 32.616 15.070 1.00 35.56 125 LYS B C 1
ATOM 3210 O O . LYS B 1 125 ? 49.849 31.800 14.570 1.00 35.91 125 LYS B O 1
ATOM 3216 N N . ASN B 1 126 ? 47.750 32.591 14.853 1.00 35.23 126 ASN B N 1
ATOM 3217 C CA . ASN B 1 126 ? 47.090 31.556 14.043 1.00 35.10 126 ASN B CA 1
ATOM 3218 C C . ASN B 1 126 ? 47.392 30.100 14.505 1.00 33.83 126 ASN B C 1
ATOM 3219 O O . ASN B 1 126 ? 47.539 29.192 13.712 1.00 33.80 126 ASN B O 1
ATOM 3224 N N . GLN B 1 127 ? 47.440 29.894 15.814 1.00 33.26 127 GLN B N 1
ATOM 3225 C CA . GLN B 1 127 ? 47.785 28.603 16.420 1.00 32.41 127 GLN B CA 1
ATOM 3226 C C . GLN B 1 127 ? 46.626 28.005 17.212 1.00 33.14 127 GLN B C 1
ATOM 3227 O O . GLN B 1 127 ? 46.737 26.905 17.765 1.00 33.18 127 GLN B O 1
ATOM 3233 N N . ALA B 1 128 ? 45.518 28.733 17.283 1.00 34.08 128 ALA B N 1
ATOM 3234 C CA . ALA B 1 128 ? 44.312 28.242 17.924 1.00 35.45 128 ALA B CA 1
ATOM 3235 C C . ALA B 1 128 ? 43.062 28.666 17.170 1.00 36.39 128 ALA B C 1
ATOM 3236 O O . ALA B 1 128 ? 43.073 29.647 16.435 1.00 36.65 128 ALA B O 1
ATOM 3238 N N . LYS B 1 129 ? 41.986 27.915 17.390 1.00 37.82 129 LYS B N 1
ATOM 3239 C CA . LYS B 1 129 ? 40.628 28.250 16.912 1.00 38.26 129 LYS B CA 1
ATOM 3240 C C . LYS B 1 129 ? 40.136 29.490 17.627 1.00 38.00 129 LYS B C 1
ATOM 3241 O O . LYS B 1 129 ? 40.416 29.635 18.820 1.00 38.94 129 LYS B O 1
ATOM 3247 N N . PRO B 1 130 ? 39.379 30.369 16.931 1.00 37.34 130 PRO B N 1
ATOM 3248 C CA . PRO B 1 130 ? 39.045 31.658 17.523 1.00 36.15 130 PRO B CA 1
ATOM 3249 C C . PRO B 1 130 ? 37.714 31.725 18.276 1.00 34.34 130 PRO B C 1
ATOM 3250 O O . PRO B 1 130 ? 37.190 32.833 18.472 1.00 34.08 130 PRO B O 1
ATOM 3254 N N . THR B 1 131 ? 37.189 30.566 18.688 1.00 31.45 131 THR B N 1
ATOM 3255 C CA . THR B 1 131 ? 35.982 30.459 19.551 1.00 30.21 131 THR B CA 1
ATOM 3256 C C . THR B 1 131 ? 36.355 29.734 20.863 1.00 29.38 131 THR B C 1
ATOM 3257 O O . THR B 1 131 ? 37.352 28.993 20.894 1.00 27.72 131 THR B O 1
ATOM 3261 N N . ARG B 1 132 ? 35.546 29.923 21.916 1.00 29.46 132 ARG B N 1
ATOM 3262 C CA . ARG B 1 132 ? 35.750 29.241 23.202 1.00 29.88 132 ARG B CA 1
ATOM 3263 C C . ARG B 1 132 ? 35.643 27.731 23.033 1.00 29.92 132 ARG B C 1
ATOM 3264 O O . ARG B 1 132 ? 36.534 26.979 23.447 1.00 28.47 132 ARG B O 1
ATOM 3272 N N . ASN B 1 133 ? 34.534 27.320 22.423 1.00 29.46 133 ASN B N 1
ATOM 3273 C CA . ASN B 1 133 ? 34.168 25.906 22.320 1.00 29.60 133 ASN B CA 1
ATOM 3274 C C . ASN B 1 133 ? 35.166 25.091 21.487 1.00 28.55 133 ASN B C 1
ATOM 3275 O O . ASN B 1 133 ? 35.569 24.017 21.903 1.00 27.25 133 ASN B O 1
ATOM 3280 N N . ASP B 1 134 ? 35.571 25.653 20.332 1.00 28.15 134 ASP B N 1
ATOM 3281 C CA . ASP B 1 134 ? 36.599 25.085 19.469 1.00 27.94 134 ASP B CA 1
ATOM 3282 C C . ASP B 1 134 ? 37.953 24.989 20.111 1.00 27.43 134 ASP B C 1
ATOM 3283 O O . ASP B 1 134 ? 38.594 23.956 19.977 1.00 28.01 134 ASP B O 1
ATOM 3288 N N . PHE B 1 135 ? 38.365 26.049 20.798 1.00 26.92 135 PHE B N 1
ATOM 3289 C CA . PHE B 1 135 ? 39.602 26.023 21.589 1.00 26.59 135 PHE B CA 1
ATOM 3290 C C . PHE B 1 135 ? 39.532 24.934 22.673 1.00 26.41 135 PHE B C 1
ATOM 3291 O O . PHE B 1 135 ? 40.506 24.224 22.910 1.00 26.23 135 PHE B O 1
ATOM 3299 N N . LYS B 1 136 ? 38.368 24.775 23.296 1.00 25.36 136 LYS B N 1
ATOM 3300 C CA . LYS B 1 136 ? 38.216 23.827 24.406 1.00 25.33 136 LYS B CA 1
ATOM 3301 C C . LYS B 1 136 ? 38.474 22.400 23.887 1.00 25.44 136 LYS B C 1
ATOM 3302 O O . LYS B 1 136 ? 39.069 21.573 24.571 1.00 24.46 136 LYS B O 1
ATOM 3308 N N . VAL B 1 137 ? 38.009 22.145 22.666 1.00 25.00 137 VAL B N 1
ATOM 3309 C CA . VAL B 1 137 ? 38.235 20.880 21.981 1.00 24.49 137 VAL B CA 1
ATOM 3310 C C . VAL B 1 137 ? 39.708 20.757 21.696 1.00 23.73 137 VAL B C 1
ATOM 3311 O O . VAL B 1 137 ? 40.260 19.686 21.844 1.00 23.74 137 VAL B O 1
ATOM 3315 N N . GLN B 1 138 ? 40.352 21.846 21.279 1.00 23.10 138 GLN B N 1
ATOM 3316 C CA . GLN B 1 138 ? 41.791 21.765 20.971 1.00 23.20 138 GLN B CA 1
ATOM 3317 C C . GLN B 1 138 ? 42.568 21.316 22.240 1.00 23.22 138 GLN B C 1
ATOM 3318 O O . GLN B 1 138 ? 43.394 20.388 22.191 1.00 23.86 138 GLN B O 1
ATOM 3324 N N . LEU B 1 139 ? 42.265 21.955 23.364 1.00 20.42 139 LEU B N 1
ATOM 3325 C CA . LEU B 1 139 ? 42.882 21.629 24.677 1.00 19.41 139 LEU B CA 1
ATOM 3326 C C . LEU B 1 139 ? 42.538 20.248 25.205 1.00 18.63 139 LEU B C 1
ATOM 3327 O O . LEU B 1 139 ? 43.324 19.622 25.874 1.00 18.45 139 LEU B O 1
ATOM 3332 N N . TYR B 1 140 ? 41.328 19.812 24.951 1.00 19.31 140 TYR B N 1
ATOM 3333 C CA . TYR B 1 140 ? 40.958 18.474 25.264 1.00 20.05 140 TYR B CA 1
ATOM 3334 C C . TYR B 1 140 ? 41.913 17.482 24.630 1.00 20.83 140 TYR B C 1
ATOM 3335 O O . TYR B 1 140 ? 42.465 16.658 25.346 1.00 19.85 140 TYR B O 1
ATOM 3344 N N . ASN B 1 141 ? 42.105 17.554 23.305 1.00 21.28 141 ASN B N 1
ATOM 3345 C CA . ASN B 1 141 ? 42.904 16.547 22.621 1.00 22.80 141 ASN B CA 1
ATOM 3346 C C . ASN B 1 141 ? 44.364 16.575 23.012 1.00 23.75 141 ASN B C 1
ATOM 3347 O O . ASN B 1 141 ? 44.933 15.521 23.170 1.00 24.35 141 ASN B O 1
ATOM 3352 N N . ILE B 1 142 ? 44.909 17.784 23.237 1.00 23.15 142 ILE B N 1
ATOM 3353 C CA . ILE B 1 142 ? 46.294 17.990 23.660 1.00 22.99 142 ILE B CA 1
ATOM 3354 C C . ILE B 1 142 ? 46.557 17.390 25.033 1.00 22.69 142 ILE B C 1
ATOM 3355 O O . ILE B 1 142 ? 47.604 16.824 25.252 1.00 23.50 142 ILE B O 1
ATOM 3360 N N . TRP B 1 143 ? 45.619 17.565 25.955 1.00 22.33 143 TRP B N 1
ATOM 3361 C CA . TRP B 1 143 ? 45.843 17.278 27.380 1.00 22.46 143 TRP B CA 1
ATOM 3362 C C . TRP B 1 143 ? 45.146 16.044 27.917 1.00 21.78 143 TRP B C 1
ATOM 3363 O O . TRP B 1 143 ? 45.622 15.444 28.855 1.00 21.53 143 TRP B O 1
ATOM 3374 N N . PHE B 1 144 ? 43.972 15.717 27.381 1.00 22.01 144 PHE B N 1
ATOM 3375 C CA . PHE B 1 144 ? 43.205 14.651 27.982 1.00 21.35 144 PHE B CA 1
ATOM 3376 C C . PHE B 1 144 ? 43.013 13.431 27.096 1.00 22.51 144 PHE B C 1
ATOM 3377 O O . PHE B 1 144 ? 42.613 12.369 27.630 1.00 21.59 144 PHE B O 1
ATOM 3385 N N . GLN B 1 145 ? 43.229 13.580 25.780 1.00 21.84 145 GLN B N 1
ATOM 3386 C CA . GLN B 1 145 ? 43.186 12.416 24.875 1.00 23.55 145 GLN B CA 1
ATOM 3387 C C . GLN B 1 145 ? 44.262 11.381 25.241 1.00 24.30 145 GLN B C 1
ATOM 3388 O O . GLN B 1 145 ? 45.425 11.714 25.520 1.00 24.29 145 GLN B O 1
ATOM 3394 N N . LEU B 1 146 ? 43.857 10.114 25.261 1.00 26.24 146 LEU B N 1
ATOM 3395 C CA . LEU B 1 146 ? 44.790 9.017 25.556 1.00 27.88 146 LEU B CA 1
ATOM 3396 C C . LEU B 1 146 ? 45.625 8.650 24.350 1.00 31.43 146 LEU B C 1
ATOM 3397 O O . LEU B 1 146 ? 45.158 8.668 23.189 1.00 30.16 146 LEU B O 1
ATOM 3402 N N . TYR B 1 147 ? 46.885 8.370 24.642 1.00 36.49 147 TYR B N 1
ATOM 3403 C CA . TYR B 1 147 ? 47.845 7.911 23.661 1.00 41.48 147 TYR B CA 1
ATOM 3404 C C . TYR B 1 147 ? 48.775 6.865 24.280 1.00 46.67 147 TYR B C 1
ATOM 3405 O O . TYR B 1 147 ? 48.887 6.760 25.503 1.00 47.02 147 TYR B O 1
ATOM 3414 N N . SER B 1 148 ? 49.405 6.064 23.432 1.00 52.65 148 SER B N 1
ATOM 3415 C CA . SER B 1 148 ? 50.425 5.128 23.855 0.50 55.80 148 SER B CA 1
ATOM 3416 C C . SER B 1 148 ? 51.677 5.462 23.089 1.00 50.52 148 SER B C 1
ATOM 3417 O O . SER B 1 148 ? 51.684 5.327 21.866 1.00 55.98 148 SER B O 1
ATOM 3420 N N . ARG B 1 149 ? 52.724 5.927 23.778 0.50 32.90 149 ARG B N 1
ATOM 3421 C CA A ARG B 1 149 ? 54.051 6.182 23.091 0.50 29.36 149 ARG B CA 1
ATOM 3422 C CA B ARG B 1 149 ? 54.000 6.088 22.973 0.50 29.39 149 ARG B CA 1
ATOM 3423 C C . ARG B 1 149 ? 54.786 4.908 22.614 0.50 32.92 149 ARG B C 1
ATOM 3424 O O . ARG B 1 149 ? 55.995 4.817 22.794 0.50 29.94 149 ARG B O 1
ATOM 3439 N N . ALA B 1 150 ? 54.061 4.022 21.931 1.00 59.75 150 ALA B N 1
ATOM 3440 C CA . ALA B 1 150 ? 54.539 2.691 21.570 1.00 79.55 150 ALA B CA 1
ATOM 3441 C C . ALA B 1 150 ? 53.457 2.117 20.647 1.00 86.46 150 ALA B C 1
ATOM 3442 O O . ALA B 1 150 ? 52.565 1.398 21.116 1.00 87.58 150 ALA B O 1
ATOM 3444 N N . PRO B 1 151 ? 53.521 2.447 19.331 1.00 88.77 151 PRO B N 1
ATOM 3445 C CA . PRO B 1 151 ? 52.314 2.395 18.486 1.00 89.34 151 PRO B CA 1
ATOM 3446 C C . PRO B 1 151 ? 51.896 0.972 18.125 1.00 89.19 151 PRO B C 1
ATOM 3447 O O . PRO B 1 151 ? 52.720 0.160 17.705 1.00 89.34 151 PRO B O 1
ATOM 3451 N N . GLY B 1 152 ? 50.607 0.699 18.285 1.00 88.66 152 GLY B N 1
ATOM 3452 C CA . GLY B 1 152 ? 50.088 -0.663 18.271 1.00 87.70 152 GLY B CA 1
ATOM 3453 C C . GLY B 1 152 ? 49.469 -1.042 19.607 1.00 86.63 152 GLY B C 1
ATOM 3454 O O . GLY B 1 152 ? 48.375 -1.616 19.647 1.00 86.81 152 GLY B O 1
ATOM 3455 N N . SER B 1 153 ? 50.167 -0.724 20.700 1.00 85.02 153 SER B N 1
ATOM 3456 C CA . SER B 1 153 ? 49.652 -0.946 22.054 1.00 83.23 153 SER B CA 1
ATOM 3457 C C . SER B 1 153 ? 48.536 0.049 22.385 1.00 81.03 153 SER B C 1
ATOM 3458 O O . SER B 1 153 ? 48.440 1.105 21.753 1.00 81.65 153 SER B O 1
ATOM 3461 N N . ARG B 1 154 ? 47.700 -0.289 23.369 1.00 77.94 154 ARG B N 1
ATOM 3462 C CA A ARG B 1 154 ? 46.548 0.539 23.730 0.50 75.53 154 ARG B CA 1
ATOM 3463 C CA B ARG B 1 154 ? 46.572 0.541 23.723 0.50 75.52 154 ARG B CA 1
ATOM 3464 C C . ARG B 1 154 ? 46.955 1.904 24.291 1.00 73.58 154 ARG B C 1
ATOM 3465 O O . ARG B 1 154 ? 47.911 1.990 25.067 1.00 73.34 154 ARG B O 1
ATOM 3480 N N . PRO B 1 155 ? 46.225 2.979 23.901 1.00 70.62 155 PRO B N 1
ATOM 3481 C CA . PRO B 1 155 ? 46.468 4.321 24.437 1.00 67.34 155 PRO B CA 1
ATOM 3482 C C . PRO B 1 155 ? 46.193 4.328 25.938 1.00 63.84 155 PRO B C 1
ATOM 3483 O O . PRO B 1 155 ? 45.093 3.955 26.357 1.00 63.64 155 PRO B O 1
ATOM 3487 N N . ASP B 1 156 ? 47.176 4.743 26.736 1.00 59.25 156 ASP B N 1
ATOM 3488 C CA . ASP B 1 156 ? 47.126 4.491 28.188 1.00 54.66 156 ASP B CA 1
ATOM 3489 C C . ASP B 1 156 ? 47.497 5.664 29.101 1.00 49.92 156 ASP B C 1
ATOM 3490 O O . ASP B 1 156 ? 47.479 5.534 30.329 1.00 49.46 156 ASP B O 1
ATOM 3495 N N . SER B 1 157 ? 47.824 6.802 28.505 1.00 43.75 157 SER B N 1
ATOM 3496 C CA . SER B 1 157 ? 48.054 8.023 29.271 1.00 38.56 157 SER B CA 1
ATOM 3497 C C . SER B 1 157 ? 47.743 9.277 28.477 1.00 34.81 157 SER B C 1
ATOM 3498 O O . SER B 1 157 ? 47.514 9.230 27.264 1.00 33.29 157 SER B O 1
ATOM 3501 N N . CYS B 1 158 ? 47.798 10.405 29.175 1.00 30.85 158 CYS B N 1
ATOM 3502 C CA . CYS B 1 158 ? 47.510 11.697 28.574 1.00 28.22 158 CYS B CA 1
ATOM 3503 C C . CYS B 1 158 ? 48.453 12.806 29.101 1.00 27.31 158 CYS B C 1
ATOM 3504 O O . CYS B 1 158 ? 49.179 12.608 30.058 1.00 27.67 158 CYS B O 1
ATOM 3507 N N . GLY B 1 159 ? 48.397 13.990 28.504 1.00 25.96 159 GLY B N 1
ATOM 3508 C CA . GLY B 1 159 ? 49.315 15.045 28.860 1.00 25.99 159 GLY B CA 1
ATOM 3509 C C . GLY B 1 159 ? 49.092 15.666 30.218 1.00 25.14 159 GLY B C 1
ATOM 3510 O O . GLY B 1 159 ? 50.046 16.032 30.871 1.00 25.00 159 GLY B O 1
ATOM 3511 N N . PHE B 1 160 ? 47.828 15.820 30.619 1.00 24.15 160 PHE B N 1
ATOM 3512 C CA . PHE B 1 160 ? 47.493 16.214 31.989 1.00 22.52 160 PHE B CA 1
ATOM 3513 C C . PHE B 1 160 ? 48.179 15.312 33.013 1.00 22.16 160 PHE B C 1
ATOM 3514 O O . PHE B 1 160 ? 48.715 15.780 34.002 1.00 22.07 160 PHE B O 1
ATOM 3522 N N . GLU B 1 161 ? 48.151 14.011 32.777 1.00 22.07 161 GLU B N 1
ATOM 3523 C CA . GLU B 1 161 ? 48.838 13.114 33.680 1.00 21.86 161 GLU B CA 1
ATOM 3524 C C . GLU B 1 161 ? 50.406 13.215 33.719 1.00 21.58 161 GLU B C 1
ATOM 3525 O O . GLU B 1 161 ? 50.984 13.249 34.802 1.00 20.41 161 GLU B O 1
ATOM 3531 N N . HIS B 1 162 ? 51.094 13.269 32.572 1.00 21.76 162 HIS B N 1
ATOM 3532 C CA . HIS B 1 162 ? 52.553 13.478 32.611 1.00 21.84 162 HIS B CA 1
ATOM 3533 C C . HIS B 1 162 ? 52.960 14.854 33.168 1.00 21.49 162 HIS B C 1
ATOM 3534 O O . HIS B 1 162 ? 54.036 15.019 33.727 1.00 22.00 162 HIS B O 1
ATOM 3541 N N . VAL B 1 163 ? 52.146 15.867 32.947 1.00 20.74 163 VAL B N 1
ATOM 3542 C CA . VAL B 1 163 ? 52.541 17.221 33.359 1.00 20.11 163 VAL B CA 1
ATOM 3543 C C . VAL B 1 163 ? 52.162 17.493 34.808 1.00 20.15 163 VAL B C 1
ATOM 3544 O O . VAL B 1 163 ? 53.011 17.858 35.621 1.00 21.31 163 VAL B O 1
ATOM 3548 N N . PHE B 1 164 ? 50.898 17.273 35.126 1.00 19.54 164 PHE B N 1
ATOM 3549 C CA . PHE B 1 164 ? 50.367 17.595 36.442 1.00 20.37 164 PHE B CA 1
ATOM 3550 C C . PHE B 1 164 ? 50.267 16.469 37.437 1.00 21.84 164 PHE B C 1
ATOM 3551 O O . PHE B 1 164 ? 50.478 16.692 38.600 1.00 20.75 164 PHE B O 1
ATOM 3559 N N . VAL B 1 165 ? 49.917 15.254 36.994 1.00 25.05 165 VAL B N 1
ATOM 3560 C CA . VAL B 1 165 ? 49.889 14.089 37.921 1.00 28.26 165 VAL B CA 1
ATOM 3561 C C . VAL B 1 165 ? 51.303 13.714 38.246 1.00 31.96 165 VAL B C 1
ATOM 3562 O O . VAL B 1 165 ? 51.594 13.175 39.347 1.00 33.25 165 VAL B O 1
ATOM 3566 N N . GLY B 1 166 ? 52.186 14.016 37.294 1.00 35.24 166 GLY B N 1
ATOM 3567 C CA . GLY B 1 166 ? 53.630 13.849 37.443 1.00 40.28 166 GLY B CA 1
ATOM 3568 C C . GLY B 1 166 ? 54.118 12.478 37.016 1.00 43.77 166 GLY B C 1
ATOM 3569 O O . GLY B 1 166 ? 55.264 12.135 37.247 1.00 43.95 166 GLY B O 1
ATOM 3570 N N . GLU B 1 167 ? 53.236 11.691 36.412 1.00 47.42 167 GLU B N 1
ATOM 3571 C CA . GLU B 1 167 ? 53.559 10.343 35.960 1.00 51.17 167 GLU B CA 1
ATOM 3572 C C . GLU B 1 167 ? 53.031 10.066 34.549 1.00 53.65 167 GLU B C 1
ATOM 3573 O O . GLU B 1 167 ? 52.054 10.658 34.109 1.00 53.68 167 GLU B O 1
ATOM 3579 N N . SER B 1 168 ? 53.683 9.144 33.853 1.00 56.56 168 SER B N 1
ATOM 3580 C CA . SER B 1 168 ? 53.330 8.799 32.485 1.00 59.48 168 SER B CA 1
ATOM 3581 C C . SER B 1 168 ? 52.424 7.560 32.410 1.00 61.38 168 SER B C 1
ATOM 3582 O O . SER B 1 168 ? 52.011 7.159 31.321 1.00 61.53 168 SER B O 1
ATOM 3585 N N . LYS B 1 169 ? 52.132 6.961 33.566 1.00 63.62 169 LYS B N 1
ATOM 3586 C CA . LYS B 1 169 ? 51.397 5.683 33.650 1.00 65.97 169 LYS B CA 1
ATOM 3587 C C . LYS B 1 169 ? 50.916 5.399 35.084 1.00 67.51 169 LYS B C 1
ATOM 3588 O O . LYS B 1 169 ? 51.707 5.445 36.025 1.00 67.71 169 LYS B O 1
ATOM 3594 N N . ARG B 1 170 ? 49.624 5.083 35.208 1.00 68.84 170 ARG B N 1
ATOM 3595 C CA A ARG B 1 170 ? 48.940 4.966 36.511 0.50 69.25 170 ARG B CA 1
ATOM 3596 C CA B ARG B 1 170 ? 48.944 4.963 36.508 0.50 69.72 170 ARG B CA 1
ATOM 3597 C C . ARG B 1 170 ? 49.624 4.231 37.674 1.00 70.94 170 ARG B C 1
ATOM 3598 O O . ARG B 1 170 ? 49.369 4.542 38.848 1.00 71.09 170 ARG B O 1
ATOM 3613 N N . GLY B 1 171 ? 50.481 3.253 37.360 1.00 72.54 171 GLY B N 1
ATOM 3614 C CA . GLY B 1 171 ? 51.100 2.432 38.407 1.00 74.68 171 GLY B CA 1
ATOM 3615 C C . GLY B 1 171 ? 52.617 2.393 38.360 1.00 75.96 171 GLY B C 1
ATOM 3616 O O . GLY B 1 171 ? 53.272 1.916 39.291 1.00 76.18 171 GLY B O 1
ATOM 3617 N N . GLN B 1 172 ? 53.172 2.870 37.245 1.00 76.89 172 GLN B N 1
ATOM 3618 C CA . GLN B 1 172 ? 54.595 3.213 37.174 1.00 77.41 172 GLN B CA 1
ATOM 3619 C C . GLN B 1 172 ? 54.962 4.231 38.242 1.00 76.95 172 GLN B C 1
ATOM 3620 O O . GLN B 1 172 ? 56.012 4.118 38.880 1.00 77.11 172 GLN B O 1
ATOM 3626 N N . GLU B 1 173 ? 54.089 5.225 38.411 1.00 75.87 173 GLU B N 1
ATOM 3627 C CA . GLU B 1 173 ? 54.061 6.119 39.585 1.00 74.61 173 GLU B CA 1
ATOM 3628 C C . GLU B 1 173 ? 55.318 6.967 39.873 1.00 72.93 173 GLU B C 1
ATOM 3629 O O . GLU B 1 173 ? 55.321 7.777 40.806 1.00 72.92 173 GLU B O 1
ATOM 3635 N N . MET B 1 174 ? 56.372 6.815 39.074 1.00 70.54 174 MET B N 1
ATOM 3636 C CA . MET B 1 174 ? 57.623 7.506 39.385 1.00 67.95 174 MET B CA 1
ATOM 3637 C C . MET B 1 174 ? 57.715 8.886 38.709 1.00 65.26 174 MET B C 1
ATOM 3638 O O . MET B 1 174 ? 57.556 9.005 37.491 1.00 65.33 174 MET B O 1
ATOM 3643 N N . MET B 1 175 ? 58.015 9.913 39.504 1.00 61.22 175 MET B N 1
ATOM 3644 C CA . MET B 1 175 ? 57.452 11.245 39.259 1.00 57.13 175 MET B CA 1
ATOM 3645 C C . MET B 1 175 ? 58.214 12.279 38.375 1.00 53.99 175 MET B C 1
ATOM 3646 O O . MET B 1 175 ? 59.379 12.596 38.600 1.00 53.55 175 MET B O 1
ATOM 3651 N N . GLY B 1 176 ? 57.524 12.773 37.350 1.00 49.80 176 GLY B N 1
ATOM 3652 C CA . GLY B 1 176 ? 57.853 14.056 36.719 1.00 45.11 176 GLY B CA 1
ATOM 3653 C C . GLY B 1 176 ? 56.993 15.106 37.418 1.00 41.45 176 GLY B C 1
ATOM 3654 O O . GLY B 1 176 ? 56.380 15.971 36.791 1.00 41.27 176 GLY B O 1
ATOM 3655 N N . LEU B 1 177 ? 56.948 14.980 38.742 1.00 37.74 177 LEU B N 1
ATOM 3656 C CA . LEU B 1 177 ? 56.125 15.751 39.612 1.00 33.85 177 LEU B CA 1
ATOM 3657 C C . LEU B 1 177 ? 56.812 17.065 39.894 1.00 31.69 177 LEU B C 1
ATOM 3658 O O . LEU B 1 177 ? 57.895 17.075 40.496 1.00 31.39 177 LEU B O 1
ATOM 3663 N N . HIS B 1 178 ? 56.184 18.154 39.446 1.00 28.59 178 HIS B N 1
ATOM 3664 C CA . HIS B 1 178 ? 56.672 19.526 39.634 1.00 26.51 178 HIS B CA 1
ATOM 3665 C C . HIS B 1 178 ? 55.544 20.433 40.170 1.00 25.61 178 HIS B C 1
ATOM 3666 O O . HIS B 1 178 ? 55.826 21.493 40.723 1.00 26.33 178 HIS B O 1
ATOM 3673 N N . ASN B 1 179 ? 54.281 20.057 39.938 1.00 23.95 179 ASN B N 1
ATOM 3674 C CA . ASN B 1 179 ? 53.130 20.849 40.369 1.00 22.91 179 ASN B CA 1
ATOM 3675 C C . ASN B 1 179 ? 53.039 20.963 41.890 1.00 22.79 179 ASN B C 1
ATOM 3676 O O . ASN B 1 179 ? 53.083 19.941 42.610 1.00 23.01 179 ASN B O 1
ATOM 3681 N N . TRP B 1 180 ? 52.963 22.216 42.352 1.00 22.24 180 TRP B N 1
ATOM 3682 C CA . TRP B 1 180 ? 53.020 22.552 43.756 1.00 22.03 180 TRP B CA 1
ATOM 3683 C C . TRP B 1 180 ? 51.790 22.058 44.469 1.00 23.04 180 TRP B C 1
ATOM 3684 O O . TRP B 1 180 ? 51.892 21.607 45.626 1.00 24.93 180 TRP B O 1
ATOM 3695 N N . VAL B 1 181 ? 50.633 22.120 43.794 1.00 22.89 181 VAL B N 1
ATOM 3696 C CA . VAL B 1 181 ? 49.403 21.642 44.407 1.00 23.37 181 VAL B CA 1
ATOM 3697 C C . VAL B 1 181 ? 49.565 20.131 44.629 1.00 23.34 181 VAL B C 1
ATOM 3698 O O . VAL B 1 181 ? 49.280 19.637 45.707 1.00 24.87 181 VAL B O 1
ATOM 3702 N N . GLN B 1 182 ? 50.011 19.422 43.601 1.00 22.67 182 GLN B N 1
ATOM 3703 C CA . GLN B 1 182 ? 50.202 17.970 43.658 1.00 22.39 182 GLN B CA 1
ATOM 3704 C C . GLN B 1 182 ? 51.305 17.556 44.667 1.00 22.32 182 GLN B C 1
ATOM 3705 O O . GLN B 1 182 ? 51.194 16.553 45.389 1.00 23.47 182 GLN B O 1
ATOM 3711 N N . PHE B 1 183 ? 52.377 18.329 44.703 1.00 22.84 183 PHE B N 1
ATOM 3712 C CA . PHE B 1 183 ? 53.431 18.198 45.719 1.00 22.61 183 PHE B CA 1
ATOM 3713 C C . PHE B 1 183 ? 52.760 18.173 47.083 1.00 22.97 183 PHE B C 1
ATOM 3714 O O . PHE B 1 183 ? 52.890 17.191 47.810 1.00 23.25 183 PHE B O 1
ATOM 3722 N N . TYR B 1 184 ? 51.962 19.208 47.377 1.00 23.82 184 TYR B N 1
ATOM 3723 C CA . TYR B 1 184 ? 51.224 19.344 48.635 1.00 24.40 184 TYR B CA 1
ATOM 3724 C C . TYR B 1 184 ? 50.393 18.108 49.018 1.00 24.22 184 TYR B C 1
ATOM 3725 O O . TYR B 1 184 ? 50.458 17.601 50.164 1.00 24.81 184 TYR B O 1
ATOM 3734 N N . LEU B 1 185 ? 49.627 17.620 48.062 1.00 22.65 185 LEU B N 1
ATOM 3735 C CA . LEU B 1 185 ? 48.707 16.540 48.329 1.00 22.65 185 LEU B CA 1
ATOM 3736 C C . LEU B 1 185 ? 49.469 15.221 48.556 1.00 22.02 185 LEU B C 1
ATOM 3737 O O . LEU B 1 185 ? 49.130 14.485 49.460 1.00 23.34 185 LEU B O 1
ATOM 3742 N N . GLN B 1 186 ? 50.458 14.941 47.720 1.00 21.96 186 GLN B N 1
ATOM 3743 C CA . GLN B 1 186 ? 51.323 13.755 47.840 1.00 22.77 186 GLN B CA 1
ATOM 3744 C C . GLN B 1 186 ? 52.202 13.786 49.073 1.00 23.20 186 GLN B C 1
ATOM 3745 O O . GLN B 1 186 ? 52.536 12.731 49.603 1.00 20.92 186 GLN B O 1
ATOM 3751 N N . GLU B 1 187 ? 52.591 14.989 49.519 1.00 23.73 187 GLU B N 1
ATOM 3752 C CA . GLU B 1 187 ? 53.321 15.109 50.768 1.00 26.51 187 GLU B CA 1
ATOM 3753 C C . GLU B 1 187 ? 52.395 14.848 51.951 1.00 27.67 187 GLU B C 1
ATOM 3754 O O . GLU B 1 187 ? 52.753 14.145 52.894 1.00 27.60 187 GLU B O 1
ATOM 3760 N N . LYS B 1 188 ? 51.193 15.404 51.876 1.00 29.93 188 LYS B N 1
ATOM 3761 C CA . LYS B 1 188 ? 50.178 15.238 52.916 1.00 32.59 188 LYS B CA 1
ATOM 3762 C C . LYS B 1 188 ? 49.782 13.792 53.069 1.00 33.66 188 LYS B C 1
ATOM 3763 O O . LYS B 1 188 ? 49.368 13.399 54.145 1.00 34.79 188 LYS B O 1
ATOM 3769 N N . ARG B 1 189 ? 49.897 12.995 52.009 1.00 34.87 189 ARG B N 1
ATOM 3770 C CA . ARG B 1 189 ? 49.626 11.561 52.155 1.00 36.73 189 ARG B CA 1
ATOM 3771 C C . ARG B 1 189 ? 50.863 10.661 52.350 1.00 36.67 189 ARG B C 1
ATOM 3772 O O . ARG B 1 189 ? 50.754 9.431 52.317 1.00 36.62 189 ARG B O 1
ATOM 3780 N N . LYS B 1 190 ? 52.016 11.293 52.590 1.00 36.41 190 LYS B N 1
ATOM 3781 C CA . LYS B 1 190 ? 53.288 10.608 52.892 1.00 36.86 190 LYS B CA 1
ATOM 3782 C C . LYS B 1 190 ? 53.838 9.759 51.732 1.00 36.26 190 LYS B C 1
ATOM 3783 O O . LYS B 1 190 ? 54.534 8.767 51.947 1.00 35.79 190 LYS B O 1
ATOM 3789 N N . ASN B 1 191 ? 53.531 10.142 50.499 1.00 34.73 191 ASN B N 1
ATOM 3790 C CA . ASN B 1 191 ? 54.252 9.582 49.381 1.00 33.47 191 ASN B CA 1
ATOM 3791 C C . ASN B 1 191 ? 55.518 10.377 49.122 1.00 31.66 191 ASN B C 1
ATOM 3792 O O . ASN B 1 191 ? 56.521 9.825 48.711 1.00 31.38 191 ASN B O 1
ATOM 3797 N N . ILE B 1 192 ? 55.444 11.689 49.358 1.00 30.06 192 ILE B N 1
ATOM 3798 C CA . ILE B 1 192 ? 56.570 12.614 49.164 1.00 27.94 192 ILE B CA 1
ATOM 3799 C C . ILE B 1 192 ? 57.296 12.747 50.481 1.00 26.60 192 ILE B C 1
ATOM 3800 O O . ILE B 1 192 ? 56.655 12.825 51.510 1.00 26.26 192 ILE B O 1
ATOM 3805 N N . ASP B 1 193 ? 58.624 12.688 50.449 1.00 25.70 193 ASP B N 1
ATOM 3806 C CA . ASP B 1 193 ? 59.480 13.028 51.617 1.00 26.26 193 ASP B CA 1
ATOM 3807 C C . ASP B 1 193 ? 60.364 14.219 51.219 1.00 25.22 193 ASP B C 1
ATOM 3808 O O . ASP B 1 193 ? 61.289 14.027 50.439 1.00 26.31 193 ASP B O 1
ATOM 3813 N N . TYR B 1 194 ? 60.099 15.421 51.737 1.00 24.34 194 TYR B N 1
ATOM 3814 C CA . TYR B 1 194 ? 60.842 16.615 51.316 1.00 24.41 194 TYR B CA 1
ATOM 3815 C C . TYR B 1 194 ? 62.286 16.608 51.853 1.00 25.36 194 TYR B C 1
ATOM 3816 O O . TYR B 1 194 ? 62.477 16.657 53.064 1.00 24.72 194 TYR B O 1
ATOM 3825 N N . LYS B 1 195 ? 63.290 16.580 50.973 1.00 25.80 195 LYS B N 1
ATOM 3826 C CA . LYS B 1 195 ? 64.673 16.464 51.438 1.00 27.16 195 LYS B CA 1
ATOM 3827 C C . LYS B 1 195 ? 65.407 17.796 51.594 1.00 27.02 195 LYS B C 1
ATOM 3828 O O . LYS B 1 195 ? 66.442 17.863 52.259 1.00 27.69 195 LYS B O 1
ATOM 3834 N N . GLY B 1 196 ? 64.887 18.852 50.992 1.00 27.73 196 GLY B N 1
ATOM 3835 C CA . GLY B 1 196 ? 65.523 20.184 51.074 1.00 27.72 196 GLY B CA 1
ATOM 3836 C C . GLY B 1 196 ? 65.639 20.795 49.690 1.00 28.61 196 GLY B C 1
ATOM 3837 O O . GLY B 1 196 ? 65.344 20.131 48.684 1.00 28.90 196 GLY B O 1
ATOM 3838 N N . TYR B 1 197 ? 66.007 22.073 49.651 1.00 28.87 197 TYR B N 1
ATOM 3839 C CA . TYR B 1 197 ? 66.098 22.845 48.438 1.00 29.68 197 TYR B CA 1
ATOM 3840 C C . TYR B 1 197 ? 67.535 22.871 47.912 1.00 31.20 197 TYR B C 1
ATOM 3841 O O . TYR B 1 197 ? 68.490 22.475 48.608 1.00 31.26 197 TYR B O 1
ATOM 3850 N N . VAL B 1 198 ? 67.675 23.327 46.671 1.00 33.02 198 VAL B N 1
ATOM 3851 C CA . VAL B 1 198 ? 68.960 23.446 46.013 1.00 35.28 198 VAL B CA 1
ATOM 3852 C C . VAL B 1 198 ? 69.197 24.864 45.504 1.00 38.51 198 VAL B C 1
ATOM 3853 O O . VAL B 1 198 ? 68.359 25.461 44.829 1.00 37.49 198 VAL B O 1
ATOM 3857 N N . ALA B 1 199 ? 70.366 25.394 45.837 1.00 43.79 199 ALA B N 1
ATOM 3858 C CA . ALA B 1 199 ? 70.767 26.690 45.348 1.00 49.64 199 ALA B CA 1
ATOM 3859 C C . ALA B 1 199 ? 71.745 26.560 44.172 1.00 53.55 199 ALA B C 1
ATOM 3860 O O . ALA B 1 199 ? 72.805 25.959 44.311 1.00 54.07 199 ALA B O 1
ATOM 3862 N N . ARG B 1 200 ? 71.372 27.104 43.013 1.00 58.36 200 ARG B N 1
ATOM 3863 C CA . ARG B 1 200 ? 72.352 27.502 41.991 1.00 60.12 200 ARG B CA 1
ATOM 3864 C C . ARG B 1 200 ? 73.216 28.585 42.638 1.00 55.19 200 ARG B C 1
ATOM 3865 O O . ARG B 1 200 ? 72.996 29.784 42.445 1.00 59.35 200 ARG B O 1
ATOM 3873 N N . GLN B 1 201 ? 74.218 28.136 43.389 1.00 37.09 201 GLN B N 1
ATOM 3874 C CA . GLN B 1 201 ? 74.390 28.606 44.778 1.00 29.91 201 GLN B CA 1
ATOM 3875 C C . GLN B 1 201 ? 74.686 30.077 44.983 1.00 36.18 201 GLN B C 1
ATOM 3876 O O . GLN B 1 201 ? 74.054 30.716 45.863 1.00 32.82 201 GLN B O 1
ATOM 3882 N N . ASN B 1 202 ? 75.629 30.606 44.194 1.00 61.02 202 ASN B N 1
ATOM 3883 C CA . ASN B 1 202 ? 76.184 31.955 44.374 1.00 77.65 202 ASN B CA 1
ATOM 3884 C C . ASN B 1 202 ? 75.159 33.042 44.054 1.00 82.77 202 ASN B C 1
ATOM 3885 O O . ASN B 1 202 ? 75.511 34.211 43.850 1.00 83.75 202 ASN B O 1
ATOM 3890 N N . LYS B 1 203 ? 73.894 32.635 43.997 1.00 84.60 203 LYS B N 1
ATOM 3891 C CA . LYS B 1 203 ? 72.773 33.561 44.005 1.00 85.22 203 LYS B CA 1
ATOM 3892 C C . LYS B 1 203 ? 72.536 34.019 45.448 1.00 85.25 203 LYS B C 1
ATOM 3893 O O . LYS B 1 203 ? 73.415 33.888 46.312 1.00 85.47 203 LYS B O 1
ATOM 3899 N N . SER B 1 204 ? 71.355 34.570 45.702 1.00 84.74 204 SER B N 1
ATOM 3900 C CA . SER B 1 204 ? 70.928 34.816 47.065 1.00 83.96 204 SER B CA 1
ATOM 3901 C C . SER B 1 204 ? 70.268 33.539 47.573 1.00 82.84 204 SER B C 1
ATOM 3902 O O . SER B 1 204 ? 69.740 32.754 46.780 1.00 83.08 204 SER B O 1
ATOM 3905 N N . ARG B 1 205 ? 70.312 33.322 48.886 1.00 80.80 205 ARG B N 1
ATOM 3906 C CA . ARG B 1 205 ? 69.625 32.188 49.488 1.00 78.50 205 ARG B CA 1
ATOM 3907 C C . ARG B 1 205 ? 68.124 32.377 49.252 1.00 76.33 205 ARG B C 1
ATOM 3908 O O . ARG B 1 205 ? 67.584 33.461 49.511 1.00 76.37 205 ARG B O 1
ATOM 3916 N N . PRO B 1 206 ? 67.449 31.336 48.733 1.00 73.49 206 PRO B N 1
ATOM 3917 C CA . PRO B 1 206 ? 66.021 31.472 48.471 1.00 70.61 206 PRO B CA 1
ATOM 3918 C C . PRO B 1 206 ? 65.234 31.501 49.780 1.00 66.43 206 PRO B C 1
ATOM 3919 O O . PRO B 1 206 ? 65.556 30.731 50.697 1.00 66.74 206 PRO B O 1
ATOM 3923 N N . ASP B 1 207 ? 64.239 32.391 49.873 1.00 61.48 207 ASP B N 1
ATOM 3924 C CA A ASP B 1 207 ? 63.372 32.484 51.053 0.50 57.83 207 ASP B CA 1
ATOM 3925 C CA B ASP B 1 207 ? 63.407 32.451 51.065 0.50 57.83 207 ASP B CA 1
ATOM 3926 C C . ASP B 1 207 ? 62.001 31.835 50.828 1.00 55.29 207 ASP B C 1
ATOM 3927 O O . ASP B 1 207 ? 61.685 31.404 49.719 1.00 54.38 207 ASP B O 1
ATOM 3936 N N . GLU B 1 208 ? 61.192 31.793 51.884 1.00 51.26 208 GLU B N 1
ATOM 3937 C CA . GLU B 1 208 ? 59.865 31.174 51.869 1.00 47.13 208 GLU B CA 1
ATOM 3938 C C . GLU B 1 208 ? 58.835 31.822 50.922 1.00 45.42 208 GLU B C 1
ATOM 3939 O O . GLU B 1 208 ? 57.740 31.297 50.739 1.00 45.41 208 GLU B O 1
ATOM 3945 N N . ASP B 1 209 ? 59.191 32.957 50.329 1.00 43.85 209 ASP B N 1
ATOM 3946 C CA . ASP B 1 209 ? 58.290 33.700 49.443 1.00 41.48 209 ASP B CA 1
ATOM 3947 C C . ASP B 1 209 ? 58.700 33.624 47.949 1.00 40.08 209 ASP B C 1
ATOM 3948 O O . ASP B 1 209 ? 58.111 34.291 47.087 1.00 39.02 209 ASP B O 1
ATOM 3953 N N . ASP B 1 210 ? 59.726 32.822 47.654 1.00 37.79 210 ASP B N 1
ATOM 3954 C CA . ASP B 1 210 ? 60.089 32.519 46.264 1.00 36.13 210 ASP B CA 1
ATOM 3955 C C . ASP B 1 210 ? 58.955 31.762 45.582 1.00 34.57 210 ASP B C 1
ATOM 3956 O O . ASP B 1 210 ? 58.393 30.839 46.184 1.00 33.75 210 ASP B O 1
ATOM 3961 N N . GLN B 1 211 ? 58.631 32.165 44.347 1.00 33.13 211 GLN B N 1
ATOM 3962 C CA . GLN B 1 211 ? 57.533 31.550 43.559 1.00 32.06 211 GLN B CA 1
ATOM 3963 C C . GLN B 1 211 ? 58.045 30.607 42.469 1.00 29.94 211 GLN B C 1
ATOM 3964 O O . GLN B 1 211 ? 57.269 30.005 41.743 1.00 28.66 211 GLN B O 1
ATOM 3970 N N . VAL B 1 212 ? 59.361 30.529 42.331 1.00 28.12 212 VAL B N 1
ATOM 3971 C CA . VAL B 1 212 ? 59.992 29.439 41.617 1.00 25.68 212 VAL B CA 1
ATOM 3972 C C . VAL B 1 212 ? 61.149 28.984 42.553 1.00 25.42 212 VAL B C 1
ATOM 3973 O O . VAL B 1 212 ? 61.897 29.818 43.086 1.00 24.95 212 VAL B O 1
ATOM 3977 N N . LEU B 1 213 ? 61.258 27.672 42.761 1.00 23.35 213 LEU B N 1
ATOM 3978 C CA . LEU B 1 213 ? 62.162 27.114 43.719 1.00 23.22 213 LEU B CA 1
ATOM 3979 C C . LEU B 1 213 ? 62.657 25.758 43.247 1.00 22.96 213 LEU B C 1
ATOM 3980 O O . LEU B 1 213 ? 61.874 24.974 42.642 1.00 22.80 213 LEU B O 1
ATOM 3985 N N . ASN B 1 214 ? 63.932 25.475 43.516 1.00 22.27 214 ASN B N 1
ATOM 3986 C CA . ASN B 1 214 ? 64.469 24.142 43.233 1.00 23.98 214 ASN B CA 1
ATOM 3987 C C . ASN B 1 214 ? 64.314 23.223 44.419 1.00 22.91 214 ASN B C 1
ATOM 3988 O O . ASN B 1 214 ? 64.921 23.427 45.448 1.00 23.72 214 ASN B O 1
ATOM 3993 N N . LEU B 1 215 ? 63.476 22.224 44.265 1.00 23.63 215 LEU B N 1
ATOM 3994 C CA . LEU B 1 215 ? 63.046 21.381 45.385 1.00 25.30 215 LEU B CA 1
ATOM 3995 C C . LEU B 1 215 ? 63.451 19.935 45.188 1.00 25.23 215 LEU B C 1
ATOM 3996 O O . LEU B 1 215 ? 63.429 19.437 44.069 1.00 24.81 215 LEU B O 1
ATOM 4001 N N . GLN B 1 216 ? 63.738 19.232 46.286 1.00 25.72 216 GLN B N 1
ATOM 4002 C CA . GLN B 1 216 ? 64.009 17.813 46.185 1.00 25.32 216 GLN B CA 1
ATOM 4003 C C . GLN B 1 216 ? 63.271 16.939 47.208 1.00 25.98 216 GLN B C 1
ATOM 4004 O O . GLN B 1 216 ? 63.276 17.181 48.417 1.00 25.40 216 GLN B O 1
ATOM 4010 N N . PHE B 1 217 ? 62.677 15.873 46.716 1.00 26.71 217 PHE B N 1
ATOM 4011 C CA . PHE B 1 217 ? 61.928 14.996 47.592 1.00 28.33 217 PHE B CA 1
ATOM 4012 C C . PHE B 1 217 ? 62.129 13.537 47.169 1.00 29.36 217 PHE B C 1
ATOM 4013 O O . PHE B 1 217 ? 62.479 13.241 46.019 1.00 30.85 217 PHE B O 1
ATOM 4021 N N . ASN B 1 218 ? 61.938 12.633 48.103 1.00 30.52 218 ASN B N 1
ATOM 4022 C CA . ASN B 1 218 ? 61.875 11.220 47.768 1.00 31.80 218 ASN B CA 1
ATOM 4023 C C . ASN B 1 218 ? 60.430 10.839 47.478 1.00 33.45 218 ASN B C 1
ATOM 4024 O O . ASN B 1 218 ? 59.528 11.203 48.234 1.00 34.09 218 ASN B O 1
ATOM 4029 N N . TRP B 1 219 ? 60.191 10.148 46.374 1.00 35.64 219 TRP B N 1
ATOM 4030 C CA . TRP B 1 219 ? 58.869 9.634 46.097 1.00 38.08 219 TRP B CA 1
ATOM 4031 C C . TRP B 1 219 ? 58.877 8.131 46.474 1.00 39.36 219 TRP B C 1
ATOM 4032 O O . TRP B 1 219 ? 59.522 7.349 45.804 1.00 38.02 219 TRP B O 1
ATOM 4043 N N . LYS B 1 220 ? 58.168 7.752 47.543 1.00 41.10 220 LYS B N 1
ATOM 4044 C CA . LYS B 1 220 ? 58.217 6.376 48.057 1.00 43.93 220 LYS B CA 1
ATOM 4045 C C . LYS B 1 220 ? 59.666 5.865 48.199 1.00 45.68 220 LYS B C 1
ATOM 4046 O O . LYS B 1 220 ? 60.024 4.827 47.627 1.00 46.45 220 LYS B O 1
ATOM 4052 N N . GLU B 1 221 ? 60.482 6.611 48.939 1.00 47.44 221 GLU B N 1
ATOM 4053 C CA . GLU B 1 221 ? 61.917 6.303 49.154 1.00 49.35 221 GLU B CA 1
ATOM 4054 C C . GLU B 1 221 ? 62.777 6.081 47.877 1.00 48.92 221 GLU B C 1
ATOM 4055 O O . GLU B 1 221 ? 63.886 5.536 47.954 1.00 48.92 221 GLU B O 1
ATOM 4061 N N . MET B 1 222 ? 62.262 6.502 46.719 1.00 47.72 222 MET B N 1
ATOM 4062 C CA . MET B 1 222 ? 63.053 6.565 45.505 1.00 46.48 222 MET B CA 1
ATOM 4063 C C . MET B 1 222 ? 63.623 7.964 45.540 1.00 44.76 222 MET B C 1
ATOM 4064 O O . MET B 1 222 ? 62.870 8.946 45.639 1.00 44.18 222 MET B O 1
ATOM 4069 N N . VAL B 1 223 ? 64.948 8.073 45.528 1.00 42.61 223 VAL B N 1
ATOM 4070 C CA . VAL B 1 223 ? 65.552 9.397 45.491 1.00 40.26 223 VAL B CA 1
ATOM 4071 C C . VAL B 1 223 ? 65.444 9.954 44.078 1.00 39.08 223 VAL B C 1
ATOM 4072 O O . VAL B 1 223 ? 65.867 9.336 43.084 1.00 38.42 223 VAL B O 1
ATOM 4076 N N . LYS B 1 224 ? 64.816 11.124 44.031 1.00 37.28 224 LYS B N 1
ATOM 4077 C CA . LYS B 1 224 ? 64.421 11.798 42.810 1.00 35.43 224 LYS B CA 1
ATOM 4078 C C . LYS B 1 224 ? 65.232 13.078 42.747 1.00 35.25 224 LYS B C 1
ATOM 4079 O O . LYS B 1 224 ? 65.315 13.781 43.753 1.00 36.13 224 LYS B O 1
ATOM 4085 N N . PRO B 1 225 ? 65.836 13.378 41.585 1.00 34.38 225 PRO B N 1
ATOM 4086 C CA . PRO B 1 225 ? 66.627 14.616 41.394 1.00 34.24 225 PRO B CA 1
ATOM 4087 C C . PRO B 1 225 ? 65.875 15.868 41.731 1.00 33.00 225 PRO B C 1
ATOM 4088 O O . PRO B 1 225 ? 64.670 15.916 41.540 1.00 33.58 225 PRO B O 1
ATOM 4092 N N . VAL B 1 226 ? 66.573 16.887 42.212 1.00 32.15 226 VAL B N 1
ATOM 4093 C CA . VAL B 1 226 ? 65.978 18.231 42.305 1.00 30.51 226 VAL B CA 1
ATOM 4094 C C . VAL B 1 226 ? 65.106 18.577 41.082 1.00 29.43 226 VAL B C 1
ATOM 4095 O O . VAL B 1 226 ? 65.423 18.202 39.957 1.00 28.82 226 VAL B O 1
ATOM 4099 N N . GLY B 1 227 ? 63.990 19.270 41.307 1.00 28.20 227 GLY B N 1
ATOM 4100 C CA . GLY B 1 227 ? 63.225 19.835 40.200 1.00 25.57 227 GLY B CA 1
ATOM 4101 C C . GLY B 1 227 ? 62.785 21.233 40.581 1.00 24.99 227 GLY B C 1
ATOM 4102 O O . GLY B 1 227 ? 62.609 21.548 41.767 1.00 23.47 227 GLY B O 1
ATOM 4103 N N . SER B 1 228 ? 62.592 22.066 39.569 1.00 24.13 228 SER B N 1
ATOM 4104 C CA . SER B 1 228 ? 62.099 23.423 39.782 1.00 23.94 228 SER B CA 1
ATOM 4105 C C . SER B 1 228 ? 60.572 23.417 39.772 1.00 25.19 228 SER B C 1
ATOM 4106 O O . SER B 1 228 ? 59.946 22.663 39.019 1.00 25.71 228 SER B O 1
ATOM 4109 N N . SER B 1 229 ? 59.980 24.273 40.596 1.00 25.61 229 SER B N 1
ATOM 4110 C CA . SER B 1 229 ? 58.535 24.385 40.677 1.00 25.78 229 SER B CA 1
ATOM 4111 C C . SER B 1 229 ? 58.164 25.845 40.807 1.00 25.90 229 SER B C 1
ATOM 4112 O O . SER B 1 229 ? 58.792 26.591 41.533 1.00 25.13 229 SER B O 1
ATOM 4115 N N . PHE B 1 230 ? 57.126 26.203 40.061 1.00 24.60 230 PHE B N 1
ATOM 4116 C CA . PHE B 1 230 ? 56.236 27.276 40.368 1.00 23.68 230 PHE B CA 1
ATOM 4117 C C . PHE B 1 230 ? 55.568 27.038 41.727 1.00 22.54 230 PHE B C 1
ATOM 4118 O O . PHE B 1 230 ? 55.145 25.909 42.019 1.00 21.02 230 PHE B O 1
ATOM 4126 N N . ILE B 1 231 ? 55.428 28.097 42.531 1.00 21.72 231 ILE B N 1
ATOM 4127 C CA . ILE B 1 231 ? 54.761 27.981 43.857 1.00 22.13 231 ILE B CA 1
ATOM 4128 C C . ILE B 1 231 ? 53.674 29.032 44.003 1.00 21.83 231 ILE B C 1
ATOM 4129 O O . ILE B 1 231 ? 53.890 30.210 43.717 1.00 23.28 231 ILE B O 1
ATOM 4134 N N . GLY B 1 232 ? 52.500 28.589 44.411 1.00 20.52 232 GLY B N 1
ATOM 4135 C CA . GLY B 1 232 ? 51.339 29.435 44.582 1.00 20.29 232 GLY B CA 1
ATOM 4136 C C . GLY B 1 232 ? 50.581 29.723 43.305 1.00 18.89 232 GLY B C 1
ATOM 4137 O O . GLY B 1 232 ? 49.440 29.998 43.344 1.00 18.78 232 GLY B O 1
ATOM 4138 N N . VAL B 1 233 ? 51.264 29.675 42.180 1.00 19.36 233 VAL B N 1
ATOM 4139 C CA . VAL B 1 233 ? 50.677 29.814 40.812 1.00 20.30 233 VAL B CA 1
ATOM 4140 C C . VAL B 1 233 ? 49.380 28.987 40.553 1.00 20.54 233 VAL B C 1
ATOM 4141 O O . VAL B 1 233 ? 49.259 27.858 41.012 1.00 20.51 233 VAL B O 1
ATOM 4145 N N . SER B 1 234 ? 48.413 29.541 39.820 1.00 20.24 234 SER B N 1
ATOM 4146 C CA . SER B 1 234 ? 47.132 28.882 39.726 1.00 20.43 234 SER B CA 1
ATOM 4147 C C . SER B 1 234 ? 47.311 27.768 38.735 1.00 20.94 234 SER B C 1
ATOM 4148 O O . SER B 1 234 ? 48.259 27.796 3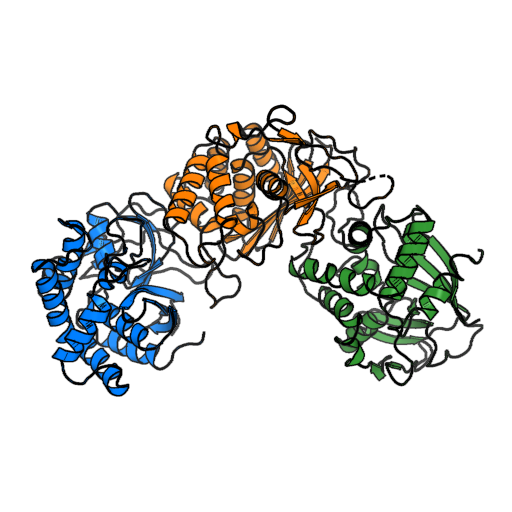7.944 1.00 22.06 234 SER B O 1
ATOM 4151 N N . PRO B 1 235 ? 46.442 26.750 38.805 1.00 20.86 235 PRO B N 1
ATOM 4152 C CA . PRO B 1 235 ? 46.598 25.769 37.769 1.00 20.99 235 PRO B CA 1
ATOM 4153 C C . PRO B 1 235 ? 46.540 26.418 36.354 1.00 20.79 235 PRO B C 1
ATOM 4154 O O . PRO B 1 235 ? 47.298 26.055 35.474 1.00 20.82 235 PRO B O 1
ATOM 4158 N N . GLU B 1 236 ? 45.656 27.383 36.123 1.00 22.39 236 GLU B N 1
ATOM 4159 C CA . GLU B 1 236 ? 45.507 27.889 34.741 1.00 21.76 236 GLU B CA 1
ATOM 4160 C C . GLU B 1 236 ? 46.771 28.559 34.259 1.00 21.37 236 GLU B C 1
ATOM 4161 O O . GLU B 1 236 ? 47.053 28.546 33.062 1.00 22.03 236 GLU B O 1
ATOM 4167 N N . PHE B 1 237 ? 47.556 29.131 35.180 1.00 20.56 237 PHE B N 1
ATOM 4168 C CA . PHE B 1 237 ? 48.776 29.830 34.758 1.00 19.71 237 PHE B CA 1
ATOM 4169 C C . PHE B 1 237 ? 49.724 28.831 34.114 1.00 19.48 237 PHE B C 1
ATOM 4170 O O . PHE B 1 237 ? 50.145 28.999 32.970 1.00 18.06 237 PHE B O 1
ATOM 4178 N N . GLU B 1 238 ? 50.083 27.785 34.863 1.00 18.40 238 GLU B N 1
ATOM 4179 C CA . GLU B 1 238 ? 50.980 26.755 34.279 1.00 19.65 238 GLU B CA 1
ATOM 4180 C C . GLU B 1 238 ? 50.404 26.142 33.034 1.00 17.12 238 GLU B C 1
ATOM 4181 O O . GLU B 1 238 ? 51.127 25.832 32.108 1.00 17.91 238 GLU B O 1
ATOM 4187 N N . PHE B 1 239 ? 49.118 25.854 33.068 1.00 17.58 239 PHE B N 1
ATOM 4188 C CA . PHE B 1 239 ? 48.429 25.222 31.926 1.00 17.99 239 PHE B CA 1
ATOM 4189 C C . PHE B 1 239 ? 48.549 26.128 30.687 1.00 17.65 239 PHE B C 1
ATOM 4190 O O . PHE B 1 239 ? 48.740 25.657 29.587 1.00 17.68 239 PHE B O 1
ATOM 4198 N N . ALA B 1 240 ? 48.402 27.438 30.892 1.00 18.30 240 ALA B N 1
ATOM 4199 C CA . ALA B 1 240 ? 48.592 28.458 29.839 1.00 18.09 240 ALA B CA 1
ATOM 4200 C C . ALA B 1 240 ? 49.995 28.421 29.258 1.00 19.17 240 ALA B C 1
ATOM 4201 O O . ALA B 1 240 ? 50.178 28.325 28.044 1.00 19.91 240 ALA B O 1
ATOM 4203 N N . LEU B 1 241 ? 51.015 28.434 30.124 1.00 20.82 241 LEU B N 1
ATOM 4204 C CA . LEU B 1 241 ? 52.391 28.433 29.655 1.00 20.35 241 LEU B CA 1
ATOM 4205 C C . LEU B 1 241 ? 52.731 27.160 28.883 1.00 20.38 241 LEU B C 1
ATOM 4206 O O . LEU B 1 241 ? 53.345 27.244 27.795 1.00 20.61 241 LEU B O 1
ATOM 4211 N N . TYR B 1 242 ? 52.349 25.998 29.426 1.00 19.68 242 TYR B N 1
ATOM 4212 C CA . TYR B 1 242 ? 52.675 24.720 28.772 1.00 18.93 242 TYR B CA 1
ATOM 4213 C C . TYR B 1 242 ? 51.948 24.585 27.442 1.00 19.58 242 TYR B C 1
ATOM 4214 O O . TYR B 1 242 ? 52.545 24.145 26.474 1.00 20.71 242 TYR B O 1
ATOM 4223 N N . THR B 1 243 ? 50.655 24.930 27.406 1.00 20.88 243 THR B N 1
ATOM 4224 C CA . THR B 1 243 ? 49.875 24.870 26.155 1.00 22.60 243 THR B CA 1
ATOM 4225 C C . THR B 1 243 ? 50.529 25.762 25.078 1.00 24.32 243 THR B C 1
ATOM 4226 O O . THR B 1 243 ? 50.810 25.288 23.954 1.00 26.33 243 THR B O 1
ATOM 4230 N N . ILE B 1 244 ? 50.666 27.058 25.374 1.00 24.75 244 ILE B N 1
ATOM 4231 C CA . ILE B 1 244 ? 51.409 28.008 24.510 1.00 25.57 244 ILE B CA 1
ATOM 4232 C C . ILE B 1 244 ? 52.777 27.506 23.928 1.00 26.66 244 ILE B C 1
ATOM 4233 O O . ILE B 1 244 ? 52.985 27.516 22.695 1.00 27.27 244 ILE B O 1
ATOM 4238 N N . VAL B 1 245 ? 53.701 27.077 24.788 1.00 26.96 245 VAL B N 1
ATOM 4239 C CA . VAL B 1 245 ? 55.004 26.587 24.316 1.00 27.90 245 VAL B CA 1
ATOM 4240 C C . VAL B 1 245 ? 54.834 25.332 23.465 1.00 28.91 245 VAL B C 1
ATOM 4241 O O . VAL B 1 245 ? 55.533 25.142 22.455 1.00 29.57 245 VAL B O 1
ATOM 4245 N N . PHE B 1 246 ? 53.924 24.462 23.900 1.00 29.29 246 PHE B N 1
ATOM 4246 C CA . PHE B 1 246 ? 53.524 23.334 23.083 1.00 29.15 246 PHE B CA 1
ATOM 4247 C C . PHE B 1 246 ? 53.162 23.709 21.642 1.00 29.58 246 PHE B C 1
ATOM 4248 O O . PHE B 1 246 ? 53.618 23.075 20.703 1.00 29.66 246 PHE B O 1
ATOM 4256 N N . LEU B 1 247 ? 52.341 24.744 21.467 1.00 31.15 247 LEU B N 1
ATOM 4257 C CA . LEU B 1 247 ? 51.891 25.157 20.149 1.00 31.74 247 LEU B CA 1
ATOM 4258 C C . LEU B 1 247 ? 52.935 25.936 19.334 1.00 33.39 247 LEU B C 1
ATOM 4259 O O . LEU B 1 247 ? 52.764 26.104 18.126 1.00 33.48 247 LEU B O 1
ATOM 4264 N N . ALA B 1 248 ? 54.005 26.392 19.990 1.00 34.79 248 ALA B N 1
ATOM 4265 C CA . ALA B 1 248 ? 55.032 27.237 19.360 1.00 36.61 248 ALA B CA 1
ATOM 4266 C C . ALA B 1 248 ? 55.879 26.524 18.298 1.00 37.83 248 ALA B C 1
ATOM 4267 O O . ALA B 1 248 ? 56.480 27.173 17.442 1.00 37.78 248 ALA B O 1
ATOM 4269 N N . SER B 1 249 ? 55.916 25.198 18.363 1.00 39.39 249 SER B N 1
ATOM 4270 C CA . SER B 1 249 ? 56.771 24.394 17.494 1.00 41.82 249 SER B CA 1
ATOM 4271 C C . SER B 1 249 ? 56.301 22.940 17.364 1.00 43.79 249 SER B C 1
ATOM 4272 O O . SER B 1 249 ? 55.362 22.512 18.042 1.00 42.79 249 SER B O 1
ATOM 4275 N N . GLN B 1 250 ? 56.982 22.199 16.486 1.00 46.87 250 GLN B N 1
ATOM 4276 C CA . GLN B 1 250 ? 56.688 20.787 16.217 1.00 49.92 250 GLN B CA 1
ATOM 4277 C C . GLN B 1 250 ? 57.876 19.842 16.511 1.00 51.51 250 GLN B C 1
ATOM 4278 O O . GLN B 1 250 ? 57.719 18.615 16.481 1.00 51.84 250 GLN B O 1
ATOM 4284 N N . GLU B 1 251 ? 59.042 20.407 16.827 1.00 53.19 251 GLU B N 1
ATOM 4285 C CA A GLU B 1 251 ? 60.250 19.574 17.008 0.50 54.09 251 GLU B CA 1
ATOM 4286 C CA B GLU B 1 251 ? 60.277 19.647 17.101 0.50 54.22 251 GLU B CA 1
ATOM 4287 C C . GLU B 1 251 ? 60.220 18.564 18.175 1.00 54.36 251 GLU B C 1
ATOM 4288 O O . GLU B 1 251 ? 61.132 17.761 18.309 1.00 54.81 251 GLU B O 1
ATOM 4299 N N . LYS B 1 252 ? 59.181 18.559 18.992 1.00 54.42 252 LYS B N 1
ATOM 4300 C CA . LYS B 1 252 ? 59.110 17.496 20.005 1.00 54.83 252 LYS B CA 1
ATOM 4301 C C . LYS B 1 252 ? 59.906 17.734 21.310 1.00 53.53 252 LYS B C 1
ATOM 4302 O O . LYS B 1 252 ? 59.629 17.108 22.334 1.00 53.60 252 LYS B O 1
ATOM 4308 N N . MET B 1 253 ? 60.891 18.625 21.271 1.00 52.10 253 MET B N 1
ATOM 4309 C CA . MET B 1 253 ? 61.413 19.238 22.495 1.00 50.59 253 MET B CA 1
ATOM 4310 C C . MET B 1 253 ? 61.596 20.737 22.269 1.00 48.46 253 MET B C 1
ATOM 4311 O O . MET B 1 253 ? 62.226 21.141 21.295 1.00 48.16 253 MET B O 1
ATOM 4316 N N . SER B 1 254 ? 61.044 21.550 23.166 1.00 45.39 254 SER B N 1
ATOM 4317 C CA . SER B 1 254 ? 61.320 22.992 23.189 1.00 42.80 254 SER B CA 1
ATOM 4318 C C . SER B 1 254 ? 61.681 23.447 24.590 1.00 41.89 254 SER B C 1
ATOM 4319 O O . SER B 1 254 ? 61.003 23.132 25.559 1.00 41.39 254 SER B O 1
ATOM 4322 N N . ARG B 1 255 ? 62.774 24.182 24.682 1.00 40.68 255 ARG B N 1
ATOM 4323 C CA . ARG B 1 255 ? 63.255 24.669 25.938 1.00 40.71 255 ARG B CA 1
ATOM 4324 C C . ARG B 1 255 ? 63.338 26.164 25.742 1.00 38.70 255 ARG B C 1
ATOM 4325 O O . ARG B 1 255 ? 64.371 26.693 25.342 1.00 38.32 255 ARG B O 1
ATOM 4333 N N . GLU B 1 256 ? 62.197 26.817 25.946 1.00 37.51 256 GLU B N 1
ATOM 4334 C CA . GLU B 1 256 ? 62.065 28.253 25.767 1.00 36.29 256 GLU B CA 1
ATOM 4335 C C . GLU B 1 256 ? 62.635 28.963 26.969 1.00 35.52 256 GLU B C 1
ATOM 4336 O O . GLU B 1 256 ? 62.191 28.735 28.098 1.00 34.63 256 GLU B O 1
ATOM 4342 N N . VAL B 1 257 ? 63.632 29.809 26.701 1.00 34.96 257 VAL B N 1
ATOM 4343 C CA . VAL B 1 257 ? 64.356 30.551 27.716 1.00 34.74 257 VAL B CA 1
ATOM 4344 C C . VAL B 1 257 ? 63.621 31.885 27.904 1.00 34.10 257 VAL B C 1
ATOM 4345 O O . VAL B 1 257 ? 63.494 32.658 26.987 1.00 32.77 257 VAL B O 1
ATOM 4349 N N . VAL B 1 258 ? 63.148 32.132 29.112 1.00 33.85 258 VAL B N 1
ATOM 4350 C CA . VAL B 1 258 ? 62.214 33.216 29.365 1.00 34.94 258 VAL B CA 1
ATOM 4351 C C . VAL B 1 258 ? 62.571 33.877 30.707 1.00 35.76 258 VAL B C 1
ATOM 4352 O O . VAL B 1 258 ? 63.109 33.206 31.580 1.00 35.33 258 VAL B O 1
ATOM 4356 N N . ARG B 1 259 ? 62.310 35.179 30.830 1.00 36.73 259 ARG B N 1
ATOM 4357 C CA . ARG B 1 259 ? 62.468 35.945 32.083 1.00 37.73 259 ARG B CA 1
ATOM 4358 C C . ARG B 1 259 ? 61.072 36.179 32.661 1.00 38.48 259 ARG B C 1
ATOM 4359 O O . ARG B 1 259 ? 60.244 36.860 32.042 1.00 38.83 259 ARG B O 1
ATOM 4367 N N . LEU B 1 260 ? 60.791 35.594 33.822 1.00 39.00 260 LEU B N 1
ATOM 4368 C CA . LEU B 1 260 ? 59.481 35.744 34.474 1.00 40.14 260 LEU B CA 1
ATOM 4369 C C . LEU B 1 260 ? 59.452 36.556 35.753 1.00 41.07 260 LEU B C 1
ATOM 4370 O O . LEU B 1 260 ? 59.372 36.007 36.850 1.00 41.53 260 LEU B O 1
ATOM 4375 N N . GLU B 1 261 ? 59.493 37.874 35.578 1.00 42.27 261 GLU B N 1
ATOM 4376 C CA . GLU B 1 261 ? 59.953 38.841 36.595 1.00 42.96 261 GLU B C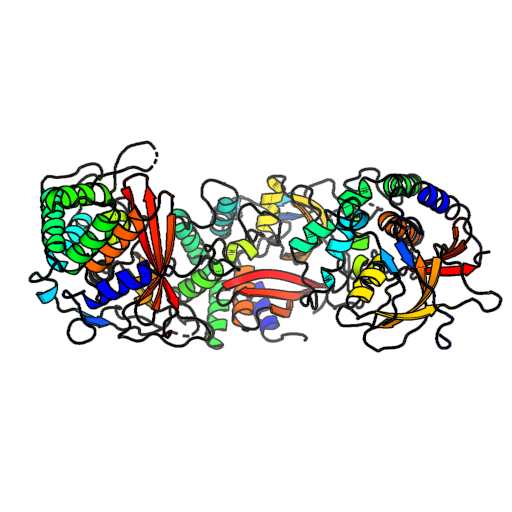A 1
ATOM 4377 C C . GLU B 1 261 ? 61.406 38.644 37.013 1.00 42.27 261 GLU B C 1
ATOM 4378 O O . GLU B 1 261 ? 62.288 38.908 36.203 1.00 42.82 261 GLU B O 1
ATOM 4384 N N . GLU B 1 262 ? 61.663 38.185 38.240 1.00 41.51 262 GLU B N 1
ATOM 4385 C CA . GLU B 1 262 ? 63.045 38.019 38.735 1.00 40.31 262 GLU B CA 1
ATOM 4386 C C . GLU B 1 262 ? 63.741 36.714 38.291 1.00 39.56 262 GLU B C 1
ATOM 4387 O O . GLU B 1 262 ? 64.977 36.595 38.394 1.00 39.59 262 GLU B O 1
ATOM 4393 N N . TYR B 1 263 ? 62.951 35.749 37.821 1.00 36.89 263 TYR B N 1
ATOM 4394 C CA . TYR B 1 263 ? 63.456 34.420 37.460 1.00 35.39 263 TYR B CA 1
ATOM 4395 C C . TYR B 1 263 ? 63.708 34.267 35.974 1.00 34.81 263 TYR B C 1
ATOM 4396 O O . TYR B 1 263 ? 62.793 34.399 35.167 1.00 33.70 263 TYR B O 1
ATOM 4405 N N . GLU B 1 264 ? 64.958 33.980 35.623 1.00 34.98 264 GLU B N 1
ATOM 4406 C CA . GLU B 1 264 ? 65.271 33.421 34.305 1.00 35.93 264 GLU B CA 1
ATOM 4407 C C . GLU B 1 264 ? 65.079 31.912 34.314 1.00 35.90 264 GLU B C 1
ATOM 4408 O O . GLU B 1 264 ? 65.681 31.196 35.123 1.00 34.72 264 GLU B O 1
ATOM 4414 N N . LEU B 1 265 ? 64.221 31.454 33.404 1.00 36.60 265 LEU B N 1
ATOM 4415 C CA . LEU B 1 265 ? 63.683 30.095 33.405 1.00 37.53 265 LEU B CA 1
ATOM 4416 C C . LEU B 1 265 ? 63.706 29.500 32.013 1.00 37.17 265 LEU B C 1
ATOM 4417 O O . LEU B 1 265 ? 63.491 30.206 31.039 1.00 37.02 265 LEU B O 1
ATOM 4422 N N . GLN B 1 266 ? 63.957 28.196 31.938 1.00 36.98 266 GLN B N 1
ATOM 4423 C CA . GLN B 1 266 ? 63.571 27.379 30.784 1.00 37.05 266 GLN B CA 1
ATOM 4424 C C . GLN B 1 266 ? 62.181 26.760 30.970 1.00 35.91 266 GLN B C 1
ATOM 4425 O O . GLN B 1 266 ? 61.866 26.241 32.033 1.00 35.72 266 GLN B O 1
ATOM 4431 N N . ILE B 1 267 ? 61.361 26.830 29.933 1.00 34.40 267 ILE B N 1
ATOM 4432 C CA . ILE B 1 267 ? 60.077 26.135 29.917 1.00 32.59 267 ILE B CA 1
ATOM 4433 C C . ILE B 1 267 ? 60.231 24.962 28.957 1.00 31.75 267 ILE B C 1
ATOM 4434 O O . ILE B 1 267 ? 60.266 25.146 27.720 1.00 31.50 267 ILE B O 1
ATOM 4439 N N . VAL B 1 268 ? 60.358 23.751 29.508 1.00 29.34 268 VAL B N 1
ATOM 4440 C CA . VAL B 1 268 ? 60.576 22.620 28.616 1.00 27.71 268 VAL B CA 1
ATOM 4441 C C . VAL B 1 268 ? 59.258 21.893 28.365 1.00 27.17 268 VAL B C 1
ATOM 4442 O O . VAL B 1 268 ? 58.483 21.678 29.291 1.00 26.08 268 VAL B O 1
ATOM 4446 N N . VAL B 1 269 ? 58.987 21.564 27.106 1.00 27.61 269 VAL B N 1
ATOM 4447 C CA . VAL B 1 269 ? 57.815 20.756 26.768 1.00 28.75 269 VAL B CA 1
ATOM 4448 C C . VAL B 1 269 ? 58.184 19.604 25.829 1.00 29.70 269 VAL B C 1
ATOM 4449 O O . VAL B 1 269 ? 58.918 19.805 24.844 1.00 30.46 269 VAL B O 1
ATOM 4453 N N . ASN B 1 270 ? 57.726 18.397 26.173 1.00 30.49 270 ASN B N 1
ATOM 4454 C CA . ASN B 1 270 ? 57.904 17.199 25.322 1.00 31.42 270 ASN B CA 1
ATOM 4455 C C . ASN B 1 270 ? 56.652 16.883 24.517 1.00 31.55 270 ASN B C 1
ATOM 4456 O O . ASN B 1 270 ? 55.560 16.883 25.063 1.00 31.43 270 ASN B O 1
ATOM 4461 N N . ARG B 1 271 ? 56.816 16.585 23.230 1.00 32.65 271 ARG B N 1
ATOM 4462 C CA . ARG B 1 271 ? 55.684 16.337 22.329 1.00 33.63 271 ARG B CA 1
ATOM 4463 C C . ARG B 1 271 ? 55.647 14.932 21.756 1.00 34.66 271 ARG B C 1
ATOM 4464 O O . ARG B 1 271 ? 56.679 14.375 21.359 1.00 34.66 271 ARG B O 1
ATOM 4472 N N . HIS B 1 272 ? 54.440 14.371 21.705 1.00 35.74 272 HIS B N 1
ATOM 4473 C CA . HIS B 1 272 ? 54.215 13.081 21.062 1.00 36.79 272 HIS B CA 1
ATOM 4474 C C . HIS B 1 272 ? 53.176 13.288 19.990 1.00 36.15 272 HIS B C 1
ATOM 4475 O O . HIS B 1 272 ? 52.009 12.948 20.150 1.00 36.69 272 HIS B O 1
ATOM 4482 N N . GLY B 1 273 ? 53.639 13.840 18.880 1.00 35.54 273 GLY B N 1
ATOM 4483 C CA . GLY B 1 273 ? 52.773 14.319 17.825 1.00 34.09 273 GLY B CA 1
ATOM 4484 C C . GLY B 1 273 ? 51.929 15.471 18.339 1.00 32.80 273 GLY B C 1
ATOM 4485 O O . GLY B 1 273 ? 52.458 16.490 18.819 1.00 32.16 273 GLY B O 1
ATOM 4486 N N . ARG B 1 274 ? 50.620 15.258 18.296 1.00 31.25 274 ARG B N 1
ATOM 4487 C CA . ARG B 1 274 ? 49.653 16.286 18.636 1.00 30.36 274 ARG B CA 1
ATOM 4488 C C . ARG B 1 274 ? 49.327 16.344 20.124 1.00 28.12 274 ARG B C 1
ATOM 4489 O O . ARG B 1 274 ? 48.453 17.060 20.503 1.00 28.01 274 ARG B O 1
ATOM 4497 N N . TYR B 1 275 ? 50.045 15.615 20.955 1.00 26.86 275 TYR B N 1
ATOM 4498 C CA . TYR B 1 275 ? 49.745 15.608 22.380 1.00 24.78 275 TYR B CA 1
ATOM 4499 C C . TYR B 1 275 ? 50.927 16.157 23.150 1.00 23.52 275 TYR B C 1
ATOM 4500 O O . TYR B 1 275 ? 52.075 16.087 22.704 1.00 23.13 275 TYR B O 1
ATOM 4509 N N . ILE B 1 276 ? 50.661 16.716 24.321 1.00 22.41 276 ILE B N 1
ATOM 4510 C CA . ILE B 1 276 ? 51.763 17.084 25.171 1.00 21.39 276 ILE B CA 1
ATOM 4511 C C . ILE B 1 276 ? 52.245 15.884 26.033 1.00 21.76 276 ILE B C 1
ATOM 4512 O O . ILE B 1 276 ? 51.452 15.150 26.546 1.00 20.74 276 ILE B O 1
ATOM 4517 N N . GLY B 1 277 ? 53.564 15.740 26.176 1.00 23.81 277 GLY B N 1
ATOM 4518 C CA . GLY B 1 277 ? 54.178 14.806 27.110 1.00 25.31 277 GLY B CA 1
ATOM 4519 C C . GLY B 1 277 ? 54.529 15.515 28.400 1.00 26.60 277 GLY B C 1
ATOM 4520 O O . GLY B 1 277 ? 53.842 16.436 28.814 1.00 26.76 277 GLY B O 1
ATOM 4521 N N . THR B 1 278 ? 55.598 15.075 29.051 1.00 26.88 278 THR B N 1
ATOM 4522 C CA . THR B 1 278 ? 56.115 15.812 30.193 1.00 27.10 278 THR B CA 1
ATOM 4523 C C . THR B 1 278 ? 56.401 17.304 29.864 1.00 26.65 278 THR B C 1
ATOM 4524 O O . THR B 1 278 ? 56.727 17.632 28.729 1.00 28.39 278 THR B O 1
ATOM 4528 N N . ALA B 1 279 ? 56.246 18.175 30.859 1.00 26.06 279 ALA B N 1
ATOM 4529 C CA . ALA B 1 279 ? 56.530 19.622 30.782 1.00 25.51 279 ALA B CA 1
ATOM 4530 C C . ALA B 1 279 ? 56.742 20.093 32.188 1.00 25.65 279 ALA B C 1
ATOM 4531 O O . ALA B 1 279 ? 56.104 19.581 33.129 1.00 26.48 279 ALA B O 1
ATOM 4533 N N . TYR B 1 280 ? 57.675 21.032 32.338 1.00 25.68 280 TYR B N 1
ATOM 4534 C CA . TYR B 1 280 ? 58.071 21.603 33.634 1.00 25.35 280 TYR B CA 1
ATOM 4535 C C . TYR B 1 280 ? 58.977 22.835 33.460 1.00 24.61 280 TYR B C 1
ATOM 4536 O O . TYR B 1 280 ? 59.577 22.994 32.391 1.00 25.05 280 TYR B O 1
ATOM 4545 N N . PRO B 1 281 ? 59.135 23.679 34.505 1.00 24.51 281 PRO B N 1
ATOM 4546 C CA . PRO B 1 281 ? 60.202 24.671 34.313 1.00 24.59 281 PRO B CA 1
ATOM 4547 C C . PRO B 1 281 ? 61.561 24.163 34.847 1.00 24.93 281 PRO B C 1
ATOM 4548 O O . PRO B 1 281 ? 61.632 23.096 35.546 1.00 25.38 281 PRO B O 1
ATOM 4552 N N . VAL B 1 282 ? 62.617 24.872 34.453 1.00 24.19 282 VAL B N 1
ATOM 4553 C CA . VAL B 1 282 ? 63.981 24.698 34.963 1.00 24.46 282 VAL B CA 1
ATOM 4554 C C . VAL B 1 282 ? 64.507 26.110 35.248 1.00 25.69 282 VAL B C 1
ATOM 4555 O O . VAL B 1 282 ? 64.691 26.903 34.327 1.00 25.67 282 VAL B O 1
ATOM 4559 N N . LEU B 1 283 ? 64.766 26.403 36.512 1.00 27.57 283 LEU B N 1
ATOM 4560 C CA . LEU B 1 283 ? 65.217 27.753 36.894 1.00 29.99 283 LEU B CA 1
ATOM 4561 C C . LEU B 1 283 ? 66.709 27.861 36.669 1.00 32.63 283 LEU B C 1
ATOM 4562 O O . LEU B 1 283 ? 67.505 27.143 37.289 1.00 33.39 283 LEU B O 1
ATOM 4567 N N . LEU B 1 284 ? 67.079 28.751 35.756 1.00 35.60 284 LEU B N 1
ATOM 4568 C CA . LEU B 1 284 ? 68.466 28.951 35.361 1.00 38.76 284 LEU B CA 1
ATOM 4569 C C . LEU B 1 284 ? 69.137 29.998 36.263 1.00 40.60 284 LEU B C 1
ATOM 4570 O O . LEU B 1 284 ? 70.309 29.865 36.637 1.00 40.55 284 LEU B O 1
ATOM 4575 N N . SER B 1 285 ? 68.376 31.025 36.617 1.00 43.05 285 SER B N 1
ATOM 4576 C CA . SER B 1 285 ? 68.903 32.175 37.342 1.00 45.85 285 SER B CA 1
ATOM 4577 C C . SER B 1 285 ? 67.805 32.912 38.100 1.00 48.04 285 SER B C 1
ATOM 4578 O O . SER B 1 285 ? 66.707 33.157 37.581 1.00 47.23 285 SER B O 1
ATOM 4581 N N . THR B 1 286 ? 68.112 33.256 39.342 1.00 51.00 286 THR B N 1
ATOM 4582 C CA . THR B 1 286 ? 67.214 34.063 40.157 1.00 51.98 286 THR B CA 1
ATOM 4583 C C . THR B 1 286 ? 67.830 35.441 40.444 1.00 47.84 286 THR B C 1
ATOM 4584 O O . THR B 1 286 ? 69.052 35.609 40.394 1.00 50.75 286 THR B O 1
ATOM 4588 N N . ASN B 1 287 ? 66.975 36.415 40.757 1.00 33.43 287 ASN B N 1
ATOM 4589 C CA . ASN B 1 287 ? 67.394 37.821 40.871 1.00 28.30 287 ASN B CA 1
ATOM 4590 C C . ASN B 1 287 ? 67.901 38.581 39.660 1.00 32.86 287 ASN B C 1
ATOM 4591 O O . ASN B 1 287 ? 69.112 38.780 39.516 1.00 30.80 287 ASN B O 1
ATOM 4596 N N . ASN B 1 288 ? 66.980 38.958 38.779 1.00 53.34 288 ASN B N 1
ATOM 4597 C CA . ASN B 1 288 ? 67.226 39.929 37.705 1.00 67.13 288 ASN B CA 1
ATOM 4598 C C . ASN B 1 288 ? 66.199 41.059 37.603 1.00 72.29 288 ASN B C 1
ATOM 4599 O O . ASN B 1 288 ? 65.319 41.186 38.471 1.00 72.89 288 ASN B O 1
ATOM 4604 N N . PRO B 1 289 ? 66.310 41.869 36.555 1.00 74.57 289 PRO B N 1
ATOM 4605 C CA . PRO B 1 289 ? 65.150 42.569 35.996 1.00 75.47 289 PRO B CA 1
ATOM 4606 C C . PRO B 1 289 ? 63.838 41.911 36.409 1.00 75.82 289 PRO B C 1
ATOM 4607 O O . PRO B 1 289 ? 62.775 42.452 36.103 1.00 75.91 289 PRO B O 1
ATOM 4611 N N . GLY C 1 6 ? 103.037 18.121 48.600 1.00 69.95 6 GLY C N 1
ATOM 4612 C 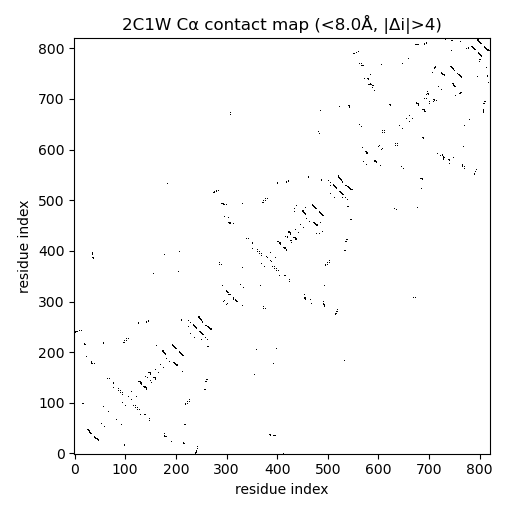CA . GLY C 1 6 ? 103.904 16.992 48.152 1.00 69.96 6 GLY C CA 1
ATOM 4613 C C . GLY C 1 6 ? 104.225 16.024 49.279 1.00 69.70 6 GLY C C 1
ATOM 4614 O O . GLY C 1 6 ? 105.401 15.785 49.579 1.00 69.86 6 GLY C O 1
ATOM 4615 N N . GLN C 1 7 ? 103.178 15.465 49.896 1.00 68.95 7 GLN C N 1
ATOM 4616 C CA . GLN C 1 7 ? 103.315 14.540 51.031 1.00 67.81 7 GLN C CA 1
ATOM 4617 C C . GLN C 1 7 ? 102.264 13.434 50.993 1.00 66.77 7 GLN C C 1
ATOM 4618 O O . GLN C 1 7 ? 101.103 13.705 50.687 1.00 66.89 7 GLN C O 1
ATOM 4624 N N . LEU C 1 8 ? 102.668 12.204 51.324 1.00 64.69 8 LEU C N 1
ATOM 4625 C CA . LEU C 1 8 ? 101.756 11.058 51.345 1.00 63.10 8 LEU C CA 1
ATOM 4626 C C . LEU C 1 8 ? 100.758 11.158 52.505 1.00 61.80 8 LEU C C 1
ATOM 4627 O O . LEU C 1 8 ? 101.128 11.483 53.632 1.00 61.37 8 LEU C O 1
ATOM 4632 N N . ASN C 1 9 ? 99.488 10.901 52.204 1.00 60.07 9 ASN C N 1
ATOM 4633 C CA . ASN C 1 9 ? 98.423 10.898 53.208 1.00 58.49 9 ASN C CA 1
ATOM 4634 C C . ASN C 1 9 ? 98.268 9.491 53.787 1.00 57.53 9 ASN C C 1
ATOM 4635 O O . ASN C 1 9 ? 97.853 8.571 53.083 1.00 57.21 9 ASN C O 1
ATOM 4640 N N . HIS C 1 10 ? 98.625 9.338 55.062 1.00 56.36 10 HIS C N 1
ATOM 4641 C CA . HIS C 1 10 ? 98.687 8.038 55.725 1.00 55.55 10 HIS C CA 1
ATOM 4642 C C . HIS C 1 10 ? 97.314 7.482 56.045 1.00 54.28 10 HIS C C 1
ATOM 4643 O O . HIS C 1 10 ? 97.035 6.314 55.768 1.00 53.77 10 HIS C O 1
ATOM 4650 N N . GLU C 1 11 ? 96.475 8.335 56.638 1.00 52.93 11 GLU C N 1
ATOM 4651 C CA . GLU C 1 11 ? 95.065 8.052 56.926 1.00 51.47 11 GLU C CA 1
ATOM 4652 C C . GLU C 1 11 ? 94.370 7.502 55.659 1.00 49.69 11 GLU C C 1
ATOM 4653 O O . GLU C 1 11 ? 93.843 6.377 55.653 1.00 48.99 11 GLU C O 1
ATOM 4659 N N . LEU C 1 12 ? 94.428 8.283 54.579 1.00 48.05 12 LEU C N 1
ATOM 4660 C CA . LEU C 1 12 ? 93.847 7.888 53.290 1.00 46.30 12 LEU C CA 1
ATOM 4661 C C . LEU C 1 12 ? 94.513 6.657 52.653 1.00 45.29 12 LEU C C 1
ATOM 4662 O O . LEU C 1 12 ? 93.831 5.833 52.037 1.00 43.84 12 LEU C O 1
ATOM 4667 N N . SER C 1 13 ? 95.827 6.520 52.837 1.00 44.32 13 SER C N 1
ATOM 4668 C CA . SER C 1 13 ? 96.562 5.338 52.361 1.00 43.77 13 SER C CA 1
ATOM 4669 C C . SER C 1 13 ? 96.090 4.043 53.001 1.00 44.06 13 SER C C 1
ATOM 4670 O O . SER C 1 13 ? 95.808 3.061 52.307 1.00 43.78 13 SER C O 1
ATOM 4673 N N . LYS C 1 14 ? 96.041 4.047 54.331 1.00 44.42 14 LYS C N 1
ATOM 4674 C CA A LYS C 1 14 ? 95.613 2.882 55.087 0.50 44.20 14 LYS C CA 1
ATOM 4675 C CA B LYS C 1 14 ? 95.604 2.891 55.110 0.50 44.45 14 LYS C CA 1
ATOM 4676 C C . LYS C 1 14 ? 94.145 2.571 54.800 1.00 43.90 14 LYS C C 1
ATOM 4677 O O . LYS C 1 14 ? 93.776 1.407 54.610 1.00 42.93 14 LYS C O 1
ATOM 4688 N N . LEU C 1 15 ? 93.324 3.619 54.745 1.00 43.23 15 LEU C N 1
ATOM 4689 C CA . LEU C 1 15 ? 91.905 3.460 54.405 1.00 42.19 15 LEU C CA 1
ATOM 4690 C C . LEU C 1 15 ? 91.678 2.780 53.055 1.00 41.43 15 LEU C C 1
ATOM 4691 O O . LEU C 1 15 ? 90.882 1.868 52.970 1.00 41.87 15 LEU C O 1
ATOM 4696 N N . PHE C 1 16 ? 92.377 3.211 52.010 1.00 40.62 16 PHE C N 1
ATOM 4697 C CA . PHE C 1 16 ? 92.162 2.647 50.678 1.00 39.79 16 PHE C CA 1
ATOM 4698 C C . PHE C 1 16 ? 92.725 1.218 50.565 1.00 40.13 16 PHE C C 1
ATOM 4699 O O . PHE C 1 16 ? 92.209 0.380 49.820 1.00 39.57 16 PHE C O 1
ATOM 4707 N N . ASN C 1 17 ? 93.763 0.941 51.342 1.00 40.51 17 ASN C N 1
ATOM 4708 C CA . ASN C 1 17 ? 94.306 -0.404 51.418 1.00 41.15 17 ASN C CA 1
ATOM 4709 C C . ASN C 1 17 ? 93.293 -1.356 52.040 1.00 41.68 17 ASN C C 1
ATOM 4710 O O . ASN C 1 17 ? 93.160 -2.515 51.615 1.00 41.32 17 ASN C O 1
ATOM 4715 N N . GLU C 1 18 ? 92.583 -0.844 53.043 1.00 42.20 18 GLU C N 1
ATOM 4716 C CA . GLU C 1 18 ? 91.467 -1.542 53.664 1.00 43.32 18 GLU C CA 1
ATOM 4717 C C . GLU C 1 18 ? 90.367 -1.785 52.650 1.00 43.16 18 GLU C C 1
ATOM 4718 O O . GLU C 1 18 ? 89.975 -2.929 52.424 1.00 43.31 18 GLU C O 1
ATOM 4724 N N . LEU C 1 19 ? 89.894 -0.721 52.010 1.00 43.04 19 LEU C N 1
ATOM 4725 C CA . LEU C 1 19 ? 88.860 -0.857 50.971 1.00 42.84 19 LEU C CA 1
ATOM 4726 C C . LEU C 1 19 ? 89.302 -1.844 49.896 1.00 43.50 19 LEU C C 1
ATOM 4727 O O . LEU C 1 19 ? 88.499 -2.637 49.404 1.00 42.19 19 LEU C O 1
ATOM 4732 N N . TRP C 1 20 ? 90.591 -1.778 49.551 1.00 44.59 20 TRP C N 1
ATOM 4733 C CA . TRP C 1 20 ? 91.197 -2.646 48.555 1.00 46.18 20 TRP C CA 1
ATOM 4734 C C . TRP C 1 20 ? 91.067 -4.094 49.029 1.00 47.68 20 TRP C C 1
ATOM 4735 O O . TRP C 1 20 ? 90.538 -4.943 48.316 1.00 47.81 20 TRP C O 1
ATOM 4746 N N . ASP C 1 21 ? 91.506 -4.352 50.256 1.00 49.89 21 ASP C N 1
ATOM 4747 C CA . ASP C 1 21 ? 91.348 -5.664 50.877 1.00 51.73 21 ASP C CA 1
ATOM 4748 C C . ASP C 1 21 ? 89.866 -6.072 50.960 1.00 53.12 21 ASP C C 1
ATOM 4749 O O . ASP C 1 21 ? 89.530 -7.264 50.844 1.00 52.86 21 ASP C O 1
ATOM 4754 N N . ALA C 1 22 ? 89.000 -5.067 51.116 1.00 54.14 22 ALA C N 1
ATOM 4755 C CA . ALA C 1 22 ? 87.548 -5.249 51.194 1.00 55.27 22 ALA C CA 1
ATOM 4756 C C . ALA C 1 22 ? 86.845 -5.304 49.843 1.00 55.77 22 ALA C C 1
ATOM 4757 O O . ALA C 1 22 ? 85.617 -5.335 49.803 1.00 56.02 22 ALA C O 1
ATOM 4759 N N . ASP C 1 23 ? 87.606 -5.315 48.751 1.00 56.37 23 ASP C N 1
ATOM 4760 C CA . ASP C 1 23 ? 87.033 -5.288 47.398 1.00 57.04 23 ASP C CA 1
ATOM 4761 C C . ASP C 1 23 ? 86.727 -6.712 46.907 1.00 57.42 23 ASP C C 1
ATOM 4762 O O . ASP C 1 23 ? 87.394 -7.244 46.021 1.00 57.56 23 ASP C O 1
ATOM 4767 N N . GLN C 1 24 ? 85.693 -7.308 47.491 1.00 57.65 24 GLN C N 1
ATOM 4768 C CA . GLN C 1 24 ? 85.256 -8.665 47.160 1.00 57.79 24 GLN C CA 1
ATOM 4769 C C . GLN C 1 24 ? 84.784 -8.809 45.710 1.00 58.14 24 GLN C C 1
ATOM 4770 O O . GLN C 1 24 ? 84.650 -9.929 45.194 1.00 57.85 24 GLN C O 1
ATOM 4776 N N . ASN C 1 25 ? 84.529 -7.679 45.057 1.00 58.34 25 ASN C N 1
ATOM 4777 C CA . ASN C 1 25 ? 84.011 -7.700 43.699 1.00 58.80 25 ASN C CA 1
ATOM 4778 C C . ASN C 1 25 ? 85.062 -7.574 42.600 1.00 59.50 25 ASN C C 1
ATOM 4779 O O . ASN C 1 25 ? 84.739 -7.743 41.423 1.00 59.59 25 ASN C O 1
ATOM 4784 N N . ARG C 1 26 ? 86.309 -7.306 42.989 1.00 60.29 26 ARG C N 1
ATOM 4785 C CA . ARG C 1 26 ? 87.401 -7.117 42.026 1.00 61.10 26 ARG C CA 1
ATOM 4786 C C . ARG C 1 26 ? 87.611 -8.331 41.127 1.00 60.77 26 ARG C C 1
ATOM 4787 O O . ARG C 1 26 ? 87.452 -9.470 41.553 1.00 60.95 26 ARG C O 1
ATOM 4795 N N . MET C 1 27 ? 87.969 -8.067 39.879 1.00 60.18 27 MET C N 1
ATOM 4796 C CA . MET C 1 27 ? 88.211 -9.109 38.903 1.00 59.22 27 MET C CA 1
ATOM 4797 C C . MET C 1 27 ? 89.699 -9.401 38.862 1.00 59.26 27 MET C C 1
ATOM 4798 O O . MET C 1 27 ? 90.513 -8.487 38.966 1.00 59.08 27 MET C O 1
ATOM 4803 N N . LYS C 1 28 ? 90.050 -10.678 38.724 1.00 59.24 28 LYS C N 1
ATOM 4804 C CA . LYS C 1 28 ? 91.451 -11.101 38.770 1.00 59.11 28 LYS C CA 1
ATOM 4805 C C . LYS C 1 28 ? 92.052 -11.190 37.378 1.00 58.64 28 LYS C C 1
ATOM 4806 O O . LYS C 1 28 ? 91.394 -11.622 36.435 1.00 58.62 28 LYS C O 1
ATOM 4812 N N . SER C 1 29 ? 93.317 -10.800 37.265 1.00 58.54 29 SER C N 1
ATOM 4813 C CA . SER C 1 29 ? 94.091 -11.025 36.044 1.00 58.22 29 SER C CA 1
ATOM 4814 C C . SER C 1 29 ? 94.150 -12.518 35.721 1.00 58.55 29 SER C C 1
ATOM 4815 O O . SER C 1 29 ? 94.305 -13.356 36.612 1.00 58.40 29 SER C O 1
ATOM 4818 N N . GLY C 1 30 ? 94.006 -12.844 34.444 1.00 58.95 30 GLY C N 1
ATOM 4819 C CA . GLY C 1 30 ? 93.988 -14.229 34.018 1.00 59.47 30 GLY C CA 1
ATOM 4820 C C . GLY C 1 30 ? 92.587 -14.786 33.898 1.00 59.65 30 GLY C C 1
ATOM 4821 O O . GLY C 1 30 ? 92.061 -14.901 32.783 1.00 59.84 30 GLY C O 1
ATOM 4822 N N . LYS C 1 31 ? 91.983 -15.122 35.042 1.00 59.33 31 LYS C N 1
ATOM 4823 C CA . LYS C 1 31 ? 90.702 -15.839 35.057 1.00 58.96 31 LYS C CA 1
ATOM 4824 C C . LYS C 1 31 ? 89.496 -14.983 34.713 1.00 58.46 31 LYS C C 1
ATOM 4825 O O . LYS C 1 31 ? 88.592 -15.441 34.018 1.00 58.03 31 LYS C O 1
ATOM 4831 N N . ASP C 1 32 ? 89.505 -13.739 35.190 1.00 58.05 32 ASP C N 1
ATOM 4832 C CA . ASP C 1 32 ? 88.383 -12.818 35.007 1.00 57.00 32 ASP C CA 1
ATOM 4833 C C . ASP C 1 32 ? 88.547 -11.933 33.779 1.00 56.91 32 ASP C C 1
ATOM 4834 O O . ASP C 1 32 ? 87.596 -11.750 33.015 1.00 57.04 32 ASP C O 1
ATOM 4839 N N . TYR C 1 33 ? 89.750 -11.391 33.601 1.00 56.11 33 TYR C N 1
ATOM 4840 C CA . TYR C 1 33 ? 90.080 -10.581 32.432 1.00 55.39 33 TYR C CA 1
ATOM 4841 C C . TYR C 1 33 ? 91.504 -10.879 31.966 1.00 55.30 33 TYR C C 1
ATOM 4842 O O . TYR C 1 33 ? 92.326 -11.387 32.733 1.00 55.43 33 TYR C O 1
ATOM 4851 N N . ARG C 1 34 ? 91.795 -10.547 30.710 1.00 55.02 34 ARG C N 1
ATOM 4852 C CA . ARG C 1 34 ? 93.155 -10.641 30.185 1.00 54.42 34 ARG C CA 1
ATOM 4853 C C . ARG C 1 34 ? 93.461 -9.485 29.253 1.00 53.42 34 ARG C C 1
ATOM 4854 O O . ARG C 1 34 ? 92.704 -9.233 28.309 1.00 53.30 34 ARG C O 1
ATOM 4862 N N . ILE C 1 35 ? 94.569 -8.794 29.528 1.00 51.75 35 ILE C N 1
ATOM 4863 C CA . ILE C 1 35 ? 95.066 -7.735 28.651 1.00 50.59 35 ILE C CA 1
ATOM 4864 C C . ILE C 1 35 ? 96.386 -8.076 27.965 1.00 49.35 35 ILE C C 1
ATOM 4865 O O . ILE C 1 35 ? 97.133 -8.944 28.414 1.00 49.06 35 ILE C O 1
ATOM 4870 N N . SER C 1 36 ? 96.650 -7.378 26.865 1.00 47.82 36 SER C N 1
ATOM 4871 C CA . SER C 1 36 ? 97.939 -7.411 26.209 1.00 46.50 36 SER C CA 1
ATOM 4872 C C . SER C 1 36 ? 98.371 -5.984 25.948 1.00 44.76 36 SER C C 1
ATOM 4873 O O . SER C 1 36 ? 97.760 -5.287 25.132 1.00 44.38 36 SER C O 1
ATOM 4876 N N . LEU C 1 37 ? 99.428 -5.566 26.650 1.00 42.71 37 LEU C N 1
ATOM 4877 C CA . LEU C 1 37 ? 99.956 -4.188 26.620 1.00 40.31 37 LEU C CA 1
ATOM 4878 C C . LEU C 1 37 ? 100.458 -3.843 25.238 1.00 38.81 37 LEU C C 1
ATOM 4879 O O . LEU C 1 37 ? 100.387 -2.680 24.830 1.00 38.87 37 LEU C O 1
ATOM 4884 N N . GLN C 1 38 ? 100.983 -4.873 24.547 1.00 36.73 38 GLN C N 1
ATOM 4885 C CA . GLN C 1 38 ? 101.481 -4.801 23.137 1.00 33.57 38 GLN C CA 1
ATOM 4886 C C . GLN C 1 38 ? 102.856 -4.147 23.192 1.00 34.14 38 GLN C C 1
ATOM 4887 O O . GLN C 1 38 ? 103.869 -4.809 22.888 1.00 34.47 38 GLN C O 1
ATOM 4893 N N . GLY C 1 39 ? 102.905 -2.855 23.547 1.00 33.28 39 GLY C N 1
ATOM 4894 C CA . GLY C 1 39 ? 104.136 -2.066 23.485 1.00 31.80 39 GLY C CA 1
ATOM 4895 C C . GLY C 1 39 ? 103.911 -0.594 23.808 1.00 30.94 39 GLY C C 1
ATOM 4896 O O . GLY C 1 39 ? 102.805 -0.150 24.040 1.00 30.56 39 GLY C O 1
ATOM 4897 N N . LYS C 1 40 ? 105.001 0.151 23.818 1.00 30.94 40 LYS C N 1
ATOM 4898 C CA . LYS C 1 40 ? 105.026 1.558 24.136 1.00 30.17 40 LYS C CA 1
ATOM 4899 C C . LYS C 1 40 ? 104.270 2.364 23.092 1.00 30.23 40 LYS C C 1
ATOM 4900 O O . LYS C 1 40 ? 104.405 2.123 21.874 1.00 28.76 40 LYS C O 1
ATOM 4906 N N . ALA C 1 41 ? 103.443 3.294 23.574 1.00 29.76 41 ALA C N 1
ATOM 4907 C CA . ALA C 1 41 ? 102.649 4.113 22.671 1.00 29.36 41 ALA C CA 1
ATOM 4908 C C . ALA C 1 41 ? 103.531 4.855 21.676 1.00 29.78 41 ALA C C 1
ATOM 4909 O O . ALA C 1 41 ? 104.545 5.509 22.055 1.00 28.57 41 ALA C O 1
ATOM 4911 N N . GLY C 1 42 ? 103.150 4.742 20.403 1.00 30.16 42 GLY C N 1
ATOM 4912 C CA . GLY C 1 42 ? 103.877 5.386 19.313 1.00 32.41 42 GLY C CA 1
ATOM 4913 C C . GLY C 1 42 ? 105.116 4.624 18.898 1.00 33.99 42 GLY C C 1
ATOM 4914 O O . GLY C 1 42 ? 105.993 5.166 18.170 1.00 33.54 42 GLY C O 1
ATOM 4915 N N . TYR C 1 43 ? 105.182 3.370 19.365 1.00 35.06 43 TYR C N 1
ATOM 4916 C CA . TYR C 1 43 ? 106.299 2.453 19.120 1.00 36.31 43 TYR C CA 1
ATOM 4917 C C . TYR C 1 43 ? 105.790 1.010 19.128 1.00 36.47 43 TYR C C 1
ATOM 4918 O O . TYR C 1 43 ? 106.593 0.085 19.192 1.00 35.47 43 TYR C O 1
ATOM 4927 N N . VAL C 1 44 ? 104.475 0.802 19.066 1.00 37.00 44 VAL C N 1
ATOM 4928 C CA . VAL C 1 44 ? 103.955 -0.579 18.995 1.00 37.92 44 VAL C CA 1
ATOM 4929 C C . VAL C 1 44 ? 104.426 -1.260 17.690 1.00 38.50 44 VAL C C 1
ATOM 4930 O O . VAL C 1 44 ? 104.479 -0.632 16.628 1.00 39.15 44 VAL C O 1
ATOM 4934 N N . SER C 1 56 ? 91.888 -2.206 14.924 1.00 23.64 56 SER C N 1
ATOM 4935 C CA . SER C 1 56 ? 92.167 -2.519 16.312 1.00 22.02 56 SER C CA 1
ATOM 4936 C C . SER C 1 56 ? 93.565 -3.072 16.569 1.00 22.31 56 SER C C 1
ATOM 4937 O O . SER C 1 56 ? 94.406 -3.094 15.689 1.00 24.77 56 SER C O 1
ATOM 4940 N N . PHE C 1 57 ? 93.803 -3.436 17.822 1.00 23.21 57 PHE C N 1
ATOM 4941 C CA . PHE C 1 57 ? 94.348 -4.718 18.271 1.00 24.01 57 PHE C CA 1
ATOM 4942 C C . PHE C 1 57 ? 94.087 -4.509 19.754 1.00 30.65 57 PHE C C 1
ATOM 4943 O O . PHE C 1 57 ? 94.652 -3.591 20.322 1.00 28.60 57 PHE C O 1
ATOM 4951 N N . PRO C 1 58 ? 93.208 -5.285 20.376 1.00 45.04 58 PRO C N 1
ATOM 4952 C CA . PRO C 1 58 ? 92.555 -4.780 21.574 1.00 50.23 58 PRO C CA 1
ATOM 4953 C C . PRO C 1 58 ? 93.408 -4.956 22.820 1.00 50.80 58 PRO C C 1
ATOM 4954 O O . PRO C 1 58 ? 94.155 -5.920 22.924 1.00 50.62 58 PRO C O 1
ATOM 4958 N N . LEU C 1 59 ? 93.314 -3.989 23.730 1.00 49.51 59 LEU C N 1
ATOM 4959 C CA . LEU C 1 59 ? 93.895 -4.107 25.056 1.00 47.63 59 LEU C CA 1
ATOM 4960 C C . LEU C 1 59 ? 93.294 -5.306 25.780 1.00 47.04 59 LEU C C 1
ATOM 4961 O O . LEU C 1 59 ? 94.018 -6.084 26.379 1.00 46.91 59 LEU C O 1
ATOM 4966 N N . PHE C 1 60 ? 91.973 -5.457 25.715 1.00 46.51 60 PHE C N 1
ATOM 4967 C CA . PHE C 1 60 ? 91.297 -6.559 26.399 1.00 46.12 60 PHE C CA 1
ATOM 4968 C C . PHE C 1 60 ? 91.080 -7.777 25.511 1.00 47.16 60 PHE C C 1
ATOM 4969 O O . PHE C 1 60 ? 90.182 -7.810 24.658 1.00 46.65 60 PHE C O 1
ATOM 4977 N N . GLN C 1 61 ? 91.932 -8.772 25.724 1.00 49.23 61 GLN C N 1
ATOM 4978 C CA . GLN C 1 61 ? 91.806 -10.099 25.113 1.00 51.37 61 GLN C CA 1
ATOM 4979 C C . GLN C 1 61 ? 90.456 -10.702 25.447 1.00 52.76 61 GLN C C 1
ATOM 4980 O O . GLN C 1 61 ? 89.788 -11.282 24.589 1.00 52.39 61 GLN C O 1
ATOM 4986 N N . PHE C 1 62 ? 90.067 -10.537 26.709 1.00 54.98 62 PHE C N 1
ATOM 4987 C CA . PHE C 1 62 ? 88.864 -11.147 27.256 1.00 57.32 62 PHE C CA 1
ATOM 4988 C C . PHE C 1 62 ? 88.498 -10.485 28.573 1.00 58.36 62 PHE C C 1
ATOM 4989 O O . PHE C 1 62 ? 89.368 -10.091 29.353 1.00 58.35 62 PHE C O 1
ATOM 4997 N N . VAL C 1 63 ? 87.200 -10.328 28.788 1.00 59.85 63 VAL C N 1
ATOM 4998 C CA . VAL C 1 63 ? 86.670 -9.921 30.078 1.00 61.47 63 VAL C CA 1
ATOM 4999 C C . VAL C 1 63 ? 85.441 -10.786 30.270 1.00 63.06 63 VAL C C 1
ATOM 5000 O O . VAL C 1 63 ? 84.584 -10.852 29.389 1.00 62.73 63 VAL C O 1
ATOM 5004 N N . ASP C 1 64 ? 85.375 -11.459 31.417 1.00 65.33 64 ASP C N 1
ATOM 5005 C CA . ASP C 1 64 ? 84.316 -12.419 31.689 1.00 67.44 64 ASP C CA 1
ATOM 5006 C C . ASP C 1 64 ? 82.964 -11.722 31.848 1.00 69.57 64 ASP C C 1
ATOM 5007 O O . ASP C 1 64 ? 82.564 -11.356 32.954 1.00 69.39 64 ASP C O 1
ATOM 5012 N N . GLU C 1 65 ? 82.290 -11.542 30.708 1.00 71.64 65 GLU C N 1
ATOM 5013 C CA A GLU C 1 65 ? 80.956 -10.944 30.666 0.50 72.57 65 GLU C CA 1
ATOM 5014 C CA B GLU C 1 65 ? 80.948 -10.964 30.640 0.50 72.94 65 GLU C CA 1
ATOM 5015 C C . GLU C 1 65 ? 79.927 -11.783 31.428 1.00 73.30 65 GLU C C 1
ATOM 5016 O O . GLU C 1 65 ? 78.784 -11.369 31.599 1.00 73.40 65 GLU C O 1
ATOM 5027 N N . GLU C 1 66 ? 80.341 -12.958 31.893 1.00 73.85 66 GLU C N 1
ATOM 5028 C CA . GLU C 1 66 ? 79.496 -13.762 32.761 1.00 74.46 66 GLU C CA 1
ATOM 5029 C C . GLU C 1 66 ? 79.497 -13.100 34.128 1.00 74.55 66 GLU C C 1
ATOM 5030 O O . GLU C 1 66 ? 78.441 -12.730 34.641 1.00 74.39 66 GLU C O 1
ATOM 5036 N N . LYS C 1 67 ? 80.692 -12.916 34.688 1.00 74.81 67 LYS C N 1
ATOM 5037 C CA . LYS C 1 67 ? 80.852 -12.312 36.010 1.00 75.25 67 LYS C CA 1
ATOM 5038 C C . LYS C 1 67 ? 80.536 -10.816 36.055 1.00 75.61 67 LYS C C 1
ATOM 5039 O O . LYS C 1 67 ? 80.142 -10.292 37.098 1.00 75.60 67 LYS C O 1
ATOM 5045 N N . LEU C 1 68 ? 80.721 -10.125 34.938 1.00 76.02 68 LEU C N 1
ATOM 5046 C CA . LEU C 1 68 ? 80.247 -8.765 34.846 1.00 76.50 68 LEU C CA 1
ATOM 5047 C C . LEU C 1 68 ? 78.724 -8.824 34.859 1.00 77.09 68 LEU C C 1
ATOM 5048 O O . LEU C 1 68 ? 78.081 -8.372 35.821 1.00 77.03 68 LEU C O 1
ATOM 5053 N N . LYS C 1 69 ? 78.170 -9.430 33.787 1.00 77.69 69 LYS C N 1
ATOM 5054 C CA . LYS C 1 69 ? 76.953 -8.870 33.191 1.00 78.51 69 LYS C CA 1
ATOM 5055 C C . LYS C 1 69 ? 75.728 -8.511 34.042 1.00 78.42 69 LYS C C 1
ATOM 5056 O O . LYS C 1 69 ? 75.334 -7.336 34.120 1.00 78.73 69 LYS C O 1
ATOM 5062 N N . SER C 1 70 ? 75.119 -9.537 34.646 1.00 78.06 70 SER C N 1
ATOM 5063 C CA . SER C 1 70 ? 74.782 -9.434 36.097 1.00 77.62 70 SER C CA 1
ATOM 5064 C C . SER C 1 70 ? 75.135 -10.080 37.414 1.00 76.81 70 SER C C 1
ATOM 5065 O O . SER C 1 70 ? 74.653 -9.673 38.471 1.00 77.17 70 SER C O 1
ATOM 5068 N N . ARG C 1 71 ? 75.991 -11.090 37.342 1.00 75.10 71 ARG C N 1
ATOM 5069 C CA . ARG C 1 71 ? 76.436 -11.779 38.526 1.00 73.07 71 ARG C CA 1
ATOM 5070 C C . ARG C 1 71 ? 76.631 -10.775 39.680 1.00 71.29 71 ARG C C 1
ATOM 5071 O O . ARG C 1 71 ? 76.071 -10.959 40.765 1.00 70.96 71 ARG C O 1
ATOM 5079 N N . LYS C 1 72 ? 77.355 -9.685 39.412 1.00 68.80 72 LYS C N 1
ATOM 5080 C CA . LYS C 1 72 ? 77.835 -8.766 40.466 1.00 66.10 72 LYS C CA 1
ATOM 5081 C C . LYS C 1 72 ? 77.185 -7.358 40.493 1.00 64.89 72 LYS C C 1
ATOM 5082 O O . LYS C 1 72 ? 76.028 -7.207 40.106 1.00 64.66 72 LYS C O 1
ATOM 5088 N N . THR C 1 73 ? 77.923 -6.354 40.991 1.00 63.36 73 THR C N 1
ATOM 5089 C CA . THR C 1 73 ? 77.497 -4.923 40.998 1.00 61.07 73 THR C CA 1
ATOM 5090 C C . THR C 1 73 ? 78.078 -4.164 39.790 1.00 58.93 73 THR C C 1
ATOM 5091 O O . THR C 1 73 ? 78.003 -2.933 39.682 1.00 58.34 73 THR C O 1
ATOM 5095 N N . PHE C 1 74 ? 78.690 -4.933 38.905 1.00 56.14 74 PHE C N 1
ATOM 5096 C CA . PHE C 1 74 ? 79.096 -4.469 37.595 1.00 52.88 74 PHE C CA 1
ATOM 5097 C C . PHE C 1 74 ? 77.872 -4.288 36.702 1.00 51.18 74 PHE C C 1
ATOM 5098 O O . PHE C 1 74 ? 77.808 -3.333 35.938 1.00 50.75 74 PHE C O 1
ATOM 5106 N N . ALA C 1 75 ? 76.909 -5.205 36.814 1.00 48.65 75 ALA C N 1
ATOM 5107 C CA . ALA C 1 75 ? 75.665 -5.181 36.029 1.00 46.54 75 ALA C CA 1
ATOM 5108 C C . ALA C 1 75 ? 74.937 -3.842 36.069 1.00 44.49 75 ALA C C 1
ATOM 5109 O O . ALA C 1 75 ? 74.430 -3.351 35.062 1.00 44.36 75 ALA C O 1
ATOM 5111 N N . THR C 1 76 ? 74.922 -3.264 37.254 1.00 42.18 76 THR C N 1
ATOM 5112 C CA . THR C 1 76 ? 74.169 -2.091 37.588 1.00 40.29 76 THR C CA 1
ATOM 5113 C C . THR C 1 76 ? 74.932 -0.806 37.127 1.00 39.32 76 THR C C 1
ATOM 5114 O O . THR C 1 76 ? 74.334 0.242 36.811 1.00 38.59 76 THR C O 1
ATOM 5118 N N . PHE C 1 77 ? 76.261 -0.939 37.061 1.00 37.58 77 PHE C N 1
ATOM 5119 C CA . PHE C 1 77 ? 77.194 0.074 36.582 1.00 35.75 77 PHE C CA 1
ATOM 5120 C C . PHE C 1 77 ? 77.178 0.112 35.079 1.00 35.47 77 PHE C C 1
ATOM 5121 O O . PHE C 1 77 ? 77.169 1.180 34.480 1.00 34.17 77 PHE C O 1
ATOM 5129 N N . ILE C 1 78 ? 77.184 -1.061 34.453 1.00 36.42 78 ILE C N 1
ATOM 5130 C CA . ILE C 1 78 ? 77.180 -1.092 32.992 1.00 37.97 78 ILE C CA 1
ATOM 5131 C C . ILE C 1 78 ? 75.842 -0.656 32.382 1.00 38.78 78 ILE C C 1
ATOM 5132 O O . ILE C 1 78 ? 75.829 -0.117 31.295 1.00 38.43 78 ILE C O 1
ATOM 5137 N N . SER C 1 79 ? 74.735 -0.892 33.089 1.00 40.44 79 SER C N 1
ATOM 5138 C CA . SER C 1 79 ? 73.436 -0.377 32.659 1.00 42.52 79 SER C CA 1
ATOM 5139 C C . SER C 1 79 ? 73.446 1.145 32.486 1.00 43.57 79 SER C C 1
ATOM 5140 O O . SER C 1 79 ? 72.945 1.656 31.485 1.00 43.33 79 SER C O 1
ATOM 5143 N N . LEU C 1 80 ? 74.015 1.837 33.475 1.00 44.73 80 LEU C N 1
ATOM 5144 C CA . LEU C 1 80 ? 74.209 3.272 33.463 1.00 46.04 80 LEU C CA 1
ATOM 5145 C C . LEU C 1 80 ? 75.148 3.673 32.335 1.00 48.55 80 LEU C C 1
ATOM 5146 O O . LEU C 1 80 ? 74.961 4.727 31.704 1.00 48.34 80 LEU C O 1
ATOM 5151 N N . LEU C 1 81 ? 76.152 2.835 32.089 1.00 50.78 81 LEU C N 1
ATOM 5152 C CA . LEU C 1 81 ? 77.201 3.170 31.136 1.00 53.95 81 LEU C CA 1
ATOM 5153 C C . LEU C 1 81 ? 76.689 3.300 29.701 1.00 56.63 81 LEU C C 1
ATOM 5154 O O . LEU C 1 81 ? 76.665 4.405 29.143 1.00 56.70 81 LEU C O 1
ATOM 5159 N N . ASP C 1 82 ? 76.239 2.195 29.113 1.00 59.72 82 ASP C N 1
ATOM 5160 C CA A ASP C 1 82 ? 75.746 2.265 27.745 0.50 62.73 82 ASP C CA 1
ATOM 5161 C CA B ASP C 1 82 ? 75.746 2.264 27.745 0.50 62.73 82 ASP C CA 1
ATOM 5162 C C . ASP C 1 82 ? 74.667 3.309 27.677 1.00 64.82 82 ASP C C 1
ATOM 5163 O O . ASP C 1 82 ? 74.529 4.013 26.695 1.00 65.15 82 ASP C O 1
ATOM 5172 N N . ASN C 1 83 ? 73.903 3.421 28.743 1.00 67.33 83 ASN C N 1
ATOM 5173 C CA . ASN C 1 83 ? 72.747 4.304 28.710 1.00 69.91 83 ASN C CA 1
ATOM 5174 C C . ASN C 1 83 ? 73.100 5.653 28.110 1.00 71.59 83 ASN C C 1
ATOM 5175 O O . ASN C 1 83 ? 72.312 6.221 27.361 1.00 71.91 83 ASN C O 1
ATOM 5180 N N . TYR C 1 84 ? 74.291 6.155 28.429 1.00 73.43 84 TYR C N 1
ATOM 5181 C CA . TYR C 1 84 ? 74.749 7.438 27.899 1.00 75.14 84 TYR C CA 1
ATOM 5182 C C . TYR C 1 84 ? 75.187 7.349 26.440 1.00 76.96 84 TYR C C 1
ATOM 5183 O O . TYR C 1 84 ? 75.356 8.374 25.775 1.00 77.16 84 TYR C O 1
ATOM 5192 N N . GLU C 1 85 ? 75.367 6.123 25.950 1.00 79.16 85 GLU C N 1
ATOM 5193 C CA . GLU C 1 85 ? 75.621 5.883 24.527 1.00 81.43 85 GLU C CA 1
ATOM 5194 C C . GLU C 1 85 ? 74.466 6.410 23.657 1.00 83.12 85 GLU C C 1
ATOM 5195 O O . GLU C 1 85 ? 74.635 6.613 22.455 1.00 83.02 85 GLU C O 1
ATOM 5201 N N . MET C 1 86 ? 73.305 6.641 24.278 1.00 85.46 86 MET C N 1
ATOM 5202 C CA . MET C 1 86 ? 72.113 7.123 23.570 1.00 87.76 86 MET C CA 1
ATOM 5203 C C . MET C 1 86 ? 72.057 8.633 23.333 1.00 90.02 86 MET C C 1
ATOM 5204 O O . MET C 1 86 ? 72.644 9.423 24.075 1.00 90.12 86 MET C O 1
ATOM 5209 N N . ASP C 1 87 ? 71.271 9.010 22.329 1.00 92.73 87 ASP C N 1
ATOM 5210 C CA . ASP C 1 87 ? 71.463 10.251 21.577 1.00 95.30 87 ASP C CA 1
ATOM 5211 C C . ASP C 1 87 ? 70.818 11.504 22.188 1.00 96.99 87 ASP C C 1
ATOM 5212 O O . ASP C 1 87 ? 71.159 12.637 21.789 1.00 97.15 87 ASP C O 1
ATOM 5217 N N . THR C 1 88 ? 69.894 11.299 23.145 1.00 98.69 88 THR C N 1
ATOM 5218 C CA . THR C 1 88 ? 69.053 12.401 23.635 1.00 99.95 88 THR C CA 1
ATOM 5219 C C . THR C 1 88 ? 69.433 12.965 25.016 1.00 100.28 88 THR C C 1
ATOM 5220 O O . THR C 1 88 ? 69.618 12.220 25.987 1.00 100.41 88 THR C O 1
ATOM 5224 N N . GLY C 1 89 ? 69.537 14.294 25.081 1.00 100.40 89 GLY C N 1
ATOM 5225 C CA . GLY C 1 89 ? 69.778 15.000 26.344 1.00 100.11 89 GLY C CA 1
ATOM 5226 C C . GLY C 1 89 ? 69.707 16.513 26.199 1.00 99.50 89 GLY C C 1
ATOM 5227 O O . GLY C 1 89 ? 68.794 17.150 26.720 1.00 99.74 89 GLY C O 1
ATOM 5228 N N . VAL C 1 90 ? 70.658 17.068 25.448 1.00 97.77 90 VAL C N 1
ATOM 5229 C CA . VAL C 1 90 ? 70.965 18.514 25.429 1.00 92.29 90 VAL C CA 1
ATOM 5230 C C . VAL C 1 90 ? 71.205 19.199 26.799 1.00 79.08 90 VAL C C 1
ATOM 5231 O O . VAL C 1 90 ? 72.323 19.133 27.328 1.00 82.98 90 VAL C O 1
ATOM 5235 N N . ALA C 1 91 ? 70.174 19.833 27.362 1.00 47.49 91 ALA C N 1
ATOM 5236 C CA . ALA C 1 91 ? 70.350 20.747 28.509 1.00 34.41 91 ALA C CA 1
ATOM 5237 C C . ALA C 1 91 ? 69.574 20.171 29.663 1.00 37.77 91 ALA C C 1
ATOM 5238 O O . ALA C 1 91 ? 68.619 20.801 30.176 1.00 34.96 91 ALA C O 1
ATOM 5240 N N . GLU C 1 92 ? 70.098 19.036 30.135 1.00 64.19 92 GLU C N 1
ATOM 5241 C CA . GLU C 1 92 ? 69.501 17.741 29.719 1.00 79.84 92 GLU C CA 1
ATOM 5242 C C . GLU C 1 92 ? 68.371 17.083 30.495 1.00 83.06 92 GLU C C 1
ATOM 5243 O O . GLU C 1 92 ? 68.229 17.246 31.713 1.00 83.86 92 GLU C O 1
ATOM 5249 N N . VAL C 1 93 ? 67.590 16.308 29.740 1.00 81.95 93 VAL C N 1
ATOM 5250 C CA . VAL C 1 93 ? 66.505 15.509 30.281 1.00 79.83 93 VAL C CA 1
ATOM 5251 C C . VAL C 1 93 ? 67.069 14.320 31.064 1.00 78.02 93 VAL C C 1
ATOM 5252 O O . VAL C 1 93 ? 67.937 13.570 30.578 1.00 77.78 93 VAL C O 1
ATOM 5256 N N . VAL C 1 94 ? 66.583 14.174 32.292 1.00 75.60 94 VAL C N 1
ATOM 5257 C CA . VAL C 1 94 ? 66.811 12.953 33.042 1.00 72.99 94 VAL C CA 1
ATOM 5258 C C . VAL C 1 94 ? 65.546 12.077 32.965 1.00 71.00 94 VAL C C 1
ATOM 5259 O O . VAL C 1 94 ? 64.547 12.326 33.633 1.00 70.68 94 VAL C O 1
ATOM 5263 N N . THR C 1 95 ? 65.592 11.086 32.084 1.00 68.70 95 THR C N 1
ATOM 5264 C CA . THR C 1 95 ? 64.475 10.172 31.871 1.00 66.69 95 THR C CA 1
ATOM 5265 C C . THR C 1 95 ? 64.230 9.299 33.106 1.00 64.65 95 THR C C 1
ATOM 5266 O O . THR C 1 95 ? 65.183 8.856 33.743 1.00 64.20 95 THR C O 1
ATOM 5270 N N . PRO C 1 96 ? 62.954 9.033 33.440 1.00 62.68 96 PRO C N 1
ATOM 5271 C CA . PRO C 1 96 ? 62.678 8.266 34.656 1.00 61.18 96 PRO C CA 1
ATOM 5272 C C . PRO C 1 96 ? 63.343 6.877 34.690 1.00 58.99 96 PRO C C 1
ATOM 5273 O O . PRO C 1 96 ? 63.497 6.310 35.766 1.00 58.28 96 PRO C O 1
ATOM 5277 N N . GLU C 1 97 ? 63.744 6.366 33.526 1.00 56.73 97 GLU C N 1
ATOM 5278 C CA . GLU C 1 97 ? 64.441 5.078 33.399 1.00 54.62 97 GLU C CA 1
ATOM 5279 C C . GLU C 1 97 ? 65.805 5.188 34.058 1.00 52.46 97 GLU C C 1
ATOM 5280 O O . GLU C 1 97 ? 66.207 4.330 34.847 1.00 52.56 97 GLU C O 1
ATOM 5286 N N . GLU C 1 98 ? 66.505 6.262 33.710 1.00 49.44 98 GLU C N 1
ATOM 5287 C CA . GLU C 1 98 ? 67.819 6.585 34.236 1.00 46.70 98 GLU C CA 1
ATOM 5288 C C . GLU C 1 98 ? 67.784 6.819 35.740 1.00 43.67 98 GLU C C 1
ATOM 5289 O O . GLU C 1 98 ? 68.736 6.475 36.421 1.00 42.79 98 GLU C O 1
ATOM 5295 N N . ILE C 1 99 ? 66.686 7.382 36.254 1.00 40.89 99 ILE C N 1
ATOM 5296 C CA . ILE C 1 99 ? 66.544 7.628 37.701 1.00 38.65 99 ILE C CA 1
ATOM 5297 C C . ILE C 1 99 ? 66.549 6.329 38.468 1.00 37.95 99 ILE C C 1
ATOM 5298 O O . ILE C 1 99 ? 67.225 6.224 39.474 1.00 37.17 99 ILE C O 1
ATOM 5303 N N . ALA C 1 100 ? 65.759 5.368 37.992 1.00 37.47 100 ALA C N 1
ATOM 5304 C CA . ALA C 1 100 ? 65.705 4.003 38.529 1.00 37.82 100 ALA C CA 1
ATOM 5305 C C . ALA C 1 100 ? 67.054 3.306 38.448 1.00 38.05 100 ALA C C 1
ATOM 5306 O O . ALA C 1 100 ? 67.457 2.609 39.396 1.00 38.33 100 ALA C O 1
ATOM 5308 N N . GLU C 1 101 ? 67.734 3.483 37.313 1.00 38.21 101 GLU C N 1
ATOM 5309 C CA . GLU C 1 101 ? 69.094 2.986 37.121 1.00 38.55 101 GLU C CA 1
ATOM 5310 C C . GLU C 1 101 ? 70.085 3.581 38.149 1.00 37.60 101 GLU C C 1
ATOM 5311 O O . GLU C 1 101 ? 70.817 2.833 38.824 1.00 37.46 101 GLU C O 1
ATOM 5317 N N . ASN C 1 102 ? 70.091 4.915 38.254 1.00 35.46 102 ASN C N 1
ATOM 5318 C CA . ASN C 1 102 ? 70.839 5.625 39.258 1.00 33.69 102 ASN C CA 1
ATOM 5319 C C . ASN C 1 102 ? 70.542 5.068 40.632 1.00 32.21 102 ASN C C 1
ATOM 5320 O O . ASN C 1 102 ? 71.439 4.816 41.424 1.00 31.27 102 ASN C O 1
ATOM 5325 N N . ASN C 1 103 ? 69.256 4.907 40.898 1.00 29.88 103 ASN C N 1
ATOM 5326 C CA . ASN C 1 103 ? 68.789 4.330 42.122 1.00 29.11 103 ASN C CA 1
ATOM 5327 C C . ASN C 1 103 ? 69.185 2.875 42.345 1.00 28.14 103 ASN C C 1
ATOM 5328 O O . ASN C 1 103 ? 69.567 2.524 43.438 1.00 28.93 103 ASN C O 1
ATOM 5333 N N . ASN C 1 104 ? 69.145 2.032 41.327 1.00 28.12 104 ASN C N 1
ATOM 5334 C CA A ASN C 1 104 ? 69.584 0.639 41.532 0.50 28.01 104 ASN C CA 1
ATOM 5335 C CA B ASN C 1 104 ? 69.601 0.644 41.504 0.50 28.00 104 ASN C CA 1
ATOM 5336 C C . ASN C 1 104 ? 71.110 0.565 41.710 1.00 27.87 104 ASN C C 1
ATOM 5337 O O . ASN C 1 104 ? 71.589 -0.201 42.533 1.00 27.43 104 ASN C O 1
ATOM 5346 N N . PHE C 1 105 ? 71.869 1.366 40.965 1.00 28.70 105 PHE C N 1
ATOM 5347 C CA . PHE C 1 105 ? 73.336 1.443 41.190 1.00 29.95 105 PHE C CA 1
ATOM 5348 C C . PHE C 1 105 ? 73.670 1.755 42.649 1.00 31.41 105 PHE C C 1
ATOM 5349 O O . PHE C 1 105 ? 74.359 0.979 43.326 1.00 31.08 105 PHE C O 1
ATOM 5357 N N . LEU C 1 106 ? 73.195 2.901 43.133 1.00 33.19 106 LEU C N 1
ATOM 5358 C CA . LEU C 1 106 ? 73.395 3.250 44.535 1.00 33.62 106 LEU C CA 1
ATOM 5359 C C . LEU C 1 106 ? 72.952 2.128 45.480 1.00 35.44 106 LEU C C 1
ATOM 5360 O O . LEU C 1 106 ? 73.647 1.821 46.444 1.00 36.19 106 LEU C O 1
ATOM 5365 N N . ASP C 1 107 ? 71.813 1.509 45.201 1.00 36.26 107 ASP C N 1
ATOM 5366 C CA . ASP C 1 107 ? 71.305 0.393 46.021 1.00 37.34 107 ASP C CA 1
ATOM 5367 C C . ASP C 1 107 ? 72.269 -0.782 46.129 1.00 37.44 107 ASP C C 1
ATOM 5368 O O . ASP C 1 107 ? 72.477 -1.290 47.218 1.00 37.04 107 ASP C O 1
ATOM 5373 N N . ALA C 1 108 ? 72.814 -1.215 44.991 1.00 37.83 108 ALA C N 1
ATOM 5374 C CA . ALA C 1 108 ? 73.846 -2.248 44.920 1.00 37.92 108 ALA C CA 1
ATOM 5375 C C . ALA C 1 108 ? 75.121 -1.917 45.718 1.00 37.77 108 ALA C C 1
ATOM 5376 O O . ALA C 1 108 ? 75.478 -2.652 46.633 1.00 37.51 108 ALA C O 1
ATOM 5378 N N . ILE C 1 109 ? 75.801 -0.819 45.378 1.00 36.98 109 ILE C N 1
ATOM 5379 C CA . ILE C 1 109 ? 77.078 -0.451 46.034 1.00 36.44 109 ILE C CA 1
ATOM 5380 C C . ILE C 1 109 ? 76.961 -0.158 47.536 1.00 37.06 109 ILE C C 1
ATOM 5381 O O . ILE C 1 109 ? 77.913 -0.376 48.290 1.00 36.78 109 ILE C O 1
ATOM 5386 N N . LEU C 1 110 ? 75.803 0.343 47.969 1.00 37.76 110 LEU C N 1
ATOM 5387 C CA . LEU C 1 110 ? 75.581 0.586 49.397 1.00 38.24 110 LEU C CA 1
ATOM 5388 C C . LEU C 1 110 ? 75.484 -0.714 50.221 1.00 38.69 110 LEU C C 1
ATOM 5389 O O . LEU C 1 110 ? 75.654 -0.681 51.442 1.00 38.08 110 LEU C O 1
ATOM 5394 N N . GLU C 1 111 ? 75.221 -1.830 49.527 1.00 39.61 111 GLU C N 1
ATOM 5395 C CA . GLU C 1 111 ? 75.126 -3.189 50.083 1.00 41.29 111 GLU C CA 1
ATOM 5396 C C . GLU C 1 111 ? 76.468 -3.860 50.330 1.00 42.62 111 GLU C C 1
ATOM 5397 O O . GLU C 1 111 ? 76.552 -4.874 51.041 1.00 42.61 111 GLU C O 1
ATOM 5403 N N . THR C 1 112 ? 77.522 -3.339 49.708 1.00 43.69 112 THR C N 1
ATOM 5404 C CA . THR C 1 112 ? 78.811 -4.038 49.730 1.00 44.42 112 THR C CA 1
ATOM 5405 C C . THR C 1 112 ? 79.686 -3.548 50.879 1.00 44.14 112 THR C C 1
ATOM 5406 O O . THR C 1 112 ? 79.497 -2.439 51.390 1.00 44.46 112 THR C O 1
ATOM 5410 N N . LYS C 1 113 ? 80.664 -4.366 51.252 1.00 43.95 113 LYS C N 1
ATOM 5411 C CA . LYS C 1 113 ? 81.569 -4.064 52.357 1.00 43.21 113 LYS C CA 1
ATOM 5412 C C . LYS C 1 113 ? 82.375 -2.793 52.187 1.00 42.09 113 LYS C C 1
ATOM 5413 O O . LYS C 1 113 ? 82.564 -2.070 53.159 1.00 42.11 113 LYS C O 1
ATOM 5419 N N . VAL C 1 114 ? 82.875 -2.561 50.969 1.00 40.50 114 VAL C N 1
ATOM 5420 C CA . VAL C 1 114 ? 83.649 -1.365 50.618 1.00 39.21 114 VAL C CA 1
ATOM 5421 C C . VAL C 1 114 ? 82.907 -0.101 51.025 1.00 38.27 114 VAL C C 1
ATOM 5422 O O . VAL C 1 114 ? 83.445 0.717 51.736 1.00 37.13 114 VAL C O 1
ATOM 5426 N N . MET C 1 115 ? 81.663 0.031 50.579 1.00 38.76 115 MET C N 1
ATOM 5427 C CA . MET C 1 115 ? 80.890 1.252 50.795 1.00 39.62 115 MET C CA 1
ATOM 5428 C C . MET C 1 115 ? 80.442 1.421 52.252 1.00 41.19 115 MET C C 1
ATOM 5429 O O . MET C 1 115 ? 80.334 2.562 52.769 1.00 40.11 115 MET C O 1
ATOM 5434 N N . LYS C 1 116 ? 80.207 0.280 52.904 1.00 42.82 116 LYS C N 1
ATOM 5435 C CA . LYS C 1 116 ? 79.887 0.237 54.325 1.00 45.16 116 LYS C CA 1
ATOM 5436 C C . LYS C 1 116 ? 81.070 0.781 55.134 1.00 46.78 116 LYS C C 1
ATOM 5437 O O . LYS C 1 116 ? 80.903 1.635 56.014 1.00 46.02 116 LYS C O 1
ATOM 5443 N N . MET C 1 117 ? 82.265 0.300 54.778 1.00 48.77 117 MET C N 1
ATOM 5444 C CA . MET C 1 117 ? 83.538 0.776 55.326 1.00 50.58 117 MET C CA 1
ATOM 5445 C C . MET C 1 117 ? 83.817 2.260 55.038 1.00 51.27 117 MET C C 1
ATOM 5446 O O . MET C 1 117 ? 84.248 3.001 55.921 1.00 51.23 117 MET C O 1
ATOM 5451 N N . ALA C 1 118 ? 83.588 2.684 53.796 1.00 52.50 118 ALA C N 1
ATOM 5452 C CA . ALA C 1 118 ? 83.692 4.099 53.423 1.00 53.65 118 ALA C CA 1
ATOM 5453 C C . ALA C 1 118 ? 82.659 4.962 54.177 1.00 54.34 118 ALA C C 1
ATOM 5454 O O . ALA C 1 118 ? 82.944 6.091 54.563 1.00 53.66 118 ALA C O 1
ATOM 5456 N N . HIS C 1 119 ? 81.463 4.408 54.383 1.00 55.52 119 HIS C N 1
ATOM 5457 C CA . HIS C 1 119 ? 80.393 5.077 55.135 1.00 56.51 119 HIS C CA 1
ATOM 5458 C C . HIS C 1 119 ? 80.854 5.394 56.573 1.00 57.27 119 HIS C C 1
ATOM 5459 O O . HIS C 1 119 ? 80.773 6.547 57.002 1.00 57.24 119 HIS C O 1
ATOM 5466 N N . ASP C 1 120 ? 81.372 4.392 57.287 1.00 57.95 120 ASP C N 1
ATOM 5467 C CA . ASP C 1 120 ? 81.896 4.592 58.658 1.00 58.35 120 ASP C CA 1
ATOM 5468 C C . ASP C 1 120 ? 82.975 5.657 58.718 1.00 58.24 120 ASP C C 1
ATOM 5469 O O . ASP C 1 120 ? 82.817 6.630 59.459 1.00 58.57 120 ASP C O 1
ATOM 5474 N N . TYR C 1 121 ? 84.059 5.493 57.948 1.00 57.27 121 TYR C N 1
ATOM 5475 C CA . TYR C 1 121 ? 85.140 6.491 57.950 1.00 56.26 121 TYR C CA 1
ATOM 5476 C C . TYR C 1 121 ? 84.565 7.905 57.876 1.00 55.23 121 TYR C C 1
ATOM 5477 O O . TYR C 1 121 ? 84.914 8.761 58.680 1.00 54.60 121 TYR C O 1
ATOM 5486 N N . LEU C 1 122 ? 83.674 8.127 56.911 1.00 54.42 122 LEU C N 1
ATOM 5487 C CA . LEU C 1 122 ? 83.032 9.432 56.694 1.00 53.89 122 LEU C CA 1
ATOM 5488 C C . LEU C 1 122 ? 82.037 9.793 57.800 1.00 54.49 122 LEU C C 1
ATOM 5489 O O . LEU C 1 122 ? 81.773 10.977 58.033 1.00 54.53 122 LEU C O 1
ATOM 5494 N N . VAL C 1 123 ? 81.474 8.782 58.462 1.00 55.26 123 VAL C N 1
ATOM 5495 C CA . VAL C 1 123 ? 80.632 9.016 59.641 1.00 56.44 123 VAL C CA 1
ATOM 5496 C C . VAL C 1 123 ? 81.533 9.510 60.762 1.00 57.02 123 VAL C C 1
ATOM 5497 O O . VAL C 1 123 ? 81.408 10.662 61.179 1.00 56.75 123 VAL C O 1
ATOM 5501 N N . ARG C 1 124 ? 82.478 8.669 61.195 1.00 58.05 124 ARG C N 1
ATOM 5502 C CA . ARG C 1 124 ? 83.511 9.065 62.172 1.00 59.05 124 ARG C CA 1
ATOM 5503 C C . ARG C 1 124 ? 84.131 10.450 61.904 1.00 58.98 124 ARG C C 1
ATOM 5504 O O . ARG C 1 124 ? 84.494 11.149 62.837 1.00 58.78 124 ARG C O 1
ATOM 5512 N N . LYS C 1 125 ? 84.251 10.838 60.636 1.00 59.09 125 LYS C N 1
ATOM 5513 C CA . LYS C 1 125 ? 84.802 12.148 60.284 1.00 59.40 125 LYS C CA 1
ATOM 5514 C C . LYS C 1 125 ? 83.730 13.231 60.172 1.00 59.38 125 LYS C C 1
ATOM 5515 O O . LYS C 1 125 ? 84.032 14.375 59.809 1.00 59.30 125 LYS C O 1
ATOM 5521 N N . ASN C 1 126 ? 82.490 12.873 60.513 1.00 59.15 126 ASN C N 1
ATOM 5522 C CA . ASN C 1 126 ? 81.329 13.768 60.377 1.00 58.91 126 ASN C CA 1
ATOM 5523 C C . ASN C 1 126 ? 81.194 14.405 58.972 1.00 57.77 126 ASN C C 1
ATOM 5524 O O . ASN C 1 126 ? 80.898 15.605 58.834 1.00 57.99 126 ASN C O 1
ATOM 5529 N N . GLN C 1 127 ? 81.409 13.592 57.942 1.00 55.51 127 GLN C N 1
ATOM 5530 C CA . GLN C 1 127 ? 81.298 14.046 56.561 1.00 53.85 127 GLN C CA 1
ATOM 5531 C C . GLN C 1 127 ? 79.990 13.584 55.919 1.00 53.02 127 GLN C C 1
ATOM 5532 O O . GLN C 1 127 ? 79.558 14.127 54.898 1.00 52.77 127 GLN C O 1
ATOM 5538 N N . ALA C 1 128 ? 79.381 12.585 56.549 1.00 51.83 128 ALA C N 1
ATOM 5539 C CA . ALA C 1 128 ? 78.205 11.870 56.060 1.00 50.81 128 ALA C CA 1
ATOM 5540 C C . ALA C 1 128 ? 77.290 11.551 57.233 1.00 50.21 128 ALA C C 1
ATOM 5541 O O . ALA C 1 128 ? 77.751 11.472 58.379 1.00 49.39 128 ALA C O 1
ATOM 5543 N N . LYS C 1 129 ? 76.001 11.358 56.964 1.00 50.12 129 LYS C N 1
ATOM 5544 C CA A LYS C 1 129 ? 75.062 10.925 58.009 0.50 50.30 129 LYS C CA 1
ATOM 5545 C CA B LYS C 1 129 ? 75.103 10.892 58.021 0.50 50.30 129 LYS C CA 1
ATOM 5546 C C . LYS C 1 129 ? 75.040 9.375 58.179 1.00 50.09 129 LYS C C 1
ATOM 5547 O O . LYS C 1 129 ? 75.273 8.641 57.221 1.00 49.92 129 LYS C O 1
ATOM 5558 N N . PRO C 1 130 ? 74.775 8.892 59.413 1.00 49.70 130 PRO C N 1
ATOM 5559 C CA . PRO C 1 130 ? 74.860 7.432 59.663 1.00 49.43 130 PRO C CA 1
ATOM 5560 C C . PRO C 1 130 ? 73.814 6.523 59.003 1.00 49.05 130 PRO C C 1
ATOM 5561 O O . PRO C 1 130 ? 74.050 5.326 58.858 1.00 48.57 130 PRO C O 1
ATOM 5565 N N . THR C 1 131 ? 72.679 7.082 58.606 1.00 48.61 131 THR C N 1
ATOM 5566 C CA . THR C 1 131 ? 71.602 6.293 58.029 1.00 48.30 131 THR C CA 1
ATOM 5567 C C . THR C 1 131 ? 71.741 6.133 56.509 1.00 47.96 131 THR C C 1
ATOM 5568 O O . THR C 1 131 ? 71.919 7.112 55.798 1.00 47.96 131 THR C O 1
ATOM 5572 N N . ARG C 1 132 ? 71.671 4.886 56.044 1.00 47.92 132 ARG C N 1
ATOM 5573 C CA . ARG C 1 132 ? 71.781 4.534 54.623 1.00 48.04 132 ARG C CA 1
ATOM 5574 C C . ARG C 1 132 ? 70.882 5.343 53.701 1.00 45.96 132 ARG C C 1
ATOM 5575 O O . ARG C 1 132 ? 71.170 5.454 52.516 1.00 46.16 132 ARG C O 1
ATOM 5583 N N . ASN C 1 133 ? 69.785 5.762 54.157 1.00 44.04 133 ASN C N 1
ATOM 5584 C CA A ASN C 1 133 ? 68.839 6.639 53.416 0.50 41.01 133 ASN C CA 1
ATOM 5585 C CA B ASN C 1 133 ? 69.025 6.672 53.411 0.50 41.01 133 ASN C CA 1
ATOM 5586 C C . ASN C 1 133 ? 69.442 8.105 53.446 1.00 39.38 133 ASN C C 1
ATOM 5587 O O . ASN C 1 133 ? 69.459 8.776 52.429 1.00 37.70 133 ASN C O 1
ATOM 5596 N N . ASP C 1 134 ? 69.798 8.681 54.323 1.00 38.09 134 ASP C N 1
ATOM 5597 C CA . ASP C 1 134 ? 70.369 10.045 54.263 1.00 36.64 134 ASP C CA 1
ATOM 5598 C C . ASP C 1 134 ? 71.600 10.076 53.373 1.00 35.30 134 ASP C C 1
ATOM 5599 O O . ASP C 1 134 ? 71.768 10.950 52.522 1.00 34.63 134 ASP C O 1
ATOM 5604 N N . PHE C 1 135 ? 72.480 9.116 53.620 1.00 34.26 135 PHE C N 1
ATOM 5605 C CA . PHE C 1 135 ? 73.761 9.025 52.954 1.00 33.58 135 PHE C CA 1
ATOM 5606 C C . PHE C 1 135 ? 73.531 8.838 51.454 1.00 33.19 135 PHE C C 1
ATOM 5607 O O . PHE C 1 135 ? 74.236 9.423 50.643 1.00 32.62 135 PHE C O 1
ATOM 5615 N N . LYS C 1 136 ? 72.525 8.043 51.110 1.00 33.50 136 LYS C N 1
ATOM 5616 C CA . LYS C 1 136 ? 72.206 7.740 49.717 1.00 33.81 136 LYS C CA 1
ATOM 5617 C C . LYS C 1 136 ? 71.772 9.004 49.002 1.00 33.83 136 LYS C C 1
ATOM 5618 O O . LYS C 1 136 ? 72.061 9.180 47.818 1.00 33.65 136 LYS C O 1
ATOM 5624 N N . VAL C 1 137 ? 71.091 9.888 49.726 1.00 33.60 137 VAL C N 1
ATOM 5625 C CA . VAL C 1 137 ? 70.684 11.186 49.175 1.00 33.41 137 VAL C CA 1
ATOM 5626 C C . VAL C 1 137 ? 71.908 12.118 48.947 1.00 32.72 137 VAL C C 1
ATOM 5627 O O . VAL C 1 137 ? 72.123 12.636 47.834 1.00 32.57 137 VAL C O 1
ATOM 5631 N N . GLN C 1 138 ? 72.712 12.321 49.992 1.00 31.06 138 GLN C N 1
ATOM 5632 C CA . GLN C 1 138 ? 74.007 12.980 49.830 1.00 28.96 138 GLN C CA 1
ATOM 5633 C C . GLN C 1 138 ? 74.788 12.415 48.627 1.00 27.78 138 GLN C C 1
ATOM 5634 O O . GLN C 1 138 ? 75.353 13.173 47.860 1.00 27.62 138 GLN C O 1
ATOM 5640 N N . LEU C 1 139 ? 74.806 11.082 48.490 1.00 26.51 139 LEU C N 1
ATOM 5641 C CA . LEU C 1 139 ? 75.587 10.365 47.462 1.00 25.48 139 LEU C CA 1
ATOM 5642 C C . LEU C 1 139 ? 74.930 10.547 46.101 1.00 24.09 139 LEU C C 1
ATOM 5643 O O . LEU C 1 139 ? 75.590 10.707 45.093 1.00 23.57 139 LEU C O 1
ATOM 5648 N N . TYR C 1 140 ? 73.601 10.507 46.079 1.00 23.51 140 TYR C N 1
ATOM 5649 C CA . TYR C 1 140 ? 72.859 10.753 44.861 1.00 24.06 140 TYR C CA 1
ATOM 5650 C C . TYR C 1 140 ? 73.187 12.184 44.394 1.00 24.25 140 TYR C C 1
ATOM 5651 O O . TYR C 1 140 ? 73.507 12.391 43.234 1.00 24.75 140 TYR C O 1
ATOM 5660 N N . ASN C 1 141 ? 73.171 13.159 45.292 1.00 24.80 141 ASN C N 1
ATOM 5661 C CA . ASN C 1 141 ? 73.409 14.562 44.855 1.00 27.03 141 ASN C CA 1
ATOM 5662 C C . ASN C 1 141 ? 74.858 14.862 44.439 1.00 26.77 141 ASN C C 1
ATOM 5663 O O . ASN C 1 141 ? 75.076 15.645 43.523 1.00 26.84 141 ASN C O 1
ATOM 5668 N N . ILE C 1 142 ? 75.843 14.192 45.044 1.00 26.31 142 ILE C N 1
ATOM 5669 C CA . ILE C 1 142 ? 77.250 14.372 44.571 1.00 25.96 142 ILE C CA 1
ATOM 5670 C C . ILE C 1 142 ? 77.467 13.817 43.162 1.00 25.65 142 ILE C C 1
ATOM 5671 O O . ILE C 1 142 ? 78.208 14.384 42.360 1.00 26.22 142 ILE C O 1
ATOM 5676 N N . TRP C 1 143 ? 76.781 12.728 42.851 1.00 25.33 143 TRP C N 1
ATOM 5677 C CA . TRP C 1 143 ? 77.105 11.947 41.655 1.00 25.08 143 TRP C CA 1
ATOM 5678 C C . TRP C 1 143 ? 76.112 11.998 40.493 1.00 25.48 143 TRP C C 1
ATOM 5679 O O . TRP C 1 143 ? 76.491 11.699 39.365 1.00 25.48 143 TRP C O 1
ATOM 5690 N N . PHE C 1 144 ? 74.844 12.312 40.766 1.00 25.57 144 PHE C N 1
ATOM 5691 C CA . PHE C 1 144 ? 73.803 12.109 39.757 1.00 25.83 144 PHE C CA 1
ATOM 5692 C C . PHE C 1 144 ? 72.953 13.325 39.547 1.00 26.77 144 PHE C C 1
ATOM 5693 O O . PHE C 1 144 ? 72.152 13.378 38.617 1.00 27.52 144 PHE C O 1
ATOM 5701 N N . GLN C 1 145 ? 73.150 14.311 40.404 1.00 27.67 145 GLN C N 1
ATOM 5702 C CA . GLN C 1 145 ? 72.553 15.621 40.242 1.00 28.21 145 GLN C CA 1
ATOM 5703 C C . GLN C 1 145 ? 73.189 16.398 39.113 1.00 28.76 145 GLN C C 1
ATOM 5704 O O . GLN C 1 145 ? 74.417 16.539 39.020 1.00 28.35 145 GLN C O 1
ATOM 5710 N N . LEU C 1 146 ? 72.336 16.957 38.279 1.00 29.78 146 LEU C N 1
ATOM 5711 C CA . LEU C 1 146 ? 72.797 17.753 37.176 1.00 31.39 146 LEU C CA 1
ATOM 5712 C C . LEU C 1 146 ? 73.249 19.129 37.651 1.00 32.35 146 LEU C C 1
ATOM 5713 O O . LEU C 1 146 ? 72.669 19.734 38.569 1.00 30.72 146 LEU C O 1
ATOM 5718 N N . TYR C 1 147 ? 74.316 19.592 37.013 1.00 34.33 147 TYR C N 1
ATOM 5719 C CA . TYR C 1 147 ? 74.848 20.898 37.249 1.00 36.69 147 TYR C CA 1
ATOM 5720 C C . TYR C 1 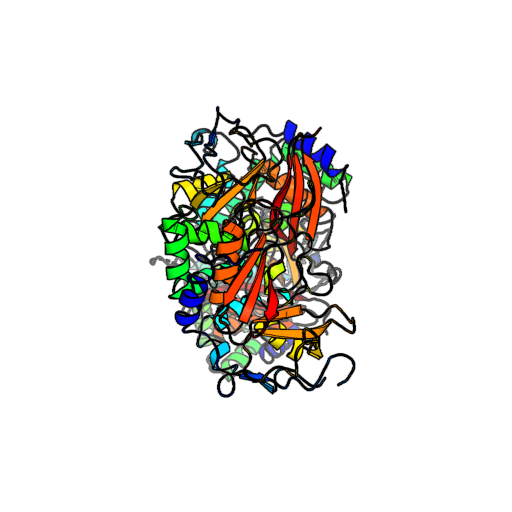147 ? 75.456 21.492 35.968 1.00 40.45 147 TYR C C 1
ATOM 5721 O O . TYR C 1 147 ? 75.831 20.756 35.053 1.00 39.38 147 TYR C O 1
ATOM 5730 N N . SER C 1 148 ? 75.500 22.829 35.916 1.00 45.89 148 SER C N 1
ATOM 5731 C CA . SER C 1 148 ? 76.196 23.604 34.877 1.00 51.55 148 SER C CA 1
ATOM 5732 C C . SER C 1 148 ? 77.545 24.117 35.390 1.00 56.67 148 SER C C 1
ATOM 5733 O O . SER C 1 148 ? 77.780 24.119 36.597 1.00 56.94 148 SER C O 1
ATOM 5736 N N . ARG C 1 149 ? 78.438 24.542 34.496 1.00 61.79 149 ARG C N 1
ATOM 5737 C CA A ARG C 1 149 ? 79.734 25.113 34.881 0.50 64.49 149 ARG C CA 1
ATOM 5738 C CA B ARG C 1 149 ? 79.697 25.147 34.946 0.50 65.25 149 ARG C CA 1
ATOM 5739 C C . ARG C 1 149 ? 79.797 26.654 34.748 1.00 66.54 149 ARG C C 1
ATOM 5740 O O . ARG C 1 149 ? 80.831 27.273 35.016 1.00 66.75 149 ARG C O 1
ATOM 5755 N N . ALA C 1 150 ? 78.698 27.254 34.307 1.00 69.22 150 ALA C N 1
ATOM 5756 C CA . ALA C 1 150 ? 78.615 28.707 34.199 1.00 72.31 150 ALA C CA 1
ATOM 5757 C C . ALA C 1 150 ? 77.243 29.212 34.660 1.00 74.28 150 ALA C C 1
ATOM 5758 O O . ALA C 1 150 ? 76.219 28.666 34.235 1.00 74.32 150 ALA C O 1
ATOM 5760 N N . PRO C 1 151 ? 77.220 30.234 35.554 1.00 75.90 151 PRO C N 1
ATOM 5761 C CA . PRO C 1 151 ? 75.968 30.877 35.999 1.00 76.72 151 PRO C CA 1
ATOM 5762 C C . PRO C 1 151 ? 75.031 31.232 34.840 1.00 76.95 151 PRO C C 1
ATOM 5763 O O . PRO C 1 151 ? 75.472 31.787 33.829 1.00 77.10 151 PRO C O 1
ATOM 5767 N N . GLY C 1 152 ? 73.755 30.878 34.987 1.00 76.72 152 GLY C N 1
ATOM 5768 C CA . GLY C 1 152 ? 72.747 31.150 33.967 1.00 75.96 152 GLY C CA 1
ATOM 5769 C C . GLY C 1 152 ? 72.564 30.062 32.925 1.00 75.16 152 GLY C C 1
ATOM 5770 O O . GLY C 1 152 ? 71.645 30.138 32.113 1.00 75.22 152 GLY C O 1
ATOM 5771 N N . SER C 1 153 ? 73.438 29.056 32.931 1.00 73.99 153 SER C N 1
ATOM 5772 C CA . SER C 1 153 ? 73.305 27.935 31.992 1.00 72.49 153 SER C CA 1
ATOM 5773 C C . SER C 1 153 ? 72.633 26.718 32.628 1.00 70.89 153 SER C C 1
ATOM 5774 O O . SER C 1 153 ? 72.561 26.594 33.853 1.00 70.51 153 SER C O 1
ATOM 5777 N N . ARG C 1 154 ? 72.135 25.834 31.772 1.00 68.78 154 ARG C N 1
ATOM 5778 C CA . ARG C 1 154 ? 71.326 24.699 32.190 1.00 66.63 154 ARG C CA 1
ATOM 5779 C C . ARG C 1 154 ? 72.190 23.592 32.772 1.00 63.97 154 ARG C C 1
ATOM 5780 O O . ARG C 1 154 ? 73.250 23.297 32.230 1.00 63.54 154 ARG C O 1
ATOM 5788 N N . PRO C 1 155 ? 71.747 22.999 33.897 1.00 61.34 155 PRO C N 1
ATOM 5789 C CA . PRO C 1 155 ? 72.334 21.789 34.460 1.00 58.99 155 PRO C CA 1
ATOM 5790 C C . PRO C 1 155 ? 72.330 20.652 33.445 1.00 56.36 155 PRO C C 1
ATOM 5791 O O . PRO C 1 155 ? 71.342 19.947 33.295 1.00 56.13 155 PRO C O 1
ATOM 5795 N N . ASP C 1 156 ? 73.457 20.498 32.762 1.00 53.15 156 ASP C N 1
ATOM 5796 C CA . ASP C 1 156 ? 73.572 19.648 31.600 1.00 50.24 156 ASP C CA 1
ATOM 5797 C C . ASP C 1 156 ? 74.654 18.565 31.744 1.00 47.81 156 ASP C C 1
ATOM 5798 O O . ASP C 1 156 ? 75.162 18.052 30.738 1.00 48.15 156 ASP C O 1
ATOM 5803 N N . SER C 1 157 ? 74.997 18.227 32.987 1.00 44.24 157 SER C N 1
ATOM 5804 C CA . SER C 1 157 ? 75.998 17.207 33.309 1.00 40.43 157 SER C CA 1
ATOM 5805 C C . SER C 1 157 ? 76.010 16.917 34.799 1.00 37.67 157 SER C C 1
ATOM 5806 O O . SER C 1 157 ? 75.547 17.705 35.594 1.00 36.83 157 SER C O 1
ATOM 5809 N N . CYS C 1 158 ? 76.614 15.798 35.157 1.00 35.44 158 CYS C N 1
ATOM 5810 C CA . CYS C 1 158 ? 76.748 15.376 36.538 1.00 32.46 158 CYS C CA 1
ATOM 5811 C C . CYS C 1 158 ? 78.056 14.595 36.712 1.00 31.71 158 CYS C C 1
ATOM 5812 O O . CYS C 1 158 ? 78.742 14.280 35.724 1.00 29.62 158 CYS C O 1
ATOM 5815 N N . GLY C 1 159 ? 78.364 14.258 37.970 1.00 30.96 159 GLY C N 1
ATOM 5816 C CA . GLY C 1 159 ? 79.598 13.577 38.331 1.00 30.02 159 GLY C CA 1
ATOM 5817 C C . GLY C 1 159 ? 79.840 12.188 37.792 1.00 30.26 159 GLY C C 1
ATOM 5818 O O . GLY C 1 159 ? 80.988 11.871 37.429 1.00 31.09 159 GLY C O 1
ATOM 5819 N N . PHE C 1 160 ? 78.807 11.331 37.750 1.00 28.54 160 PHE C N 1
ATOM 5820 C CA . PHE C 1 160 ? 78.966 10.000 37.134 1.00 27.57 160 PHE C CA 1
ATOM 5821 C C . PHE C 1 160 ? 79.438 10.166 35.689 1.00 27.33 160 PHE C C 1
ATOM 5822 O O . PHE C 1 160 ? 80.323 9.429 35.228 1.00 27.82 160 PHE C O 1
ATOM 5830 N N . GLU C 1 161 ? 78.836 11.109 34.966 1.00 27.05 161 GLU C N 1
ATOM 5831 C CA . GLU C 1 161 ? 79.263 11.418 33.583 1.00 27.18 161 GLU C CA 1
ATOM 5832 C C . GLU C 1 161 ? 80.713 11.856 33.470 1.00 26.78 161 GLU C C 1
ATOM 5833 O O . GLU C 1 161 ? 81.443 11.315 32.644 1.00 26.39 161 GLU C O 1
ATOM 5839 N N . HIS C 1 162 ? 81.124 12.860 34.269 1.00 26.88 162 HIS C N 1
ATOM 5840 C CA . HIS C 1 162 ? 82.500 13.339 34.255 1.00 26.74 162 HIS C CA 1
ATOM 5841 C C . HIS C 1 162 ? 83.475 12.180 34.516 1.00 26.93 162 HIS C C 1
ATOM 5842 O O . HIS C 1 162 ? 84.419 11.963 33.740 1.00 28.22 162 HIS C O 1
ATOM 5849 N N . VAL C 1 163 ? 83.207 11.418 35.576 1.00 26.45 163 VAL C N 1
ATOM 5850 C CA . VAL C 1 163 ? 84.142 10.411 36.106 1.00 25.14 163 VAL C CA 1
ATOM 5851 C C . VAL C 1 163 ? 84.090 9.077 35.401 1.00 25.75 163 VAL C C 1
ATOM 5852 O O . VAL C 1 163 ? 85.136 8.502 35.050 1.00 25.75 163 VAL C O 1
ATOM 5856 N N . PHE C 1 164 ? 82.875 8.565 35.229 1.00 25.55 164 PHE C N 1
ATOM 5857 C CA . PHE C 1 164 ? 82.688 7.212 34.749 1.00 25.74 164 PHE C CA 1
ATOM 5858 C C . PHE C 1 164 ? 82.361 7.121 33.249 1.00 27.30 164 PHE C C 1
ATOM 5859 O O . PHE C 1 164 ? 82.969 6.294 32.562 1.00 27.72 164 PHE C O 1
ATOM 5867 N N . VAL C 1 165 ? 81.507 8.011 32.723 1.00 28.07 165 VAL C N 1
ATOM 5868 C CA . VAL C 1 165 ? 81.274 8.020 31.256 1.00 29.71 165 VAL C CA 1
ATOM 5869 C C . VAL C 1 165 ? 82.524 8.439 30.468 1.00 29.98 165 VAL C C 1
ATOM 5870 O O . VAL C 1 165 ? 82.956 7.722 29.561 1.00 31.55 165 VAL C O 1
ATOM 5874 N N . GLY C 1 166 ? 83.102 9.589 30.820 1.00 30.07 166 GLY C N 1
ATOM 5875 C CA . GLY C 1 166 ? 84.358 10.018 30.252 1.00 29.80 166 GLY C CA 1
ATOM 5876 C C . GLY C 1 166 ? 84.404 11.487 29.848 1.00 30.12 166 GLY C C 1
ATOM 5877 O O . GLY C 1 166 ? 85.459 11.993 29.508 1.00 29.68 166 GLY C O 1
ATOM 5878 N N . GLU C 1 167 ? 83.270 12.171 29.896 1.00 30.70 167 GLU C N 1
ATOM 5879 C CA . GLU C 1 167 ? 83.201 13.595 29.515 1.00 32.18 167 GLU C CA 1
ATOM 5880 C C . GLU C 1 167 ? 81.968 14.309 30.055 1.00 34.35 167 GLU C C 1
ATOM 5881 O O . GLU C 1 167 ? 80.921 13.701 30.251 1.00 33.90 167 GLU C O 1
ATOM 5887 N N . SER C 1 168 ? 82.120 15.616 30.299 1.00 37.75 168 SER C N 1
ATOM 5888 C CA . SER C 1 168 ? 81.107 16.443 30.977 1.00 40.89 168 SER C CA 1
ATOM 5889 C C . SER C 1 168 ? 80.030 16.830 29.987 1.00 41.94 168 SER C C 1
ATOM 5890 O O . SER C 1 168 ? 78.940 17.306 30.328 1.00 42.47 168 SER C O 1
ATOM 5893 N N . LYS C 1 169 ? 80.401 16.626 28.724 1.00 42.57 169 LYS C N 1
ATOM 5894 C CA A LYS C 1 169 ? 79.657 16.674 27.498 0.50 41.38 169 LYS C CA 1
ATOM 5895 C CA B LYS C 1 169 ? 79.623 16.686 27.514 0.50 41.38 169 LYS C CA 1
ATOM 5896 C C . LYS C 1 169 ? 80.041 15.414 26.653 1.00 39.19 169 LYS C C 1
ATOM 5897 O O . LYS C 1 169 ? 80.964 15.297 25.819 1.00 40.18 169 LYS C O 1
ATOM 5908 N N . ARG C 1 170 ? 79.186 14.443 26.898 1.00 31.03 170 ARG C N 1
ATOM 5909 C CA . ARG C 1 170 ? 78.122 14.197 25.923 1.00 25.31 170 ARG C CA 1
ATOM 5910 C C . ARG C 1 170 ? 78.557 14.236 24.470 1.00 27.59 170 ARG C C 1
ATOM 5911 O O . ARG C 1 170 ? 79.353 13.378 24.077 1.00 29.17 170 ARG C O 1
ATOM 5919 N N . GLY C 1 171 ? 78.016 15.166 23.672 1.00 36.02 171 GLY C N 1
ATOM 5920 C CA . GLY C 1 171 ? 78.686 15.682 22.480 1.00 40.07 171 GLY C CA 1
ATOM 5921 C C . GLY C 1 171 ? 80.024 16.304 22.879 1.00 39.37 171 GLY C C 1
ATOM 5922 O O . GLY C 1 171 ? 80.105 17.127 23.788 1.00 42.40 171 GLY C O 1
ATOM 5923 N N . GLN C 1 172 ? 81.070 15.954 22.137 1.00 30.17 172 GLN C N 1
ATOM 5924 C CA A GLN C 1 172 ? 82.075 15.115 22.600 0.50 26.44 172 GLN C CA 1
ATOM 5925 C CA B GLN C 1 172 ? 82.095 15.035 22.602 0.50 26.44 172 GLN C CA 1
ATOM 5926 C C . GLN C 1 172 ? 83.376 15.801 22.993 1.00 29.78 172 GLN C C 1
ATOM 5927 O O . GLN C 1 172 ? 84.170 16.241 22.174 1.00 28.92 172 GLN C O 1
ATOM 5938 N N . GLU C 1 173 ? 83.547 15.960 24.300 1.00 44.18 173 GLU C N 1
ATOM 5939 C CA . GLU C 1 173 ? 84.701 16.606 24.863 1.00 53.41 173 GLU C CA 1
ATOM 5940 C C . GLU C 1 173 ? 85.926 15.727 24.605 1.00 55.48 173 GLU C C 1
ATOM 5941 O O . GLU C 1 173 ? 86.923 15.811 25.313 1.00 56.03 173 GLU C O 1
ATOM 5947 N N . MET C 1 174 ? 85.840 14.908 23.566 1.00 55.05 174 MET C N 1
ATOM 5948 C CA . MET C 1 174 ? 86.673 13.724 23.408 1.00 53.51 174 MET C CA 1
ATOM 5949 C C . MET C 1 174 ? 86.355 12.698 24.492 1.00 51.78 174 MET C C 1
ATOM 5950 O O . MET C 1 174 ? 85.309 12.061 24.434 1.00 52.24 174 MET C O 1
ATOM 5955 N N . MET C 1 175 ? 87.215 12.534 25.482 1.00 48.56 175 MET C N 1
ATOM 5956 C CA . MET C 1 175 ? 86.897 11.652 26.612 1.00 44.33 175 MET C CA 1
ATOM 5957 C C . MET C 1 175 ? 87.976 11.779 27.706 1.00 41.63 175 MET C C 1
ATOM 5958 O O . MET C 1 175 ? 89.110 11.449 27.459 1.00 41.53 175 MET C O 1
ATOM 5963 N N . GLY C 1 176 ? 87.601 12.258 28.900 1.00 39.28 176 GLY C N 1
ATOM 5964 C CA . GLY C 1 176 ? 88.349 12.013 30.147 1.00 35.19 176 GLY C CA 1
ATOM 5965 C C . GLY C 1 176 ? 87.959 10.699 30.836 1.00 33.00 176 GLY C C 1
ATOM 5966 O O . GLY C 1 176 ? 87.685 10.656 32.043 1.00 32.94 176 GLY C O 1
ATOM 5967 N N . LEU C 1 177 ? 87.921 9.621 30.053 1.00 30.31 177 LEU C N 1
ATOM 5968 C CA . LEU C 1 177 ? 87.471 8.319 30.505 1.00 28.33 177 LEU C CA 1
ATOM 5969 C C . LEU C 1 177 ? 88.680 7.516 30.937 1.00 25.76 177 LEU C C 1
ATOM 5970 O O . LEU C 1 177 ? 89.588 7.317 30.159 1.00 24.37 177 LEU C O 1
ATOM 5975 N N . HIS C 1 178 ? 88.726 7.152 32.214 1.00 25.49 178 HIS C N 1
ATOM 5976 C CA . HIS C 1 178 ? 89.802 6.331 32.757 1.00 24.15 178 HIS C CA 1
ATOM 5977 C C . HIS C 1 178 ? 89.307 4.928 33.175 1.00 24.15 178 HIS C C 1
ATOM 5978 O O . HIS C 1 178 ? 90.107 4.014 33.305 1.00 23.70 178 HIS C O 1
ATOM 5985 N N . ASN C 1 179 ? 88.003 4.784 33.400 1.00 24.34 179 ASN C N 1
ATOM 5986 C CA . ASN C 1 179 ? 87.422 3.554 33.970 1.00 24.36 179 ASN C CA 1
ATOM 5987 C C . ASN C 1 179 ? 87.654 2.347 33.077 1.00 25.00 179 ASN C C 1
ATOM 5988 O O . ASN C 1 179 ? 87.368 2.411 31.895 1.00 25.17 179 ASN C O 1
ATOM 5993 N N . TRP C 1 180 ? 88.139 1.236 33.642 1.00 25.67 180 TRP C N 1
ATOM 5994 C CA . TRP C 1 180 ? 88.447 0.050 32.810 1.00 26.65 180 TRP C CA 1
ATOM 5995 C C . TRP C 1 180 ? 87.255 -0.638 32.138 1.00 25.93 180 TRP C C 1
ATOM 5996 O O . TRP C 1 180 ? 87.371 -1.071 31.020 1.00 24.93 180 TRP C O 1
ATOM 6007 N N . VAL C 1 181 ? 86.119 -0.734 32.827 1.00 26.91 181 VAL C N 1
ATOM 6008 C CA . VAL C 1 181 ? 84.827 -1.121 32.243 1.00 27.25 181 VAL C CA 1
ATOM 6009 C C . VAL C 1 181 ? 84.346 -0.192 31.100 1.00 28.42 181 VAL C C 1
ATOM 6010 O O . VAL C 1 181 ? 83.927 -0.673 30.053 1.00 29.18 181 VAL C O 1
ATOM 6014 N N . GLN C 1 182 ? 84.413 1.127 31.269 1.00 29.25 182 GLN C N 1
ATOM 6015 C CA . GLN C 1 182 ? 84.091 2.014 30.148 1.00 30.49 182 GLN C CA 1
ATOM 6016 C C . GLN C 1 182 ? 85.050 1.832 28.943 1.00 31.08 182 GLN C C 1
ATOM 6017 O O . GLN C 1 182 ? 84.598 1.676 27.823 1.00 30.89 182 GLN C O 1
ATOM 6023 N N . PHE C 1 183 ? 86.361 1.851 29.199 1.00 31.91 183 PHE C N 1
ATOM 6024 C CA . PHE C 1 183 ? 87.397 1.416 28.256 1.00 32.26 183 PHE C CA 1
ATOM 6025 C C . PHE C 1 183 ? 87.028 0.063 27.590 1.00 33.60 183 PHE C C 1
ATOM 6026 O O . PHE C 1 183 ? 86.964 -0.034 26.360 1.00 33.37 183 PHE C O 1
ATOM 6034 N N . TYR C 1 184 ? 86.766 -0.971 28.385 1.00 34.37 184 TYR C N 1
ATOM 6035 C CA . TYR C 1 184 ? 86.353 -2.244 27.803 1.00 36.34 184 TYR C CA 1
ATOM 6036 C C . TYR C 1 184 ? 85.207 -2.144 26.759 1.00 37.11 184 TYR C C 1
ATOM 6037 O O . TYR C 1 184 ? 85.391 -2.472 25.581 1.00 37.49 184 TYR C O 1
ATOM 6046 N N . LEU C 1 185 ? 84.038 -1.672 27.190 1.00 37.71 185 LEU C N 1
ATOM 6047 C CA . LEU C 1 185 ? 82.850 -1.575 26.318 1.00 37.84 185 LEU C CA 1
ATOM 6048 C C . LEU C 1 185 ? 83.042 -0.627 25.123 1.00 38.23 185 LEU C C 1
ATOM 6049 O O . LEU C 1 185 ? 82.601 -0.928 24.013 1.00 38.02 185 LEU C O 1
ATOM 6054 N N . GLN C 1 186 ? 83.702 0.506 25.339 1.00 37.97 186 GLN C N 1
ATOM 6055 C CA . GLN C 1 186 ? 83.977 1.435 24.234 1.00 37.66 186 GLN C CA 1
ATOM 6056 C C . GLN C 1 186 ? 85.023 0.927 23.235 1.00 37.99 186 GLN C C 1
ATOM 6057 O O . GLN C 1 186 ? 84.967 1.275 22.052 1.00 37.73 186 GLN C O 1
ATOM 6063 N N . GLU C 1 187 ? 85.967 0.116 23.719 1.00 38.58 187 GLU C N 1
ATOM 6064 C CA . GLU C 1 187 ? 86.906 -0.637 22.884 1.00 39.19 187 GLU C CA 1
ATOM 6065 C C . GLU C 1 187 ? 86.223 -1.693 22.021 1.00 41.02 187 GLU C C 1
ATOM 6066 O O . GLU C 1 187 ? 86.644 -1.926 20.882 1.00 40.53 187 GLU C O 1
ATOM 6072 N N . LYS C 1 188 ? 85.202 -2.356 22.564 1.00 42.89 188 LYS C N 1
ATOM 6073 C CA . LYS C 1 188 ? 84.425 -3.314 21.772 1.00 45.40 188 LYS C CA 1
ATOM 6074 C C . LYS C 1 188 ? 83.635 -2.613 20.662 1.00 45.82 188 LYS C C 1
ATOM 6075 O O . LYS C 1 188 ? 83.485 -3.139 19.569 1.00 46.10 188 LYS C O 1
ATOM 6081 N N . ARG C 1 189 ? 83.188 -1.391 20.949 1.00 46.43 189 ARG C N 1
ATOM 6082 C CA . ARG C 1 189 ? 82.423 -0.557 20.020 1.00 46.02 189 ARG C CA 1
ATOM 6083 C C . ARG C 1 189 ? 83.271 -0.022 18.891 1.00 45.24 189 ARG C C 1
ATOM 6084 O O . ARG C 1 189 ? 82.728 0.532 17.935 1.00 45.58 189 ARG C O 1
ATOM 6092 N N . LYS C 1 190 ? 84.594 -0.181 19.000 1.00 43.88 190 LYS C N 1
ATOM 6093 C CA . LYS C 1 190 ? 85.555 0.385 18.034 1.00 42.31 190 LYS C CA 1
ATOM 6094 C C . LYS C 1 190 ? 85.549 1.921 18.116 1.00 40.77 190 LYS C C 1
ATOM 6095 O O . LYS C 1 190 ? 85.761 2.636 17.130 1.00 40.73 190 LYS C O 1
ATOM 6101 N N . ASN C 1 191 ? 85.273 2.424 19.306 1.00 38.18 191 ASN C N 1
ATOM 6102 C CA . ASN C 1 191 ? 85.314 3.849 19.542 1.00 35.95 191 ASN C CA 1
ATOM 6103 C C . ASN C 1 191 ? 86.676 4.181 20.145 1.00 35.11 191 ASN C C 1
ATOM 6104 O O . ASN C 1 191 ? 87.271 5.225 19.830 1.00 34.52 191 ASN C O 1
ATOM 6109 N N . ILE C 1 192 ? 87.141 3.263 21.002 1.00 34.01 192 ILE C N 1
ATOM 6110 C CA . ILE C 1 192 ? 88.476 3.282 21.624 1.00 32.70 192 ILE C CA 1
ATOM 6111 C C . ILE C 1 192 ? 89.440 2.568 20.719 1.00 31.89 192 ILE C C 1
ATOM 6112 O O . ILE C 1 192 ? 89.118 1.518 20.174 1.00 31.70 192 ILE C O 1
ATOM 6117 N N . ASP C 1 193 ? 90.610 3.165 20.516 1.00 31.64 193 ASP C N 1
ATOM 6118 C CA . ASP C 1 193 ? 91.686 2.516 19.798 1.00 30.59 193 ASP C CA 1
ATOM 6119 C C . ASP C 1 193 ? 92.922 2.581 20.656 1.00 29.57 193 ASP C C 1
ATOM 6120 O O . ASP C 1 193 ? 93.518 3.660 20.801 1.00 28.88 193 ASP C O 1
ATOM 6125 N N . TYR C 1 194 ? 93.342 1.425 21.167 1.00 28.15 194 TYR C N 1
ATOM 6126 C CA . TYR C 1 194 ? 94.430 1.371 22.123 1.00 27.88 194 TYR C CA 1
ATOM 6127 C C . TYR C 1 194 ? 95.727 1.580 21.359 1.00 27.38 194 TYR C C 1
ATOM 6128 O O . TYR C 1 194 ? 95.976 0.883 20.374 1.00 29.24 194 TYR C O 1
ATOM 6137 N N . LYS C 1 195 ? 96.546 2.532 21.799 1.00 26.20 195 LYS C N 1
ATOM 6138 C CA . LYS C 1 195 ? 97.794 2.858 21.111 1.00 24.52 195 LYS C CA 1
ATOM 6139 C C . LYS C 1 195 ? 99.009 2.324 21.831 1.00 23.25 195 LYS C C 1
ATOM 6140 O O . LYS C 1 195 ? 100.105 2.330 21.287 1.00 23.55 195 LYS C O 1
ATOM 6146 N N . GLY C 1 196 ? 98.858 1.923 23.083 1.00 22.57 196 GLY C N 1
ATOM 6147 C CA . GLY C 1 196 ? 100.020 1.485 23.825 1.00 22.59 196 GLY C CA 1
ATOM 6148 C C . GLY C 1 196 ? 100.078 2.019 25.238 1.00 22.89 196 GLY C C 1
ATOM 6149 O O . GLY C 1 196 ? 99.173 2.733 25.685 1.00 22.57 196 GLY C O 1
ATOM 6150 N N . TYR C 1 197 ? 101.161 1.674 25.930 1.00 23.33 197 TYR C N 1
ATOM 6151 C CA . TYR C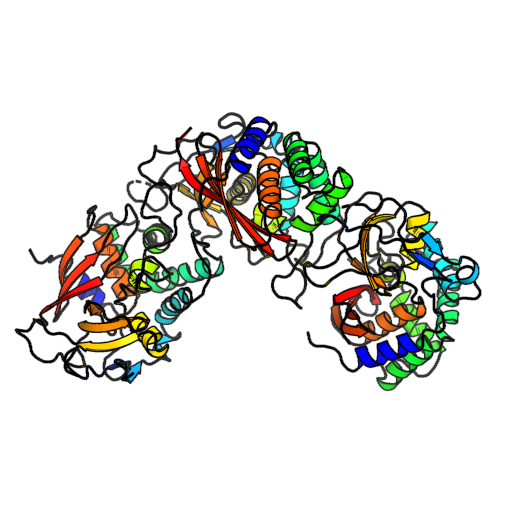 1 197 ? 101.321 2.064 27.317 1.00 23.94 197 TYR C CA 1
ATOM 6152 C C . TYR C 1 197 ? 102.472 3.020 27.470 1.00 24.36 197 TYR C C 1
ATOM 6153 O O . TYR C 1 197 ? 103.309 3.158 26.580 1.00 25.21 197 TYR C O 1
ATOM 6162 N N . VAL C 1 198 ? 102.549 3.656 28.629 1.00 25.84 198 VAL C N 1
ATOM 6163 C CA . VAL C 1 198 ? 103.568 4.695 28.865 1.00 27.18 198 VAL C CA 1
ATOM 6164 C C . VAL C 1 198 ? 104.206 4.499 30.211 1.00 29.90 198 VAL C C 1
ATOM 6165 O O . VAL C 1 198 ? 103.517 4.407 31.213 1.00 29.56 198 VAL C O 1
ATOM 6169 N N . ALA C 1 199 ? 105.530 4.412 30.236 1.00 34.86 199 ALA C N 1
ATOM 6170 C CA . ALA C 1 199 ? 106.253 4.365 31.502 1.00 40.49 199 ALA C CA 1
ATOM 6171 C C . ALA C 1 199 ? 106.672 5.783 31.929 1.00 45.09 199 ALA C C 1
ATOM 6172 O O . ALA C 1 199 ? 106.623 6.719 31.138 1.00 45.11 199 ALA C O 1
ATOM 6174 N N . ARG C 1 200 ? 107.091 5.921 33.181 1.00 51.44 200 ARG C N 1
ATOM 6175 C CA . ARG C 1 200 ? 107.675 7.169 33.684 1.00 57.51 200 ARG C CA 1
ATOM 6176 C C . ARG C 1 200 ? 109.128 7.381 33.190 1.00 61.17 200 ARG C C 1
ATOM 6177 O O . ARG C 1 200 ? 109.800 8.359 33.564 1.00 61.38 200 ARG C O 1
ATOM 6185 N N . GLN C 1 201 ? 109.580 6.446 32.348 1.00 65.46 201 GLN C N 1
ATOM 6186 C CA . GLN C 1 201 ? 110.875 6.459 31.617 1.00 69.50 201 GLN C CA 1
ATOM 6187 C C . GLN C 1 201 ? 112.087 6.068 32.484 1.00 72.01 201 GLN C C 1
ATOM 6188 O O . GLN C 1 201 ? 113.136 5.668 31.962 1.00 72.41 201 GLN C O 1
ATOM 6194 N N . ASN C 1 202 ? 111.930 6.196 33.797 1.00 74.58 202 ASN C N 1
ATOM 6195 C CA . ASN C 1 202 ? 112.840 5.595 34.759 1.00 76.63 202 ASN C CA 1
ATOM 6196 C C . ASN C 1 202 ? 112.293 4.196 35.092 1.00 77.22 202 ASN C C 1
ATOM 6197 O O . ASN C 1 202 ? 112.441 3.704 36.213 1.00 77.44 202 ASN C O 1
ATOM 6202 N N . LYS C 1 203 ? 111.677 3.563 34.091 1.00 77.60 203 LYS C N 1
ATOM 6203 C CA . LYS C 1 203 ? 110.818 2.394 34.282 1.00 77.66 203 LYS C CA 1
ATOM 6204 C C . LYS C 1 203 ? 110.807 1.498 33.030 1.00 77.05 203 LYS C C 1
ATOM 6205 O O . LYS C 1 203 ? 110.963 1.996 31.916 1.00 77.18 203 LYS C O 1
ATOM 6211 N N . SER C 1 204 ? 110.624 0.188 33.214 1.00 76.01 204 SER C N 1
ATOM 6212 C CA . SER C 1 204 ? 110.482 -0.753 32.082 1.00 74.67 204 SER C CA 1
ATOM 6213 C C . SER C 1 204 ? 109.013 -1.102 31.771 1.00 73.19 204 SER C C 1
ATOM 6214 O O . SER C 1 204 ? 108.097 -0.506 32.346 1.00 73.18 204 SER C O 1
ATOM 6217 N N . ARG C 1 205 ? 108.798 -2.056 30.856 1.00 71.52 205 ARG C N 1
ATOM 6218 C CA A ARG C 1 205 ? 107.458 -2.536 30.495 0.50 70.30 205 ARG C CA 1
ATOM 6219 C CA B ARG C 1 205 ? 107.439 -2.474 30.503 0.50 70.30 205 ARG C CA 1
ATOM 6220 C C . ARG C 1 205 ? 106.619 -2.837 31.744 1.00 70.23 205 ARG C C 1
ATOM 6221 O O . ARG C 1 205 ? 107.125 -3.461 32.677 1.00 70.42 205 ARG C O 1
ATOM 6236 N N . PRO C 1 206 ? 105.340 -2.402 31.774 1.00 69.52 206 PRO C N 1
ATOM 6237 C CA . PRO C 1 206 ? 104.535 -2.806 32.908 1.00 68.56 206 PRO C CA 1
ATOM 6238 C C . PRO C 1 206 ? 104.179 -4.281 32.794 1.00 67.27 206 PRO C C 1
ATOM 6239 O O . PRO C 1 206 ? 104.202 -4.841 31.699 1.00 66.76 206 PRO C O 1
ATOM 6243 N N . ASP C 1 207 ? 103.870 -4.879 33.938 1.00 65.86 207 ASP C N 1
ATOM 6244 C CA . ASP C 1 207 ? 103.440 -6.265 34.048 1.00 64.64 207 ASP C CA 1
ATOM 6245 C C . ASP C 1 207 ? 101.945 -6.401 33.673 1.00 63.33 207 ASP C C 1
ATOM 6246 O O . ASP C 1 207 ? 101.124 -5.551 34.024 1.00 62.98 207 ASP C O 1
ATOM 6251 N N . GLU C 1 208 ? 101.622 -7.460 32.930 1.00 61.68 208 GLU C N 1
ATOM 6252 C CA . GLU C 1 208 ? 100.249 -7.792 32.500 1.00 59.90 208 GLU C CA 1
ATOM 6253 C C . GLU C 1 208 ? 99.231 -7.942 33.651 1.00 58.20 208 GLU C C 1
ATOM 6254 O O . GLU C 1 208 ? 98.015 -7.941 33.427 1.00 57.55 208 GLU C O 1
ATOM 6260 N N . ASP C 1 209 ? 99.743 -8.083 34.872 1.00 55.90 209 ASP C N 1
ATOM 6261 C CA . ASP C 1 209 ? 98.920 -8.262 36.064 1.00 53.85 209 ASP C CA 1
ATOM 6262 C C . ASP C 1 209 ? 98.769 -6.971 36.847 1.00 51.37 209 ASP C C 1
ATOM 6263 O O . ASP C 1 209 ? 98.101 -6.957 37.884 1.00 51.42 209 ASP C O 1
ATOM 6268 N N . ASP C 1 210 ? 99.404 -5.897 36.375 1.00 48.46 210 ASP C N 1
ATOM 6269 C CA . ASP C 1 210 ? 99.371 -4.603 37.083 1.00 44.83 210 ASP C CA 1
ATOM 6270 C C . ASP C 1 210 ? 97.956 -4.050 37.122 1.00 43.24 210 ASP C C 1
ATOM 6271 O O . ASP C 1 210 ? 97.286 -3.960 36.097 1.00 43.19 210 ASP C O 1
ATOM 6276 N N . GLN C 1 211 ? 97.508 -3.704 38.319 1.00 40.98 211 GLN C N 1
ATOM 6277 C CA . GLN C 1 211 ? 96.149 -3.235 38.531 1.00 39.94 211 GLN C CA 1
ATOM 6278 C C . GLN C 1 211 ? 96.065 -1.718 38.436 1.00 37.40 211 GLN C C 1
ATOM 6279 O O . GLN C 1 211 ? 95.044 -1.137 38.774 1.00 36.40 211 GLN C O 1
ATOM 6285 N N . VAL C 1 212 ? 97.161 -1.099 38.004 1.00 35.13 212 VAL C N 1
ATOM 6286 C CA . VAL C 1 212 ? 97.184 0.306 37.624 1.00 33.63 212 VAL C CA 1
ATOM 6287 C C . VAL C 1 212 ? 98.193 0.515 36.493 1.00 32.52 212 VAL C C 1
ATOM 6288 O O . VAL C 1 212 ? 99.418 0.370 36.675 1.00 31.49 212 VAL C O 1
ATOM 6292 N N . LEU C 1 213 ? 97.662 0.911 35.343 1.00 31.47 213 LEU C N 1
ATOM 6293 C CA . LEU C 1 213 ? 98.455 1.113 34.140 1.00 30.89 213 LEU C CA 1
ATOM 6294 C C . LEU C 1 213 ? 98.266 2.503 33.554 1.00 31.42 213 LEU C C 1
ATOM 6295 O O . LEU C 1 213 ? 97.165 3.057 33.626 1.00 31.44 213 LEU C O 1
ATOM 6300 N N . ASN C 1 214 ? 99.363 3.070 33.035 1.00 31.37 214 ASN C N 1
ATOM 6301 C CA . ASN C 1 214 ? 99.343 4.227 32.118 1.00 31.48 214 ASN C CA 1
ATOM 6302 C C . ASN C 1 214 ? 99.065 3.843 30.674 1.00 30.97 214 ASN C C 1
ATOM 6303 O O . ASN C 1 214 ? 99.950 3.323 29.995 1.00 30.87 214 ASN C O 1
ATOM 6308 N N . LEU C 1 215 ? 97.837 4.101 30.215 1.00 30.40 215 LEU C N 1
ATOM 6309 C CA . LEU C 1 215 ? 97.399 3.725 28.868 1.00 29.60 215 LEU C CA 1
ATOM 6310 C C . LEU C 1 215 ? 97.171 4.936 27.979 1.00 29.05 215 LEU C C 1
ATOM 6311 O O . LEU C 1 215 ? 96.788 6.008 28.466 1.00 28.86 215 LEU C O 1
ATOM 6316 N N . GLN C 1 216 ? 97.394 4.727 26.682 1.00 27.23 216 GLN C N 1
ATOM 6317 C CA . GLN C 1 216 ? 97.115 5.693 25.648 1.00 26.61 216 GLN C CA 1
ATOM 6318 C C . GLN C 1 216 ? 96.126 5.093 24.660 1.00 25.86 216 GLN C C 1
ATOM 6319 O O . GLN C 1 216 ? 96.325 3.967 24.182 1.00 25.80 216 GLN C O 1
ATOM 6325 N N . PHE C 1 217 ? 95.056 5.832 24.368 1.00 25.02 217 PHE C N 1
ATOM 6326 C CA . PHE C 1 217 ? 94.081 5.430 23.345 1.00 24.76 217 PHE C CA 1
ATOM 6327 C C . PHE C 1 217 ? 93.512 6.629 22.596 1.00 24.64 217 PHE C C 1
ATOM 6328 O O . PHE C 1 217 ? 93.353 7.702 23.197 1.00 24.86 217 PHE C O 1
ATOM 6336 N N . ASN C 1 218 ? 93.248 6.467 21.295 1.00 24.26 218 ASN C N 1
ATOM 6337 C CA . ASN C 1 218 ? 92.497 7.507 20.522 1.00 24.13 218 ASN C CA 1
ATOM 6338 C C . ASN C 1 218 ? 90.994 7.353 20.798 1.00 25.29 218 ASN C C 1
ATOM 6339 O O . ASN C 1 218 ? 90.476 6.224 20.923 1.00 25.63 218 ASN C O 1
ATOM 6344 N N . TRP C 1 219 ? 90.277 8.472 20.871 1.00 27.17 219 TRP C N 1
ATOM 6345 C CA . TRP C 1 219 ? 88.818 8.448 20.806 1.00 29.29 219 TRP C CA 1
ATOM 6346 C C . TRP C 1 219 ? 88.318 8.810 19.396 1.00 30.80 219 TRP C C 1
ATOM 6347 O O . TRP C 1 219 ? 88.642 9.859 18.884 1.00 31.58 219 TRP C O 1
ATOM 6358 N N . LYS C 1 220 ? 87.522 7.966 18.758 1.00 33.16 220 LYS C N 1
ATOM 6359 C CA . LYS C 1 220 ? 87.046 8.296 17.380 1.00 35.19 220 LYS C CA 1
ATOM 6360 C C . LYS C 1 220 ? 88.140 8.907 16.468 1.00 35.95 220 LYS C C 1
ATOM 6361 O O . LYS C 1 220 ? 88.003 10.042 16.005 1.00 35.77 220 LYS C O 1
ATOM 6367 N N . GLU C 1 221 ? 89.224 8.164 16.233 1.00 36.24 221 GLU C N 1
ATOM 6368 C CA . GLU C 1 221 ? 90.359 8.640 15.407 1.00 36.20 221 GLU C CA 1
ATOM 6369 C C . GLU C 1 221 ? 91.241 9.736 16.065 1.00 34.66 221 GLU C C 1
ATOM 6370 O O . GLU C 1 221 ? 92.336 10.001 15.595 1.00 35.99 221 GLU C O 1
ATOM 6376 N N . MET C 1 222 ? 90.783 10.341 17.156 1.00 32.57 222 MET C N 1
ATOM 6377 C CA . MET C 1 222 ? 91.472 11.488 17.778 1.00 29.44 222 MET C CA 1
ATOM 6378 C C . MET C 1 222 ? 92.571 11.029 18.750 1.00 28.10 222 MET C C 1
ATOM 6379 O O . MET C 1 222 ? 92.270 10.427 19.770 1.00 25.26 222 MET C O 1
ATOM 6384 N N . VAL C 1 223 ? 93.835 11.375 18.479 1.00 27.31 223 VAL C N 1
ATOM 6385 C CA . VAL C 1 223 ? 94.910 10.978 19.430 1.00 26.95 223 VAL C CA 1
ATOM 6386 C C . VAL C 1 223 ? 94.881 11.938 20.631 1.00 26.00 223 VAL C C 1
ATOM 6387 O O . VAL C 1 223 ? 94.594 13.106 20.460 1.00 25.83 223 VAL C O 1
ATOM 6391 N N . LYS C 1 224 ? 95.184 11.452 21.830 1.00 25.39 224 LYS C N 1
ATOM 6392 C CA . LYS C 1 224 ? 95.065 12.270 23.045 1.00 24.88 224 LYS C CA 1
ATOM 6393 C C . LYS C 1 224 ? 96.055 11.889 24.172 1.00 25.73 224 LYS C C 1
ATOM 6394 O O . LYS C 1 224 ? 96.728 10.885 24.083 1.00 24.36 224 LYS C O 1
ATOM 6400 N N . PRO C 1 225 ? 96.169 12.720 25.236 1.00 27.05 225 PRO C N 1
ATOM 6401 C CA . PRO C 1 225 ? 97.152 12.324 26.241 1.00 27.93 225 PRO C CA 1
ATOM 6402 C C . PRO C 1 225 ? 96.861 10.953 26.835 1.00 28.07 225 PRO C C 1
ATOM 6403 O O . PRO C 1 225 ? 95.709 10.598 27.009 1.00 29.41 225 PRO C O 1
ATOM 6407 N N . VAL C 1 226 ? 97.932 10.210 27.100 1.00 27.76 226 VAL C N 1
ATOM 6408 C CA . VAL C 1 226 ? 97.996 9.099 28.057 1.00 27.83 226 VAL C CA 1
ATOM 6409 C C . VAL C 1 226 ? 97.314 9.466 29.371 1.00 27.14 226 VAL C C 1
ATOM 6410 O O . VAL C 1 226 ? 97.259 10.658 29.762 1.00 26.08 226 VAL C O 1
ATOM 6414 N N . GLY C 1 227 ? 96.750 8.457 30.026 1.00 25.75 227 GLY C N 1
ATOM 6415 C CA . GLY C 1 227 ? 96.254 8.610 31.403 1.00 24.92 227 GLY C CA 1
ATOM 6416 C C . GLY C 1 227 ? 96.212 7.254 32.137 1.00 24.71 227 GLY C C 1
ATOM 6417 O O . GLY C 1 227 ? 96.187 6.194 31.486 1.00 24.27 227 GLY C O 1
ATOM 6418 N N . SER C 1 228 ? 96.172 7.310 33.473 1.00 25.60 228 SER C N 1
ATOM 6419 C CA . SER C 1 228 ? 96.113 6.127 34.363 1.00 26.39 228 SER C CA 1
ATOM 6420 C C . SER C 1 228 ? 94.725 5.605 34.698 1.00 27.63 228 SER C C 1
ATOM 6421 O O . SER C 1 228 ? 93.784 6.374 34.935 1.00 27.98 228 SER C O 1
ATOM 6424 N N . SER C 1 229 ? 94.621 4.283 34.700 1.00 28.52 229 SER C N 1
ATOM 6425 C CA . SER C 1 229 ? 93.398 3.575 34.961 1.00 29.52 229 SER C CA 1
ATOM 6426 C C . SER C 1 229 ? 93.700 2.492 36.005 1.00 30.61 229 SER C C 1
ATOM 6427 O O . SER C 1 229 ? 94.747 1.883 35.934 1.00 31.12 229 SER C O 1
ATOM 6430 N N . PHE C 1 230 ? 92.812 2.312 36.990 1.00 31.32 230 PHE C N 1
ATOM 6431 C CA . PHE C 1 230 ? 92.754 1.083 37.784 1.00 32.34 230 PHE C CA 1
ATOM 6432 C C . PHE C 1 230 ? 92.198 0.007 36.913 1.00 32.84 230 PHE C C 1
ATOM 6433 O O . PHE C 1 230 ? 91.339 0.271 36.095 1.00 32.43 230 PHE C O 1
ATOM 6441 N N . ILE C 1 231 ? 92.659 -1.216 37.122 1.00 34.30 231 ILE C N 1
ATOM 6442 C CA . ILE C 1 231 ? 92.263 -2.327 36.256 1.00 36.43 231 ILE C CA 1
ATOM 6443 C C . ILE C 1 231 ? 91.843 -3.508 37.140 1.00 36.99 231 ILE C C 1
ATOM 6444 O O . ILE C 1 231 ? 92.619 -3.950 37.982 1.00 36.89 231 ILE C O 1
ATOM 6449 N N . GLY C 1 232 ? 90.608 -3.985 36.966 1.00 37.85 232 GLY C N 1
ATOM 6450 C CA . GLY C 1 232 ? 90.124 -5.201 37.670 1.00 37.64 232 GLY C CA 1
ATOM 6451 C C . GLY C 1 232 ? 89.208 -4.811 38.811 1.00 37.54 232 GLY C C 1
ATOM 6452 O O . GLY C 1 232 ? 88.280 -5.531 39.181 1.00 37.04 232 GLY C O 1
ATOM 6453 N N . VAL C 1 233 ? 89.484 -3.623 39.335 1.00 37.35 233 VAL C N 1
ATOM 6454 C CA . VAL C 1 233 ? 88.741 -2.946 40.398 1.00 36.68 233 VAL C CA 1
ATOM 6455 C C . VAL C 1 233 ? 87.198 -2.968 40.208 1.00 36.37 233 VAL C C 1
ATOM 6456 O O . VAL C 1 233 ? 86.726 -3.004 39.081 1.00 36.41 233 VAL C O 1
ATOM 6460 N N . SER C 1 234 ? 86.426 -3.012 41.305 1.00 36.20 234 SER C N 1
ATOM 6461 C CA . SER C 1 234 ? 84.962 -2.881 41.222 1.00 35.95 234 SER C CA 1
ATOM 6462 C C . SER C 1 234 ? 84.593 -1.397 41.083 1.00 35.95 234 SER C C 1
ATOM 6463 O O . SER C 1 234 ? 85.421 -0.539 41.395 1.00 35.84 234 SER C O 1
ATOM 6466 N N . PRO C 1 235 ? 83.358 -1.088 40.602 1.00 36.04 235 PRO C N 1
ATOM 6467 C CA . PRO C 1 235 ? 82.950 0.293 40.535 1.00 35.84 235 PRO C CA 1
ATOM 6468 C C . PRO C 1 235 ? 82.758 0.883 41.915 1.00 36.06 235 PRO C C 1
ATOM 6469 O O . PRO C 1 235 ? 82.993 2.067 42.099 1.00 36.18 235 PRO C O 1
ATOM 6473 N N . GLU C 1 236 ? 82.339 0.075 42.889 1.00 35.53 236 GLU C N 1
ATOM 6474 C CA . GLU C 1 236 ? 82.176 0.579 44.259 1.00 34.41 236 GLU C CA 1
ATOM 6475 C C . GLU C 1 236 ? 83.486 1.023 44.895 1.00 33.60 236 GLU C C 1
ATOM 6476 O O . GLU C 1 236 ? 83.526 1.938 45.745 1.00 32.70 236 GLU C O 1
ATOM 6482 N N . PHE C 1 237 ? 84.564 0.387 44.477 1.00 32.16 237 PHE C N 1
ATOM 6483 C CA . PHE C 1 237 ? 85.880 0.767 44.972 1.00 31.04 237 PHE C CA 1
ATOM 6484 C C . PHE C 1 237 ? 86.318 2.159 44.482 1.00 31.06 237 PHE C C 1
ATOM 6485 O O . PHE C 1 237 ? 86.777 2.978 45.259 1.00 31.01 237 PHE C O 1
ATOM 6493 N N . GLU C 1 238 ? 86.152 2.404 43.193 1.00 31.33 238 GLU C N 1
ATOM 6494 C CA . GLU C 1 238 ? 86.450 3.688 42.594 1.00 32.07 238 GLU C CA 1
ATOM 6495 C C . GLU C 1 238 ? 85.547 4.810 43.096 1.00 31.61 238 GLU C C 1
ATOM 6496 O O . GLU C 1 238 ? 86.019 5.856 43.452 1.00 32.31 238 GLU C O 1
ATOM 6502 N N . PHE C 1 239 ? 84.242 4.574 43.095 1.00 32.67 239 PHE C N 1
ATOM 6503 C CA . PHE C 1 239 ? 83.221 5.474 43.671 1.00 32.07 239 PHE C CA 1
ATOM 6504 C C . PHE C 1 239 ? 83.605 5.792 45.113 1.00 32.18 239 PHE C C 1
ATOM 6505 O O . PHE C 1 239 ? 83.551 6.972 45.552 1.00 30.52 239 PHE C O 1
ATOM 6513 N N . ALA C 1 240 ? 84.003 4.737 45.840 1.00 31.26 240 ALA C N 1
ATOM 6514 C CA . ALA C 1 240 ? 84.494 4.880 47.221 1.00 32.22 240 ALA C CA 1
ATOM 6515 C C . ALA C 1 240 ? 85.627 5.909 47.355 1.00 32.45 240 ALA C C 1
ATOM 6516 O O . ALA C 1 240 ? 85.482 6.900 48.097 1.00 32.11 240 ALA C O 1
ATOM 6518 N N . LEU C 1 241 ? 86.737 5.694 46.632 1.00 32.71 241 LEU C N 1
ATOM 6519 C CA . LEU C 1 241 ? 87.906 6.578 46.765 1.00 33.55 241 LEU C CA 1
ATOM 6520 C C . LEU C 1 241 ? 87.591 8.004 46.359 1.00 33.26 241 LEU C C 1
ATOM 6521 O O . LEU C 1 241 ? 87.987 8.951 47.030 1.00 32.93 241 LEU C O 1
ATOM 6526 N N . TYR C 1 242 ? 86.881 8.145 45.249 1.00 32.90 242 TYR C N 1
ATOM 6527 C CA . TYR C 1 242 ? 86.506 9.457 44.741 1.00 32.52 242 TYR C CA 1
ATOM 6528 C C . TYR C 1 242 ? 85.559 10.224 45.665 1.00 32.42 242 TYR C C 1
ATOM 6529 O O . TYR C 1 242 ? 85.663 11.447 45.747 1.00 33.00 242 TYR C O 1
ATOM 6538 N N . THR C 1 243 ? 84.661 9.514 46.354 1.00 32.56 243 THR C N 1
ATOM 6539 C CA . THR C 1 243 ? 83.697 10.138 47.300 1.00 32.78 243 THR C CA 1
ATOM 6540 C C . THR C 1 243 ? 84.457 10.746 48.500 1.00 32.22 243 THR C C 1
ATOM 6541 O O . THR C 1 243 ? 84.319 11.945 48.863 1.00 31.44 243 THR C O 1
ATOM 6545 N N . ILE C 1 244 ? 85.288 9.895 49.093 1.00 32.13 244 ILE C N 1
ATOM 6546 C CA . ILE C 1 244 ? 86.101 10.242 50.256 1.00 31.59 244 ILE C CA 1
ATOM 6547 C C . ILE C 1 244 ? 86.997 11.462 49.989 1.00 31.39 244 ILE C C 1
ATOM 6548 O O . ILE C 1 244 ? 87.085 12.351 50.831 1.00 31.82 244 ILE C O 1
ATOM 6553 N N . VAL C 1 245 ? 87.640 11.490 48.818 1.00 31.12 245 VAL C N 1
ATOM 6554 C CA . VAL C 1 245 ? 88.519 12.581 48.407 1.00 31.42 245 VAL C CA 1
ATOM 6555 C C . VAL C 1 245 ? 87.769 13.866 47.998 1.00 31.24 245 VAL C C 1
ATOM 6556 O O . VAL C 1 245 ? 88.249 14.997 48.255 1.00 29.73 245 VAL C O 1
ATOM 6560 N N . PHE C 1 246 ? 86.614 13.702 47.349 1.00 31.34 246 PHE C N 1
ATOM 6561 C CA . PHE C 1 246 ? 85.731 14.862 47.096 1.00 32.12 246 PHE C CA 1
ATOM 6562 C C . PHE C 1 246 ? 85.375 15.517 48.441 1.00 33.05 246 PHE C C 1
ATOM 6563 O O . PHE C 1 246 ? 85.521 16.722 48.626 1.00 33.08 246 PHE C O 1
ATOM 6571 N N . LEU C 1 247 ? 84.955 14.698 49.396 1.00 34.79 247 LEU C N 1
ATOM 6572 C CA . LEU C 1 247 ? 84.536 15.193 50.716 1.00 37.85 247 LEU C CA 1
ATOM 6573 C C . LEU C 1 247 ? 85.669 15.772 51.577 1.00 40.54 247 LEU C C 1
ATOM 6574 O O . LEU C 1 247 ? 85.425 16.653 52.408 1.00 40.14 247 LEU C O 1
ATOM 6579 N N . ALA C 1 248 ? 86.895 15.271 51.363 1.00 43.67 248 ALA C N 1
ATOM 6580 C CA . ALA C 1 248 ? 88.052 15.517 52.241 1.00 46.45 248 ALA C CA 1
ATOM 6581 C C . ALA C 1 248 ? 88.452 16.994 52.362 1.00 48.55 248 ALA C C 1
ATOM 6582 O O . ALA C 1 248 ? 89.111 17.374 53.322 1.00 49.23 248 ALA C O 1
ATOM 6584 N N . SER C 1 249 ? 88.056 17.812 51.391 1.00 51.17 249 SER C N 1
ATOM 6585 C CA . SER C 1 249 ? 88.281 19.270 51.436 1.00 53.74 249 SER C CA 1
ATOM 6586 C C . SER C 1 249 ? 87.313 20.027 50.540 1.00 55.88 249 SER C C 1
ATOM 6587 O O . SER C 1 249 ? 86.570 19.427 49.766 1.00 55.44 249 SER C O 1
ATOM 6590 N N . GLN C 1 250 ? 87.334 21.350 50.654 0.50 58.65 250 GLN C N 1
ATOM 6591 C CA A GLN C 1 250 ? 86.456 22.263 49.954 0.50 60.49 250 GLN C CA 1
ATOM 6592 C CA B GLN C 1 250 ? 86.435 22.194 49.874 0.50 60.43 250 GLN C CA 1
ATOM 6593 C C . GLN C 1 250 ? 87.208 22.957 48.819 0.50 61.53 250 GLN C C 1
ATOM 6594 O O . GLN C 1 250 ? 86.827 24.047 48.393 0.50 61.85 250 GLN C O 1
ATOM 6605 N N . GLU C 1 251 ? 88.304 22.348 48.387 1.00 62.70 251 GLU C N 1
ATOM 6606 C CA . GLU C 1 251 ? 89.146 22.893 47.325 1.00 63.74 251 GLU C CA 1
ATOM 6607 C C . GLU C 1 251 ? 88.502 22.736 45.946 1.00 63.47 251 GLU C C 1
ATOM 6608 O O . GLU C 1 251 ? 87.583 21.940 45.771 1.00 63.76 251 GLU C O 1
ATOM 6614 N N . LYS C 1 252 ? 88.993 23.518 44.987 1.00 62.70 252 LYS C N 1
ATOM 6615 C CA . LYS C 1 252 ? 88.604 23.454 43.578 1.00 61.47 252 LYS C CA 1
ATOM 6616 C C . LYS C 1 252 ? 89.101 22.160 42.945 1.00 59.82 252 LYS C C 1
ATOM 6617 O O . LYS C 1 252 ? 88.457 21.609 42.060 1.00 59.44 252 LYS C O 1
ATOM 6623 N N . MET C 1 253 ? 90.266 21.695 43.398 1.00 57.82 253 MET C N 1
ATOM 6624 C CA . MET C 1 253 ? 90.816 20.392 43.021 1.00 55.55 253 MET C CA 1
ATOM 6625 C C . MET C 1 253 ? 91.692 19.838 44.151 1.00 54.44 253 MET C C 1
ATOM 6626 O O . MET C 1 253 ? 92.442 20.582 44.774 1.00 53.67 253 MET C O 1
ATOM 6631 N N . SER C 1 254 ? 91.587 18.533 44.408 1.00 53.26 254 SER C N 1
ATOM 6632 C CA . SER C 1 254 ? 92.472 17.843 45.357 1.00 51.68 254 SER C CA 1
ATOM 6633 C C . SER C 1 254 ? 93.320 16.780 44.677 1.00 50.78 254 SER C C 1
ATOM 6634 O O . SER C 1 254 ? 92.831 16.008 43.851 1.00 50.27 254 SER C O 1
ATOM 6637 N N . ARG C 1 255 ? 94.601 16.752 45.039 1.00 49.51 255 ARG C N 1
ATOM 6638 C CA . ARG C 1 255 ? 95.543 15.764 44.537 1.00 47.71 255 ARG C CA 1
ATOM 6639 C C . ARG C 1 255 ? 96.177 15.040 45.725 1.00 46.51 255 ARG C C 1
ATOM 6640 O O . ARG C 1 255 ? 97.208 15.467 46.249 1.00 46.32 255 ARG C O 1
ATOM 6648 N N . GLU C 1 256 ? 95.532 13.963 46.159 1.00 44.39 256 GLU C N 1
ATOM 6649 C CA . GLU C 1 256 ? 95.984 13.214 47.327 1.00 42.82 256 GLU C CA 1
ATOM 6650 C C . GLU C 1 256 ? 97.014 12.181 46.918 1.00 42.09 256 GLU C C 1
ATOM 6651 O O . GLU C 1 256 ? 96.783 11.393 46.001 1.00 41.65 256 GLU C O 1
ATOM 6657 N N . VAL C 1 257 ? 98.159 12.205 47.592 1.00 41.53 257 VAL C N 1
ATOM 6658 C CA . VAL C 1 257 ? 99.202 11.214 47.355 1.00 41.07 257 VAL C CA 1
ATOM 6659 C C . VAL C 1 257 ? 98.982 10.061 48.303 1.00 40.67 257 VAL C C 1
ATOM 6660 O O . VAL C 1 257 ? 98.880 10.247 49.513 1.00 39.93 257 VAL C O 1
ATOM 6664 N N . VAL C 1 258 ? 98.880 8.868 47.731 1.00 40.98 258 VAL C N 1
ATOM 6665 C CA . VAL C 1 258 ? 98.519 7.666 48.472 1.00 41.35 258 VAL C CA 1
ATOM 6666 C C . VAL C 1 258 ? 99.358 6.480 47.992 1.00 42.06 258 VAL C C 1
ATOM 6667 O O . VAL C 1 258 ? 99.812 6.445 46.855 1.00 41.66 258 VAL C O 1
ATOM 6671 N N . ARG C 1 259 ? 99.601 5.527 48.878 1.00 43.91 259 ARG C N 1
ATOM 6672 C CA . ARG C 1 259 ? 100.257 4.279 48.488 1.00 45.95 259 ARG C CA 1
ATOM 6673 C C . ARG C 1 259 ? 99.215 3.189 48.525 1.00 47.05 259 ARG C C 1
ATOM 6674 O O . ARG C 1 259 ? 98.838 2.713 49.605 1.00 46.82 259 ARG C O 1
ATOM 6682 N N . LEU C 1 260 ? 98.693 2.838 47.357 1.00 48.76 260 LEU C N 1
ATOM 6683 C CA . LEU C 1 260 ? 97.725 1.759 47.299 1.00 50.99 260 LEU C CA 1
ATOM 6684 C C . LEU C 1 260 ? 98.460 0.440 47.052 1.00 52.91 260 LEU C C 1
ATOM 6685 O O . LEU C 1 260 ? 98.790 0.089 45.917 1.00 53.44 260 LEU C O 1
ATOM 6690 N N . GLU C 1 261 ? 98.712 -0.276 48.142 1.00 55.18 261 GLU C N 1
ATOM 6691 C CA . GLU C 1 261 ? 99.535 -1.502 48.147 1.00 57.14 261 GLU C CA 1
ATOM 6692 C C . GLU C 1 261 ? 100.899 -1.380 47.456 1.00 57.11 261 GLU C C 1
ATOM 6693 O O . GLU C 1 261 ? 101.818 -0.784 48.018 1.00 57.25 261 GLU C O 1
ATOM 6699 N N . GLU C 1 262 ? 101.021 -1.929 46.249 1.00 57.19 262 GLU C N 1
ATOM 6700 C CA . GLU C 1 262 ? 102.275 -1.868 45.483 1.00 56.69 262 GLU C CA 1
ATOM 6701 C C . GLU C 1 262 ? 102.509 -0.513 44.802 1.00 55.31 262 GLU C C 1
ATOM 6702 O O . GLU C 1 262 ? 103.643 -0.070 44.714 1.00 55.09 262 GLU C O 1
ATOM 6708 N N . TYR C 1 263 ? 101.429 0.121 44.327 1.00 53.34 263 TYR C N 1
ATOM 6709 C CA . TYR C 1 263 ? 101.473 1.339 43.478 1.00 50.41 263 TYR C CA 1
ATOM 6710 C C . TYR C 1 263 ? 101.484 2.595 44.322 1.00 49.33 263 TYR C C 1
ATOM 6711 O O . TYR C 1 263 ? 100.749 2.678 45.290 1.00 49.65 263 TYR C O 1
ATOM 6720 N N . GLU C 1 264 ? 102.286 3.621 44.035 1.00 47.28 264 GLU C N 1
ATOM 6721 C CA . GLU C 1 264 ? 102.178 4.976 44.592 1.00 45.62 264 GLU C CA 1
ATOM 6722 C C . GLU C 1 264 ? 101.276 5.831 43.706 1.00 43.51 264 GLU C C 1
ATOM 6723 O O . GLU C 1 264 ? 101.630 6.236 42.596 1.00 43.22 264 GLU C O 1
ATOM 6729 N N . LEU C 1 265 ? 100.177 6.078 44.194 1.00 41.49 265 LEU C N 1
ATOM 6730 C CA . LEU C 1 265 ? 99.221 6.762 43.371 1.00 39.90 265 LEU C CA 1
ATOM 6731 C C . LEU C 1 265 ? 99.081 8.214 43.729 1.00 39.30 265 LEU C C 1
ATOM 6732 O O . LEU C 1 265 ? 99.603 8.702 44.730 1.00 39.89 265 LEU C O 1
ATOM 6737 N N . GLN C 1 266 ? 98.356 8.896 42.875 1.00 37.85 266 GLN C N 1
ATOM 6738 C CA . GLN C 1 266 ? 97.820 10.175 43.197 1.00 37.01 266 GLN C CA 1
ATOM 6739 C C . GLN C 1 266 ? 96.347 10.086 42.836 1.00 35.55 266 GLN C C 1
ATOM 6740 O O . GLN C 1 266 ? 96.007 9.633 41.750 1.00 34.93 266 GLN C O 1
ATOM 6746 N N . ILE C 1 267 ? 95.490 10.497 43.762 1.00 34.33 267 ILE C N 1
ATOM 6747 C CA . ILE C 1 267 ? 94.056 10.484 43.558 1.00 33.32 267 ILE C CA 1
ATOM 6748 C C . ILE C 1 267 ? 93.506 11.905 43.423 1.00 32.96 267 ILE C C 1
ATOM 6749 O O . ILE C 1 267 ? 93.380 12.662 44.377 1.00 33.27 267 ILE C O 1
ATOM 6754 N N . VAL C 1 268 ? 93.208 12.244 42.185 1.00 32.94 268 VAL C N 1
ATOM 6755 C CA . VAL C 1 268 ? 92.783 13.584 41.806 1.00 32.74 268 VAL C CA 1
ATOM 6756 C C . VAL C 1 268 ? 91.272 13.561 41.598 1.00 32.67 268 VAL C C 1
ATOM 6757 O O . VAL C 1 268 ? 90.713 12.641 40.961 1.00 32.31 268 VAL C O 1
ATOM 6761 N N . VAL C 1 269 ? 90.626 14.541 42.216 1.00 33.10 269 VAL C N 1
ATOM 6762 C CA . VAL C 1 269 ? 89.210 14.808 42.030 1.00 32.96 269 VAL C CA 1
ATOM 6763 C C . VAL C 1 269 ? 89.051 16.307 41.748 1.00 33.66 269 VAL C C 1
ATOM 6764 O O . VAL C 1 269 ? 89.670 17.157 42.417 1.00 33.74 269 VAL C O 1
ATOM 6768 N N . ASN C 1 270 ? 88.263 16.641 40.736 1.00 33.80 270 ASN C N 1
ATOM 6769 C CA A ASN C 1 270 ? 87.830 18.013 40.579 0.50 33.85 270 ASN C CA 1
ATOM 6770 C CA B ASN C 1 270 ? 87.930 18.013 40.579 0.50 33.85 270 ASN C CA 1
ATOM 6771 C C . ASN C 1 270 ? 86.504 18.200 41.267 1.00 34.41 270 ASN C C 1
ATOM 6772 O O . ASN C 1 270 ? 85.755 17.240 41.470 1.00 34.34 270 ASN C O 1
ATOM 6781 N N . ARG C 1 271 ? 86.226 19.441 41.641 1.00 34.03 271 ARG C N 1
ATOM 6782 C CA . ARG C 1 271 ? 85.039 19.723 42.413 1.00 34.11 271 ARG C CA 1
ATOM 6783 C C . ARG C 1 271 ? 84.266 20.839 41.778 1.00 35.10 271 ARG C C 1
ATOM 6784 O O . ARG C 1 271 ? 84.840 21.823 41.324 1.00 35.66 271 ARG C O 1
ATOM 6792 N N . HIS C 1 272 ? 82.955 20.684 41.735 1.00 35.10 272 HIS C N 1
ATOM 6793 C CA . HIS C 1 272 ? 82.122 21.759 41.273 1.00 35.49 272 HIS C CA 1
ATOM 6794 C C . HIS C 1 272 ? 81.080 22.065 42.346 1.00 35.83 272 HIS C C 1
ATOM 6795 O O . HIS C 1 272 ? 80.118 21.313 42.529 1.00 36.64 272 HIS C O 1
ATOM 6802 N N . GLY C 1 273 ? 81.304 23.152 43.086 1.00 35.39 273 GLY C N 1
ATOM 6803 C CA . GLY C 1 273 ? 80.539 23.419 44.300 1.00 34.25 273 GLY C CA 1
ATOM 6804 C C . GLY C 1 273 ? 80.396 22.172 45.157 1.00 33.30 273 GLY C C 1
ATOM 6805 O O . GLY C 1 273 ? 81.364 21.691 45.726 1.00 33.40 273 GLY C O 1
ATOM 6806 N N . ARG C 1 274 ? 79.169 21.660 45.208 1.00 32.49 274 ARG C N 1
ATOM 6807 C CA . ARG C 1 274 ? 78.766 20.525 46.016 1.00 31.42 274 ARG C CA 1
ATOM 6808 C C . ARG C 1 274 ? 78.838 19.212 45.211 1.00 30.40 274 ARG C C 1
ATOM 6809 O O . ARG C 1 274 ? 78.554 18.133 45.730 1.00 28.87 274 ARG C O 1
ATOM 6817 N N . TYR C 1 275 ? 79.260 19.330 43.954 1.00 29.73 275 TYR C N 1
ATOM 6818 C CA . TYR C 1 275 ? 79.204 18.245 42.972 1.00 29.78 275 TYR C CA 1
ATOM 6819 C C . TYR C 1 275 ? 80.625 17.895 42.533 1.00 28.62 275 TYR C C 1
ATOM 6820 O O . TYR C 1 275 ? 81.502 18.760 42.500 1.00 28.58 275 TYR C O 1
ATOM 6829 N N . ILE C 1 276 ? 80.836 16.621 42.206 1.00 27.96 276 ILE C N 1
ATOM 6830 C CA . ILE C 1 276 ? 82.124 16.086 41.805 1.00 26.76 276 ILE C CA 1
ATOM 6831 C C . ILE C 1 276 ? 82.290 16.190 40.303 1.00 27.04 276 ILE C C 1
ATOM 6832 O O . ILE C 1 276 ? 81.374 15.879 39.547 1.00 26.93 276 ILE C O 1
ATOM 6837 N N . GLY C 1 277 ? 83.449 16.697 39.895 1.00 27.75 277 GLY C N 1
ATOM 6838 C CA . GLY C 1 277 ? 83.838 16.807 38.494 1.00 27.95 277 GLY C CA 1
ATOM 6839 C C . GLY C 1 277 ? 84.613 15.551 38.099 1.00 28.55 277 GLY C C 1
ATOM 6840 O O . GLY C 1 277 ? 84.403 14.476 38.652 1.00 26.30 277 GLY C O 1
ATOM 6841 N N . THR C 1 278 ? 85.519 15.720 37.140 1.00 29.70 278 THR C N 1
ATOM 6842 C CA . THR C 1 278 ? 86.388 14.652 36.707 1.00 30.88 278 THR C CA 1
ATOM 6843 C C . THR C 1 278 ? 87.341 14.238 37.855 1.00 30.83 278 THR C C 1
ATOM 6844 O O . THR C 1 278 ? 87.957 15.069 38.539 1.00 30.39 278 THR C O 1
ATOM 6848 N N . ALA C 1 279 ? 87.406 12.935 38.074 1.00 30.54 279 ALA C N 1
ATOM 6849 C CA . ALA C 1 279 ? 88.261 12.345 39.079 1.00 29.20 279 ALA C CA 1
ATOM 6850 C C . ALA C 1 279 ? 88.904 11.164 38.377 1.00 29.17 279 ALA C C 1
ATOM 6851 O O . ALA C 1 279 ? 88.266 10.576 37.493 1.00 29.34 279 ALA C O 1
ATOM 6853 N N . TYR C 1 280 ? 90.155 10.848 38.745 1.00 28.56 280 TYR C N 1
ATOM 6854 C CA . TYR C 1 280 ? 90.974 9.779 38.106 1.00 28.61 280 TYR C CA 1
ATOM 6855 C C . TYR C 1 280 ? 92.274 9.549 38.896 1.00 29.61 280 TYR C C 1
ATOM 6856 O O . TYR C 1 280 ? 92.668 10.422 39.684 1.00 29.98 280 TYR C O 1
ATOM 6865 N N . PRO C 1 281 ? 92.948 8.392 38.698 1.00 30.45 281 PRO C N 1
ATOM 6866 C CA . PRO C 1 281 ? 94.258 8.269 39.304 1.00 30.85 281 PRO C CA 1
ATOM 6867 C C . PRO C 1 281 ? 95.373 8.762 38.397 1.00 31.61 281 PRO C C 1
ATOM 6868 O O . PRO C 1 281 ? 95.201 8.868 37.165 1.00 31.18 281 PRO C O 1
ATOM 6872 N N . VAL C 1 282 ? 96.513 9.056 39.018 1.00 33.01 282 VAL C N 1
ATOM 6873 C CA . VAL C 1 282 ? 97.764 9.370 38.343 1.00 34.60 282 VAL C CA 1
ATOM 6874 C C . VAL C 1 282 ? 98.831 8.460 38.926 1.00 36.36 282 VAL C C 1
ATOM 6875 O O . VAL C 1 282 ? 99.159 8.589 40.108 1.00 35.79 282 VAL C O 1
ATOM 6879 N N . LEU C 1 283 ? 99.365 7.551 38.114 1.00 39.16 283 LEU C N 1
ATOM 6880 C CA . LEU C 1 283 ? 100.383 6.604 38.574 1.00 41.77 283 LEU C CA 1
ATOM 6881 C C . LEU C 1 283 ? 101.739 7.301 38.666 1.00 43.93 283 LEU C C 1
ATOM 6882 O O . LEU C 1 283 ? 102.220 7.875 37.690 1.00 44.44 283 LEU C O 1
ATOM 6887 N N . LEU C 1 284 ? 102.328 7.257 39.857 1.00 46.26 284 LEU C N 1
ATOM 6888 C CA . LEU C 1 284 ? 103.659 7.804 40.090 1.00 48.49 284 LEU C CA 1
ATOM 6889 C C . LEU C 1 284 ? 104.748 6.711 40.035 1.00 49.36 284 LEU C C 1
ATOM 6890 O O . LEU C 1 284 ? 105.717 6.840 39.297 1.00 49.77 284 LEU C O 1
ATOM 6895 N N . SER C 1 285 ? 104.579 5.622 40.773 1.00 50.69 285 SER C N 1
ATOM 6896 C CA . SER C 1 285 ? 105.468 4.470 40.594 1.00 51.45 285 SER C CA 1
ATOM 6897 C C . SER C 1 285 ? 104.784 3.159 40.931 1.00 51.27 285 SER C C 1
ATOM 6898 O O . SER C 1 285 ? 103.828 3.144 41.693 1.00 51.58 285 SER C O 1
ATOM 6901 N N . THR C 1 286 ? 105.273 2.065 40.349 1.00 50.32 286 THR C N 1
ATOM 6902 C CA . THR C 1 286 ? 104.927 0.717 40.828 1.00 48.89 286 THR C CA 1
ATOM 6903 C C . THR C 1 286 ? 106.018 0.235 41.809 1.00 47.13 286 THR C C 1
ATOM 6904 O O . THR C 1 286 ? 106.044 -0.940 42.243 1.00 47.18 286 THR C O 1
ATOM 6908 N N . ASN C 1 287 ? 106.942 1.157 42.101 1.00 44.03 287 ASN C N 1
ATOM 6909 C CA . ASN C 1 287 ? 107.238 1.515 43.511 1.00 42.16 287 ASN C CA 1
ATOM 6910 C C . ASN C 1 287 ? 108.692 1.432 44.016 1.00 41.66 287 ASN C C 1
ATOM 6911 O O . ASN C 1 287 ? 109.336 0.373 43.981 1.00 42.58 287 ASN C O 1
#

B-factor: mean 39.14, std 16.09, range [11.1, 100.41]

Solvent-accessible surface area: 35208 Å² total; per-residue (Å²): 109,160,56,32,137,79,1,10,132,14,0,42,66,0,40,122,2,18,113,42,124,0,103,28,36,183,10,0,136,8,34,20,69,6,74,2,2,47,91,78,12,96,146,67,1,12,102,84,9,27,82,104,32,5,170,60,170,21,15,0,21,30,0,26,51,0,3,48,19,38,62,136,48,122,40,101,15,84,67,71,37,119,114,30,58,48,33,7,44,80,0,0,69,20,0,7,130,14,95,3,3,84,48,2,16,90,37,0,51,216,99,98,56,5,113,98,69,119,92,74,4,36,75,50,0,44,62,10,0,8,72,35,15,34,217,101,71,169,53,48,4,4,0,0,3,18,3,0,12,0,9,29,73,54,45,63,76,22,32,26,7,34,4,2,0,6,5,15,23,4,17,104,148,176,29,10,65,5,9,0,11,34,16,65,67,115,134,102,184,22,75,92,65,16,39,0,4,19,3,0,11,10,10,114,156,46,0,7,34,35,24,4,6,1,1,0,6,0,1,1,0,5,0,0,0,4,3,0,0,14,42,46,33,194,111,175,38,7,55,32,14,0,90,0,94,49,8,56,0,9,0,0,0,38,18,48,69,178,28,0,0,37,1,46,2,35,17,70,28,25,132,54,128,103,157,51,36,132,76,6,12,132,19,0,36,73,0,9,118,7,8,139,33,49,0,105,26,52,116,2,0,124,2,39,7,51,16,41,6,8,100,41,159,85,20,104,135,75,1,16,79,85,10,45,51,121,43,4,120,108,139,27,19,0,34,30,0,25,48,3,5,49,19,46,77,112,125,129,34,91,12,46,67,43,40,42,90,35,8,22,21,12,6,75,0,0,63,24,0,10,116,20,111,1,1,105,41,0,26,96,20,0,50,158,75,110,42,5,14,93,51,127,69,8,0,19,1,5,0,0,19,9,0,8,24,33,17,25,104,56,138,61,63,88,44,38,0,4,0,1,2,5,3,2,9,1,9,15,45,46,60,104,49,59,25,20,2,24,3,2,1,6,6,21,11,7,16,104,92,180,26,10,69,3,38,0,7,14,3,69,83,150,34,68,142,8,83,71,78,18,28,2,2,21,1,0,4,11,9,101,137,49,1,16,16,31,10,5,5,2,2,0,1,0,1,1,0,5,0,0,0,3,0,0,0,10,36,46,42,133,118,121,49,12,35,33,15,0,62,0,65,63,2,30,0,0,0,0,0,29,13,64,39,59,51,0,0,39,1,27,1,26,8,10,13,15,85,50,131,121,158,46,46,118,89,4,0,112,14,0,41,86,0,12,116,7,4,109,24,61,0,118,30,22,98,1,1,107,9,30,17,81,14,81,18,74,190,113,104,155,58,2,13,103,78,8,27,55,139,38,1,91,88,155,37,18,0,20,19,0,5,38,2,2,51,23,69,89,120,144,98,10,63,4,26,32,50,36,65,99,37,18,49,32,6,3,84,0,0,68,13,0,8,118,20,116,2,1,101,50,1,23,58,30,0,49,193,112,128,24,4,53,105,66,122,92,51,0,19,7,8,0,0,12,7,0,5,2,38,13,35,212,55,128,31,42,55,41,32,6,2,0,0,4,11,4,0,12,0,5,21,98,101,44,88,97,62,16,35,5,34,6,2,2,3,2,18,6,11,14,100,97,146,27,7,44,12,76,0,12,42,18,104,152,146,73,72,182,32,72,75,63,12,27,1,1,6,3,45,10,12,3,94,164,92,115,30,112,51,23,4,3,4,1,0,1,0,2,1,0,6,0,0,0,4,1,0,0,13,41,45,42,182,104,182,79,8,118,35,21,0,109,0,65,80,1,50,0,28,0,0,0,33,16,39,71,31,25,0,0,45,3,44,2,27,14,63,25,52,119

Secondary structure (DSSP, 8-state):
--B-HHHHHHHHHHHHT-TT---BTTTEEE---SBSS-----S-SEEEE-HHHHTTTSTHHHHHHHHHHHHH--S-SS---HHHHHHHHHHHHHHTTSHHHHHHHHHHHHTTSS-SSHHHHHHHHHHHHHS-B-------B-HHIIIIIS-SSSS-S------HHHHHHHHHTT-EEEEEE---SSS----TT-SEEEEEEEETTB----EEEE-S--HHHHHHHHHHHHHT-SSSEEEEEEEETTEEEEEEEEEETTEEEEEEEEEEESS--/--B-HHHHHHHHHHHHT-TTPPPBTTTEEE---SBTT------S-SEEEE-HHHHTTTSTHHHHHHHHHHTTS-SS-TT---HHHHHHHHHHHHHHTTSHHHHHHHHHHHHTT-S-SSHHHHHHHHHHHHTS-B-SSBTBPP-B-HHIIIII--SSTTT-------HHHHHHHHHTTSEEEEEE---TTSPPP-TT-SEEEEEEEETTEE---EEEE-S--HHHHHHHHHHHHHT-SSSEEEEEEEETTEEEEEEEEEETTEEEEEEEEEEE-S--/--B-HHHHHHHHHHHHT-TTPPPBTTTEEE---SBTT-----SEEEE-HHIIIIISSHHHHHHHHHHTTSS--TTT---HHHHHHHHHHHHHHTTSHHHHHHHHHHHHTTSS-SSHHHHHHHHHHHHTS-B-SSTTS---B-HHIIIIIS-S-TTT-------HHHHHHHHHTT-EEEEEE---SSS-PPPTT-SEEEEEEEETTB----EEEE-S--HHHHHHHHHHHHHT---SEEEEEEEETTEEEEEEEEEETTEEEEEEEEEEE--

Foldseek 3Di:
DDADVVLLVLLLVLVVQQPLFFADDPAWFFDQPAAFPPPFDDDHGTPDGDVVSCCDVALNVLVVVLLVCLVPPVDAQLDDDPVNVVSLVVSLVRLLVGVSNVSLQVVCCVVVLFPDDSVRNSVLLCCQFPNFADPVGDRRAANCCQADNFAGHSDDDDGRHAEQSNSVVCVVVVQKAWGHFDDDDPADDDDSRDQKTFTFIAGNNNGDDTFMHGHSGDPSSLSSSQVSVQSPDDDQKAFHFHCHDQWTWTWMWGDDGSYTGYTGIHTDHGHHD/DAADPVVQVLLLVLVVQQPLFAAEPPAWWFDQADDFPDDVDDPDAGTPDGNVVSCPPNALNNLVVVVLVVLVDPDDAQQDDDVVNVVSLCVSLVRLLPGPSNVSLLVVCVVVVLADNDSVRRSVLLCCQFPNFADPPPPDGRGAAACCVADNQDGHSPVSDGVHAEQVNSVVCVVVPQKAWRGFDPVPPADDDDRRDQKTFTWIAGNNNGDHTFIHGHSGDVSSLVSSQVNQLSPDQPQWAFHFYCNPFWTKTWIWGDDGSYTHYIGIDTPDGGDD/DDADPVLQVLLLVLVVQQPLFAADPPAWFADQQAAFVPGLPARTPDGPCVSQCPPALNVLVVVLQCVLVDDAAVLGDDDVVNVVSLVVSLVRLCPGPSVLSLLVVCVVVVLADNDSVRRSVLLCCQFPNFDDQDPPGRRRAARCCQADNFDRDDPPPQGNHQEVVNSVVCVVVVQKRWRGFDDPVVDDDDDRRDQKTFTWIGGNPHGDDTAIHGHRGDVSSVSSSQVCQQSVDQDQKDWHFYDNPQWTKTWIWGDDRSYTHYIGIHTDDSD

InterPro domains:
  IPR018998 EndoU ribonuclease, C-terminal [PF09412] (11-281)
  IPR018998 EndoU ribonuclease, C-terminal [PS51959] (8-285)
  IPR018998 EndoU ribonuclease, C-terminal [cd21159] (9-281)
  IPR037227 Endoribonuclease EndoU-like [SSF142877] (8-288)
  IPR039787 Poly(U)-specific endoribonuclease [PTHR12439] (7-285)